Protein AF-0000000076599648 (afdb_homodimer)

pLDDT: mean 90.91, std 7.39, range [44.75, 98.44]

Radius of gyration: 38.15 Å; Cα contacts (8 Å, |Δi|>4): 1556; chains: 2; bounding box: 78×121×89 Å

Sequence (1202 aa):
MRTAFIHGEVDRFEAAREELIDAFARSHPELDAGWLAGCLLDHKFTRDGLLACWTEEDLVRFLVEVVPRKLIVARWSLVPDFLHQWLGFLSEEGLLTSPSPLDELHEAVERAVPDYLAAMAEPTEWGVEKFWGTTMRELGVDAEDPQAVAGFFDAVDAEEIDFDSEVFEEIERRDALESPSQPALWLPPIDLVHVEPHRAIAAGSPIMQRIRTVLEWVGDGRGPSDVDELVAALAEPSGGDAGDADLLLEWAERAGLVRWAGDLLAPTLIAVPLLAEPELLWTRLWQRFVLIEDVFHAELDGLSDDEDALLEIVQAALSVLYSRTEAVPLELIVMMACDLLDADEPDDREAVRGIVRRMLAQWEAMQAVRCHVTTAPEEIEALEEIVPDGVDADHTVAELLPPGLWAARESLRAFGFQVPAVDDLVACPAELLTLVVADAPAEVQQVLIPQWIERRGAAQASAELAALLRRVDDPTIRLAALGLLEHTRDDGVSAVRELTEDAVAGPAARMWLQARPTSTENTARPGDELLFSLDGMAAALDEDVDLFLAEFAQQPEPEQVELVKEIAATAHRSAGEILAVLAEHHAEEVVAAAAQAALSRMRTAFIHGEVDRFEAAREELIDAFARSHPELDAGWLAGCLLDHKFTRDGLLACWTEEDLVRFLVEVVPRKLIVARWSLVPDFLHQWLGFLSEEGLLTSPSPLDELHEAVERAVPDYLAAMAEPTEWGVEKFWGTTMRELGVDAEDPQAVAGFFDAVDAEEIDFDSEVFEEIERRDALESPSQPALWLPPIDLVHVEPHRAIAAGSPIMQRIRTVLEWVGDGRGPSDVDELVAALAEPSGGDAGDADLLLEWAERAGLVRWAGDLLAPTLIAVPLLAEPELLWTRLWQRFVLIEDVFHAELDGLSDDEDALLEIVQAALSVLYSRTEAVPLELIVMMACDLLDADEPDDREAVRGIVRRMLAQWEAMQAVRCHVTTAPEEIEALEEIVPDGVDADHTVAELLPPGLWAARESLRAFGFQVPAVDDLVACPAELLTLVVADAPAEVQQVLIPQWIERRGAAQASAELAALLRRVDDPTIRLAALGLLEHTRDDGVSAVRELTEDAVAGPAARMWLQARPTSTENTARPGDELLFSLDGMAAALDEDVDLFLAEFAQQPEPEQVELVKEIAATAHRSAGEILAVLAEHHAEEVVAAAAQAALSR

Nearest PDB structures (foldseek):
  7pnx-assembly1_4  TM=1.410E-01  e=2.105E-01  Homo sapiens
  7po1-assembly1_4  TM=1.358E-01  e=2.289E-01  Homo sapiens
  2va8-assembly2_B  TM=1.826E-01  e=2.205E+00  Saccharolobus solfataricus
  8xt2-assembly1_So  TM=1.462E-01  e=2.114E+00  Homo sapiens
  5hdt-assembly2_B  TM=1.034E-01  e=9.179E+00  Homo sapiens

Organism: Saccharopolyspora spinosa (NCBI:txid60894)

Solvent-accessible surface area (backbone atoms only — not comparable to full-atom values): 64012 Å² total; per-residue (Å²): 95,70,49,68,41,44,78,51,50,59,70,65,45,54,54,38,48,51,51,51,34,51,56,46,38,67,77,44,61,86,67,73,50,46,68,58,48,49,52,51,44,55,50,31,33,35,68,58,9,38,66,40,55,52,49,58,65,55,52,39,43,43,47,44,47,46,40,31,18,60,56,88,67,76,54,70,69,50,56,63,53,46,51,52,50,49,54,49,50,31,49,75,70,70,54,56,39,52,94,57,57,70,68,56,46,51,48,39,52,59,70,35,42,66,57,20,53,53,31,60,67,34,73,62,52,26,32,68,68,35,49,52,52,50,51,32,51,65,72,69,43,53,80,86,37,66,68,51,42,54,52,48,51,51,36,47,76,69,64,69,56,74,69,65,61,68,49,48,52,52,20,48,55,53,55,68,71,52,76,80,94,48,61,13,37,56,48,45,49,42,59,69,80,64,34,63,74,27,53,66,50,38,47,68,17,58,44,54,54,52,52,50,50,50,50,61,66,30,50,88,50,31,54,70,86,57,47,65,59,50,24,58,70,60,40,46,93,85,63,53,44,71,64,54,47,52,41,50,51,49,44,37,36,68,52,51,34,33,42,66,55,82,79,25,35,22,56,36,83,54,29,63,43,44,64,73,33,40,50,59,43,46,51,40,46,62,69,36,51,62,69,53,49,74,78,43,37,78,53,49,57,82,56,46,96,51,95,53,51,60,46,48,39,52,49,29,39,46,52,55,44,65,60,37,92,55,69,36,48,48,56,57,33,37,52,47,23,27,61,76,55,70,36,82,48,69,69,44,44,50,31,48,42,52,50,50,52,54,50,50,53,52,35,33,34,43,48,20,31,51,72,48,71,64,81,51,64,72,59,52,54,55,44,52,68,73,38,60,89,93,54,84,64,66,55,40,27,37,31,65,30,41,42,24,48,54,51,42,50,54,50,40,40,72,73,56,38,40,70,47,38,45,81,66,52,41,78,49,56,60,70,57,48,26,59,46,53,74,59,29,50,70,73,44,43,69,52,39,53,56,49,32,31,62,75,64,31,42,59,55,45,21,49,49,40,44,52,47,35,66,43,30,89,42,44,54,49,42,53,35,35,57,59,53,29,62,77,32,51,68,43,15,54,57,39,40,62,71,30,45,79,37,91,69,33,6,48,49,31,22,48,52,53,39,68,36,87,86,43,84,57,86,60,62,52,94,64,23,66,58,55,44,49,46,28,55,50,49,36,36,42,73,73,35,53,67,59,35,52,54,59,56,58,68,47,57,65,72,56,44,43,50,47,48,54,52,45,62,72,46,88,52,88,54,36,64,59,52,30,51,49,35,34,72,66,46,88,51,62,68,50,13,50,51,20,45,54,47,66,79,96,96,70,50,69,40,44,77,52,50,59,69,65,45,53,54,39,51,52,51,51,34,50,56,47,39,68,75,43,60,86,67,74,50,46,68,56,48,50,53,51,45,54,51,30,33,37,68,61,10,37,66,40,55,52,49,59,63,54,53,39,44,43,48,45,48,48,38,32,18,61,58,89,66,76,55,68,69,51,55,63,53,47,51,52,50,50,53,48,51,30,48,74,70,68,54,56,38,51,94,57,57,68,69,56,45,52,47,39,50,60,69,34,43,65,57,19,54,53,33,60,68,34,72,64,50,24,33,66,68,38,51,54,53,51,50,32,52,65,71,70,43,52,82,86,37,67,66,53,44,52,52,49,51,51,35,46,76,68,64,71,56,74,70,67,62,68,49,49,52,54,22,49,56,54,54,70,71,51,76,80,92,49,59,12,36,54,49,46,48,42,59,69,78,64,34,63,74,27,52,66,50,37,48,68,17,58,44,53,55,52,53,50,50,51,51,60,66,31,49,89,51,31,53,71,86,57,47,65,59,50,24,59,70,61,39,46,94,86,62,52,44,71,66,54,48,52,42,51,52,48,44,36,36,67,52,51,34,35,41,65,55,81,78,24,35,23,55,35,82,53,29,63,43,42,64,75,34,41,52,59,42,47,50,40,44,61,70,36,51,63,69,52,48,74,79,43,37,78,52,47,58,81,56,47,96,51,95,53,52,60,45,48,38,50,50,27,39,45,53,55,46,66,59,38,94,55,69,36,49,49,56,58,32,39,51,46,22,26,60,77,56,68,36,82,47,70,68,45,43,51,31,47,42,52,51,51,52,55,50,50,54,53,36,32,34,42,47,20,30,51,71,48,70,64,80,51,63,72,59,52,55,55,44,54,67,73,39,61,91,92,56,84,64,67,55,40,27,36,29,65,29,39,41,24,48,54,51,40,49,55,50,40,40,73,73,58,38,42,69,47,37,44,80,66,52,41,78,50,55,59,69,56,46,27,59,45,53,74,56,28,50,69,74,44,42,68,52,38,54,58,49,31,33,62,74,65,30,42,61,55,46,20,50,49,38,43,52,45,35,66,43,32,87,42,45,53,48,43,54,35,36,56,59,54,30,62,77,33,52,68,43,14,53,56,40,39,63,70,29,45,79,37,92,70,33,5,48,49,31,21,47,52,53,39,66,35,86,85,44,83,58,86,60,63,54,93,63,22,66,58,55,42,51,47,29,55,49,48,37,36,40,71,74,35,55,67,59,38,52,53,60,56,59,70,46,55,66,73,55,43,44,51,48,48,53,50,44,61,72,47,88,53,88,55,36,65,58,54,31,49,49,36,34,72,65,46,86,51,62,69,47,13,48,50,21,44,54,46,66,77,96

Foldseek 3Di:
DAQADAAQPPVVLVVVLVVLLVLLCVVPVPLVCSVVSSQLSLVVQLQGRGSQEDELVSLLCCQQAVCLAEHDDPDSVSNLVVVLSSLVSCVVVVNHDYPDDSVVSNVSSVVSVVSSVVSNVDLLSYAPVVQVVVQCVVVPFDPVDPVSVVVVVVCVVVVNRDDDVVSNVSNVVVVVPDDDRGGAHAAFAAALVQLPPQQVLLLPFLLLVLLVLLQVVQDAKDACVVLVVSQVSNPDVVRRDSLNSVLSVLLCVQLQQWDDDDRIIGGDPCNVVVSVRRSNSSLSSLVRSQVSCVSLCVLCPPQAPDPRLSVLLVLLVLRVQLLDQDWAFLLSSLLSSCVSSVPPDPSNSVSSSVVSVVVVVVCVSSVQKDKDFDPDPVQLVVQVVSDDPPDHGGRMIMHGDSNNNVSSLVVNVVVRHHHHYLVRCLSPALQVVLVNLLSYDPVRNVVNLVSNCVVQPLLVLLQRLLVCQLPDQALSSLVSSLVSLVVSPPSSLVSLVVCCPRPRNNLVSQVSLVPDPPRPDNSHDPPSVLLNVVSVLQNVCVVPLVVSLVVLPVDDPVVLLVNLVVLLVDPRPCSLVSLVSQLPPHPDNVNNVSSVVSNVD/DAQADAAQPPVVLVVVLVVLLVLLCVVPVPLVCSVVSSQLSLVVQLQGRGSQEDELVSLLCCQQAVCLAEHDDPDSVSNLVVVLSSLVSCVVVVNHDYPDDSVVSNVSSVVSVVNSVVSNVDLLSYAPVVQVVVQCVVVVQDPVDPVSVVVVVVCVVVVNRDDDVVSNVSNVVVVVPDDDRGGAHAAFAAALVQLPPQQVLLLPFLLLVLLVLLQVVQDAKDACVVLVVSQVSNPDVVRRDSLNSVLSVLLCVQLQQWDDDDRIIGGDPCNVVVSVRRSNSSLSSLVRSQVSCVSLCVLCPPQAPDPRLSVLLVLLVLRQQLLDQDWAFLLSSLLSSCVSSVPPDPSNSVSSSVVSVVVVVVCVSSVQKDKDFDPDPVLLVVQVVSDDPPDHGGRMIMHGHSNNNVSSLVVNVVVRHHHHYLVRCLSPALQVVLVNLLSYDPVRCVVNLVSNCVVQPLLVLLQRLLVVQLPDQALSSLVSSLVSLVVSPPNSLVSLVVCCPRPRNNLVSQVSLVPDPPHPDNSHDPPSVLLNVVSVLRNVCVVPLVVSLVVLPVDDPVVLLVNLVSLLPDPRPCSLVSLVSQLPPHPDNVNNVSSVVSNVD

Secondary structure (DSSP, 8-state):
---B--B--HHHHHHHHHHHHHHHHHH-GGG--HHHHHHHHHHHHHHTSBTTB--HHHHHHIIIIIHHHH---S-TTHHHHHHHHHHHHHHHTT--B-SS-HHHHHHHHHHHHHHHHHHHT-GGG--HHHHHHHHHHHTT--TT-HHHHHHHHHHHHTT-S---HHHHHHHHHHHHHSPP----BBPPPB-GGGG-S-HHHHHTSHHHHHHHHHHHHHTT-B-GGGHHHHHHHH--TTT--HHHHHHHHHHHHHTTSEEEETTEEEE-TTHHHHHT-HHHHHHHHHHHGGG--GGGHHHHTTT-SSTTHHHHHHHHHHHHHHH-SS-EEHHHHHHHHHHHHT--SHHHHHHHHHHHHHHHHHHHHTTSEEEEE---HHHHHHHHHHSPTTPPPP-EEEEE-HHHHHHHHHHHHHTT-B--BHHHHTTS-HHHHHHHHHHS-HHHHHHHHHHHHHHH-HHHHHHHHHHHHHH---HHHHHHHHHHHGGGHHHHHHHHHTTTT-TTTHHHHHHHHHHSTT-------TTHHHHHHHHHHHHHHHH-HHHHHHHHTTS-HHHHHHHHHHHHTS--TTHHHHHHHHHHH-SSHHHHHHHHHHH--/---B--B--HHHHHHHHHHHHHHHHHH-GGG--HHHHHHHHHHHHHHTSBTTB--HHHHHHIIIIIHHHH---S-TTHHHHHHHHHHHHHHHTT--B-SS-HHHHHHHHHHHHHHHHHHHT-GGG--HHHHHHHHHHHTT--TT-HHHHHHHHHHHHTT-S---HHHHHHHHHHHHHSPP----BBPPPB-GGGG-S-HHHHHTSHHHHHHHHHHHHHTT-B-GGGHHHHHHHH--TTT--HHHHHHHHHHHHHTTSEEEETTEEEE-TTHHHHHT-HHHHHHHHHHHGGG--GGGHHHHTTT-SSTTHHHHHHHHHHHHHHH-SS-EEHHHHHHHHHHHHT--SHHHHHHHHHHHHHHHHHHHHTTSEEEEE---HHHHHHHHHHSPTTPPPP-EEEEE-HHHHHHHHHHHHHTT-B--BHHHHTTS-HHHHHHHHHHS-HHHHHHHHHHHHHHH-HHHHHHHHHHHHHH---HHHHHHHHHHHGGGHHHHHHHHHTTTT-TTTHHHHHHHHHHSTT-------TTHHHHHHHHHHHHHHHH-HHHHHHHHTTS-HHHHHHHHHHHHTS--TTHHHHHHHHHHH-SSHHHHHHHHHHH--

Structure (mmCIF, N/CA/C/O backbone):
data_AF-0000000076599648-model_v1
#
loop_
_entity.id
_entity.type
_entity.pdbx_description
1 polymer 'HEAT repeat protein'
#
loop_
_atom_site.group_PDB
_atom_site.id
_atom_site.type_symbol
_atom_site.label_atom_id
_atom_site.label_alt_id
_atom_site.label_comp_id
_atom_site.label_asym_id
_atom_site.label_entity_id
_atom_site.label_seq_id
_atom_site.pdbx_PDB_ins_code
_atom_site.Cartn_x
_atom_site.Cartn_y
_atom_site.Cartn_z
_atom_site.occupancy
_atom_site.B_iso_or_equiv
_atom_site.auth_seq_id
_atom_site.auth_comp_id
_atom_site.auth_asym_id
_atom_site.auth_atom_id
_atom_site.pdbx_PDB_model_num
ATOM 1 N N . MET A 1 1 ? -13.164 -35.125 4.574 1 88.12 1 MET A N 1
ATOM 2 C CA . MET A 1 1 ? -13.328 -34.156 3.496 1 88.12 1 MET A CA 1
ATOM 3 C C . MET A 1 1 ? -12.016 -33.438 3.213 1 88.12 1 MET A C 1
ATOM 5 O O . MET A 1 1 ? -11.336 -33 4.137 1 88.12 1 MET A O 1
ATOM 9 N N . ARG A 1 2 ? -11.672 -33.375 1.942 1 93.69 2 ARG A N 1
ATOM 10 C CA . ARG A 1 2 ? -10.469 -32.688 1.489 1 93.69 2 ARG A CA 1
ATOM 11 C C . ARG A 1 2 ? -10.688 -31.172 1.444 1 93.69 2 ARG A C 1
ATOM 13 O O . ARG A 1 2 ? -11.758 -30.703 1.054 1 93.69 2 ARG A O 1
ATOM 20 N N . THR A 1 3 ? -9.672 -30.375 1.914 1 96.56 3 THR A N 1
ATOM 21 C CA . THR A 1 3 ? -9.836 -28.938 1.968 1 96.56 3 THR A CA 1
ATOM 22 C C . THR A 1 3 ? -8.664 -28.234 1.279 1 96.56 3 THR A C 1
ATOM 24 O O . THR A 1 3 ? -8.578 -27 1.299 1 96.56 3 THR A O 1
ATOM 27 N N . ALA A 1 4 ? -7.723 -28.969 0.727 1 96.69 4 ALA A N 1
ATOM 28 C CA . ALA A 1 4 ? -6.574 -28.375 0.046 1 96.69 4 ALA A CA 1
ATOM 29 C C . ALA A 1 4 ? -6.52 -28.797 -1.417 1 96.69 4 ALA A C 1
ATOM 31 O O . ALA A 1 4 ? -6.559 -30 -1.722 1 96.69 4 ALA A O 1
ATOM 32 N N . PHE A 1 5 ? -6.496 -27.859 -2.314 1 96.56 5 PHE A N 1
ATOM 33 C CA . PHE A 1 5 ? -6.434 -28.062 -3.756 1 96.56 5 PHE A CA 1
ATOM 34 C C . PHE A 1 5 ? -5.344 -27.203 -4.383 1 96.56 5 PHE A C 1
ATOM 36 O O . PHE A 1 5 ? -5.562 -26.016 -4.652 1 96.56 5 PHE A O 1
ATOM 43 N N . ILE A 1 6 ? -4.207 -27.781 -4.648 1 95.38 6 ILE A N 1
ATOM 44 C CA . ILE A 1 6 ? -3.049 -26.953 -4.98 1 95.38 6 ILE A CA 1
ATOM 45 C C . ILE A 1 6 ? -2.635 -27.219 -6.43 1 95.38 6 ILE A C 1
ATOM 47 O O . ILE A 1 6 ? -1.65 -26.656 -6.91 1 95.38 6 ILE A O 1
ATOM 51 N N . HIS A 1 7 ? -3.396 -28.062 -7.277 1 92.25 7 HIS A N 1
ATOM 52 C CA . HIS A 1 7 ? -3.045 -28.406 -8.648 1 92.25 7 HIS A CA 1
ATOM 53 C C . HIS A 1 7 ? -4.117 -27.938 -9.625 1 92.25 7 HIS A C 1
ATOM 55 O O . HIS A 1 7 ? -4.227 -28.453 -10.742 1 92.25 7 HIS A O 1
ATOM 61 N N . GLY A 1 8 ? -4.945 -27.031 -9.141 1 90.38 8 GLY A N 1
ATOM 62 C CA . GLY A 1 8 ? -6 -26.516 -9.992 1 90.38 8 GLY A CA 1
ATOM 63 C C . GLY A 1 8 ? -7.09 -27.516 -10.289 1 90.38 8 GLY A C 1
ATOM 64 O O . GLY A 1 8 ? -7.703 -27.484 -11.352 1 90.38 8 GLY A O 1
ATOM 65 N N . GLU A 1 9 ? -7.367 -28.406 -9.398 1 91.88 9 GLU A N 1
ATOM 66 C CA . GLU A 1 9 ? -8.391 -29.438 -9.539 1 91.88 9 GLU A CA 1
ATOM 67 C C . GLU A 1 9 ? -9.789 -28.844 -9.375 1 91.88 9 GLU A C 1
ATOM 69 O O . GLU A 1 9 ? -10.422 -29 -8.328 1 91.88 9 GLU A O 1
ATOM 74 N N . VAL A 1 10 ? -10.367 -28.391 -10.398 1 93.81 10 VAL A N 1
ATOM 75 C CA . VAL A 1 10 ? -11.609 -27.625 -10.359 1 93.81 10 VAL A CA 1
ATOM 76 C C . VAL A 1 10 ? -12.758 -28.547 -9.938 1 93.81 10 VAL A C 1
ATOM 78 O O . VAL A 1 10 ? -13.547 -28.188 -9.055 1 93.81 10 VAL A O 1
ATOM 81 N N . ASP A 1 11 ? -12.852 -29.734 -10.547 1 91.75 11 ASP A N 1
ATOM 82 C CA . ASP A 1 11 ? -13.961 -30.641 -10.258 1 91.75 11 ASP A CA 1
ATOM 83 C C . ASP A 1 11 ? -13.93 -31.094 -8.797 1 91.75 11 ASP A C 1
ATOM 85 O O . ASP A 1 11 ? -14.969 -31.094 -8.125 1 91.75 11 ASP A O 1
ATOM 89 N N . ARG A 1 12 ? -12.789 -31.516 -8.352 1 91.62 12 ARG A N 1
ATOM 90 C CA . ARG A 1 12 ? -12.656 -31.953 -6.965 1 91.62 12 ARG A CA 1
ATOM 91 C C . ARG A 1 12 ? -12.953 -30.812 -6.004 1 91.62 12 ARG A C 1
ATOM 93 O O . ARG A 1 12 ? -13.562 -31.016 -4.949 1 91.62 12 ARG A O 1
ATOM 100 N N . PHE A 1 13 ? -12.547 -29.625 -6.375 1 95.69 13 PHE A N 1
ATOM 101 C CA . PHE A 1 13 ? -12.844 -28.438 -5.578 1 95.69 13 PHE A CA 1
ATOM 102 C C . PHE A 1 13 ? -14.344 -28.203 -5.492 1 95.69 13 PHE A C 1
ATOM 104 O O . PHE A 1 13 ? -14.883 -27.969 -4.406 1 95.69 13 PHE A O 1
ATOM 111 N N . GLU A 1 14 ? -14.961 -28.203 -6.633 1 96.5 14 GLU A N 1
ATOM 112 C CA . GLU A 1 14 ? -16.391 -27.922 -6.668 1 96.5 14 GLU A CA 1
ATOM 113 C C . GLU A 1 14 ? -17.156 -28.891 -5.777 1 96.5 14 GLU A C 1
ATOM 115 O O . GLU A 1 14 ? -18.094 -28.5 -5.078 1 96.5 14 GLU A O 1
ATOM 120 N N . ALA A 1 15 ? -16.734 -30.172 -5.805 1 94.25 15 ALA A N 1
ATOM 121 C CA . ALA A 1 15 ? -17.391 -31.172 -4.957 1 94.25 15 ALA A CA 1
ATOM 122 C C . ALA A 1 15 ? -17.172 -30.859 -3.48 1 94.25 15 ALA A C 1
ATOM 124 O O . ALA A 1 15 ? -18.109 -30.891 -2.688 1 94.25 15 ALA A O 1
ATOM 125 N N . ALA A 1 16 ? -15.969 -30.562 -3.107 1 95.44 16 ALA A N 1
ATOM 126 C CA . ALA A 1 16 ? -15.648 -30.234 -1.721 1 95.44 16 ALA A CA 1
ATOM 127 C C . ALA A 1 16 ? -16.344 -28.953 -1.283 1 95.44 16 ALA A C 1
ATOM 129 O O . ALA A 1 16 ? -16.812 -28.859 -0.148 1 95.44 16 ALA A O 1
ATOM 130 N N . ARG A 1 17 ? -16.344 -27.969 -2.154 1 96.38 17 ARG A N 1
ATOM 131 C CA . ARG A 1 17 ? -17.016 -26.703 -1.893 1 96.38 17 ARG A CA 1
ATOM 132 C C . ARG A 1 17 ? -18.484 -26.922 -1.55 1 96.38 17 ARG A C 1
ATOM 134 O O . ARG A 1 17 ? -18.984 -26.375 -0.556 1 96.38 17 ARG A O 1
ATOM 141 N N . GLU A 1 18 ? -19.156 -27.688 -2.352 1 96.44 18 GLU A N 1
ATOM 142 C CA . GLU A 1 18 ? -20.578 -27.969 -2.117 1 96.44 18 GLU A CA 1
ATOM 143 C C . GLU A 1 18 ? -20.781 -28.688 -0.794 1 96.44 18 GLU A C 1
ATOM 145 O O . GLU A 1 18 ? -21.734 -28.406 -0.059 1 96.44 18 GLU A O 1
ATOM 150 N N . GLU A 1 19 ? -19.938 -29.625 -0.545 1 95.38 19 GLU A N 1
ATOM 151 C CA . GLU A 1 19 ? -20.047 -30.359 0.712 1 95.38 19 GLU A CA 1
ATOM 152 C C . GLU A 1 19 ? -19.859 -29.438 1.909 1 95.38 19 GLU A C 1
ATOM 154 O O . GLU A 1 19 ? -20.562 -29.547 2.906 1 95.38 19 GLU A O 1
ATOM 159 N N . LEU A 1 20 ? -18.875 -28.547 1.864 1 95.81 20 LEU A N 1
ATOM 160 C CA . LEU A 1 20 ? -18.594 -27.609 2.945 1 95.81 20 LEU A CA 1
ATOM 161 C C . LEU A 1 20 ? -19.75 -26.641 3.145 1 95.81 20 LEU A C 1
ATOM 163 O O . LEU A 1 20 ? -20.125 -26.344 4.277 1 95.81 20 LEU A O 1
ATOM 167 N N . ILE A 1 21 ? -20.297 -26.156 2.035 1 96.62 21 ILE A N 1
ATOM 168 C CA . ILE A 1 21 ? -21.422 -25.234 2.1 1 96.62 21 ILE A CA 1
ATOM 169 C C . ILE A 1 21 ? -22.625 -25.906 2.758 1 96.62 21 ILE A C 1
ATOM 171 O O . ILE A 1 21 ? -23.266 -25.328 3.635 1 96.62 21 ILE A O 1
ATOM 175 N N . ASP A 1 22 ? -22.859 -27.156 2.355 1 95.56 22 ASP A N 1
ATOM 176 C CA . ASP A 1 22 ? -23.984 -27.906 2.918 1 95.56 22 ASP A CA 1
ATOM 177 C C . ASP A 1 22 ? -23.781 -28.141 4.414 1 95.56 22 ASP A C 1
ATOM 179 O O . ASP A 1 22 ? -24.719 -27.984 5.199 1 95.56 22 ASP A O 1
ATOM 183 N N . ALA A 1 23 ? -22.625 -28.609 4.754 1 95 23 ALA A N 1
ATOM 184 C CA . ALA A 1 23 ? -22.328 -28.844 6.16 1 95 23 ALA A CA 1
ATOM 185 C C . ALA A 1 23 ? -22.484 -27.578 6.984 1 95 23 ALA A C 1
ATOM 187 O O . ALA A 1 23 ? -23.047 -27.609 8.086 1 95 23 ALA A O 1
ATOM 188 N N . PHE A 1 24 ? -22.047 -26.484 6.48 1 95.5 24 PHE A N 1
ATOM 189 C CA . PHE A 1 24 ? -22.172 -25.203 7.156 1 95.5 24 PHE A CA 1
ATOM 190 C C . PHE A 1 24 ? -23.625 -24.797 7.297 1 95.5 24 PHE A C 1
ATOM 192 O O . PHE A 1 24 ? -24.062 -24.359 8.367 1 95.5 24 PHE A O 1
ATOM 199 N N . ALA A 1 25 ? -24.344 -24.906 6.215 1 94.12 25 ALA A N 1
ATOM 200 C CA . ALA A 1 25 ? -25.766 -24.547 6.215 1 94.12 25 ALA A CA 1
ATOM 201 C C . ALA A 1 25 ? -26.547 -25.391 7.223 1 94.12 25 ALA A C 1
ATOM 203 O O . ALA A 1 25 ? -27.5 -24.906 7.832 1 94.12 25 ALA A O 1
ATOM 204 N N . ARG A 1 26 ? -26.141 -26.578 7.398 1 92.56 26 ARG A N 1
ATOM 205 C CA . ARG A 1 26 ? -26.797 -27.453 8.367 1 92.56 26 ARG A CA 1
ATOM 206 C C . ARG A 1 26 ? -26.484 -27.031 9.797 1 92.56 26 ARG A C 1
ATOM 208 O O . ARG A 1 26 ? -27.359 -27.094 10.664 1 92.56 26 ARG A O 1
ATOM 215 N N . SER A 1 27 ? -25.328 -26.656 9.992 1 91 27 SER A N 1
ATOM 216 C CA . SER A 1 27 ? -24.891 -26.25 11.32 1 91 27 SER A CA 1
ATOM 217 C C . SER A 1 27 ? -25.453 -24.875 11.695 1 91 27 SER A C 1
ATOM 219 O O . SER A 1 27 ? -25.656 -24.578 12.875 1 91 27 SER A O 1
ATOM 221 N N . HIS A 1 28 ? -25.641 -23.984 10.711 1 88.06 28 HIS A N 1
ATOM 222 C CA . HIS A 1 28 ? -26.125 -22.625 10.945 1 88.06 28 HIS A CA 1
ATOM 223 C C . HIS A 1 28 ? -27.234 -22.266 9.969 1 88.06 28 HIS A C 1
ATOM 225 O O . HIS A 1 28 ? -27.094 -21.328 9.172 1 88.06 28 HIS A O 1
ATOM 231 N N . PRO A 1 29 ? -28.359 -22.859 10.109 1 84.94 29 PRO A N 1
ATOM 232 C CA . PRO A 1 29 ? -29.453 -22.625 9.172 1 84.94 29 PRO A CA 1
ATOM 233 C C . PRO A 1 29 ? -30.047 -21.219 9.281 1 84.94 29 PRO A C 1
ATOM 235 O O . PRO A 1 29 ? -30.578 -20.688 8.305 1 84.94 29 PRO A O 1
ATOM 238 N N . GLU A 1 30 ? -29.844 -20.578 10.32 1 86.38 30 GLU A N 1
ATOM 239 C CA . GLU A 1 30 ? -30.484 -19.281 10.586 1 86.38 30 GLU A CA 1
ATOM 240 C C . GLU A 1 30 ? -29.828 -18.172 9.766 1 86.38 30 GLU A C 1
ATOM 242 O O . GLU A 1 30 ? -30.453 -17.172 9.453 1 86.38 30 GLU A O 1
ATOM 247 N N . LEU A 1 31 ? -28.641 -18.359 9.383 1 83.88 31 LEU A N 1
ATOM 248 C CA . LEU A 1 31 ? -27.891 -17.297 8.711 1 83.88 31 LEU A CA 1
ATOM 249 C C . LEU A 1 31 ? -28.234 -17.25 7.223 1 83.88 31 LEU A C 1
ATOM 251 O O . LEU A 1 31 ? -28.156 -16.188 6.59 1 83.88 31 LEU A O 1
ATOM 255 N N . ASP A 1 32 ? -28.656 -18.344 6.602 1 85.19 32 ASP A N 1
ATOM 256 C CA . ASP A 1 32 ? -28.953 -18.469 5.172 1 85.19 32 ASP A CA 1
ATOM 257 C C . ASP A 1 32 ? -27.828 -17.844 4.336 1 85.19 32 ASP A C 1
ATOM 259 O O . ASP A 1 32 ? -28.094 -17 3.469 1 85.19 32 ASP A O 1
ATOM 263 N N . ALA A 1 33 ? -26.609 -18.141 4.691 1 89.25 33 ALA A N 1
ATOM 264 C CA . ALA A 1 33 ? -25.453 -17.5 4.074 1 89.25 33 ALA A CA 1
ATOM 265 C C . ALA A 1 33 ? -24.641 -18.5 3.258 1 89.25 33 ALA A C 1
ATOM 267 O O . ALA A 1 33 ? -23.406 -18.375 3.166 1 89.25 33 ALA A O 1
ATOM 268 N N . GLY A 1 34 ? -25.281 -19.516 2.703 1 92.19 34 GLY A N 1
ATOM 269 C CA . GLY A 1 34 ? -24.594 -20.484 1.85 1 92.19 34 GLY A CA 1
ATOM 270 C C . GLY A 1 34 ? -23.922 -19.844 0.654 1 92.19 34 GLY A C 1
ATOM 271 O O . GLY A 1 34 ? -22.797 -20.219 0.289 1 92.19 34 GLY A O 1
ATOM 272 N N . TRP A 1 35 ? -24.609 -18.859 0.118 1 92.44 35 TRP A N 1
ATOM 273 C CA . TRP A 1 35 ? -24.062 -18.172 -1.051 1 92.44 35 TRP A CA 1
ATOM 274 C C . TRP A 1 35 ? -22.797 -17.422 -0.696 1 92.44 35 TRP A C 1
ATOM 276 O O . TRP A 1 35 ? -21.859 -17.359 -1.495 1 92.44 35 TRP A O 1
ATOM 286 N N . LEU A 1 36 ? -22.719 -16.844 0.494 1 95 36 LEU A N 1
ATOM 287 C CA . LEU A 1 36 ? -21.531 -16.141 0.966 1 95 36 LEU A CA 1
ATOM 288 C C . LEU A 1 36 ? -20.359 -17.109 1.162 1 95 36 LEU A C 1
ATOM 290 O O . LEU A 1 36 ? -19.219 -16.781 0.839 1 95 36 LEU A O 1
ATOM 294 N N . ALA A 1 37 ? -20.672 -18.266 1.674 1 96.56 37 ALA A N 1
ATOM 295 C CA . ALA A 1 37 ? -19.641 -19.297 1.827 1 96.56 37 ALA A CA 1
ATOM 296 C C . ALA A 1 37 ? -19.078 -19.719 0.473 1 96.56 37 ALA A C 1
ATOM 298 O O . ALA A 1 37 ? -17.875 -19.922 0.335 1 96.56 37 ALA A O 1
ATOM 299 N N . GLY A 1 38 ? -19.984 -19.844 -0.478 1 96.69 38 GLY A N 1
ATOM 300 C CA . GLY A 1 38 ? -19.547 -20.172 -1.825 1 96.69 38 GLY A CA 1
ATOM 301 C C . GLY A 1 38 ? -18.578 -19.156 -2.402 1 96.69 38 GLY A C 1
ATOM 302 O O . GLY A 1 38 ? -17.547 -19.516 -2.957 1 96.69 38 GLY A O 1
ATOM 303 N N . CYS A 1 39 ? -18.875 -17.891 -2.234 1 96.06 39 CYS A N 1
ATOM 304 C CA . CYS A 1 39 ? -18 -16.828 -2.721 1 96.06 39 CYS A CA 1
ATOM 305 C C . CYS A 1 39 ? -16.656 -16.844 -2.014 1 96.06 39 CYS A C 1
ATOM 307 O O . CYS A 1 39 ? -15.617 -16.672 -2.648 1 96.06 39 CYS A O 1
ATOM 309 N N . LEU A 1 40 ? -16.734 -17.016 -0.708 1 97.5 40 LEU A N 1
ATOM 310 C CA . LEU A 1 40 ? -15.516 -17.078 0.095 1 97.5 40 LEU A CA 1
ATOM 311 C C . LEU A 1 40 ? -14.609 -18.219 -0.376 1 97.5 40 LEU A C 1
ATOM 313 O O . LEU A 1 40 ? -13.398 -18.031 -0.531 1 97.5 40 LEU A O 1
ATOM 317 N N . LEU A 1 41 ? -15.18 -19.344 -0.604 1 97.56 41 LEU A N 1
ATOM 318 C CA . LEU A 1 41 ? -14.414 -20.531 -0.99 1 97.56 41 LEU A CA 1
ATOM 319 C C . LEU A 1 41 ? -13.859 -20.375 -2.402 1 97.56 41 LEU A C 1
ATOM 321 O O . LEU A 1 41 ? -12.742 -20.812 -2.686 1 97.56 41 LEU A O 1
ATOM 325 N N . ASP A 1 42 ? -14.648 -19.797 -3.293 1 96.25 42 ASP A N 1
ATOM 326 C CA . ASP A 1 42 ? -14.148 -19.516 -4.637 1 96.25 42 ASP A CA 1
ATOM 327 C C . ASP A 1 42 ? -12.922 -18.609 -4.59 1 96.25 42 ASP A C 1
ATOM 329 O O . ASP A 1 42 ? -11.945 -18.844 -5.305 1 96.25 42 ASP A O 1
ATOM 333 N N . HIS A 1 43 ? -13.039 -17.625 -3.771 1 95.75 43 HIS A N 1
ATOM 334 C CA . HIS A 1 43 ? -11.922 -16.703 -3.621 1 95.75 43 HIS A CA 1
ATOM 335 C C . HIS A 1 43 ? -10.688 -17.422 -3.07 1 95.75 43 HIS A C 1
ATOM 337 O O . HIS A 1 43 ? -9.578 -17.219 -3.564 1 95.75 43 HIS A O 1
ATOM 343 N N . LYS A 1 44 ? -10.852 -18.234 -2.064 1 96.31 44 LYS A N 1
ATOM 344 C CA . LYS A 1 44 ? -9.734 -18.953 -1.456 1 96.31 44 LYS A CA 1
ATOM 345 C C . LYS A 1 44 ? -9.086 -19.906 -2.453 1 96.31 44 LYS A C 1
ATOM 347 O O . LYS A 1 44 ? -7.871 -20.094 -2.439 1 96.31 44 LYS A O 1
ATOM 352 N N . PHE A 1 45 ? -9.945 -20.531 -3.289 1 96.44 45 PHE A N 1
ATOM 353 C CA . PHE A 1 45 ? -9.453 -21.469 -4.301 1 96.44 45 PHE A CA 1
ATOM 354 C C . PHE A 1 45 ? -8.492 -20.766 -5.258 1 96.44 45 PHE A C 1
ATOM 356 O O . PHE A 1 45 ? -7.465 -21.328 -5.633 1 96.44 45 PHE A O 1
ATOM 363 N N . THR A 1 46 ? -8.797 -19.516 -5.586 1 94.12 46 THR A N 1
ATOM 364 C CA . THR A 1 46 ? -7.973 -18.766 -6.52 1 94.12 46 THR A CA 1
ATOM 365 C C . THR A 1 46 ? -6.758 -18.172 -5.812 1 94.12 46 THR A C 1
ATOM 367 O O . THR A 1 46 ? -5.715 -17.953 -6.43 1 94.12 46 THR A O 1
ATOM 370 N N . ARG A 1 47 ? -6.902 -17.969 -4.578 1 93.5 47 ARG A N 1
ATOM 371 C CA . ARG A 1 47 ? -5.828 -17.312 -3.828 1 93.5 47 ARG A CA 1
ATOM 372 C C . ARG A 1 47 ? -4.719 -18.297 -3.496 1 93.5 47 ARG A C 1
ATOM 374 O O . ARG A 1 47 ? -3.543 -18.031 -3.756 1 93.5 47 ARG A O 1
ATOM 381 N N . ASP A 1 48 ? -5.121 -19.453 -2.873 1 95.06 48 ASP A N 1
ATOM 382 C CA . ASP A 1 48 ? -4.07 -20.391 -2.479 1 95.06 48 ASP A CA 1
ATOM 383 C C . ASP A 1 48 ? -4.582 -21.828 -2.488 1 95.06 48 ASP A C 1
ATOM 385 O O . ASP A 1 48 ? -3.816 -22.766 -2.252 1 95.06 48 ASP A O 1
ATOM 389 N N . GLY A 1 49 ? -5.883 -22.031 -2.691 1 96.75 49 GLY A N 1
ATOM 390 C CA . GLY A 1 49 ? -6.461 -23.359 -2.797 1 96.75 49 GLY A CA 1
ATOM 391 C C . GLY A 1 49 ? -6.641 -24.031 -1.454 1 96.75 49 GLY A C 1
ATOM 392 O O . GLY A 1 49 ? -6.965 -25.219 -1.394 1 96.75 49 GLY A O 1
ATOM 393 N N . LEU A 1 50 ? -6.41 -23.359 -0.303 1 97.19 50 LEU A N 1
ATOM 394 C CA . LEU A 1 50 ? -6.531 -23.906 1.043 1 97.19 50 LEU A CA 1
ATOM 395 C C . LEU A 1 50 ? -7.812 -23.422 1.713 1 97.19 50 LEU A C 1
ATOM 397 O O . LEU A 1 50 ? -7.816 -22.391 2.377 1 97.19 50 LEU A O 1
ATOM 401 N N . LEU A 1 51 ? -8.828 -24.188 1.654 1 97.38 51 LEU A N 1
ATOM 402 C CA . LEU A 1 51 ? -10.188 -23.75 1.988 1 97.38 51 LEU A CA 1
ATOM 403 C C . LEU A 1 51 ? -10.352 -23.594 3.496 1 97.38 51 LEU A C 1
ATOM 405 O O . LEU A 1 51 ? -11.211 -22.844 3.957 1 97.38 51 LEU A O 1
ATOM 409 N N . ALA A 1 52 ? -9.5 -24.344 4.281 1 96.81 52 ALA A N 1
ATOM 410 C CA . ALA A 1 52 ? -9.695 -24.344 5.73 1 96.81 52 ALA A CA 1
ATOM 411 C C . ALA A 1 52 ? -8.539 -23.641 6.438 1 96.81 52 ALA A C 1
ATOM 413 O O . ALA A 1 52 ? -8.422 -23.703 7.664 1 96.81 52 ALA A O 1
ATOM 414 N N . CYS A 1 53 ? -7.641 -23.078 5.68 1 96.5 53 CYS A N 1
ATOM 415 C CA . CYS A 1 53 ? -6.52 -22.328 6.246 1 96.5 53 CYS A CA 1
ATOM 416 C C . CYS A 1 53 ? -6.762 -20.828 6.176 1 96.5 53 CYS A C 1
ATOM 418 O O . CYS A 1 53 ? -6.84 -20.266 5.086 1 96.5 53 CYS A O 1
ATOM 420 N N . TRP A 1 54 ? -6.758 -20.219 7.359 1 97.31 54 TRP A N 1
ATOM 421 C CA . TRP A 1 54 ? -7.121 -18.812 7.359 1 97.31 54 TRP A CA 1
ATOM 422 C C . TRP A 1 54 ? -6.121 -18 8.18 1 97.31 54 TRP A C 1
ATOM 424 O O . TRP A 1 54 ? -5.816 -18.344 9.32 1 97.31 54 TRP A O 1
ATOM 434 N N . THR A 1 55 ? -5.605 -16.984 7.609 1 96.94 55 THR A N 1
ATOM 435 C CA . THR A 1 55 ? -4.781 -15.992 8.297 1 96.94 55 THR A CA 1
ATOM 436 C C . THR A 1 55 ? -5.578 -14.711 8.547 1 96.94 55 THR A C 1
ATOM 438 O O . THR A 1 55 ? -6.664 -14.531 7.992 1 96.94 55 THR A O 1
ATOM 441 N N . GLU A 1 56 ? -5.074 -13.898 9.414 1 97.69 56 GLU A N 1
ATOM 442 C CA . GLU A 1 56 ? -5.719 -12.609 9.633 1 97.69 56 GLU A CA 1
ATOM 443 C C . GLU A 1 56 ? -5.805 -11.805 8.336 1 97.69 56 GLU A C 1
ATOM 445 O O . GLU A 1 56 ? -6.816 -11.156 8.062 1 97.69 56 GLU A O 1
ATOM 450 N N . GLU A 1 57 ? -4.781 -11.867 7.543 1 97.06 57 GLU A N 1
ATOM 451 C CA . GLU A 1 57 ? -4.73 -11.148 6.273 1 97.06 57 GLU A CA 1
ATOM 452 C C . GLU A 1 57 ? -5.82 -11.633 5.324 1 97.06 57 GLU A C 1
ATOM 454 O O . GLU A 1 57 ? -6.402 -10.836 4.582 1 97.06 57 GLU A O 1
ATOM 459 N N . ASP A 1 58 ? -6.043 -12.891 5.285 1 97.31 58 ASP A N 1
ATOM 460 C CA . ASP A 1 58 ? -7.09 -13.453 4.441 1 97.31 58 ASP A CA 1
ATOM 461 C C . ASP A 1 58 ? -8.453 -12.852 4.777 1 97.31 58 ASP A C 1
ATOM 463 O O . ASP A 1 58 ? -9.234 -12.531 3.881 1 97.31 58 ASP A O 1
ATOM 467 N N . LEU A 1 59 ? -8.68 -12.812 6.047 1 98.25 59 LEU A N 1
ATOM 468 C CA . LEU A 1 59 ? -9.969 -12.312 6.516 1 98.25 59 LEU A CA 1
ATOM 469 C C . LEU A 1 59 ? -10.141 -10.844 6.156 1 98.25 59 LEU A C 1
ATOM 471 O O . LEU A 1 59 ? -11.203 -10.438 5.668 1 98.25 59 LEU A O 1
ATOM 475 N N . VAL A 1 60 ? -9.117 -10.062 6.391 1 98.06 60 VAL A N 1
ATOM 476 C CA . VAL A 1 60 ? -9.148 -8.641 6.062 1 98.06 60 VAL A CA 1
ATOM 477 C C . VAL A 1 60 ? -9.336 -8.461 4.559 1 98.06 60 VAL A C 1
ATOM 479 O O . VAL A 1 60 ? -10.164 -7.652 4.125 1 98.06 60 VAL A O 1
ATOM 482 N N . ARG A 1 61 ? -8.602 -9.203 3.793 1 97.38 61 ARG A N 1
ATOM 483 C CA . ARG A 1 61 ? -8.703 -9.117 2.34 1 97.38 61 ARG A CA 1
ATOM 484 C C . ARG A 1 61 ? -10.117 -9.438 1.869 1 97.38 61 ARG A C 1
ATOM 486 O O . ARG A 1 61 ? -10.656 -8.75 0.993 1 97.38 61 ARG A O 1
ATOM 493 N N . PHE A 1 62 ? -10.695 -10.445 2.375 1 97.69 62 PHE A N 1
ATOM 494 C CA . PHE A 1 62 ? -12.039 -10.82 1.963 1 97.69 62 PHE A CA 1
ATOM 495 C C . PHE A 1 62 ? -13.039 -9.719 2.295 1 97.69 62 PHE A C 1
ATOM 497 O O . PHE A 1 62 ? -13.883 -9.367 1.466 1 97.69 62 PHE A O 1
ATOM 504 N N . LEU A 1 63 ? -12.891 -9.188 3.475 1 98.31 63 LEU A N 1
ATOM 505 C CA . LEU A 1 63 ? -13.828 -8.172 3.934 1 98.31 63 LEU A CA 1
ATOM 506 C C . LEU A 1 63 ? -13.609 -6.855 3.189 1 98.31 63 LEU A C 1
ATOM 508 O O . LEU A 1 63 ? -14.562 -6.266 2.678 1 98.31 63 LEU A O 1
ATOM 512 N N . VAL A 1 64 ? -12.383 -6.418 3.062 1 98.12 64 VAL A N 1
ATOM 513 C CA . VAL A 1 64 ? -12.094 -5.043 2.67 1 98.12 64 VAL A CA 1
ATOM 514 C C . VAL A 1 64 ? -11.922 -4.965 1.156 1 98.12 64 VAL A C 1
ATOM 516 O O . VAL A 1 64 ? -12.18 -3.922 0.548 1 98.12 64 VAL A O 1
ATOM 519 N N . GLU A 1 65 ? -11.609 -6.023 0.543 1 96.31 65 GLU A N 1
ATOM 520 C CA . GLU A 1 65 ? -11.312 -5.965 -0.885 1 96.31 65 GLU A CA 1
ATOM 521 C C . GLU A 1 65 ? -12.312 -6.793 -1.689 1 96.31 65 GLU A C 1
ATOM 523 O O . GLU A 1 65 ? -12.961 -6.277 -2.604 1 96.31 65 GLU A O 1
ATOM 528 N N . VAL A 1 66 ? -12.547 -7.992 -1.351 1 96.69 66 VAL A N 1
ATOM 529 C CA . VAL A 1 66 ? -13.312 -8.922 -2.174 1 96.69 66 VAL A CA 1
ATOM 530 C C . VAL A 1 66 ? -14.797 -8.562 -2.111 1 96.69 66 VAL A C 1
ATOM 532 O O . VAL A 1 66 ? -15.445 -8.383 -3.146 1 96.69 66 VAL A O 1
ATOM 535 N N . VAL A 1 67 ? -15.336 -8.445 -0.938 1 97.81 67 VAL A N 1
ATOM 536 C CA . VAL A 1 67 ? -16.766 -8.227 -0.765 1 97.81 67 VAL A CA 1
ATOM 537 C C . VAL A 1 67 ? -17.172 -6.895 -1.386 1 97.81 67 VAL A C 1
ATOM 539 O O . VAL A 1 67 ? -18.078 -6.84 -2.219 1 97.81 67 VAL A O 1
ATOM 542 N N . PRO A 1 68 ? -16.484 -5.797 -1.038 1 97.19 68 PRO A N 1
ATOM 543 C CA . PRO A 1 68 ? -16.875 -4.527 -1.657 1 97.19 68 PRO A CA 1
ATOM 544 C C . PRO A 1 68 ? -16.75 -4.551 -3.18 1 97.19 68 PRO A C 1
ATOM 546 O O . PRO A 1 68 ? -17.516 -3.881 -3.875 1 97.19 68 PRO A O 1
ATOM 549 N N . ARG A 1 69 ? -15.906 -5.285 -3.695 1 96 69 ARG A N 1
ATOM 550 C CA . ARG A 1 69 ? -15.641 -5.305 -5.129 1 96 69 ARG A CA 1
ATOM 551 C C . ARG A 1 69 ? -16.672 -6.16 -5.863 1 96 69 ARG A C 1
ATOM 553 O O . ARG A 1 69 ? -17.094 -5.82 -6.969 1 96 69 ARG A O 1
ATOM 560 N N . LYS A 1 70 ? -17.156 -7.266 -5.23 1 94.94 70 LYS A N 1
ATOM 561 C CA . LYS A 1 70 ? -17.859 -8.273 -6.016 1 94.94 70 LYS A CA 1
ATOM 562 C C . LYS A 1 70 ? -19.297 -8.422 -5.555 1 94.94 70 LYS A C 1
ATOM 564 O O . LYS A 1 70 ? -20.172 -8.797 -6.34 1 94.94 70 LYS A O 1
ATOM 569 N N . LEU A 1 71 ? -19.609 -8.141 -4.328 1 95.44 71 LEU A N 1
ATOM 570 C CA . LEU A 1 71 ? -20.891 -8.602 -3.795 1 95.44 71 LEU A CA 1
ATOM 571 C C . LEU A 1 71 ? -21.828 -7.43 -3.535 1 95.44 71 LEU A C 1
ATOM 573 O O . LEU A 1 71 ? -21.391 -6.367 -3.084 1 95.44 71 LEU A O 1
ATOM 577 N N . ILE A 1 72 ? -23.047 -7.656 -3.871 1 94.06 72 ILE A N 1
ATOM 578 C CA . ILE A 1 72 ? -24.141 -6.785 -3.469 1 94.06 72 ILE A CA 1
ATOM 579 C C . ILE A 1 72 ? -24.891 -7.398 -2.281 1 94.06 72 ILE A C 1
ATOM 581 O O . ILE A 1 72 ? -25.516 -8.453 -2.412 1 94.06 72 ILE A O 1
ATOM 585 N N . VAL A 1 73 ? -24.766 -6.824 -1.11 1 92.88 73 VAL A N 1
ATOM 586 C CA . VAL A 1 73 ? -25.312 -7.363 0.126 1 92.88 73 VAL A CA 1
ATOM 587 C C . VAL A 1 73 ? -26.328 -6.379 0.713 1 92.88 73 VAL A C 1
ATOM 589 O O . VAL A 1 73 ? -26.062 -5.176 0.79 1 92.88 73 VAL A O 1
ATOM 592 N N . ALA A 1 74 ? -27.484 -6.879 1.033 1 89.69 74 ALA A N 1
ATOM 593 C CA . ALA A 1 74 ? -28.547 -6.023 1.558 1 89.69 74 ALA A CA 1
ATOM 594 C C . ALA A 1 74 ? -28.219 -5.551 2.973 1 89.69 74 ALA A C 1
ATOM 596 O O . ALA A 1 74 ? -28.516 -4.41 3.334 1 89.69 74 ALA A O 1
ATOM 597 N N . ARG A 1 75 ? -27.672 -6.477 3.748 1 92.94 75 ARG A N 1
ATOM 598 C CA . ARG A 1 75 ? -27.266 -6.184 5.117 1 92.94 75 ARG A CA 1
ATOM 599 C C . ARG A 1 75 ? -25.75 -6.359 5.285 1 92.94 75 ARG A C 1
ATOM 601 O O . ARG A 1 75 ? -25.266 -7.488 5.359 1 92.94 75 ARG A O 1
ATOM 608 N N . TRP A 1 76 ? -25.047 -5.234 5.465 1 95.81 76 TRP A N 1
ATOM 609 C CA . TRP A 1 76 ? -23.594 -5.262 5.426 1 95.81 76 TRP A CA 1
ATOM 610 C C . TRP A 1 76 ? -23.031 -6.016 6.629 1 95.81 76 TRP A C 1
ATOM 612 O O . TRP A 1 76 ? -21.969 -6.625 6.547 1 95.81 76 TRP A O 1
ATOM 622 N N . SER A 1 77 ? -23.766 -6.004 7.785 1 94 77 SER A N 1
ATOM 623 C CA . SER A 1 77 ? -23.297 -6.668 8.992 1 94 77 SER A CA 1
ATOM 624 C C . SER A 1 77 ? -23.328 -8.188 8.844 1 94 77 SER A C 1
ATOM 626 O O . SER A 1 77 ? -22.75 -8.914 9.648 1 94 77 SER A O 1
ATOM 628 N N . LEU A 1 78 ? -24.047 -8.664 7.844 1 95.25 78 LEU A N 1
ATOM 629 C CA . LEU A 1 78 ? -24.188 -10.094 7.605 1 95.25 78 LEU A CA 1
ATOM 630 C C . LEU A 1 78 ? -22.828 -10.742 7.359 1 95.25 78 LEU A C 1
ATOM 632 O O . LEU A 1 78 ? -22.578 -11.859 7.816 1 95.25 78 LE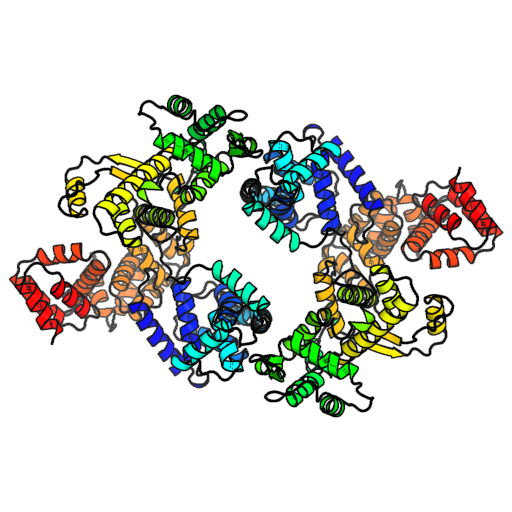U A O 1
ATOM 636 N N . VAL A 1 79 ? -21.938 -10.047 6.668 1 97.38 79 VAL A N 1
ATOM 637 C CA . VAL A 1 79 ? -20.688 -10.648 6.207 1 97.38 79 VAL A CA 1
ATOM 638 C C . VAL A 1 79 ? -19.75 -10.883 7.391 1 97.38 79 VAL A C 1
ATOM 640 O O . VAL A 1 79 ? -19.25 -11.992 7.586 1 97.38 79 VAL A O 1
ATOM 643 N N . PRO A 1 80 ? -19.5 -9.852 8.25 1 97.44 80 PRO A N 1
ATOM 644 C CA . PRO A 1 80 ? -18.688 -10.141 9.438 1 97.44 80 PRO A CA 1
ATOM 645 C C . PRO A 1 80 ? -19.312 -11.211 10.328 1 97.44 80 PRO A C 1
ATOM 647 O O . PRO A 1 80 ? -18.609 -12.062 10.875 1 97.44 80 PRO A O 1
ATOM 650 N N . ASP A 1 81 ? -20.641 -11.172 10.461 1 96.38 81 ASP A N 1
ATOM 651 C CA . ASP A 1 81 ? -21.328 -12.188 11.25 1 96.38 81 ASP A CA 1
ATOM 652 C C . ASP A 1 81 ? -21.094 -13.578 10.672 1 96.38 81 ASP A C 1
ATOM 654 O O . ASP A 1 81 ? -20.828 -14.531 11.422 1 96.38 81 ASP A O 1
ATOM 658 N N . PHE A 1 82 ? -21.266 -13.617 9.414 1 96.56 82 PHE A N 1
ATOM 659 C CA . PHE A 1 82 ? -21.016 -14.875 8.711 1 96.56 82 PHE A CA 1
ATOM 660 C C . PHE A 1 82 ? -19.594 -15.375 8.969 1 96.56 82 PHE A C 1
ATOM 662 O O . PHE A 1 82 ? -19.391 -16.562 9.25 1 96.56 82 PHE A O 1
ATOM 669 N N . LEU A 1 83 ? -18.531 -14.531 8.859 1 98.06 83 LEU A N 1
ATOM 670 C CA . LEU A 1 83 ? -17.141 -14.945 9.023 1 98.06 83 LEU A CA 1
ATOM 671 C C . LEU A 1 83 ? -16.906 -15.508 10.422 1 98.06 83 LEU A C 1
ATOM 673 O O . LEU A 1 83 ? -16.172 -16.484 10.586 1 98.06 83 LEU A O 1
ATOM 677 N N . HIS A 1 84 ? -17.531 -14.867 11.445 1 97.44 84 HIS A N 1
ATOM 678 C CA . HIS A 1 84 ? -17.422 -15.391 12.797 1 97.44 84 HIS A CA 1
ATOM 679 C C . HIS A 1 84 ? -17.969 -16.812 12.883 1 97.44 84 HIS A C 1
ATOM 681 O O . HIS A 1 84 ? -17.344 -17.703 13.469 1 97.44 84 HIS A O 1
ATOM 687 N N . GLN A 1 85 ? -19.109 -17.016 12.25 1 97.06 85 GLN A N 1
ATOM 688 C CA . GLN A 1 85 ? -19.734 -18.328 12.297 1 97.06 85 GLN A CA 1
ATOM 689 C C . GLN A 1 85 ? -18.969 -19.344 11.461 1 97.06 85 GLN A C 1
ATOM 691 O O . GLN A 1 85 ? -18.875 -20.516 11.828 1 97.06 85 GLN A O 1
ATOM 696 N N . TRP A 1 86 ? -18.438 -18.891 10.367 1 97.38 86 TRP A N 1
ATOM 697 C CA . TRP A 1 86 ? -17.641 -19.75 9.508 1 97.38 86 TRP A CA 1
ATOM 698 C C . TRP A 1 86 ? -16.406 -20.266 10.25 1 97.38 86 TRP A C 1
ATOM 700 O O . TRP A 1 86 ? -16.141 -21.469 10.25 1 97.38 86 TRP A O 1
ATOM 710 N N . LEU A 1 87 ? -15.688 -19.344 10.906 1 97.81 87 LEU A N 1
ATOM 711 C CA . LEU A 1 87 ? -14.508 -19.719 11.68 1 97.81 87 LEU A CA 1
ATOM 712 C C . LEU A 1 87 ? -14.875 -20.656 12.82 1 97.81 87 LEU A C 1
ATOM 714 O O . LEU A 1 87 ? -14.164 -21.641 13.078 1 97.81 87 LEU A O 1
ATOM 718 N N . GLY A 1 88 ? -15.977 -20.344 13.477 1 96.75 88 GLY A N 1
ATOM 719 C CA . GLY A 1 88 ? -16.469 -21.219 14.523 1 96.75 88 GLY A CA 1
ATOM 720 C C . GLY A 1 88 ? -16.797 -22.609 14.016 1 96.75 88 GLY A C 1
ATOM 721 O O . GLY A 1 88 ? -16.438 -23.609 14.648 1 96.75 88 GLY A O 1
ATOM 722 N N . PHE A 1 89 ? -17.484 -22.672 12.898 1 96.44 89 PHE A N 1
ATOM 723 C CA . PHE A 1 89 ? -17.859 -23.938 12.273 1 96.44 89 PHE A CA 1
ATOM 724 C C . PHE A 1 89 ? -16.625 -24.766 11.953 1 96.44 89 PHE A C 1
ATOM 726 O O . PHE A 1 89 ? -16.562 -25.953 12.297 1 96.44 89 PHE A O 1
ATOM 733 N N . LEU A 1 90 ? -15.602 -24.156 11.312 1 97.19 90 LEU A N 1
ATOM 734 C CA . LEU A 1 90 ? -14.375 -24.859 10.953 1 97.19 90 LEU A CA 1
ATOM 735 C C . LEU A 1 90 ? -13.664 -25.375 12.195 1 97.19 90 LEU A C 1
ATOM 737 O O . LEU A 1 90 ? -13.125 -26.484 12.203 1 97.19 90 LEU A O 1
ATOM 741 N N . SER A 1 91 ? -13.648 -24.547 13.219 1 96.62 91 SER A N 1
ATOM 742 C CA . SER A 1 91 ? -13.023 -24.953 14.469 1 96.62 91 SER A CA 1
ATOM 743 C C . SER A 1 91 ? -13.742 -26.141 15.102 1 96.62 91 SER A C 1
ATOM 745 O O . SER A 1 91 ? -13.109 -27.094 15.547 1 96.62 91 SER A O 1
ATOM 747 N N . GLU A 1 92 ? -15.031 -26.094 15.133 1 95.44 92 GLU A N 1
ATOM 748 C CA . GLU A 1 92 ? -15.836 -27.156 15.734 1 95.44 92 GLU A CA 1
ATOM 749 C C . GLU A 1 92 ? -15.68 -28.469 14.984 1 95.44 92 GLU A C 1
ATOM 751 O O . GLU A 1 92 ? -15.672 -29.531 15.586 1 95.44 92 GLU A O 1
ATOM 756 N N . GLU A 1 93 ? -15.57 -28.344 13.68 1 94.19 93 GLU A N 1
ATOM 757 C CA . GLU A 1 93 ? -15.414 -29.531 12.844 1 94.19 93 GLU A CA 1
ATOM 758 C C . GLU A 1 93 ? -13.969 -30.016 12.844 1 94.19 93 GLU A C 1
ATOM 760 O O . GLU A 1 93 ? -13.656 -31.047 12.227 1 94.19 93 GLU A O 1
ATOM 765 N N . GLY A 1 94 ? -13.086 -29.297 13.477 1 92.56 94 GLY A N 1
ATOM 766 C CA . GLY A 1 94 ? -11.688 -29.672 13.531 1 92.56 94 GLY A CA 1
ATOM 767 C C . GLY A 1 94 ? -10.961 -29.469 12.211 1 92.56 94 GLY A C 1
ATOM 768 O O . GLY A 1 94 ? -9.984 -30.156 11.922 1 92.56 94 GLY A O 1
ATOM 769 N N . LEU A 1 95 ? -11.453 -28.547 11.383 1 95.38 95 LEU A N 1
ATOM 770 C CA . LEU A 1 95 ? -10.891 -28.328 10.055 1 95.38 95 LEU A CA 1
ATOM 771 C C . LEU A 1 95 ? -10 -27.094 10.023 1 95.38 95 LEU A C 1
ATOM 773 O O . LEU A 1 95 ? -9.141 -26.969 9.156 1 95.38 95 LEU A O 1
ATOM 777 N N . LEU A 1 96 ? -10.156 -26.172 10.977 1 96.12 96 LEU A N 1
ATOM 778 C CA . LEU A 1 96 ? -9.508 -24.859 10.945 1 96.12 96 LEU A CA 1
ATOM 779 C C . LEU A 1 96 ? -8.008 -25 11.164 1 96.12 96 LEU A C 1
ATOM 781 O O . LEU A 1 96 ? -7.566 -25.609 12.141 1 96.12 96 LEU A O 1
ATOM 785 N N . THR A 1 97 ? -7.309 -24.516 10.195 1 93.81 97 THR A N 1
ATOM 786 C CA . THR A 1 97 ? -5.867 -24.359 10.344 1 93.81 97 THR A CA 1
ATOM 787 C C . THR A 1 97 ? -5.469 -22.891 10.211 1 93.81 97 THR A C 1
ATOM 789 O O . THR A 1 97 ? -5.93 -22.203 9.305 1 93.81 97 THR A O 1
ATOM 792 N N . SER A 1 98 ? -4.66 -22.406 11.203 1 93.25 98 SER A N 1
ATOM 793 C CA . SER A 1 98 ? -4.254 -21.016 11.203 1 93.25 98 SER A CA 1
ATOM 794 C C . SER A 1 98 ? -2.98 -20.797 12.016 1 93.25 98 SER A C 1
ATOM 796 O O . SER A 1 98 ? -2.717 -21.547 12.969 1 93.25 98 SER A O 1
ATOM 798 N N . PRO A 1 99 ? -2.162 -19.922 11.594 1 91.44 99 PRO A N 1
ATOM 799 C CA . PRO A 1 99 ? -1.027 -19.547 12.438 1 91.44 99 PRO A CA 1
ATOM 800 C C . PRO A 1 99 ? -1.453 -18.781 13.695 1 91.44 99 PRO A C 1
ATOM 802 O O . PRO A 1 99 ? -0.682 -18.688 14.648 1 91.44 99 PRO A O 1
ATOM 805 N N . SER A 1 100 ? -2.674 -18.203 13.703 1 94.5 100 SER A N 1
ATOM 806 C CA . SER A 1 100 ? -3.203 -17.453 14.836 1 94.5 100 SER A CA 1
ATOM 807 C C . SER A 1 100 ? -4.309 -18.234 15.539 1 94.5 100 SER A C 1
ATOM 809 O O . SER A 1 100 ? -5.039 -19 14.914 1 94.5 100 SER A O 1
ATOM 811 N N . PRO A 1 101 ? -4.383 -18.016 16.875 1 96.31 101 PRO A N 1
ATOM 812 C CA . PRO A 1 101 ? -5.504 -18.625 17.594 1 96.31 101 PRO A CA 1
ATOM 813 C C . PRO A 1 101 ? -6.859 -18.094 17.141 1 96.31 101 PRO A C 1
ATOM 815 O O . PRO A 1 101 ? -6.93 -17.016 16.531 1 96.31 101 PRO A O 1
ATOM 818 N N . LEU A 1 102 ? -7.883 -18.844 17.422 1 97.25 102 LEU A N 1
ATOM 819 C CA . LEU A 1 102 ? -9.234 -18.547 16.969 1 97.25 102 LEU A CA 1
ATOM 820 C C . LEU A 1 102 ? -9.68 -17.172 17.469 1 97.25 102 LEU A C 1
ATOM 822 O O . LEU A 1 102 ? -10.289 -16.406 16.734 1 97.25 102 LEU A O 1
ATOM 826 N N . ASP A 1 103 ? -9.359 -16.859 18.703 1 97.62 103 ASP A N 1
ATOM 827 C CA . ASP A 1 103 ? -9.773 -15.594 19.281 1 97.62 103 ASP A CA 1
ATOM 828 C C . ASP A 1 103 ? -9.164 -14.414 18.531 1 97.62 103 ASP A C 1
ATOM 830 O O . ASP A 1 103 ? -9.82 -13.383 18.344 1 97.62 103 ASP A O 1
ATOM 834 N N . GLU A 1 104 ? -7.965 -14.586 18.125 1 97.75 104 GLU A N 1
ATOM 835 C CA . GLU A 1 104 ? -7.281 -13.539 17.375 1 97.75 104 GLU A CA 1
ATOM 836 C C . GLU A 1 104 ? -7.887 -13.367 15.984 1 97.75 104 GLU A C 1
ATOM 838 O O . GLU A 1 104 ? -7.91 -12.258 15.445 1 97.75 104 GLU A O 1
ATOM 843 N N . LEU A 1 105 ? -8.32 -14.477 15.383 1 98.31 105 LEU A N 1
ATOM 844 C CA . LEU A 1 105 ? -9 -14.398 14.094 1 98.31 105 LEU A CA 1
ATOM 845 C C . LEU A 1 105 ? -10.305 -13.617 14.219 1 98.31 105 LEU A C 1
ATOM 847 O O . LEU A 1 105 ? -10.617 -12.789 13.359 1 98.31 105 LEU A O 1
ATOM 851 N N . HIS A 1 106 ? -11.023 -13.883 15.305 1 98.44 106 HIS A N 1
ATOM 852 C CA . HIS A 1 106 ? -12.25 -13.133 15.547 1 98.44 106 HIS A CA 1
ATOM 853 C C . HIS A 1 106 ? -11.969 -11.648 15.75 1 98.44 106 HIS A C 1
ATOM 855 O O . HIS A 1 106 ? -12.695 -10.797 15.242 1 98.44 106 HIS A O 1
ATOM 861 N N . GLU A 1 107 ? -10.93 -11.422 16.453 1 98 107 GLU A N 1
ATOM 862 C CA . GLU A 1 107 ? -10.539 -10.031 16.688 1 98 107 GLU A CA 1
ATOM 863 C C . GLU A 1 107 ? -10.148 -9.344 15.375 1 98 107 GLU A C 1
ATOM 865 O O . GLU A 1 107 ? -10.422 -8.156 15.188 1 98 107 GLU A O 1
ATOM 870 N N . ALA A 1 108 ? -9.484 -10.047 14.516 1 98.06 108 ALA A N 1
ATOM 871 C CA . ALA A 1 108 ? -9.102 -9.5 13.219 1 98.06 108 ALA A CA 1
ATOM 872 C C . ALA A 1 108 ? -10.328 -9.109 12.406 1 98.06 108 ALA A C 1
ATOM 874 O O . ALA A 1 108 ? -10.328 -8.078 11.727 1 98.06 108 ALA A O 1
ATOM 875 N N . VAL A 1 109 ? -11.32 -9.891 12.469 1 98.44 109 VAL A N 1
ATOM 876 C CA . VAL A 1 109 ? -12.57 -9.578 11.781 1 98.44 109 VAL A CA 1
ATOM 877 C C . VAL A 1 109 ? -13.141 -8.273 12.32 1 98.44 109 VAL A C 1
ATOM 879 O O . VAL A 1 109 ? -13.484 -7.367 11.555 1 98.44 109 VAL A O 1
ATOM 882 N N . GLU A 1 110 ? -13.172 -8.188 13.625 1 97.81 110 GLU A N 1
ATOM 883 C CA . GLU A 1 110 ? -13.719 -6.988 14.25 1 97.81 110 GLU A CA 1
ATOM 884 C C . GLU A 1 110 ? -12.898 -5.754 13.891 1 97.81 110 GLU A C 1
ATOM 886 O O . GLU A 1 110 ? -13.461 -4.691 13.602 1 97.81 110 GLU A O 1
ATOM 891 N N . ARG A 1 111 ? -11.648 -5.918 13.891 1 96.62 111 ARG A N 1
ATOM 892 C CA . ARG A 1 111 ? -10.75 -4.805 13.594 1 96.62 111 ARG A CA 1
ATOM 893 C C . ARG A 1 111 ? -10.922 -4.344 12.148 1 96.62 111 ARG A C 1
ATOM 895 O O . ARG A 1 111 ? -10.703 -3.17 11.836 1 96.62 111 ARG A O 1
ATOM 902 N N . ALA A 1 112 ? -11.367 -5.207 11.25 1 97.88 112 ALA A N 1
ATOM 903 C CA . ALA A 1 112 ? -11.469 -4.91 9.82 1 97.88 112 ALA A CA 1
ATOM 904 C C . ALA A 1 112 ? -12.812 -4.273 9.492 1 97.88 112 ALA A C 1
ATOM 906 O O . ALA A 1 112 ? -13 -3.736 8.398 1 97.88 112 ALA A O 1
ATOM 907 N N . VAL A 1 113 ? -13.734 -4.293 10.391 1 97.06 113 VAL A N 1
ATOM 908 C CA . VAL A 1 113 ? -15.117 -3.932 10.117 1 97.06 113 VAL A CA 1
ATOM 909 C C . VAL A 1 113 ? -15.195 -2.471 9.68 1 97.06 113 VAL A C 1
ATOM 911 O O . VAL A 1 113 ? -15.844 -2.145 8.68 1 97.06 113 VAL A O 1
ATOM 914 N N . PRO A 1 114 ? -14.477 -1.516 10.352 1 93.62 114 PRO A N 1
ATOM 915 C CA . PRO A 1 114 ? -14.586 -0.122 9.914 1 93.62 114 PRO A CA 1
ATOM 916 C C . PRO A 1 114 ? -14.117 0.085 8.477 1 93.62 114 PRO A C 1
ATOM 918 O O . PRO A 1 114 ? -14.789 0.753 7.691 1 93.62 114 PRO A O 1
ATOM 921 N N . ASP A 1 115 ? -13.023 -0.533 8.148 1 96.62 115 ASP A N 1
ATOM 922 C CA . ASP A 1 115 ? -12.516 -0.417 6.781 1 96.62 115 ASP A CA 1
ATOM 923 C C . ASP A 1 115 ? -13.445 -1.109 5.789 1 96.62 115 ASP A C 1
ATOM 925 O O . ASP A 1 115 ? -13.625 -0.636 4.664 1 96.62 115 ASP A O 1
ATOM 929 N N . TYR A 1 116 ? -13.961 -2.15 6.246 1 97.69 116 TYR A N 1
ATOM 930 C CA . TYR A 1 116 ? -14.93 -2.883 5.438 1 97.69 116 TYR A CA 1
ATOM 931 C C . TYR A 1 116 ? -16.141 -2.016 5.117 1 97.69 116 TYR A C 1
ATOM 933 O O . TYR A 1 116 ? -16.531 -1.889 3.953 1 97.69 116 TYR A O 1
ATOM 941 N N . LEU A 1 117 ? -16.688 -1.479 6.09 1 97 117 LEU A N 1
ATOM 942 C CA . LEU A 1 117 ? -17.875 -0.649 5.91 1 97 117 LEU A CA 1
ATOM 943 C C . LEU A 1 117 ? -17.562 0.559 5.031 1 97 117 LEU A C 1
ATOM 945 O O . LEU A 1 117 ? -18.359 0.916 4.156 1 97 117 LEU A O 1
ATOM 949 N N . ALA A 1 118 ? -16.438 1.164 5.258 1 95.56 118 ALA A N 1
ATOM 950 C CA . ALA A 1 118 ? -16.016 2.295 4.434 1 95.56 118 ALA A CA 1
ATOM 951 C C . ALA A 1 118 ? -15.914 1.89 2.967 1 95.56 118 ALA A C 1
ATOM 953 O O . ALA A 1 118 ? -16.344 2.623 2.078 1 95.56 118 ALA A O 1
ATOM 954 N N . ALA A 1 119 ? -15.336 0.733 2.74 1 96.94 119 ALA A N 1
ATOM 955 C CA . ALA A 1 119 ? -15.172 0.235 1.376 1 96.94 119 ALA A CA 1
ATOM 956 C C . ALA A 1 119 ? -16.531 -0.062 0.738 1 96.94 119 ALA A C 1
ATOM 958 O O . ALA A 1 119 ? -16.734 0.196 -0.451 1 96.94 119 ALA A O 1
ATOM 959 N N . MET A 1 120 ? -17.438 -0.614 1.505 1 96.94 120 MET A N 1
ATOM 960 C CA . MET A 1 120 ? -18.781 -0.933 1.009 1 96.94 120 MET A CA 1
ATOM 961 C C . MET A 1 120 ? -19.516 0.329 0.556 1 96.94 120 MET A C 1
ATOM 963 O O . MET A 1 120 ? -20.328 0.283 -0.368 1 96.94 120 MET A O 1
ATOM 967 N N . ALA A 1 121 ? -19.141 1.418 1.196 1 95.81 121 ALA A N 1
ATOM 968 C CA . ALA A 1 121 ? -19.828 2.678 0.926 1 95.81 121 ALA A CA 1
ATOM 969 C C . ALA A 1 121 ? -19.188 3.416 -0.242 1 95.81 121 ALA A C 1
ATOM 971 O O . ALA A 1 121 ? -19.703 4.445 -0.693 1 95.81 121 ALA A O 1
ATOM 972 N N . GLU A 1 122 ? -18.078 2.916 -0.795 1 94.81 122 GLU A N 1
ATOM 973 C CA . GLU A 1 122 ? -17.312 3.615 -1.825 1 94.81 122 GLU A CA 1
ATOM 974 C C . GLU A 1 122 ? -17.469 2.936 -3.184 1 94.81 122 GLU A C 1
ATOM 976 O O . GLU A 1 122 ? -16.812 1.923 -3.453 1 94.81 122 GLU A O 1
ATOM 981 N N . PRO A 1 123 ? -18.188 3.527 -4.035 1 93.69 123 PRO A N 1
ATOM 982 C CA . PRO A 1 123 ? -18.469 2.889 -5.324 1 93.69 123 PRO A CA 1
ATOM 983 C C . PRO A 1 123 ? -17.203 2.654 -6.152 1 93.69 123 PRO A C 1
ATOM 985 O O . PRO A 1 123 ? -17.172 1.745 -6.984 1 93.69 123 PRO A O 1
ATOM 988 N N . THR A 1 124 ? -16.188 3.471 -5.961 1 93.19 124 THR A N 1
ATOM 989 C CA . THR A 1 124 ? -14.969 3.305 -6.738 1 93.19 124 THR A CA 1
ATOM 990 C C . THR A 1 124 ? -14.281 1.985 -6.391 1 93.19 124 THR A C 1
ATOM 992 O O . THR A 1 124 ? -13.398 1.532 -7.117 1 93.19 124 THR A O 1
ATOM 995 N N . GLU A 1 125 ? -14.688 1.36 -5.32 1 94.94 125 GLU A N 1
ATOM 996 C CA . GLU A 1 125 ? -14.109 0.089 -4.887 1 94.94 125 GLU A CA 1
ATOM 997 C C . GLU A 1 125 ? -14.789 -1.087 -5.586 1 94.94 125 GLU A C 1
ATOM 999 O O . GLU A 1 125 ? -14.336 -2.227 -5.477 1 94.94 125 GLU A O 1
ATOM 1004 N N . TRP A 1 126 ? -15.844 -0.81 -6.32 1 95.62 126 TRP A N 1
ATOM 1005 C CA . TRP A 1 126 ? -16.625 -1.871 -6.949 1 95.62 126 TRP A CA 1
ATOM 1006 C C . TRP A 1 126 ? -15.898 -2.43 -8.172 1 95.62 126 TRP A C 1
ATOM 1008 O O . TRP A 1 126 ? -14.969 -1.807 -8.688 1 95.62 126 TRP A O 1
ATOM 1018 N N . GLY A 1 127 ? -16.234 -3.652 -8.531 1 95.38 127 GLY A N 1
ATOM 1019 C CA . GLY A 1 127 ? -15.844 -4.199 -9.82 1 95.38 127 GLY A CA 1
ATOM 1020 C C . GLY A 1 127 ? -16.828 -3.875 -10.93 1 95.38 127 GLY A C 1
ATOM 1021 O O . GLY A 1 127 ? -17.906 -3.336 -10.664 1 95.38 127 GLY A O 1
ATOM 1022 N N . VAL A 1 128 ? -16.516 -4.184 -12.141 1 94.88 128 VAL A N 1
ATOM 1023 C CA . VAL A 1 128 ? -17.328 -3.879 -13.312 1 94.88 128 VAL A CA 1
ATOM 1024 C C . VAL A 1 128 ? -18.688 -4.586 -13.203 1 94.88 128 VAL A C 1
ATOM 1026 O O . VAL A 1 128 ? -19.734 -3.979 -13.43 1 94.88 128 VAL A O 1
ATOM 1029 N N . GLU A 1 129 ? -18.641 -5.828 -12.82 1 92.75 129 GLU A N 1
ATOM 1030 C CA . GLU A 1 129 ? -19.875 -6.605 -12.719 1 92.75 129 GLU A CA 1
ATOM 1031 C C . GLU A 1 129 ? -20.797 -6.027 -11.648 1 92.75 129 GLU A C 1
ATOM 1033 O O . GLU A 1 129 ? -22.016 -5.934 -11.852 1 92.75 129 GLU A O 1
ATOM 1038 N N . LYS A 1 130 ? -20.266 -5.648 -10.531 1 94.94 130 LYS A N 1
ATOM 1039 C CA . LYS A 1 130 ? -21.062 -5.07 -9.453 1 94.94 130 LYS A CA 1
ATOM 1040 C C . LYS A 1 130 ? -21.641 -3.717 -9.867 1 94.94 130 LYS A C 1
ATOM 1042 O O . LYS A 1 130 ? -22.781 -3.391 -9.531 1 94.94 130 LYS A O 1
ATOM 1047 N N . PHE A 1 131 ? -20.828 -2.93 -10.531 1 95.94 131 PHE A N 1
ATOM 1048 C CA . PHE A 1 131 ? -21.281 -1.622 -10.984 1 95.94 131 PHE A CA 1
ATOM 1049 C C . PHE A 1 131 ? -22.516 -1.753 -11.859 1 95.94 131 PHE A C 1
ATOM 1051 O O . PHE A 1 131 ? -23.547 -1.11 -11.602 1 95.94 131 PHE A O 1
ATOM 1058 N N . TRP A 1 132 ? -22.469 -2.598 -12.844 1 94.69 132 TRP A N 1
ATOM 1059 C CA . TRP A 1 132 ? -23.578 -2.756 -13.766 1 94.69 132 TRP A CA 1
ATOM 1060 C C . TRP A 1 132 ? -24.734 -3.492 -13.094 1 94.69 132 TRP A C 1
ATOM 1062 O O . TRP A 1 132 ? -25.906 -3.188 -13.352 1 94.69 132 TRP A O 1
ATOM 1072 N N . GLY A 1 133 ? -24.391 -4.488 -12.258 1 94.31 133 GLY A N 1
ATOM 1073 C CA . GLY A 1 133 ? -25.438 -5.148 -11.492 1 94.31 133 GLY A CA 1
ATOM 1074 C C . GLY A 1 133 ? -26.234 -4.195 -10.625 1 94.31 133 GLY A C 1
ATOM 1075 O O . GLY A 1 133 ? -27.469 -4.281 -10.555 1 94.31 133 GLY A O 1
ATOM 1076 N N . THR A 1 134 ? -25.531 -3.336 -9.977 1 93.44 134 THR A N 1
ATOM 1077 C CA . THR A 1 134 ? -26.156 -2.338 -9.117 1 93.44 134 THR A CA 1
ATOM 1078 C C . THR A 1 134 ? -26.984 -1.36 -9.938 1 93.44 134 THR A C 1
ATOM 1080 O O . THR A 1 134 ? -28.125 -1.04 -9.578 1 93.44 134 THR A O 1
ATOM 1083 N N . THR A 1 135 ? -26.469 -0.89 -11.078 1 92.62 135 THR A N 1
ATOM 1084 C CA . THR A 1 135 ? -27.172 0.04 -11.953 1 92.62 135 THR A CA 1
ATOM 1085 C C . THR A 1 135 ? -28.469 -0.582 -12.477 1 92.62 135 THR A C 1
ATOM 1087 O O . THR A 1 135 ? -29.516 0.065 -12.484 1 92.62 135 THR A O 1
ATOM 1090 N N . MET A 1 136 ? -28.406 -1.812 -12.867 1 93.81 136 MET A N 1
ATOM 1091 C CA . MET A 1 136 ? -29.594 -2.512 -13.352 1 93.81 136 MET A CA 1
ATOM 1092 C C . MET A 1 136 ? -30.656 -2.621 -12.258 1 93.81 136 MET A C 1
ATOM 1094 O O . MET A 1 136 ? -31.828 -2.342 -12.492 1 93.81 136 MET A O 1
ATOM 1098 N N . ARG A 1 137 ? -30.25 -2.92 -11.109 1 91.62 137 ARG A N 1
ATOM 1099 C CA . ARG A 1 137 ? -31.172 -3.068 -10 1 91.62 137 ARG A CA 1
ATOM 1100 C C . ARG A 1 137 ? -31.828 -1.735 -9.648 1 91.62 137 ARG A C 1
ATOM 1102 O O . ARG A 1 137 ? -33.031 -1.683 -9.336 1 91.62 137 ARG A O 1
ATOM 1109 N N . GLU A 1 138 ? -31.047 -0.743 -9.672 1 91.06 138 GLU A N 1
ATOM 1110 C CA . GLU A 1 138 ? -31.562 0.589 -9.367 1 91.06 138 GLU A CA 1
ATOM 1111 C C . GLU A 1 138 ? -32.594 1.038 -10.406 1 91.06 138 GLU A C 1
ATOM 1113 O O . GLU A 1 138 ? -33.5 1.808 -10.094 1 91.06 138 GLU A O 1
ATOM 1118 N N . LEU A 1 139 ? -32.406 0.549 -11.625 1 89.25 139 LEU A N 1
ATOM 1119 C CA . LEU A 1 139 ? -33.312 0.939 -12.703 1 89.25 139 LEU A CA 1
ATOM 1120 C C . LEU A 1 139 ? -34.438 -0.067 -12.859 1 89.25 139 LEU A C 1
ATOM 1122 O O . LEU A 1 139 ? -35.281 0.064 -13.758 1 89.25 139 LEU A O 1
ATOM 1126 N N . GLY A 1 140 ? -34.438 -1.123 -12.055 1 88.44 140 GLY A N 1
ATOM 1127 C CA . GLY A 1 140 ? -35.5 -2.113 -12.055 1 88.44 140 GLY A CA 1
ATOM 1128 C C . GLY A 1 140 ? -35.344 -3.162 -13.141 1 88.44 140 GLY A C 1
ATOM 1129 O O . GLY A 1 140 ? -36.312 -3.791 -13.555 1 88.44 140 GLY A O 1
ATOM 1130 N N . VAL A 1 141 ? -34.156 -3.248 -13.656 1 92.12 141 VAL A N 1
ATOM 1131 C CA . VAL A 1 141 ? -33.875 -4.262 -14.664 1 92.12 141 VAL A CA 1
ATOM 1132 C C . VAL A 1 141 ? -33.5 -5.574 -13.984 1 92.12 141 VAL A C 1
ATOM 1134 O O . VAL A 1 141 ? -32.688 -5.59 -13.047 1 92.12 141 VAL A O 1
ATOM 1137 N N . ASP A 1 142 ? -34.062 -6.633 -14.438 1 91.38 142 ASP A N 1
ATOM 1138 C CA . ASP A 1 142 ? -33.781 -7.953 -13.883 1 91.38 142 ASP A CA 1
ATOM 1139 C C . ASP A 1 142 ? -32.438 -8.492 -14.43 1 91.38 142 ASP A C 1
ATOM 1141 O O . ASP A 1 142 ? -32.375 -8.898 -15.594 1 91.38 142 ASP A O 1
ATOM 1145 N N . ALA A 1 143 ? -31.5 -8.617 -13.617 1 88 143 ALA A N 1
ATOM 1146 C CA . ALA A 1 143 ? -30.156 -9.023 -14.031 1 88 143 ALA A CA 1
ATOM 1147 C C . ALA A 1 143 ? -30.109 -10.516 -14.336 1 88 143 ALA A C 1
ATOM 1149 O O . ALA A 1 143 ? -29.156 -11 -14.969 1 88 143 ALA A O 1
ATOM 1150 N N . GLU A 1 144 ? -31.109 -11.25 -13.961 1 88.75 144 GLU A N 1
ATOM 1151 C CA . GLU A 1 144 ? -31.141 -12.695 -14.203 1 88.75 144 GLU A CA 1
ATOM 1152 C C . GLU A 1 144 ? -31.766 -13.016 -15.555 1 88.75 144 GLU A C 1
ATOM 1154 O O . GLU A 1 144 ? -31.641 -14.141 -16.047 1 88.75 144 GLU A O 1
ATOM 1159 N N . ASP A 1 145 ? -32.375 -12.055 -16.156 1 93.25 145 ASP A N 1
ATOM 1160 C CA . ASP A 1 145 ? -33 -12.219 -17.469 1 93.25 145 ASP A CA 1
ATOM 1161 C C . ASP A 1 145 ? -32.031 -11.766 -18.578 1 93.25 145 ASP A C 1
ATOM 1163 O O . ASP A 1 145 ? -31.797 -10.57 -18.75 1 93.25 145 ASP A O 1
ATOM 1167 N N . PRO A 1 146 ? -31.578 -12.719 -19.328 1 93.62 146 PRO A N 1
ATOM 1168 C CA . PRO A 1 146 ? -30.594 -12.383 -20.359 1 93.62 146 PRO A CA 1
ATOM 1169 C C . PRO A 1 146 ? -31.125 -11.367 -21.359 1 93.62 146 PRO A C 1
ATOM 1171 O O . PRO A 1 146 ? -30.359 -10.523 -21.859 1 93.62 146 PRO A O 1
ATOM 1174 N N . GLN A 1 147 ? -32.375 -11.484 -21.625 1 94.12 147 GLN A N 1
ATOM 1175 C CA . GLN A 1 147 ? -32.969 -10.539 -22.578 1 94.12 147 GLN A CA 1
ATOM 1176 C C . GLN A 1 147 ? -33 -9.125 -22 1 94.12 147 GLN A C 1
ATOM 1178 O O . GLN A 1 147 ? -32.719 -8.156 -22.703 1 94.12 147 GLN A O 1
ATOM 1183 N N . ALA A 1 148 ? -33.375 -9.047 -20.781 1 94.94 148 ALA A N 1
ATOM 1184 C CA . ALA A 1 148 ? -33.406 -7.75 -20.109 1 94.94 148 ALA A CA 1
ATOM 1185 C C . ALA A 1 148 ? -32 -7.156 -20.031 1 94.94 148 ALA A C 1
ATOM 1187 O O . ALA A 1 148 ? -31.812 -5.949 -20.203 1 94.94 148 ALA A O 1
ATOM 1188 N N . VAL A 1 149 ? -31.078 -8 -19.812 1 95.19 149 VAL A N 1
ATOM 1189 C CA . VAL A 1 149 ? -29.688 -7.57 -19.703 1 95.19 149 VAL A CA 1
ATOM 1190 C C . VAL A 1 149 ? -29.188 -7.062 -21.062 1 95.19 149 VAL A C 1
ATOM 1192 O O . VAL A 1 149 ? -28.547 -6.008 -21.141 1 95.19 149 VAL A O 1
ATOM 1195 N N . ALA A 1 150 ? -29.484 -7.773 -22.094 1 95 150 ALA A N 1
ATOM 1196 C CA . ALA A 1 150 ? -29.094 -7.348 -23.438 1 95 150 ALA A CA 1
ATOM 1197 C C . ALA A 1 150 ? -29.703 -6 -23.797 1 95 150 ALA A C 1
ATOM 1199 O O . ALA A 1 150 ? -29.047 -5.137 -24.375 1 95 150 ALA A O 1
ATOM 1200 N N . GLY A 1 151 ? -31 -5.895 -23.484 1 94.44 151 GLY A N 1
ATOM 1201 C CA . GLY A 1 151 ? -31.672 -4.629 -23.719 1 94.44 151 GLY A CA 1
ATOM 1202 C C . GLY A 1 151 ? -31.062 -3.473 -22.953 1 94.44 151 GLY A C 1
ATOM 1203 O O . GLY A 1 151 ? -30.969 -2.357 -23.469 1 94.44 151 GLY A O 1
ATOM 1204 N N . PHE A 1 152 ? -30.672 -3.791 -21.766 1 94.69 152 PHE A N 1
ATOM 1205 C CA . PHE A 1 152 ? -30.031 -2.783 -20.922 1 94.69 152 PHE A CA 1
ATOM 1206 C C . PHE A 1 152 ? -28.75 -2.273 -21.547 1 94.69 152 PHE A C 1
ATOM 1208 O O . PHE A 1 152 ? -28.531 -1.063 -21.641 1 94.69 152 PHE A O 1
ATOM 1215 N N . PHE A 1 153 ? -27.922 -3.064 -22.016 1 94.25 153 PHE A N 1
ATOM 1216 C CA . PHE A 1 153 ? -26.625 -2.65 -22.562 1 94.25 153 PHE A CA 1
ATOM 1217 C C . PHE A 1 153 ? -26.797 -1.993 -23.922 1 94.25 153 PHE A C 1
ATOM 1219 O O . PHE A 1 153 ? -26.016 -1.113 -24.297 1 94.25 153 PHE A O 1
ATOM 1226 N N . ASP A 1 154 ? -27.797 -2.375 -24.641 1 95.19 154 ASP A N 1
ATOM 1227 C CA . ASP A 1 154 ? -28.141 -1.639 -25.844 1 95.19 154 ASP A CA 1
ATOM 1228 C C . ASP A 1 154 ? -28.469 -0.181 -25.531 1 95.19 154 ASP A C 1
ATOM 1230 O O . ASP A 1 154 ? -28.062 0.725 -26.266 1 95.19 154 ASP A O 1
ATOM 1234 N N . ALA A 1 155 ? -29.203 -0.042 -24.5 1 93.44 155 ALA A N 1
ATOM 1235 C CA . ALA A 1 155 ? -29.578 1.3 -24.062 1 93.44 155 ALA A CA 1
ATOM 1236 C C . ALA A 1 155 ? -28.344 2.082 -23.578 1 93.44 155 ALA A C 1
ATOM 1238 O O . ALA A 1 155 ? -28.266 3.299 -23.766 1 93.44 155 ALA A O 1
ATOM 1239 N N . VAL A 1 156 ? -27.438 1.414 -22.922 1 92.12 156 VAL A N 1
ATOM 1240 C CA . VAL A 1 156 ? -26.188 2.043 -22.484 1 92.12 156 VAL A CA 1
ATOM 1241 C C . VAL A 1 156 ? -25.391 2.529 -23.688 1 92.12 156 VAL A C 1
ATOM 1243 O O . VAL A 1 156 ? -24.906 3.664 -23.703 1 92.12 156 VAL A O 1
ATOM 1246 N N . ASP A 1 157 ? -25.328 1.668 -24.703 1 92.69 157 ASP A N 1
ATOM 1247 C CA . ASP A 1 157 ? -24.578 1.999 -25.906 1 92.69 157 ASP A CA 1
ATOM 1248 C C . ASP A 1 157 ? -25.234 3.16 -26.656 1 92.69 157 ASP A C 1
ATOM 1250 O O . ASP A 1 157 ? -24.547 3.957 -27.297 1 92.69 157 ASP A O 1
ATOM 1254 N N . ALA A 1 158 ? -26.516 3.246 -26.516 1 92.81 158 ALA A N 1
ATOM 1255 C CA . ALA A 1 158 ? -27.266 4.32 -27.172 1 92.81 158 ALA A CA 1
ATOM 1256 C C . ALA A 1 158 ? -27.25 5.59 -26.312 1 92.81 158 ALA A C 1
ATOM 1258 O O . ALA A 1 158 ? -27.906 6.578 -26.656 1 92.81 158 ALA A O 1
ATOM 1259 N N . GLU A 1 159 ? -26.625 5.504 -25.094 1 89.38 159 GLU A N 1
ATOM 1260 C CA . GLU A 1 159 ? -26.484 6.637 -24.188 1 89.38 159 GLU A CA 1
ATOM 1261 C C . GLU A 1 159 ? -27.828 7.059 -23.625 1 89.38 159 GLU A C 1
ATOM 1263 O O . GLU A 1 159 ? -28.094 8.25 -23.453 1 89.38 159 GLU A O 1
ATOM 1268 N N . GLU A 1 160 ? -28.594 6.113 -23.406 1 88.31 160 GLU A N 1
ATOM 1269 C CA . GLU A 1 160 ? -29.922 6.395 -22.844 1 88.31 160 GLU A CA 1
ATOM 1270 C C . GLU A 1 160 ? -29.938 6.215 -21.344 1 88.31 160 GLU A C 1
ATOM 1272 O O . GLU A 1 160 ? -30.922 6.562 -20.672 1 88.31 160 GLU A O 1
ATOM 1277 N N . ILE A 1 161 ? -28.953 5.602 -20.875 1 87.56 161 ILE A N 1
ATOM 1278 C CA . ILE A 1 161 ? -28.875 5.332 -19.438 1 87.56 161 ILE A CA 1
ATOM 1279 C C . ILE A 1 161 ? -27.906 6.309 -18.781 1 87.56 161 ILE A C 1
ATOM 1281 O O . ILE A 1 161 ? -26.781 6.484 -19.25 1 87.56 161 ILE A O 1
ATOM 1285 N N . ASP A 1 162 ? -28.438 6.969 -17.734 1 83.75 162 ASP A N 1
ATOM 1286 C CA . ASP A 1 162 ? -27.578 7.875 -16.969 1 83.75 162 ASP A CA 1
ATOM 1287 C C . ASP A 1 162 ? -26.844 7.133 -15.852 1 83.75 162 ASP A C 1
ATOM 1289 O O . ASP A 1 162 ? -27.469 6.438 -15.055 1 83.75 162 ASP A O 1
ATOM 1293 N N . PHE A 1 163 ? -25.578 7.062 -15.93 1 86.56 163 PHE A N 1
ATOM 1294 C CA . PHE A 1 163 ? -24.766 6.5 -14.859 1 86.56 163 PHE A CA 1
ATOM 1295 C C . PHE A 1 163 ? -23.516 7.344 -14.625 1 86.56 163 PHE A C 1
ATOM 1297 O O . PHE A 1 163 ? -23.234 8.266 -15.391 1 86.56 163 PHE A O 1
ATOM 1304 N N . ASP A 1 164 ? -22.938 7.203 -13.539 1 87 164 ASP A N 1
ATOM 1305 C CA . ASP A 1 164 ? -21.75 7.965 -13.195 1 87 164 ASP A CA 1
ATOM 1306 C C . ASP A 1 164 ? -20.531 7.48 -14 1 87 164 ASP A C 1
ATOM 1308 O O . ASP A 1 164 ? -19.859 6.527 -13.602 1 87 164 ASP A O 1
ATOM 1312 N N . SER A 1 165 ? -20.203 8.18 -14.992 1 88.5 165 SER A N 1
ATOM 1313 C CA . SER A 1 165 ? -19.156 7.77 -15.93 1 88.5 165 SER A CA 1
ATOM 1314 C C . SER A 1 165 ? -17.766 7.895 -15.312 1 88.5 165 SER A C 1
ATOM 1316 O O . SER A 1 165 ? -16.859 7.125 -15.633 1 88.5 165 SER A O 1
ATOM 1318 N N . GLU A 1 166 ? -17.609 8.852 -14.445 1 87.75 166 GLU A N 1
ATOM 1319 C CA . GLU A 1 166 ? -16.312 9.039 -13.812 1 87.75 166 GLU A CA 1
ATOM 1320 C C . GLU A 1 166 ? -15.969 7.867 -12.898 1 87.75 166 GLU A C 1
ATOM 1322 O O . GLU A 1 166 ? -14.844 7.355 -12.938 1 87.75 166 GLU A O 1
ATOM 1327 N N . VAL A 1 167 ? -16.922 7.504 -12.172 1 91 167 VAL A N 1
ATOM 1328 C CA . VAL A 1 167 ? -16.719 6.359 -11.289 1 91 167 VAL A CA 1
ATOM 1329 C C . VAL A 1 167 ? -16.453 5.105 -12.109 1 91 167 VAL A C 1
ATOM 1331 O O . VAL A 1 167 ? -15.555 4.32 -11.789 1 91 167 VAL A O 1
ATOM 1334 N N . PHE A 1 168 ? -17.203 4.949 -13.156 1 93.56 168 PHE A N 1
ATOM 1335 C CA . PHE A 1 168 ? -17.031 3.762 -13.984 1 93.56 168 PHE A CA 1
ATOM 1336 C C . PHE A 1 168 ? -15.648 3.73 -14.617 1 93.56 168 PHE A C 1
ATOM 1338 O O . PHE A 1 168 ? -15.023 2.672 -14.711 1 93.56 168 PHE A O 1
ATOM 1345 N N . GLU A 1 169 ? -15.195 4.879 -15.047 1 91.75 169 GLU A N 1
ATOM 1346 C CA . GLU A 1 169 ? -13.859 4.945 -15.633 1 91.75 169 GLU A CA 1
ATOM 1347 C C . GLU A 1 169 ? -12.797 4.516 -14.633 1 91.75 169 GLU A C 1
ATOM 1349 O O . GLU A 1 169 ? -11.844 3.812 -14.992 1 91.75 169 GLU A O 1
ATOM 1354 N N . GLU A 1 170 ? -13 4.926 -13.477 1 90.31 170 GLU A N 1
ATOM 1355 C CA . GLU A 1 170 ? -12.055 4.527 -12.438 1 90.31 170 GLU A CA 1
ATOM 1356 C C . GLU A 1 170 ? -12.109 3.025 -12.188 1 90.31 170 GLU A C 1
ATOM 1358 O O . GLU A 1 170 ? -11.078 2.383 -11.992 1 90.31 170 GLU A O 1
ATOM 1363 N N . ILE A 1 171 ? -13.258 2.504 -12.188 1 93.56 171 ILE A N 1
ATOM 1364 C CA . ILE A 1 171 ? -13.453 1.072 -11.977 1 93.56 171 ILE A CA 1
ATOM 1365 C C . ILE A 1 171 ? -12.805 0.293 -13.125 1 93.56 171 ILE A C 1
ATOM 1367 O O . ILE A 1 171 ? -12.117 -0.702 -12.891 1 93.56 171 ILE A O 1
ATOM 1371 N N . GLU A 1 172 ? -12.953 0.785 -14.289 1 92.19 172 GLU A N 1
ATOM 1372 C CA . GLU A 1 172 ? -12.398 0.125 -15.469 1 92.19 172 GLU A CA 1
ATOM 1373 C C . GLU A 1 172 ? -10.875 0.145 -15.445 1 92.19 172 GLU A C 1
ATOM 1375 O O . GLU A 1 172 ? -10.227 -0.835 -15.82 1 92.19 172 GLU A O 1
ATOM 1380 N N . ARG A 1 173 ? -10.414 1.225 -15.047 1 86.69 173 ARG A N 1
ATOM 1381 C CA . ARG A 1 173 ? -8.961 1.348 -14.953 1 86.69 173 ARG A CA 1
ATOM 1382 C C . ARG A 1 173 ? -8.383 0.341 -13.961 1 86.69 173 ARG A C 1
ATOM 1384 O O . ARG A 1 173 ? -7.387 -0.323 -14.25 1 86.69 173 ARG A O 1
ATOM 1391 N N . ARG A 1 174 ? -8.992 0.146 -12.93 1 87.06 174 ARG A N 1
ATOM 1392 C CA . ARG A 1 174 ? -8.539 -0.804 -11.914 1 87.06 174 ARG A CA 1
ATOM 1393 C C . ARG A 1 174 ? -8.703 -2.24 -12.406 1 87.06 174 ARG A C 1
ATOM 1395 O O . ARG A 1 174 ? -7.832 -3.082 -12.164 1 87.06 174 ARG A O 1
ATOM 1402 N N . ASP A 1 175 ? -9.805 -2.461 -13.031 1 87.75 175 ASP A N 1
ATOM 1403 C CA . ASP A 1 175 ? -10.094 -3.799 -13.539 1 87.75 175 ASP A CA 1
ATOM 1404 C C . ASP A 1 175 ? -9.078 -4.211 -14.602 1 87.75 175 ASP A C 1
ATOM 1406 O O . ASP A 1 175 ? -8.719 -5.387 -14.703 1 87.75 175 ASP A O 1
ATOM 1410 N N . ALA A 1 176 ? -8.664 -3.234 -15.312 1 83.12 176 ALA A N 1
ATOM 1411 C CA . ALA A 1 176 ? -7.707 -3.506 -16.375 1 83.12 176 ALA A CA 1
ATOM 1412 C C . ALA A 1 176 ? -6.363 -3.947 -15.805 1 83.12 176 ALA A C 1
ATOM 1414 O O . ALA A 1 176 ? -5.609 -4.672 -16.469 1 83.12 176 ALA A O 1
ATOM 1415 N N . LEU A 1 177 ? -6.109 -3.6 -14.633 1 78.06 177 LEU A N 1
ATOM 1416 C CA . LEU A 1 177 ? -4.836 -3.918 -14 1 78.06 177 LEU A CA 1
ATOM 1417 C C . LEU A 1 177 ? -4.91 -5.258 -13.281 1 78.06 177 LEU A C 1
ATOM 1419 O O . LEU A 1 177 ? -3.881 -5.805 -12.875 1 78.06 177 LEU A O 1
ATOM 1423 N N . GLU A 1 178 ? -6.027 -5.812 -13.164 1 78.06 178 GLU A N 1
ATOM 1424 C CA . GLU A 1 178 ? -6.195 -7.055 -12.422 1 78.06 178 GLU A CA 1
ATOM 1425 C C . GLU A 1 178 ? -6.066 -8.266 -13.336 1 78.06 178 GLU A C 1
ATOM 1427 O O . GLU A 1 178 ? -6.531 -8.242 -14.477 1 78.06 178 GLU A O 1
ATOM 1432 N N . SER A 1 179 ? -5.336 -9.266 -12.898 1 72.94 179 SER A N 1
ATOM 1433 C CA . SER A 1 179 ? -5.184 -10.508 -13.648 1 72.94 179 SER A CA 1
ATOM 1434 C C . SER A 1 179 ? -6.445 -11.359 -13.555 1 72.94 179 SER A C 1
ATOM 1436 O O . SER A 1 179 ? -7.172 -11.297 -12.562 1 72.94 179 SER A O 1
ATOM 1438 N N . PRO A 1 180 ? -6.711 -12.117 -14.602 1 74.19 180 PRO A N 1
ATOM 1439 C CA . PRO A 1 180 ? -7.863 -13.023 -14.562 1 74.19 180 PRO A CA 1
ATOM 1440 C C . PRO A 1 180 ? -7.797 -14 -13.391 1 74.19 180 PRO A C 1
ATOM 1442 O O . PRO A 1 180 ? -6.703 -14.359 -12.938 1 74.19 180 PRO A O 1
ATOM 1445 N N . SER A 1 181 ? -8.961 -14.328 -13 1 79.44 181 SER A N 1
ATOM 1446 C CA . SER A 1 181 ? -9.062 -15.25 -11.875 1 79.44 181 SER A CA 1
ATOM 1447 C C . SER A 1 181 ? -8.734 -16.672 -12.297 1 79.44 181 SER A C 1
ATOM 1449 O O . SER A 1 181 ? -9.414 -17.25 -13.148 1 79.44 181 SER A O 1
ATOM 1451 N N . GLN A 1 182 ? -7.574 -17.188 -11.906 1 84.31 182 GLN A N 1
ATOM 1452 C CA . GLN A 1 182 ? -7.141 -18.578 -12.117 1 84.31 182 GLN A CA 1
ATOM 1453 C C . GLN A 1 182 ? -6.855 -19.266 -10.797 1 84.31 182 GLN A C 1
ATOM 1455 O O . GLN A 1 182 ? -6.52 -18.609 -9.805 1 84.31 182 GLN A O 1
ATOM 1460 N N . PRO A 1 183 ? -7.164 -20.547 -10.875 1 90.5 183 PRO A N 1
ATOM 1461 C CA . PRO A 1 183 ? -6.844 -21.266 -9.641 1 90.5 183 PRO A CA 1
ATOM 1462 C C . PRO A 1 183 ? -5.371 -21.141 -9.25 1 90.5 183 PRO A C 1
ATOM 1464 O O . PRO A 1 183 ? -4.508 -21 -10.125 1 90.5 183 PRO A O 1
ATOM 1467 N N . ALA A 1 184 ? -5.203 -21.234 -8.062 1 89.75 184 ALA A N 1
ATOM 1468 C CA . ALA A 1 184 ? -3.83 -21.203 -7.566 1 89.75 184 ALA A CA 1
ATOM 1469 C C . ALA A 1 184 ? -3.088 -22.484 -7.934 1 89.75 184 ALA A C 1
ATOM 1471 O O . ALA A 1 184 ? -3.631 -23.578 -7.805 1 89.75 184 ALA A O 1
ATOM 1472 N N . LEU A 1 185 ? -1.943 -22.359 -8.438 1 94.06 185 LEU A N 1
ATOM 1473 C CA . LEU A 1 185 ? -1.099 -23.5 -8.797 1 94.06 185 LEU A CA 1
ATOM 1474 C C . LEU A 1 185 ? 0.195 -23.484 -7.988 1 94.06 185 LEU A C 1
ATOM 1476 O O . LEU A 1 185 ? 0.923 -22.5 -7.988 1 94.06 185 LEU A O 1
ATOM 1480 N N . TRP A 1 186 ? 0.383 -24.578 -7.301 1 95.19 186 TRP A N 1
ATOM 1481 C CA . TRP A 1 186 ? 1.594 -24.703 -6.5 1 95.19 186 TRP A CA 1
ATOM 1482 C C . TRP A 1 186 ? 2.676 -25.453 -7.266 1 95.19 186 TRP A C 1
ATOM 1484 O O . TRP A 1 186 ? 2.4 -26.484 -7.887 1 95.19 186 TRP A O 1
ATOM 1494 N N . LEU A 1 187 ? 3.822 -24.938 -7.215 1 95.38 187 LEU A N 1
ATOM 1495 C CA . LEU A 1 187 ? 4.984 -25.609 -7.777 1 95.38 187 LEU A CA 1
ATOM 1496 C C . LEU A 1 187 ? 5.812 -26.281 -6.684 1 95.38 187 LEU A C 1
ATOM 1498 O O . LEU A 1 187 ? 5.625 -25.984 -5.5 1 95.38 187 LEU A O 1
ATOM 1502 N N . PRO A 1 188 ? 6.613 -27.234 -7.059 1 93.19 188 PRO A N 1
ATOM 1503 C CA . PRO A 1 188 ? 7.395 -27.953 -6.047 1 93.19 188 PRO A CA 1
ATOM 1504 C C . PRO A 1 188 ? 8.242 -27.016 -5.188 1 93.19 188 PRO A C 1
ATOM 1506 O O . PRO A 1 188 ? 8.766 -26.016 -5.691 1 93.19 188 PRO A O 1
ATOM 1509 N N . PRO A 1 189 ? 8.359 -27.375 -3.939 1 93.38 189 PRO A N 1
ATOM 1510 C CA . PRO A 1 189 ? 9.148 -26.531 -3.045 1 93.38 189 PRO A CA 1
ATOM 1511 C C . PRO A 1 189 ? 10.656 -26.656 -3.287 1 93.38 189 PRO A C 1
ATOM 1513 O O . PRO A 1 189 ? 11.109 -27.656 -3.84 1 93.38 189 PRO A O 1
ATOM 1516 N N . ILE A 1 190 ? 11.336 -25.625 -2.887 1 89.56 190 ILE A N 1
ATOM 1517 C CA . ILE A 1 190 ? 12.789 -25.641 -3.02 1 89.56 190 ILE A CA 1
ATOM 1518 C C . ILE A 1 190 ? 13.438 -25.281 -1.681 1 89.56 190 ILE A C 1
ATOM 1520 O O . ILE A 1 190 ? 12.797 -24.672 -0.816 1 89.56 190 ILE A O 1
ATOM 1524 N N . ASP A 1 191 ? 14.641 -25.75 -1.58 1 88.25 191 ASP A N 1
ATOM 1525 C CA . ASP A 1 191 ? 15.469 -25.328 -0.459 1 88.25 191 ASP A CA 1
ATOM 1526 C C . ASP A 1 191 ? 16.328 -24.109 -0.84 1 88.25 191 ASP A C 1
ATOM 1528 O O . ASP A 1 191 ? 17.203 -24.219 -1.692 1 88.25 191 ASP A O 1
ATOM 1532 N N . LEU A 1 192 ? 16.156 -22.938 -0.28 1 80.88 192 LEU A N 1
ATOM 1533 C CA . LEU A 1 192 ? 16.781 -21.672 -0.671 1 80.88 192 LEU A CA 1
ATOM 1534 C C . LEU A 1 192 ? 18.266 -21.672 -0.358 1 80.88 192 LEU A C 1
ATOM 1536 O O . LEU A 1 192 ? 19.031 -20.875 -0.906 1 80.88 192 LEU A O 1
ATOM 1540 N N . VAL A 1 193 ? 18.75 -22.422 0.541 1 70.19 193 VAL A N 1
ATOM 1541 C CA . VAL A 1 193 ? 20.172 -22.5 0.862 1 70.19 193 VAL A CA 1
ATOM 1542 C C . VAL A 1 193 ? 20.969 -22.828 -0.395 1 70.19 193 VAL A C 1
ATOM 1544 O O . VAL A 1 193 ? 22.078 -22.344 -0.585 1 70.19 193 VAL A O 1
ATOM 1547 N N . HIS A 1 194 ? 20.359 -23.469 -1.271 1 66.88 194 HIS A N 1
ATOM 1548 C CA . HIS A 1 194 ? 21.016 -23.938 -2.488 1 66.88 194 HIS A CA 1
ATOM 1549 C C . HIS A 1 194 ? 21.047 -22.844 -3.551 1 66.88 194 HIS A C 1
ATOM 1551 O O . HIS A 1 194 ? 21.75 -22.969 -4.555 1 66.88 194 HIS A O 1
ATOM 1557 N N . VAL A 1 195 ? 20.453 -21.781 -3.271 1 67.88 195 VAL A N 1
ATOM 1558 C CA . VAL A 1 195 ? 20.312 -20.75 -4.289 1 67.88 195 VAL A CA 1
ATOM 1559 C C . VAL A 1 195 ? 21.469 -19.75 -4.168 1 67.88 195 VAL A C 1
ATOM 1561 O O . VAL A 1 195 ? 21.719 -18.969 -5.094 1 67.88 195 VAL A O 1
ATOM 1564 N N . GLU A 1 196 ? 22.453 -19.922 -3.26 1 68.75 196 GLU A N 1
ATOM 1565 C CA . GLU A 1 196 ? 23.594 -19.031 -3.1 1 68.75 196 GLU A CA 1
ATOM 1566 C C . GLU A 1 196 ? 24.891 -19.688 -3.557 1 68.75 196 GLU A C 1
ATOM 1568 O O . GLU A 1 196 ? 25.016 -20.922 -3.492 1 68.75 196 GLU A O 1
ATOM 1573 N N . PRO A 1 197 ? 25.844 -18.859 -4.25 1 72.19 197 PRO A N 1
ATOM 1574 C CA . PRO A 1 197 ? 25.719 -17.406 -4.434 1 72.19 197 PRO A CA 1
ATOM 1575 C C . PRO A 1 197 ? 25.109 -17.031 -5.781 1 72.19 197 PRO A C 1
ATOM 1577 O O . PRO A 1 197 ? 25.578 -17.5 -6.828 1 72.19 197 PRO A O 1
ATOM 1580 N N . HIS A 1 198 ? 24.078 -16.359 -5.898 1 77.88 198 HIS A N 1
ATOM 1581 C CA . HIS A 1 198 ? 23.531 -16.047 -7.207 1 77.88 198 HIS A CA 1
ATOM 1582 C C . HIS A 1 198 ? 23.984 -14.68 -7.695 1 77.88 198 HIS A C 1
ATOM 1584 O O . HIS A 1 198 ? 24.172 -14.477 -8.898 1 77.88 198 HIS A O 1
ATOM 1590 N N . ARG A 1 199 ? 24.453 -13.891 -6.891 1 76.88 199 ARG A N 1
ATOM 1591 C CA . ARG A 1 199 ? 24.797 -12.523 -7.266 1 76.88 199 ARG A CA 1
ATOM 1592 C C . ARG A 1 199 ? 26.156 -12.469 -7.957 1 76.88 199 ARG A C 1
ATOM 1594 O O . ARG A 1 199 ? 26.312 -11.82 -9 1 76.88 199 ARG A O 1
ATOM 1601 N N . ALA A 1 200 ? 27.078 -13.188 -7.344 1 82.38 200 ALA A N 1
ATOM 1602 C CA . ALA A 1 200 ? 28.422 -13.188 -7.918 1 82.38 200 ALA A CA 1
ATOM 1603 C C . ALA A 1 200 ? 28.438 -13.852 -9.297 1 82.38 200 ALA A C 1
ATOM 1605 O O . ALA A 1 200 ? 29.094 -13.375 -10.219 1 82.38 200 ALA A O 1
ATOM 1606 N N . ILE A 1 201 ? 27.625 -14.789 -9.43 1 84.5 201 ILE A N 1
ATOM 1607 C CA . ILE A 1 201 ? 27.547 -15.5 -10.695 1 84.5 201 ILE A CA 1
ATOM 1608 C C . ILE A 1 201 ? 26.875 -14.609 -11.75 1 84.5 201 ILE A C 1
ATOM 1610 O O . ILE A 1 201 ? 27.375 -14.484 -12.867 1 84.5 201 ILE A O 1
ATOM 1614 N N . ALA A 1 202 ? 25.922 -13.969 -11.266 1 83.38 202 ALA A N 1
ATOM 1615 C CA . ALA A 1 202 ? 25.188 -13.086 -12.164 1 83.38 202 ALA A CA 1
ATOM 1616 C C . ALA A 1 202 ? 26.078 -11.953 -12.672 1 83.38 202 ALA A C 1
ATOM 1618 O O . ALA A 1 202 ? 26.078 -11.641 -13.867 1 83.38 202 ALA A O 1
ATOM 1619 N N . ALA A 1 203 ? 26.922 -11.469 -11.812 1 86.12 203 ALA A N 1
ATOM 1620 C CA . ALA A 1 203 ? 27.797 -10.344 -12.148 1 86.12 203 ALA A CA 1
ATOM 1621 C C . ALA A 1 203 ? 28.891 -10.773 -13.125 1 86.12 203 ALA A C 1
ATOM 1623 O O . ALA A 1 203 ? 29.359 -9.969 -13.922 1 86.12 203 ALA A O 1
ATOM 1624 N N . GLY A 1 204 ? 29.234 -12.016 -13.062 1 88.5 204 GLY A N 1
ATOM 1625 C CA . GLY A 1 204 ? 30.312 -12.516 -13.898 1 88.5 204 GLY A CA 1
ATOM 1626 C C . GLY A 1 204 ? 29.828 -13.258 -15.133 1 88.5 204 GLY A C 1
ATOM 1627 O O . GLY A 1 204 ? 30.609 -13.875 -15.844 1 88.5 204 GLY A O 1
ATOM 1628 N N . SER A 1 205 ? 28.531 -13.172 -15.43 1 93.44 205 SER A N 1
ATOM 1629 C CA . SER A 1 205 ? 27.953 -13.898 -16.547 1 93.44 205 SER A CA 1
ATOM 1630 C C . SER A 1 205 ? 28.359 -13.273 -17.891 1 93.44 205 SER A C 1
ATOM 1632 O O . SER A 1 205 ? 28.656 -12.078 -17.953 1 93.44 205 SER A O 1
ATOM 1634 N N . PRO A 1 206 ? 28.422 -14.055 -18.953 1 93.88 206 PRO A N 1
ATOM 1635 C CA . PRO A 1 206 ? 28.812 -13.562 -20.281 1 93.88 206 PRO A CA 1
ATOM 1636 C C . PRO A 1 206 ? 27.906 -12.461 -20.797 1 93.88 206 PRO A C 1
ATOM 1638 O O . PRO A 1 206 ? 28.344 -11.602 -21.562 1 93.88 206 PRO A O 1
ATOM 1641 N N . ILE A 1 207 ? 26.641 -12.477 -20.359 1 94.69 207 ILE A N 1
ATOM 1642 C CA . ILE A 1 207 ? 25.703 -11.484 -20.859 1 94.69 207 ILE A CA 1
ATOM 1643 C C . ILE A 1 207 ? 26.141 -10.086 -20.438 1 94.69 207 ILE A C 1
ATOM 1645 O O . ILE A 1 207 ? 25.906 -9.117 -21.156 1 94.69 207 ILE A O 1
ATOM 1649 N N . MET A 1 208 ? 26.781 -9.969 -19.312 1 94.25 208 MET A N 1
ATOM 1650 C CA . MET A 1 208 ? 27.281 -8.672 -18.828 1 94.25 208 MET A CA 1
ATOM 1651 C C . MET A 1 208 ? 28.328 -8.102 -19.781 1 94.25 208 MET A C 1
ATOM 1653 O O . MET A 1 208 ? 28.297 -6.91 -20.094 1 94.25 208 MET A O 1
ATOM 1657 N N . GLN A 1 209 ? 29.141 -8.961 -20.25 1 92.56 209 GLN A N 1
ATOM 1658 C CA . GLN A 1 209 ? 30.172 -8.539 -21.203 1 92.56 209 GLN A CA 1
ATOM 1659 C C . GLN A 1 209 ? 29.547 -8.172 -22.547 1 92.56 209 GLN A C 1
ATOM 1661 O O . GLN A 1 209 ? 29.984 -7.223 -23.203 1 92.56 209 GLN A O 1
ATOM 1666 N N . ARG A 1 210 ? 28.609 -8.93 -22.969 1 93.69 210 ARG A N 1
ATOM 1667 C CA . ARG A 1 210 ? 27.938 -8.648 -24.234 1 93.69 210 ARG A CA 1
ATOM 1668 C C . ARG A 1 210 ? 27.25 -7.289 -24.203 1 93.69 210 ARG A C 1
ATOM 1670 O O . ARG A 1 210 ? 27.328 -6.527 -25.172 1 93.69 210 ARG A O 1
ATOM 1677 N N . ILE A 1 211 ? 26.609 -7.008 -23.078 1 94.75 211 ILE A N 1
ATOM 1678 C CA . ILE A 1 211 ? 25.906 -5.73 -22.953 1 94.75 211 ILE A CA 1
ATOM 1679 C C . ILE A 1 211 ? 26.922 -4.586 -22.938 1 94.75 211 ILE A C 1
ATOM 1681 O O . ILE A 1 211 ? 26.688 -3.541 -23.547 1 94.75 211 ILE A O 1
ATOM 1685 N N . ARG A 1 212 ? 28.078 -4.77 -22.281 1 94.06 212 ARG A N 1
ATOM 1686 C CA . ARG A 1 212 ? 29.125 -3.764 -22.297 1 94.06 212 ARG A CA 1
ATOM 1687 C C . ARG A 1 212 ? 29.625 -3.516 -23.719 1 94.06 212 ARG A C 1
ATOM 1689 O O . ARG A 1 212 ? 29.844 -2.369 -24.109 1 94.06 212 ARG A O 1
ATOM 1696 N N . THR A 1 213 ? 29.766 -4.598 -24.453 1 93 213 THR A N 1
ATOM 1697 C CA . THR A 1 213 ? 30.203 -4.5 -25.844 1 93 213 THR A CA 1
ATOM 1698 C C . THR A 1 213 ? 29.188 -3.713 -26.672 1 93 213 THR A C 1
ATOM 1700 O O . THR A 1 213 ? 29.578 -2.895 -27.516 1 93 213 THR A O 1
ATOM 1703 N N . VAL A 1 214 ? 27.938 -3.963 -26.453 1 93.12 214 VAL A N 1
ATOM 1704 C CA . VAL A 1 214 ? 26.875 -3.24 -27.141 1 93.12 214 VAL A CA 1
ATOM 1705 C C . VAL A 1 214 ? 26.969 -1.748 -26.844 1 93.12 214 VAL A C 1
ATOM 1707 O O . VAL A 1 214 ? 26.906 -0.916 -27.75 1 93.12 214 VAL A O 1
ATOM 1710 N N . LEU A 1 215 ? 27.156 -1.384 -25.594 1 94.38 215 LEU A N 1
ATOM 1711 C CA . LEU A 1 215 ? 27.219 0.016 -25.188 1 94.38 215 LEU A CA 1
ATOM 1712 C C . LEU A 1 215 ? 28.469 0.688 -25.75 1 94.38 215 LEU A C 1
ATOM 1714 O O . LEU A 1 215 ? 28.422 1.854 -26.141 1 94.38 215 LEU A O 1
ATOM 1718 N N . GLU A 1 216 ? 29.562 -0.065 -25.734 1 93.56 216 GLU A N 1
ATOM 1719 C CA . GLU A 1 216 ? 30.781 0.455 -26.328 1 93.56 216 GLU A CA 1
ATOM 1720 C C . GLU A 1 216 ? 30.594 0.709 -27.828 1 93.56 216 GLU A C 1
ATOM 1722 O O . GLU A 1 216 ? 31.094 1.706 -28.359 1 93.56 216 GLU A O 1
ATOM 1727 N N . TRP A 1 217 ? 29.922 -0.173 -28.453 1 92.81 217 TRP A N 1
ATOM 1728 C CA . TRP A 1 217 ? 29.641 -0.033 -29.875 1 92.81 217 TRP A CA 1
ATOM 1729 C C . TRP A 1 217 ? 28.75 1.182 -30.125 1 92.81 217 TRP A C 1
ATOM 1731 O O . TRP A 1 217 ? 28.969 1.927 -31.094 1 92.81 217 TRP A O 1
ATOM 1741 N N . VAL A 1 218 ? 27.781 1.376 -29.344 1 92.5 218 VAL A N 1
ATOM 1742 C CA . VAL A 1 218 ? 26.875 2.512 -29.484 1 92.5 218 VAL A CA 1
ATOM 1743 C C . VAL A 1 218 ? 27.641 3.814 -29.281 1 92.5 218 VAL A C 1
ATOM 1745 O O . VAL A 1 218 ? 27.422 4.797 -29.984 1 92.5 218 VAL A O 1
ATOM 1748 N N . GLY A 1 219 ? 28.625 3.836 -28.234 1 90.5 219 GLY A N 1
ATOM 1749 C CA . GLY A 1 219 ? 29.391 5.035 -27.938 1 90.5 219 GLY A CA 1
ATOM 1750 C C . GLY A 1 219 ? 28.516 6.219 -27.562 1 90.5 219 GLY A C 1
ATOM 1751 O O . GLY A 1 219 ? 27.656 6.109 -26.688 1 90.5 219 GLY A O 1
ATOM 1752 N N . ASP A 1 220 ? 28.734 7.363 -28.328 1 88.12 220 ASP A N 1
ATOM 1753 C CA . ASP A 1 220 ? 27.953 8.562 -28.047 1 88.12 220 ASP A CA 1
ATOM 1754 C C . ASP A 1 220 ? 26.688 8.602 -28.906 1 88.12 220 ASP A C 1
ATOM 1756 O O . ASP A 1 220 ? 25.797 9.422 -28.688 1 88.12 220 ASP A O 1
ATOM 1760 N N . GLY A 1 221 ? 26.609 7.684 -29.828 1 88.56 221 GLY A N 1
ATOM 1761 C CA . GLY A 1 221 ? 25.484 7.59 -30.75 1 88.56 221 GLY A CA 1
ATOM 1762 C C . GLY A 1 221 ? 25.844 6.938 -32.062 1 88.56 221 GLY A C 1
ATOM 1763 O O . GLY A 1 221 ? 26.891 7.23 -32.656 1 88.56 221 GLY A O 1
ATOM 1764 N N . ARG A 1 222 ? 25.062 5.93 -32.469 1 87.81 222 ARG A N 1
ATOM 1765 C CA . ARG A 1 222 ? 25.359 5.207 -33.688 1 87.81 222 ARG A CA 1
ATOM 1766 C C . ARG A 1 222 ? 24.094 4.746 -34.406 1 87.81 222 ARG A C 1
ATOM 1768 O O . ARG A 1 222 ? 23.094 4.434 -33.719 1 87.81 222 ARG A O 1
ATOM 1775 N N . GLY A 1 223 ? 24.094 4.805 -35.719 1 82.25 223 GLY A N 1
ATOM 1776 C CA . GLY A 1 223 ? 22.969 4.293 -36.469 1 82.25 223 GLY A CA 1
ATOM 1777 C C . GLY A 1 223 ? 22.859 2.781 -36.438 1 82.25 223 GLY A C 1
ATOM 1778 O O . GLY A 1 223 ? 23.875 2.078 -36.438 1 82.25 223 GLY A O 1
ATOM 1779 N N . PRO A 1 224 ? 21.688 2.287 -36.312 1 73.88 224 PRO A N 1
ATOM 1780 C CA . PRO A 1 224 ? 21.484 0.841 -36.188 1 73.88 224 PRO A CA 1
ATOM 1781 C C . PRO A 1 224 ? 21.906 0.091 -37.469 1 73.88 224 PRO A C 1
ATOM 1783 O O . PRO A 1 224 ? 22.078 -1.129 -37.438 1 73.88 224 PRO A O 1
ATOM 1786 N N . SER A 1 225 ? 22.047 0.799 -38.594 1 71.75 225 SER A N 1
ATOM 1787 C CA . SER A 1 225 ? 22.391 0.167 -39.875 1 71.75 225 SER A CA 1
ATOM 1788 C C . SER A 1 225 ? 23.797 -0.432 -39.812 1 71.75 225 SER A C 1
ATOM 1790 O O . SER A 1 225 ? 24.141 -1.286 -40.656 1 71.75 225 SER A O 1
ATOM 1792 N N . ASP A 1 226 ? 24.516 -0.09 -38.906 1 73.62 226 ASP A N 1
ATOM 1793 C CA . ASP A 1 226 ? 25.891 -0.542 -38.812 1 73.62 226 ASP A CA 1
ATOM 1794 C C . ASP A 1 226 ? 26.016 -1.784 -37.938 1 73.62 226 ASP A C 1
ATOM 1796 O O . ASP A 1 226 ? 26.969 -1.915 -37.156 1 73.62 226 ASP A O 1
ATOM 1800 N N . VAL A 1 227 ? 25.047 -2.684 -38 1 80.19 227 VAL A N 1
ATOM 1801 C CA . VAL A 1 227 ? 24.938 -3.822 -37.094 1 80.19 227 VAL A CA 1
ATOM 1802 C C . VAL A 1 227 ? 26.047 -4.824 -37.406 1 80.19 227 VAL A C 1
ATOM 1804 O O . VAL A 1 227 ? 26.438 -5.598 -36.531 1 80.19 227 VAL A O 1
ATOM 1807 N N . ASP A 1 228 ? 26.688 -4.758 -38.562 1 82.31 228 ASP A N 1
ATOM 1808 C CA . ASP A 1 228 ? 27.75 -5.676 -38.938 1 82.31 228 ASP A CA 1
ATOM 1809 C C . ASP A 1 228 ? 28.953 -5.516 -38.031 1 82.31 228 ASP A C 1
ATOM 1811 O O . ASP A 1 228 ? 29.594 -6.5 -37.656 1 82.31 228 ASP A O 1
ATOM 1815 N N . GLU A 1 229 ? 29.188 -4.367 -37.688 1 84.75 229 GLU A N 1
ATOM 1816 C CA . GLU A 1 229 ? 30.312 -4.105 -36.781 1 84.75 229 GLU A CA 1
ATOM 1817 C C . GLU A 1 229 ? 30.031 -4.676 -35.406 1 84.75 229 GLU A C 1
ATOM 1819 O O . GLU A 1 229 ? 30.953 -5.16 -34.719 1 84.75 229 GLU A O 1
ATOM 1824 N N . LEU A 1 230 ? 28.797 -4.57 -35 1 87.81 230 LEU A N 1
ATOM 1825 C CA . LEU A 1 230 ? 28.438 -5.117 -33.688 1 87.81 230 LEU A CA 1
ATOM 1826 C C . LEU A 1 230 ? 28.547 -6.637 -33.688 1 87.81 230 LEU A C 1
ATOM 1828 O O . LEU A 1 230 ? 29.031 -7.227 -32.719 1 87.81 230 LEU A O 1
ATOM 1832 N N . VAL A 1 231 ? 28.141 -7.242 -34.812 1 86.88 231 VAL A N 1
ATOM 1833 C CA . VAL A 1 231 ? 28.234 -8.688 -34.938 1 86.88 231 VAL A CA 1
ATOM 1834 C C . VAL A 1 231 ? 29.703 -9.125 -34.812 1 86.88 231 VAL A C 1
ATOM 1836 O O . VAL A 1 231 ? 30 -10.102 -34.156 1 86.88 231 VAL A O 1
ATOM 1839 N N . ALA A 1 232 ? 30.5 -8.352 -35.406 1 85.56 232 ALA A N 1
ATOM 1840 C CA . ALA A 1 232 ? 31.922 -8.656 -35.375 1 85.56 232 ALA A CA 1
ATOM 1841 C C . ALA A 1 232 ? 32.469 -8.508 -33.969 1 85.56 232 ALA A C 1
ATOM 1843 O O . ALA A 1 232 ? 33.312 -9.305 -33.531 1 85.56 232 ALA A O 1
ATOM 1844 N N . ALA A 1 233 ? 32 -7.547 -33.281 1 85.12 233 ALA A N 1
ATOM 1845 C CA . ALA A 1 233 ? 32.5 -7.277 -31.938 1 85.12 233 ALA A CA 1
ATOM 1846 C C . ALA A 1 233 ? 32.031 -8.352 -30.969 1 85.12 233 ALA A C 1
ATOM 1848 O O . ALA A 1 233 ? 32.719 -8.672 -30 1 85.12 233 ALA A O 1
ATOM 1849 N N . LEU A 1 234 ? 30.812 -8.789 -31.188 1 83.81 234 LEU A N 1
ATOM 1850 C CA . LEU A 1 234 ? 30.234 -9.789 -30.312 1 83.81 234 LEU A CA 1
ATOM 1851 C C . LEU A 1 234 ? 30.781 -11.18 -30.609 1 83.81 234 LEU A C 1
ATOM 1853 O O . LEU A 1 234 ? 30.656 -12.094 -29.797 1 83.81 234 LEU A O 1
ATOM 1857 N N . ALA A 1 235 ? 31.047 -11.398 -32 1 67.56 235 ALA A N 1
ATOM 1858 C CA . ALA A 1 235 ? 31.406 -12.703 -32.562 1 67.56 235 ALA A CA 1
ATOM 1859 C C . ALA A 1 235 ? 32.469 -13.391 -31.688 1 67.56 235 ALA A C 1
ATOM 1861 O O . ALA A 1 235 ? 33.562 -12.844 -31.469 1 67.56 235 ALA A O 1
ATOM 1862 N N . GLU A 1 236 ? 31.875 -13.789 -30.562 1 57 236 GLU A N 1
ATOM 1863 C CA . GLU A 1 236 ? 32.688 -14.844 -29.969 1 57 236 GLU A CA 1
ATOM 1864 C C . GLU A 1 236 ? 32.938 -15.969 -30.969 1 57 236 GLU A C 1
ATOM 1866 O O . GLU A 1 236 ? 32.281 -16.047 -32 1 57 236 GLU A O 1
ATOM 1871 N N . PRO A 1 237 ? 33.875 -16.969 -30.688 1 44.94 237 PRO A N 1
ATOM 1872 C CA . PRO A 1 237 ? 34.156 -18.078 -31.609 1 44.94 237 PRO A CA 1
ATOM 1873 C C . PRO A 1 237 ? 32.875 -18.719 -32.156 1 44.94 237 PRO A C 1
ATOM 1875 O O . PRO A 1 237 ? 32.875 -19.375 -33.188 1 44.94 237 PRO A O 1
ATOM 1878 N N . SER A 1 238 ? 31.828 -18.812 -31.406 1 44.97 238 SER A N 1
ATOM 1879 C CA . SER A 1 238 ? 30.781 -19.719 -31.844 1 44.97 238 SER A CA 1
ATOM 1880 C C . SER A 1 238 ? 29.797 -19.016 -32.781 1 44.97 238 SER A C 1
ATOM 1882 O O . SER A 1 238 ? 28.703 -19.547 -33.062 1 44.97 238 SER A O 1
ATOM 1884 N N . GLY A 1 239 ? 30.172 -18.016 -33.562 1 47.69 239 GLY A N 1
ATOM 1885 C CA . GLY A 1 239 ? 29.438 -17.5 -34.688 1 47.69 239 GLY A CA 1
ATOM 1886 C C . GLY A 1 239 ? 28.312 -16.578 -34.312 1 47.69 239 GLY A C 1
ATOM 1887 O O . GLY A 1 239 ? 27.172 -17 -34.125 1 47.69 239 GLY A O 1
ATOM 1888 N N . GLY A 1 240 ? 28.5 -15.43 -33.75 1 57.75 240 GLY A N 1
ATOM 1889 C CA . GLY A 1 240 ? 27.469 -14.453 -33.438 1 57.75 240 GLY A CA 1
ATOM 1890 C C . GLY A 1 240 ? 26.656 -14.047 -34.656 1 57.75 240 GLY A C 1
ATOM 1891 O O . GLY A 1 240 ? 27.203 -13.875 -35.719 1 57.75 240 GLY A O 1
ATOM 1892 N N . ASP A 1 241 ? 25.297 -14.367 -34.781 1 75.38 241 ASP A N 1
ATOM 1893 C CA . ASP A 1 241 ? 24.438 -14.078 -35.906 1 75.38 241 ASP A CA 1
ATOM 1894 C C . ASP A 1 241 ? 23.719 -12.75 -35.719 1 75.38 241 ASP A C 1
ATOM 1896 O O . ASP A 1 241 ? 23.688 -12.188 -34.625 1 75.38 241 ASP A O 1
ATOM 1900 N N . ALA A 1 242 ? 23.5 -12.086 -36.844 1 78.94 242 ALA A N 1
ATOM 1901 C CA . ALA A 1 242 ? 22.781 -10.82 -36.938 1 78.94 242 ALA A CA 1
ATOM 1902 C C . ALA A 1 242 ? 21.547 -10.844 -36.031 1 78.94 242 ALA A C 1
ATOM 1904 O O . ALA A 1 242 ? 21.203 -9.828 -35.406 1 78.94 242 ALA A O 1
ATOM 1905 N N . GLY A 1 243 ? 21.047 -12.008 -35.812 1 82.62 243 GLY A N 1
ATOM 1906 C CA . GLY A 1 243 ? 19.859 -12.156 -34.969 1 82.62 243 GLY A CA 1
ATOM 1907 C C . GLY A 1 243 ? 20.156 -11.922 -33.5 1 82.62 243 GLY A C 1
ATOM 1908 O O . GLY A 1 243 ? 19.375 -11.281 -32.812 1 82.62 243 GLY A O 1
ATOM 1909 N N . ASP A 1 244 ? 21.297 -12.336 -33.156 1 85.69 244 ASP A N 1
ATOM 1910 C CA . ASP A 1 244 ? 21.703 -12.148 -31.75 1 85.69 244 ASP A CA 1
ATOM 1911 C C . ASP A 1 244 ? 22 -10.68 -31.453 1 85.69 244 ASP A C 1
ATOM 1913 O O . ASP A 1 244 ? 21.688 -10.188 -30.375 1 85.69 244 ASP A O 1
ATOM 1917 N N . ALA A 1 245 ? 22.656 -10.109 -32.406 1 88.81 245 ALA A N 1
ATOM 1918 C CA . ALA A 1 245 ? 22.969 -8.688 -32.219 1 88.81 245 ALA A CA 1
ATOM 1919 C C . ALA A 1 245 ? 21.688 -7.859 -32.094 1 88.81 245 ALA A C 1
ATOM 1921 O O . ALA A 1 245 ? 21.594 -6.984 -31.234 1 88.81 245 ALA A O 1
ATOM 1922 N N . ASP A 1 246 ? 20.703 -8.18 -32.969 1 89.19 246 ASP A N 1
ATOM 1923 C CA . ASP A 1 246 ? 19.438 -7.469 -32.906 1 89.19 246 ASP A CA 1
ATOM 1924 C C . ASP A 1 246 ? 18.734 -7.684 -31.562 1 89.19 246 ASP A C 1
ATOM 1926 O O . ASP A 1 246 ? 18.125 -6.758 -31.016 1 89.19 246 ASP A O 1
ATOM 1930 N N . LEU A 1 247 ? 18.812 -8.828 -31.094 1 92.12 247 LEU A N 1
ATOM 1931 C CA . LEU A 1 247 ? 18.203 -9.164 -29.812 1 92.12 247 LEU A CA 1
ATOM 1932 C C . LEU A 1 247 ? 18.844 -8.383 -28.672 1 92.12 247 LEU A C 1
ATOM 1934 O O . LEU A 1 247 ? 18.156 -7.816 -27.828 1 92.12 247 LEU A O 1
ATOM 1938 N N . LEU A 1 248 ? 20.156 -8.328 -28.688 1 92.81 248 LEU A N 1
ATOM 1939 C CA . LEU A 1 248 ? 20.859 -7.625 -27.641 1 92.81 248 LEU A CA 1
ATOM 1940 C C . LEU A 1 248 ? 20.562 -6.129 -27.672 1 92.81 248 LEU A C 1
ATOM 1942 O O . LEU A 1 248 ? 20.453 -5.488 -26.625 1 92.81 248 LEU A O 1
ATOM 1946 N N . LEU A 1 249 ? 20.422 -5.617 -28.875 1 92.31 249 LEU A N 1
ATOM 1947 C CA . LEU A 1 249 ? 20.109 -4.199 -29 1 92.31 249 LEU A CA 1
ATOM 1948 C C . LEU A 1 249 ? 18.734 -3.891 -28.438 1 92.31 249 LEU A C 1
ATOM 1950 O O . LEU A 1 249 ? 18.562 -2.938 -27.672 1 92.31 249 LEU A O 1
ATOM 1954 N N . GLU A 1 250 ? 17.734 -4.676 -28.797 1 92.88 250 GLU A N 1
ATOM 1955 C CA . GLU A 1 250 ? 16.391 -4.48 -28.266 1 92.88 250 GLU A CA 1
ATOM 1956 C C . GLU A 1 250 ? 16.359 -4.691 -26.75 1 92.88 250 GLU A C 1
ATOM 1958 O O . GLU A 1 250 ? 15.664 -3.973 -26.047 1 92.88 250 GLU A O 1
ATOM 1963 N N . TRP A 1 251 ? 17.078 -5.73 -26.359 1 94.94 251 TRP A N 1
ATOM 1964 C CA . TRP A 1 251 ? 17.141 -6.023 -24.938 1 94.94 251 TRP A CA 1
ATOM 1965 C C . TRP A 1 251 ? 17.734 -4.848 -24.172 1 94.94 251 TRP A C 1
ATOM 1967 O O . TRP A 1 251 ? 17.219 -4.461 -23.125 1 94.94 251 TRP A O 1
ATOM 1977 N N . ALA A 1 252 ? 18.828 -4.262 -24.656 1 95.19 252 ALA A N 1
ATOM 1978 C CA . ALA A 1 252 ? 19.453 -3.092 -24.047 1 95.19 252 ALA A CA 1
ATOM 1979 C C . ALA A 1 252 ? 18.484 -1.912 -24 1 95.19 252 ALA A C 1
ATOM 1981 O O . ALA A 1 252 ? 18.438 -1.164 -23.031 1 95.19 252 ALA A O 1
ATOM 1982 N N . GLU A 1 253 ? 17.734 -1.778 -25.047 1 93.5 253 GLU A N 1
ATOM 1983 C CA . GLU A 1 253 ? 16.75 -0.708 -25.109 1 93.5 253 GLU A CA 1
ATOM 1984 C C . GLU A 1 253 ? 15.672 -0.897 -24.047 1 93.5 253 GLU A C 1
ATOM 1986 O O . GLU A 1 253 ? 15.344 0.039 -23.312 1 93.5 253 GLU A O 1
ATOM 1991 N N . ARG A 1 254 ? 15.156 -2.135 -23.922 1 93.94 254 ARG A N 1
ATOM 1992 C CA . ARG A 1 254 ? 14.086 -2.416 -22.969 1 93.94 254 ARG A CA 1
ATOM 1993 C C . ARG A 1 254 ? 14.594 -2.33 -21.531 1 93.94 254 ARG A C 1
ATOM 1995 O O . ARG A 1 254 ? 13.828 -2.018 -20.625 1 93.94 254 ARG A O 1
ATOM 2002 N N . ALA A 1 255 ? 15.859 -2.584 -21.328 1 95.25 255 ALA A N 1
ATOM 2003 C CA . ALA A 1 255 ? 16.469 -2.488 -20 1 95.25 255 ALA A CA 1
ATOM 2004 C C . ALA A 1 255 ? 16.766 -1.036 -19.641 1 95.25 255 ALA A C 1
ATOM 2006 O O . ALA A 1 255 ? 17.141 -0.74 -18.5 1 95.25 255 ALA A O 1
ATOM 2007 N N . GLY A 1 256 ? 16.625 -0.135 -20.609 1 92.75 256 GLY A N 1
ATOM 2008 C CA . GLY A 1 256 ? 16.797 1.286 -20.344 1 92.75 256 GLY A CA 1
ATOM 2009 C C . GLY A 1 256 ? 18.234 1.758 -20.531 1 92.75 256 GLY A C 1
ATOM 2010 O O . GLY A 1 256 ? 18.594 2.826 -20.031 1 92.75 256 GLY A O 1
ATOM 2011 N N . LEU A 1 257 ? 19.062 1.033 -21.266 1 96.19 257 LEU A N 1
ATOM 2012 C CA . LEU A 1 257 ? 20.469 1.362 -21.422 1 96.19 257 LEU A CA 1
ATOM 2013 C C . LEU A 1 257 ? 20.688 2.256 -22.641 1 96.19 257 LEU A C 1
ATOM 2015 O O . LEU A 1 257 ? 21.656 3.023 -22.688 1 96.19 257 LEU A O 1
ATOM 2019 N N . VAL A 1 258 ? 19.859 2.084 -23.656 1 94.06 258 VAL A N 1
ATOM 2020 C CA . VAL A 1 258 ? 19.969 2.873 -24.875 1 94.06 258 VAL A CA 1
ATOM 2021 C C . VAL A 1 258 ? 18.594 3.422 -25.266 1 94.06 258 VAL A C 1
ATOM 2023 O O . VAL A 1 258 ? 17.562 2.895 -24.844 1 94.06 258 VAL A O 1
ATOM 2026 N N . ARG A 1 259 ? 18.562 4.453 -26 1 90.81 259 ARG A N 1
ATOM 2027 C CA . ARG A 1 259 ? 17.344 5.078 -26.5 1 90.81 259 ARG A CA 1
ATOM 2028 C C . ARG A 1 259 ? 17.531 5.566 -27.922 1 90.81 259 ARG A C 1
ATOM 2030 O O . ARG A 1 259 ? 18.656 5.785 -28.375 1 90.81 259 ARG A O 1
ATOM 2037 N N . TRP A 1 260 ? 16.453 5.691 -28.531 1 87 260 TRP A N 1
ATOM 2038 C CA . TRP A 1 260 ? 16.5 6.266 -29.875 1 87 260 TRP A CA 1
ATOM 2039 C C . TRP A 1 260 ? 16.516 7.789 -29.812 1 87 260 TRP A C 1
ATOM 2041 O O . TRP A 1 260 ? 15.75 8.398 -29.078 1 87 260 TRP A O 1
ATOM 2051 N N . ALA A 1 261 ? 17.453 8.359 -30.375 1 84.06 261 ALA A N 1
ATOM 2052 C CA . ALA A 1 261 ? 17.531 9.797 -30.625 1 84.06 261 ALA A CA 1
ATOM 2053 C C . ALA A 1 261 ? 17.5 10.094 -32.125 1 84.06 261 ALA A C 1
ATOM 2055 O O . ALA A 1 261 ? 18.531 10.125 -32.781 1 84.06 261 ALA A O 1
ATOM 2056 N N . GLY A 1 262 ? 16.266 10.367 -32.562 1 80.69 262 GLY A N 1
ATOM 2057 C CA . GLY A 1 262 ? 16.109 10.43 -34 1 80.69 262 GLY A CA 1
ATOM 2058 C C . GLY A 1 262 ? 16.375 9.094 -34.688 1 80.69 262 GLY A C 1
ATOM 2059 O O . GLY A 1 262 ? 15.719 8.102 -34.375 1 80.69 262 GLY A O 1
ATOM 2060 N N . ASP A 1 263 ? 17.469 9.055 -35.531 1 83.31 263 ASP A N 1
ATOM 2061 C CA . ASP A 1 263 ? 17.781 7.836 -36.25 1 83.31 263 ASP A CA 1
ATOM 2062 C C . ASP A 1 263 ? 18.984 7.129 -35.656 1 83.31 263 ASP A C 1
ATOM 2064 O O . ASP A 1 263 ? 19.438 6.094 -36.156 1 83.31 263 ASP A O 1
ATOM 2068 N N . LEU A 1 264 ? 19.359 7.711 -34.531 1 88 264 LEU A N 1
ATOM 2069 C CA . LEU A 1 264 ? 20.547 7.137 -33.875 1 88 264 LEU A CA 1
ATOM 2070 C C . LEU A 1 264 ? 20.188 6.492 -32.562 1 88 264 LEU A C 1
ATOM 2072 O O . LEU A 1 264 ? 19.172 6.844 -31.938 1 88 264 LEU A O 1
ATOM 2076 N N . LEU A 1 265 ? 20.938 5.496 -32.25 1 90.81 265 LEU A N 1
ATOM 2077 C CA . LEU A 1 265 ? 20.875 4.922 -30.906 1 90.81 265 LEU A CA 1
ATOM 2078 C C . LEU A 1 265 ? 21.922 5.551 -30 1 90.81 265 LEU A C 1
ATOM 2080 O O . LEU A 1 265 ? 23.094 5.676 -30.391 1 90.81 265 LEU A O 1
ATOM 2084 N N . ALA A 1 266 ? 21.516 6.062 -28.891 1 92.81 266 ALA A N 1
ATOM 2085 C CA . ALA A 1 266 ? 22.406 6.695 -27.922 1 92.81 266 ALA A CA 1
ATOM 2086 C C . ALA A 1 266 ? 22.203 6.125 -26.531 1 92.81 266 ALA A C 1
ATOM 2088 O O . ALA A 1 266 ? 21.109 5.652 -26.203 1 92.81 266 ALA A O 1
ATOM 2089 N N . PRO A 1 267 ? 23.266 6.133 -25.75 1 93.38 267 PRO A N 1
ATOM 2090 C CA . PRO A 1 267 ? 23.109 5.668 -24.375 1 93.38 267 PRO A CA 1
ATOM 2091 C C . PRO A 1 267 ? 22.219 6.598 -23.531 1 93.38 267 PRO A C 1
ATOM 2093 O O . PRO A 1 267 ? 22.172 7.801 -23.797 1 93.38 267 PRO A O 1
ATOM 2096 N N . THR A 1 268 ? 21.5 6.012 -22.625 1 93.62 268 THR A N 1
ATOM 2097 C CA . THR A 1 268 ? 20.734 6.801 -21.688 1 93.62 268 THR A CA 1
ATOM 2098 C C . THR A 1 268 ? 21.625 7.34 -20.562 1 93.62 268 THR A C 1
ATOM 2100 O O . THR A 1 268 ? 22.781 6.93 -20.438 1 93.62 268 THR A O 1
ATOM 2103 N N . LEU A 1 269 ? 21.094 8.242 -19.797 1 91.62 269 LEU A N 1
ATOM 2104 C CA . LEU A 1 269 ? 21.875 8.844 -18.719 1 91.62 269 LEU A CA 1
ATOM 2105 C C . LEU A 1 269 ? 22.141 7.824 -17.609 1 91.62 269 LEU A C 1
ATOM 2107 O O . LEU A 1 269 ? 23.141 7.926 -16.906 1 91.62 269 LEU A O 1
ATOM 2111 N N . ILE A 1 270 ? 21.281 6.777 -17.5 1 92.75 270 ILE A N 1
ATOM 2112 C CA . ILE A 1 270 ? 21.438 5.863 -16.375 1 92.75 270 ILE A CA 1
ATOM 2113 C C . ILE A 1 270 ? 22.297 4.664 -16.797 1 92.75 270 ILE A C 1
ATOM 2115 O O . ILE A 1 270 ? 22.594 3.789 -15.977 1 92.75 270 ILE A O 1
ATOM 2119 N N . ALA A 1 271 ? 22.688 4.59 -18.016 1 94.31 271 ALA A N 1
ATOM 2120 C CA . ALA A 1 271 ? 23.438 3.441 -18.516 1 94.31 271 ALA A CA 1
ATOM 2121 C C . ALA A 1 271 ? 24.703 3.197 -17.703 1 94.31 271 ALA A C 1
ATOM 2123 O O . ALA A 1 271 ? 24.953 2.074 -17.25 1 94.31 271 ALA A O 1
ATOM 2124 N N . VAL A 1 272 ? 25.422 4.254 -17.422 1 92.5 272 VAL A N 1
ATOM 2125 C CA . VAL A 1 272 ? 26.719 4.133 -16.734 1 92.5 272 VAL A CA 1
ATOM 2126 C C . VAL A 1 272 ? 26.484 3.705 -15.289 1 92.5 272 VAL A C 1
ATOM 2128 O O . VAL A 1 272 ? 27.047 2.705 -14.836 1 92.5 272 VAL A O 1
ATOM 2131 N N . PRO A 1 273 ? 25.625 4.418 -14.57 1 94 273 PRO A N 1
ATOM 2132 C CA . PRO A 1 273 ? 25.406 3.967 -13.195 1 94 273 PRO A CA 1
ATOM 2133 C C . PRO A 1 273 ? 24.797 2.574 -13.117 1 94 273 PRO A C 1
ATOM 2135 O O . PRO A 1 273 ? 25.062 1.823 -12.18 1 94 273 PRO A O 1
ATOM 2138 N N . LEU A 1 274 ? 23.938 2.234 -14.023 1 93.69 274 LEU A N 1
ATOM 2139 C CA . LEU A 1 274 ? 23.312 0.914 -14.039 1 93.69 274 LEU A CA 1
ATOM 2140 C C . LEU A 1 274 ? 24.359 -0.169 -14.312 1 93.69 274 LEU A C 1
ATOM 2142 O O . LEU A 1 274 ? 24.312 -1.244 -13.711 1 93.69 274 LEU A O 1
ATOM 2146 N N . LEU A 1 275 ? 25.328 0.114 -15.172 1 92.31 275 LEU A N 1
ATOM 2147 C CA . LEU A 1 275 ? 26.406 -0.819 -15.484 1 92.31 275 LEU A CA 1
ATOM 2148 C C . LEU A 1 275 ? 27.281 -1.071 -14.266 1 92.31 275 LEU A C 1
ATOM 2150 O O . LEU A 1 275 ? 27.875 -2.143 -14.133 1 92.31 275 LEU A O 1
ATOM 2154 N N . ALA A 1 276 ? 27.312 -0.103 -13.383 1 91.94 276 ALA A N 1
ATOM 2155 C CA . ALA A 1 276 ? 28.125 -0.217 -12.172 1 91.94 276 ALA A CA 1
ATOM 2156 C C . ALA A 1 276 ? 27.438 -1.106 -11.141 1 91.94 276 ALA A C 1
ATOM 2158 O O . ALA A 1 276 ? 28.031 -1.438 -10.109 1 91.94 276 ALA A O 1
ATOM 2159 N N . GLU A 1 277 ? 26.219 -1.519 -11.406 1 92.94 277 GLU A N 1
ATOM 2160 C CA . GLU A 1 277 ? 25.453 -2.414 -10.547 1 92.94 277 GLU A CA 1
ATOM 2161 C C . GLU A 1 277 ? 25.078 -3.703 -11.281 1 92.94 277 GLU A C 1
ATOM 2163 O O . GLU A 1 277 ? 23.922 -3.9 -11.664 1 92.94 277 GLU A O 1
ATOM 2168 N N . PRO A 1 278 ? 26.031 -4.566 -11.336 1 92.44 278 PRO A N 1
ATOM 2169 C CA . PRO A 1 278 ? 25.844 -5.738 -12.195 1 92.44 278 PRO A CA 1
ATOM 2170 C C . PRO A 1 278 ? 24.672 -6.613 -11.758 1 92.44 278 PRO A C 1
ATOM 2172 O O . PRO A 1 278 ? 23.953 -7.152 -12.594 1 92.44 278 PRO A O 1
ATOM 2175 N N . GLU A 1 279 ? 24.484 -6.824 -10.453 1 90.94 279 GLU A N 1
ATOM 2176 C CA . GLU A 1 279 ? 23.375 -7.652 -9.977 1 90.94 279 GLU A CA 1
ATOM 2177 C C . GLU A 1 279 ? 22.031 -7.055 -10.375 1 90.94 279 GLU A C 1
ATOM 2179 O O . GLU A 1 279 ? 21.125 -7.781 -10.797 1 90.94 279 GLU A O 1
ATOM 2184 N N . LEU A 1 280 ? 21.922 -5.754 -10.25 1 93.5 280 LEU A N 1
ATOM 2185 C CA . LEU A 1 280 ? 20.703 -5.059 -10.633 1 93.5 280 LEU A CA 1
ATOM 2186 C C . LEU A 1 280 ? 20.469 -5.172 -12.141 1 93.5 280 LEU A C 1
ATOM 2188 O O . LEU A 1 280 ? 19.344 -5.426 -12.578 1 93.5 280 LEU A O 1
ATOM 2192 N N . LEU A 1 281 ? 21.516 -4.938 -12.875 1 95.62 281 LEU A N 1
ATOM 2193 C CA . LEU A 1 281 ? 21.391 -5 -14.328 1 95.62 281 LEU A CA 1
ATOM 2194 C C . LEU A 1 281 ? 20.953 -6.395 -14.773 1 95.62 281 LEU A C 1
ATOM 2196 O O . LEU A 1 281 ? 20.078 -6.539 -15.633 1 95.62 281 LEU A O 1
ATOM 2200 N N . TRP A 1 282 ? 21.641 -7.43 -14.211 1 95.81 282 TRP A N 1
ATOM 2201 C CA . TRP A 1 282 ? 21.281 -8.805 -14.516 1 95.81 282 TRP A CA 1
ATOM 2202 C C . TRP A 1 282 ? 19.781 -9.047 -14.273 1 95.81 282 TRP A C 1
ATOM 2204 O O . TRP A 1 282 ? 19.094 -9.586 -15.133 1 95.81 282 TRP A O 1
ATOM 2214 N N . THR A 1 283 ? 19.297 -8.648 -13.133 1 94.5 283 THR A N 1
ATOM 2215 C CA . THR A 1 283 ? 17.906 -8.82 -12.758 1 94.5 283 THR A CA 1
ATOM 2216 C C . THR A 1 283 ? 16.984 -8.047 -13.703 1 94.5 283 THR A C 1
ATOM 2218 O O . THR A 1 283 ? 15.945 -8.555 -14.109 1 94.5 283 THR A O 1
ATOM 2221 N N . ARG A 1 284 ? 17.375 -6.914 -14.055 1 95 284 ARG A N 1
ATOM 2222 C CA . ARG A 1 284 ? 16.578 -6.078 -14.961 1 95 284 ARG A CA 1
ATOM 2223 C C . ARG A 1 284 ? 16.484 -6.715 -16.344 1 95 284 ARG A C 1
ATOM 2225 O O . ARG A 1 284 ? 15.406 -6.734 -16.938 1 95 284 ARG A O 1
ATOM 2232 N N . LEU A 1 285 ? 17.625 -7.168 -16.828 1 96.38 285 LEU A N 1
ATOM 2233 C CA . LEU A 1 285 ? 17.609 -7.867 -18.109 1 96.38 285 LEU A CA 1
ATOM 2234 C C . LEU A 1 285 ? 16.656 -9.062 -18.062 1 96.38 285 LEU A C 1
ATOM 2236 O O . LEU A 1 285 ? 15.844 -9.242 -18.969 1 96.38 285 LEU A O 1
ATOM 2240 N N . TRP A 1 286 ? 16.734 -9.828 -17 1 96.31 286 TRP A N 1
ATOM 2241 C CA . TRP A 1 286 ? 15.852 -10.977 -16.812 1 96.31 286 TRP A CA 1
ATOM 2242 C C . TRP A 1 286 ? 14.391 -10.555 -16.844 1 96.31 286 TRP A C 1
ATOM 2244 O O . TRP A 1 286 ? 13.586 -11.109 -17.609 1 96.31 286 TRP A O 1
ATOM 2254 N N . GLN A 1 287 ? 14.078 -9.57 -16.125 1 94.81 287 GLN A N 1
ATOM 2255 C CA . GLN A 1 287 ? 12.695 -9.125 -15.969 1 94.81 287 GLN A CA 1
ATOM 2256 C C . GLN A 1 287 ? 12.156 -8.539 -17.266 1 94.81 287 GLN A C 1
ATOM 2258 O O . GLN A 1 287 ? 10.961 -8.641 -17.547 1 94.81 287 GLN A O 1
ATOM 2263 N N . ARG A 1 288 ? 13.023 -7.953 -18.047 1 95.12 288 ARG A N 1
ATOM 2264 C CA . ARG A 1 288 ? 12.578 -7.242 -19.25 1 95.12 288 ARG A CA 1
ATOM 2265 C C . ARG A 1 288 ? 12.625 -8.141 -20.469 1 95.12 288 ARG A C 1
ATOM 2267 O O . ARG A 1 288 ? 12.234 -7.734 -21.562 1 95.12 288 ARG A O 1
ATOM 2274 N N . PHE A 1 289 ? 13.047 -9.297 -20.312 1 94.75 289 PHE A N 1
ATOM 2275 C CA . PHE A 1 289 ? 13.164 -10.211 -21.438 1 94.75 289 PHE A CA 1
ATOM 2276 C C . PHE A 1 289 ? 11.82 -10.422 -22.125 1 94.75 289 PHE A C 1
ATOM 2278 O O . PHE A 1 289 ? 11.742 -10.547 -23.344 1 94.75 289 PHE A O 1
ATOM 2285 N N . VAL A 1 290 ? 10.742 -10.422 -21.359 1 91.06 290 VAL A N 1
ATOM 2286 C CA . VAL A 1 290 ? 9.406 -10.695 -21.875 1 91.06 290 VAL A CA 1
ATOM 2287 C C . VAL A 1 290 ? 8.945 -9.539 -22.766 1 91.06 290 VAL A C 1
ATOM 2289 O O . VAL A 1 290 ? 7.973 -9.664 -23.5 1 91.06 290 VAL A O 1
ATOM 2292 N N . LEU A 1 291 ? 9.656 -8.453 -22.766 1 88.81 291 LEU A N 1
ATOM 2293 C CA . LEU A 1 291 ? 9.258 -7.281 -23.531 1 88.81 291 LEU A CA 1
ATOM 2294 C C . LEU A 1 291 ? 9.922 -7.266 -24.891 1 88.81 291 LEU A C 1
ATOM 2296 O O . LEU A 1 291 ? 9.586 -6.438 -25.75 1 88.81 291 LEU A O 1
ATOM 2300 N N . ILE A 1 292 ? 10.883 -8.156 -25.109 1 91.06 292 ILE A N 1
ATOM 2301 C CA . ILE A 1 292 ? 11.617 -8.188 -26.375 1 91.06 292 ILE A CA 1
ATOM 2302 C C . ILE A 1 292 ? 10.812 -8.945 -27.422 1 91.06 292 ILE A C 1
ATOM 2304 O O . ILE A 1 292 ? 11.266 -9.977 -27.938 1 91.06 292 ILE A O 1
ATOM 2308 N N . GLU A 1 293 ? 9.758 -8.461 -27.844 1 86.56 293 GLU A N 1
ATOM 2309 C CA . GLU A 1 293 ? 8.859 -9.18 -28.734 1 86.56 293 GLU A CA 1
ATOM 2310 C C . GLU A 1 293 ? 9.172 -8.852 -30.203 1 86.56 293 GLU A C 1
ATOM 2312 O O . GLU A 1 293 ? 8.93 -9.68 -31.078 1 86.56 293 GLU A O 1
ATOM 2317 N N . ASP A 1 294 ? 9.773 -7.738 -30.469 1 86 294 ASP A N 1
ATOM 2318 C CA . ASP A 1 294 ? 9.961 -7.27 -31.828 1 86 294 ASP A CA 1
ATOM 2319 C C . ASP A 1 294 ? 10.938 -8.172 -32.594 1 86 294 ASP A C 1
ATOM 2321 O O . ASP A 1 294 ? 10.75 -8.43 -33.781 1 86 294 ASP A O 1
ATOM 2325 N N . VAL A 1 295 ? 11.898 -8.617 -31.875 1 86.5 295 VAL A N 1
ATOM 2326 C CA . VAL A 1 295 ? 12.922 -9.43 -32.531 1 86.5 295 VAL A CA 1
ATOM 2327 C C . VAL A 1 295 ? 12.352 -10.805 -32.875 1 86.5 295 VAL A C 1
ATOM 2329 O O . VAL A 1 295 ? 12.844 -11.477 -33.781 1 86.5 295 VAL A O 1
ATOM 2332 N N . PHE A 1 296 ? 11.328 -11.219 -32.188 1 87.31 296 PHE A N 1
ATOM 2333 C CA . PHE A 1 296 ? 10.688 -12.5 -32.438 1 87.31 296 PHE A CA 1
ATOM 2334 C C . PHE A 1 296 ? 9.445 -12.32 -33.312 1 87.31 296 PHE A C 1
ATOM 2336 O O . PHE A 1 296 ? 8.633 -13.234 -33.438 1 87.31 296 PHE A O 1
ATOM 2343 N N . HIS A 1 297 ? 9.273 -11.164 -33.875 1 83.81 297 HIS A N 1
ATOM 2344 C CA . HIS A 1 297 ? 8.039 -10.805 -34.562 1 83.81 297 HIS A CA 1
ATOM 2345 C C . HIS A 1 297 ? 7.727 -11.797 -35.688 1 83.81 297 HIS A C 1
ATOM 2347 O O . HIS A 1 297 ? 6.566 -12.164 -35.875 1 83.81 297 HIS A O 1
ATOM 2353 N N . ALA A 1 298 ? 8.734 -12.227 -36.375 1 82.19 298 ALA A N 1
ATOM 2354 C CA . ALA A 1 298 ? 8.516 -13.141 -37.5 1 82.19 298 ALA A CA 1
ATOM 2355 C C . ALA A 1 298 ? 7.934 -14.469 -37 1 82.19 298 ALA A C 1
ATOM 2357 O O . ALA A 1 298 ? 7.027 -15.023 -37.625 1 82.19 298 ALA A O 1
ATOM 2358 N N . GLU A 1 299 ? 8.453 -14.922 -35.938 1 85.5 299 GLU A N 1
ATOM 2359 C CA . GLU A 1 299 ? 7.992 -16.188 -35.375 1 85.5 299 GLU A CA 1
ATOM 2360 C C . GLU A 1 299 ? 6.672 -16.016 -34.625 1 85.5 299 GLU A C 1
ATOM 2362 O O . GLU A 1 299 ? 5.836 -16.938 -34.625 1 85.5 299 GLU A O 1
ATOM 2367 N N . LEU A 1 300 ? 6.504 -14.922 -34.031 1 85.56 300 LEU A N 1
ATOM 2368 C CA . LEU A 1 300 ? 5.332 -14.695 -33.188 1 85.56 300 LEU A CA 1
ATOM 2369 C C . LEU A 1 300 ? 4.109 -14.367 -34.062 1 85.56 300 LEU A C 1
ATOM 2371 O O . LEU A 1 300 ? 2.975 -14.609 -33.625 1 85.56 300 LEU A O 1
ATOM 2375 N N . ASP A 1 301 ? 4.523 -13.805 -35.188 1 80.19 301 ASP A N 1
ATOM 2376 C CA . ASP A 1 301 ? 3.428 -13.43 -36.094 1 80.19 301 ASP A CA 1
ATOM 2377 C C . ASP A 1 301 ? 2.584 -14.641 -36.469 1 80.19 301 ASP A C 1
ATOM 2379 O O . ASP A 1 301 ? 3.109 -15.633 -36.969 1 80.19 301 ASP A O 1
ATOM 2383 N N . GLY A 1 302 ? 1.431 -14.789 -36.125 1 76.31 302 GLY A N 1
ATOM 2384 C CA . GLY A 1 302 ? 0.528 -15.867 -36.469 1 76.31 302 GLY A CA 1
ATOM 2385 C C . GLY A 1 302 ? 0.171 -16.766 -35.312 1 76.31 302 GLY A C 1
ATOM 2386 O O . GLY A 1 302 ? -0.759 -17.562 -35.406 1 76.31 302 GLY A O 1
ATOM 2387 N N . LEU A 1 303 ? 1.113 -16.953 -34.469 1 79.38 303 LEU A N 1
ATOM 2388 C CA . LEU A 1 303 ? 0.827 -17.859 -33.344 1 79.38 303 LEU A CA 1
ATOM 2389 C C . LEU A 1 303 ? -0.431 -17.422 -32.594 1 79.38 303 LEU A C 1
ATOM 2391 O O . LEU A 1 303 ? -1.354 -18.219 -32.406 1 79.38 303 LEU A O 1
ATOM 2395 N N . SER A 1 304 ? -0.458 -16.484 -31.719 1 64.25 304 SER A N 1
ATOM 2396 C CA . SER A 1 304 ? -1.628 -16.109 -30.938 1 64.25 304 SER A CA 1
ATOM 2397 C C . SER A 1 304 ? -2.037 -14.664 -31.188 1 64.25 304 SER A C 1
ATOM 2399 O O . SER A 1 304 ? -1.206 -13.836 -31.562 1 64.25 304 SER A O 1
ATOM 2401 N N . ASP A 1 305 ? -3.316 -14.633 -31.516 1 60.28 305 ASP A N 1
ATOM 2402 C CA . ASP A 1 305 ? -3.922 -13.305 -31.609 1 60.28 305 ASP A CA 1
ATOM 2403 C C . ASP A 1 305 ? -3.592 -12.469 -30.375 1 60.28 305 ASP A C 1
ATOM 2405 O O . ASP A 1 305 ? -3.854 -11.266 -30.344 1 60.28 305 ASP A O 1
ATOM 2409 N N . ASP A 1 306 ? -3.119 -13.312 -29.406 1 58.97 306 ASP A N 1
ATOM 2410 C CA . ASP A 1 306 ? -2.994 -12.617 -28.125 1 58.97 306 ASP A CA 1
ATOM 2411 C C . ASP A 1 306 ? -1.663 -11.875 -28.031 1 58.97 306 ASP A C 1
ATOM 2413 O O . ASP A 1 306 ? -0.625 -12.398 -28.453 1 58.97 306 ASP A O 1
ATOM 2417 N N . GLU A 1 307 ? -1.666 -10.688 -27.781 1 65.12 307 GLU A N 1
ATOM 2418 C CA . GLU A 1 307 ? -0.573 -9.734 -27.609 1 65.12 307 GLU A CA 1
ATOM 2419 C C . GLU A 1 307 ? 0.454 -10.242 -26.609 1 65.12 307 GLU A C 1
ATOM 2421 O O . GLU A 1 307 ? 1.579 -9.742 -26.547 1 65.12 307 GLU A O 1
ATOM 2426 N N . ASP A 1 308 ? 0.259 -11.547 -25.984 1 81.88 308 ASP A N 1
ATOM 2427 C CA . ASP A 1 308 ? 1.195 -11.883 -24.922 1 81.88 308 ASP A CA 1
ATOM 2428 C C . ASP A 1 308 ? 1.815 -13.258 -25.156 1 81.88 308 ASP A C 1
ATOM 2430 O O . ASP A 1 308 ? 2.072 -14 -24.203 1 81.88 308 ASP A O 1
ATOM 2434 N N . ALA A 1 309 ? 2.158 -13.617 -26.391 1 88.56 309 ALA A N 1
ATOM 2435 C CA . ALA A 1 309 ? 2.645 -14.953 -26.719 1 88.56 309 ALA A CA 1
ATOM 2436 C C . ALA A 1 309 ? 4.008 -15.219 -26.094 1 88.56 309 ALA A C 1
ATOM 2438 O O . ALA A 1 309 ? 4.254 -16.297 -25.562 1 88.56 309 ALA A O 1
ATOM 2439 N N . LEU A 1 310 ? 4.875 -14.266 -26.188 1 92.19 310 LEU A N 1
ATOM 2440 C CA . LEU A 1 310 ? 6.203 -14.453 -25.609 1 92.19 310 LEU A CA 1
ATOM 2441 C C . LEU A 1 310 ? 6.121 -14.688 -24.109 1 92.19 310 LEU A C 1
ATOM 2443 O O . LEU A 1 310 ? 6.832 -15.539 -23.562 1 92.19 310 LEU A O 1
ATOM 2447 N N . LEU A 1 311 ? 5.316 -13.945 -23.516 1 91.69 311 LEU A N 1
ATOM 2448 C CA . LEU A 1 311 ? 5.117 -14.109 -22.078 1 91.69 311 LEU A CA 1
ATOM 2449 C C . LEU A 1 311 ? 4.672 -15.523 -21.75 1 91.69 311 LEU A C 1
ATOM 2451 O O . LEU A 1 311 ? 5.152 -16.125 -20.781 1 91.69 311 LEU A O 1
ATOM 2455 N N . GLU A 1 312 ? 3.787 -16.078 -22.5 1 91.94 312 GLU A N 1
ATOM 2456 C CA . GLU A 1 312 ? 3.297 -17.438 -22.281 1 91.94 312 GLU A CA 1
ATOM 2457 C C . GLU A 1 312 ? 4.406 -18.469 -22.484 1 91.94 312 GLU A C 1
ATOM 2459 O O . GLU A 1 312 ? 4.477 -19.469 -21.766 1 91.94 312 GLU A O 1
ATOM 2464 N N . ILE A 1 313 ? 5.152 -18.203 -23.469 1 94.81 313 ILE A N 1
ATOM 2465 C CA . ILE A 1 313 ? 6.258 -19.109 -23.75 1 94.81 313 ILE A CA 1
ATOM 2466 C C . ILE A 1 313 ? 7.25 -19.094 -22.578 1 94.81 313 ILE A C 1
ATOM 2468 O O . ILE A 1 313 ? 7.715 -20.141 -22.141 1 94.81 313 ILE A O 1
ATOM 2472 N N . VAL A 1 314 ? 7.562 -17.875 -22.141 1 96.38 314 VAL A N 1
ATOM 2473 C CA . VAL A 1 314 ? 8.469 -17.734 -21 1 96.38 314 VAL A CA 1
ATOM 2474 C C . VAL A 1 314 ? 7.879 -18.438 -19.781 1 96.38 314 VAL A C 1
ATOM 2476 O O . VAL A 1 314 ? 8.586 -19.156 -19.062 1 96.38 314 VAL A O 1
ATOM 2479 N N . GLN A 1 315 ? 6.664 -18.266 -19.516 1 94.88 315 GLN A N 1
ATOM 2480 C CA . GLN A 1 315 ? 5.992 -18.906 -18.391 1 94.88 315 GLN A CA 1
ATOM 2481 C C . GLN A 1 315 ? 6.074 -20.422 -18.5 1 94.88 315 GLN A C 1
ATOM 2483 O O . GLN A 1 315 ? 6.352 -21.109 -17.5 1 94.88 315 GLN A O 1
ATOM 2488 N N . ALA A 1 316 ? 5.785 -20.938 -19.656 1 95.38 316 ALA A N 1
ATOM 2489 C CA . ALA A 1 316 ? 5.871 -22.375 -19.891 1 95.38 316 ALA A CA 1
ATOM 2490 C C . ALA A 1 316 ? 7.277 -22.891 -19.594 1 95.38 316 ALA A C 1
ATOM 2492 O O . ALA A 1 316 ? 7.445 -23.891 -18.891 1 95.38 316 ALA A O 1
ATOM 2493 N N . ALA A 1 317 ? 8.203 -22.203 -20.125 1 97.31 317 ALA A N 1
ATOM 2494 C CA . ALA A 1 317 ? 9.586 -22.625 -19.938 1 97.31 317 ALA A CA 1
ATOM 2495 C C . ALA A 1 317 ? 9.969 -22.641 -18.453 1 97.31 317 ALA A C 1
ATOM 2497 O O . ALA A 1 317 ? 10.5 -23.641 -17.969 1 97.31 317 ALA A O 1
ATOM 2498 N N . LEU A 1 318 ? 9.664 -21.562 -17.781 1 97.19 318 LEU A N 1
ATOM 2499 C CA . LEU A 1 318 ? 10.047 -21.438 -16.375 1 97.19 318 LEU A CA 1
ATOM 2500 C C . LEU A 1 318 ? 9.297 -22.453 -15.523 1 97.19 318 LEU A C 1
ATOM 2502 O O . LEU A 1 318 ? 9.859 -23.016 -14.586 1 97.19 318 LEU A O 1
ATOM 2506 N N . SER A 1 319 ? 8.07 -22.688 -15.812 1 95.31 319 SER A N 1
ATOM 2507 C CA . SER A 1 319 ? 7.273 -23.625 -15.039 1 95.31 319 SER A CA 1
ATOM 2508 C C . SER A 1 319 ? 7.836 -25.047 -15.156 1 95.31 319 SER A C 1
ATOM 2510 O O . SER A 1 319 ? 7.953 -25.766 -14.164 1 95.31 319 SER A O 1
ATOM 2512 N N . VAL A 1 320 ? 8.203 -25.438 -16.391 1 94.69 320 VAL A N 1
ATOM 2513 C CA . VAL A 1 320 ? 8.734 -26.766 -16.641 1 94.69 320 VAL A CA 1
ATOM 2514 C C . VAL A 1 320 ? 10.109 -26.906 -16 1 94.69 320 VAL A C 1
ATOM 2516 O O . VAL A 1 320 ? 10.383 -27.906 -15.312 1 94.69 320 VAL A O 1
ATOM 2519 N N . LEU A 1 321 ? 10.922 -25.938 -16.156 1 95.69 321 LEU A N 1
ATOM 2520 C CA . LEU A 1 321 ? 12.289 -25.984 -15.633 1 95.69 321 LEU A CA 1
ATOM 2521 C C . LEU A 1 321 ? 12.289 -25.984 -14.109 1 95.69 321 LEU A C 1
ATOM 2523 O O . LEU A 1 321 ? 13.062 -26.719 -13.484 1 95.69 321 LEU A O 1
ATOM 2527 N N . TYR A 1 322 ? 11.461 -25.172 -13.539 1 93.94 322 TYR A N 1
ATOM 2528 C CA . TYR A 1 322 ? 11.406 -25.031 -12.086 1 93.94 322 TYR A CA 1
ATOM 2529 C C . TYR A 1 322 ? 10.867 -26.297 -11.43 1 93.94 322 TYR A C 1
ATOM 2531 O O . TYR A 1 322 ? 11.266 -26.641 -10.32 1 93.94 322 TYR A O 1
ATOM 2539 N N . SER A 1 323 ? 9.984 -27.016 -12.109 1 90.19 323 SER A N 1
ATOM 2540 C CA . SER A 1 323 ? 9.289 -28.172 -11.539 1 90.19 323 SER A CA 1
ATOM 2541 C C . SER A 1 323 ? 10.18 -29.406 -11.523 1 90.19 323 SER A C 1
ATOM 2543 O O . SER A 1 323 ? 9.891 -30.391 -10.828 1 90.19 323 SER A O 1
ATOM 2545 N N . ARG A 1 324 ? 11.227 -29.297 -12.25 1 84.62 324 ARG A N 1
ATOM 2546 C CA . ARG A 1 324 ? 12.086 -30.469 -12.344 1 84.62 324 ARG A CA 1
ATOM 2547 C C . ARG A 1 324 ? 13.492 -30.172 -11.844 1 84.62 324 ARG A C 1
ATOM 2549 O O . ARG A 1 324 ? 13.992 -29.062 -12.031 1 84.62 324 ARG A O 1
ATOM 2556 N N . THR A 1 325 ? 14.117 -31.078 -11.156 1 77.5 325 THR A N 1
ATOM 2557 C CA . THR A 1 325 ? 15.461 -30.875 -10.641 1 77.5 325 THR A CA 1
ATOM 2558 C C . THR A 1 325 ? 16.5 -31.297 -11.68 1 77.5 325 THR A C 1
ATOM 2560 O O . THR A 1 325 ? 17.641 -30.797 -11.664 1 77.5 325 THR A O 1
ATOM 2563 N N . GLU A 1 326 ? 16.031 -32.125 -12.539 1 82.56 326 GLU A N 1
ATOM 2564 C CA . GLU A 1 326 ? 16.969 -32.594 -13.555 1 82.56 326 GLU A CA 1
ATOM 2565 C C . GLU A 1 326 ? 16.797 -31.844 -14.867 1 82.56 326 GLU A C 1
ATOM 2567 O O . GLU A 1 326 ? 15.906 -31 -14.984 1 82.56 326 GLU A O 1
ATOM 2572 N N . ALA A 1 327 ? 17.719 -32.156 -15.75 1 90.62 327 ALA A N 1
ATOM 2573 C CA . ALA A 1 327 ? 17.688 -31.5 -17.047 1 90.62 327 ALA A CA 1
ATOM 2574 C C . ALA A 1 327 ? 16.391 -31.828 -17.781 1 90.62 327 ALA A C 1
ATOM 2576 O O . ALA A 1 327 ? 15.891 -32.938 -17.719 1 90.62 327 ALA A O 1
ATOM 2577 N N . VAL A 1 328 ? 15.867 -30.891 -18.391 1 92.25 328 VAL A N 1
ATOM 2578 C CA . VAL A 1 328 ? 14.586 -30.984 -19.094 1 92.25 328 VAL A CA 1
ATOM 2579 C C . VAL A 1 328 ? 14.805 -30.875 -20.594 1 92.25 328 VAL A C 1
ATOM 2581 O O . VAL A 1 328 ? 15.531 -30 -21.062 1 92.25 328 VAL A O 1
ATOM 2584 N N . PRO A 1 329 ? 14.242 -31.797 -21.25 1 93.38 329 PRO A N 1
ATOM 2585 C CA . PRO A 1 329 ? 14.344 -31.672 -22.703 1 93.38 329 PRO A CA 1
ATOM 2586 C C . PRO A 1 329 ? 13.664 -30.422 -23.25 1 93.38 329 PRO A C 1
ATOM 2588 O O . PRO A 1 329 ? 12.562 -30.062 -22.812 1 93.38 329 PRO A O 1
ATOM 2591 N N . LEU A 1 330 ? 14.273 -29.797 -24.141 1 95.69 330 LEU A N 1
ATOM 2592 C CA . LEU A 1 330 ? 13.719 -28.609 -24.797 1 95.69 330 LEU A CA 1
ATOM 2593 C C . LEU A 1 330 ? 12.336 -28.906 -25.391 1 95.69 330 LEU A C 1
ATOM 2595 O O . LEU A 1 330 ? 11.445 -28.062 -25.328 1 95.69 330 LEU A O 1
ATOM 2599 N N . GLU A 1 331 ? 12.133 -30.125 -25.859 1 93.31 331 GLU A N 1
ATOM 2600 C CA . GLU A 1 331 ? 10.891 -30.516 -26.5 1 93.31 331 GLU A CA 1
ATOM 2601 C C . GLU A 1 331 ? 9.719 -30.484 -25.531 1 93.31 331 GLU A C 1
ATOM 2603 O O . GLU A 1 331 ? 8.586 -30.203 -25.906 1 93.31 331 GLU A O 1
ATOM 2608 N N . LEU A 1 332 ? 10.047 -30.766 -24.297 1 92.56 332 LEU A N 1
ATOM 2609 C CA . LEU A 1 332 ? 9 -30.688 -23.281 1 92.56 332 LEU A CA 1
ATOM 2610 C C . LEU A 1 332 ? 8.547 -29.25 -23.078 1 92.56 332 LEU A C 1
ATOM 2612 O O . LEU A 1 332 ? 7.355 -29 -22.875 1 92.56 332 LEU A O 1
ATOM 2616 N N . ILE A 1 333 ? 9.445 -28.281 -23.094 1 95.38 333 ILE A N 1
ATOM 2617 C CA . ILE A 1 333 ? 9.125 -26.859 -22.984 1 95.38 333 ILE A CA 1
ATOM 2618 C C . ILE A 1 333 ? 8.266 -26.422 -24.172 1 95.38 333 ILE A C 1
ATOM 2620 O O . ILE A 1 333 ? 7.258 -25.734 -24 1 95.38 333 ILE A O 1
ATOM 2624 N N . VAL A 1 334 ? 8.68 -26.891 -25.312 1 94.62 334 VAL A N 1
ATOM 2625 C CA . VAL A 1 334 ? 7.949 -26.562 -26.531 1 94.62 334 VAL A CA 1
ATOM 2626 C C . VAL A 1 334 ? 6.523 -27.109 -26.438 1 94.62 334 VAL A C 1
ATOM 2628 O O . VAL A 1 334 ? 5.562 -26.406 -26.766 1 94.62 334 VAL A O 1
ATOM 2631 N N . MET A 1 335 ? 6.449 -28.344 -26.031 1 91.81 335 MET A N 1
ATOM 2632 C CA . MET A 1 335 ? 5.133 -28.969 -25.891 1 91.81 335 MET A CA 1
ATOM 2633 C C . MET A 1 335 ? 4.25 -28.156 -24.938 1 91.81 335 MET A C 1
ATOM 2635 O O . MET A 1 335 ? 3.094 -27.859 -25.266 1 91.81 335 MET A O 1
ATOM 2639 N N . MET A 1 336 ? 4.801 -27.766 -23.812 1 92.06 336 MET A N 1
ATOM 2640 C CA . MET A 1 336 ? 4.059 -26.984 -22.828 1 92.06 336 MET A CA 1
ATOM 2641 C C . MET A 1 336 ? 3.643 -25.641 -23.391 1 92.06 336 MET A C 1
ATOM 2643 O O . MET A 1 336 ? 2.502 -25.203 -23.203 1 92.06 336 MET A O 1
ATOM 2647 N N . ALA A 1 337 ? 4.523 -24.953 -24.031 1 94.06 337 ALA A N 1
ATOM 2648 C CA . ALA A 1 337 ? 4.234 -23.641 -24.625 1 94.06 337 ALA A CA 1
ATOM 2649 C C . ALA A 1 337 ? 3.141 -23.75 -25.688 1 94.06 337 ALA A C 1
ATOM 2651 O O . ALA A 1 337 ? 2.238 -22.922 -25.734 1 94.06 337 ALA A O 1
ATOM 2652 N N . CYS A 1 338 ? 3.262 -24.75 -26.5 1 91.38 338 CYS A N 1
ATOM 2653 C CA . CYS A 1 338 ? 2.262 -24.953 -27.547 1 91.38 338 CYS A CA 1
ATOM 2654 C C . CYS A 1 338 ? 0.886 -25.203 -26.938 1 91.38 338 CYS A C 1
ATOM 2656 O O . CYS A 1 338 ? -0.121 -24.719 -27.453 1 91.38 338 CYS A O 1
ATOM 2658 N N . ASP A 1 339 ? 0.84 -25.969 -25.938 1 88.56 339 ASP A N 1
ATOM 2659 C CA . ASP A 1 339 ? -0.422 -26.219 -25.25 1 88.56 339 ASP A CA 1
ATOM 2660 C C . ASP A 1 339 ? -1.034 -24.922 -24.719 1 88.56 339 ASP A C 1
ATOM 2662 O O . ASP A 1 339 ? -2.234 -24.688 -24.875 1 88.56 339 ASP A O 1
ATOM 2666 N N . LEU A 1 340 ? -0.213 -24.125 -24.094 1 87.19 340 LEU A N 1
ATOM 2667 C CA . LEU A 1 340 ? -0.685 -22.875 -23.516 1 87.19 340 LEU A CA 1
ATOM 2668 C C . LEU A 1 340 ? -1.191 -21.938 -24.609 1 87.19 340 LEU A C 1
ATOM 2670 O O . LEU A 1 340 ? -2.158 -21.188 -24.406 1 87.19 340 LEU A O 1
ATOM 2674 N N . LEU A 1 341 ? -0.562 -22 -25.75 1 89.88 341 LEU A N 1
ATOM 2675 C CA . LEU A 1 341 ? -0.892 -21.094 -26.844 1 89.88 341 LEU A CA 1
ATOM 2676 C C . LEU A 1 341 ? -1.956 -21.703 -27.75 1 89.88 341 LEU A C 1
ATOM 2678 O O . LEU A 1 341 ? -2.422 -21.047 -28.688 1 89.88 341 LEU A O 1
ATOM 2682 N N . ASP A 1 342 ? -2.311 -22.938 -27.516 1 87.69 342 ASP A N 1
ATOM 2683 C CA . ASP A 1 342 ? -3.207 -23.672 -28.406 1 87.69 342 ASP A CA 1
ATOM 2684 C C . ASP A 1 342 ? -2.664 -23.703 -29.828 1 87.69 342 ASP A C 1
ATOM 2686 O O . ASP A 1 342 ? -3.396 -23.422 -30.781 1 87.69 342 ASP A O 1
ATOM 2690 N N . ALA A 1 343 ? -1.386 -23.812 -29.891 1 87 343 ALA A N 1
ATOM 2691 C CA . ALA A 1 343 ? -0.693 -23.875 -31.172 1 87 343 ALA A CA 1
ATOM 2692 C C . ALA A 1 343 ? -0.402 -25.312 -31.578 1 87 343 ALA A C 1
ATOM 2694 O O . ALA A 1 343 ? 0.685 -25.828 -31.312 1 87 343 ALA A O 1
ATOM 2695 N N . ASP A 1 344 ? -1.201 -25.953 -32.312 1 79.62 344 ASP A N 1
ATOM 2696 C CA . ASP A 1 344 ? -1.109 -27.391 -32.625 1 79.62 344 ASP A CA 1
ATOM 2697 C C . ASP A 1 344 ? -0.544 -27.625 -34 1 79.62 344 ASP A C 1
ATOM 2699 O O . ASP A 1 344 ? -0.12 -28.75 -34.344 1 79.62 344 ASP A O 1
ATOM 2703 N N . GLU A 1 345 ? -0.424 -26.594 -34.781 1 85.44 345 GLU A N 1
ATOM 2704 C CA . GLU A 1 345 ? 0.075 -26.781 -36.125 1 85.44 345 GLU A CA 1
ATOM 2705 C C . GLU A 1 345 ? 1.591 -26.953 -36.156 1 85.44 345 GLU A C 1
ATOM 2707 O O . GLU A 1 345 ? 2.299 -26.328 -35.344 1 85.44 345 GLU A O 1
ATOM 2712 N N . PRO A 1 346 ? 2.053 -27.781 -37 1 86.94 346 PRO A N 1
ATOM 2713 C CA . PRO A 1 346 ? 3.492 -28.047 -37.062 1 86.94 346 PRO A CA 1
ATOM 2714 C C . PRO A 1 346 ? 4.316 -26.781 -37.281 1 86.94 346 PRO A C 1
ATOM 2716 O O . PRO A 1 346 ? 5.387 -26.641 -36.688 1 86.94 346 PRO A O 1
ATOM 2719 N N . ASP A 1 347 ? 3.838 -25.906 -38.094 1 87.56 347 ASP A N 1
ATOM 2720 C CA . ASP A 1 347 ? 4.562 -24.672 -38.312 1 87.56 347 ASP A CA 1
ATOM 2721 C C . ASP A 1 347 ? 4.648 -23.828 -37.062 1 87.56 347 ASP A C 1
ATOM 2723 O O . ASP A 1 347 ? 5.656 -23.156 -36.812 1 87.56 347 ASP A O 1
ATOM 2727 N N . ASP A 1 348 ? 3.541 -23.875 -36.344 1 90.06 348 ASP A N 1
ATOM 2728 C CA . ASP A 1 348 ? 3.525 -23.141 -35.094 1 90.06 348 ASP A CA 1
ATOM 2729 C C . ASP A 1 348 ? 4.527 -23.734 -34.094 1 90.06 348 ASP A C 1
ATOM 2731 O O . ASP A 1 348 ? 5.223 -23.016 -33.406 1 90.06 348 ASP A O 1
ATOM 2735 N N . ARG A 1 349 ? 4.582 -25 -34.094 1 90.88 349 ARG A N 1
ATOM 2736 C CA . ARG A 1 349 ? 5.508 -25.672 -33.188 1 90.88 349 ARG A CA 1
ATOM 2737 C C . ARG A 1 349 ? 6.957 -25.328 -33.531 1 90.88 349 ARG A C 1
ATOM 2739 O O . ARG A 1 349 ? 7.777 -25.125 -32.625 1 90.88 349 ARG A O 1
ATOM 2746 N N . GLU A 1 350 ? 7.238 -25.312 -34.781 1 91.75 350 GLU A N 1
ATOM 2747 C CA . GLU A 1 350 ? 8.594 -24.953 -35.219 1 91.75 350 GLU A CA 1
ATOM 2748 C C . GLU A 1 350 ? 8.938 -23.531 -34.812 1 91.75 350 GLU A C 1
ATOM 2750 O O . GLU A 1 350 ? 10.07 -23.234 -34.438 1 91.75 350 GLU A O 1
ATOM 2755 N N . ALA A 1 351 ? 7.973 -22.688 -34.969 1 92.31 351 ALA A N 1
ATOM 2756 C CA . ALA A 1 351 ? 8.18 -21.297 -34.594 1 92.31 351 ALA A CA 1
ATOM 2757 C C . ALA A 1 351 ? 8.469 -21.188 -33.094 1 92.31 351 ALA A C 1
ATOM 2759 O O . ALA A 1 351 ? 9.398 -20.5 -32.656 1 92.31 351 ALA A O 1
ATOM 2760 N N . VAL A 1 352 ? 7.645 -21.906 -32.281 1 94.19 352 VAL A N 1
ATOM 2761 C CA . VAL A 1 352 ? 7.832 -21.906 -30.844 1 94.19 352 VAL A CA 1
ATOM 2762 C C . VAL A 1 352 ? 9.195 -22.5 -30.5 1 94.19 352 VAL A C 1
ATOM 2764 O O . VAL A 1 352 ? 9.914 -21.969 -29.656 1 94.19 352 VAL A O 1
ATOM 2767 N N . ARG A 1 353 ? 9.555 -23.578 -31.172 1 94 353 ARG A N 1
ATOM 2768 C CA . ARG A 1 353 ? 10.852 -24.203 -30.953 1 94 353 ARG A CA 1
ATOM 2769 C C . ARG A 1 353 ? 11.984 -23.219 -31.219 1 94 353 ARG A C 1
ATOM 2771 O O . ARG A 1 353 ? 12.945 -23.156 -30.453 1 94 353 ARG A O 1
ATOM 2778 N N . GLY A 1 354 ? 11.859 -22.547 -32.312 1 92.81 354 GLY A N 1
ATOM 2779 C CA . GLY A 1 354 ? 12.852 -21.547 -32.656 1 92.81 354 GLY A CA 1
ATOM 2780 C C . GLY A 1 354 ? 13.008 -20.484 -31.594 1 92.81 354 GLY A C 1
ATOM 2781 O O . GLY A 1 354 ? 14.133 -20.109 -31.234 1 92.81 354 GLY A O 1
ATOM 2782 N N . ILE A 1 355 ? 11.898 -19.984 -31.078 1 94 355 ILE A N 1
ATOM 2783 C CA . ILE A 1 355 ? 11.914 -18.953 -30.031 1 94 355 ILE A CA 1
ATOM 2784 C C . ILE A 1 355 ? 12.539 -19.516 -28.766 1 94 355 ILE A C 1
ATOM 2786 O O . ILE A 1 355 ? 13.398 -18.875 -28.156 1 94 355 ILE A O 1
ATOM 2790 N N . VAL A 1 356 ? 12.156 -20.703 -28.375 1 96.56 356 VAL A N 1
ATOM 2791 C CA . VAL A 1 356 ? 12.641 -21.328 -27.141 1 96.56 356 VAL A CA 1
ATOM 2792 C C . VAL A 1 356 ? 14.148 -21.547 -27.234 1 96.56 356 VAL A C 1
ATOM 2794 O O . VAL A 1 356 ? 14.883 -21.312 -26.281 1 96.56 356 VAL A O 1
ATOM 2797 N N . ARG A 1 357 ? 14.594 -21.984 -28.406 1 95.06 357 ARG A N 1
ATOM 2798 C CA . ARG A 1 357 ? 16.031 -22.188 -28.609 1 95.06 357 ARG A CA 1
ATOM 2799 C C . ARG A 1 357 ? 16.797 -20.891 -28.406 1 95.06 357 ARG A C 1
ATOM 2801 O O . ARG A 1 357 ? 17.812 -20.875 -27.703 1 95.06 357 ARG A O 1
ATOM 2808 N N . ARG A 1 358 ? 16.312 -19.906 -28.984 1 93.06 358 ARG A N 1
ATOM 2809 C CA . ARG A 1 358 ? 16.984 -18.609 -28.891 1 93.06 358 ARG A CA 1
ATOM 2810 C C . ARG A 1 358 ? 16.922 -18.062 -27.469 1 93.06 358 ARG A C 1
ATOM 2812 O O . ARG A 1 358 ? 17.875 -17.469 -26.969 1 93.06 358 ARG A O 1
ATOM 2819 N N . MET A 1 359 ? 15.805 -18.25 -26.859 1 95.44 359 MET A N 1
ATOM 2820 C CA . MET A 1 359 ? 15.609 -17.812 -25.469 1 95.44 359 MET A CA 1
ATOM 2821 C C . MET A 1 359 ? 16.578 -18.531 -24.531 1 95.44 359 MET A C 1
ATOM 2823 O O . MET A 1 359 ? 17.266 -17.891 -23.734 1 95.44 359 MET A O 1
ATOM 2827 N N . LEU A 1 360 ? 16.688 -19.828 -24.672 1 96.75 360 LEU A N 1
ATOM 2828 C CA . LEU A 1 360 ? 17.578 -20.609 -23.828 1 96.75 360 LEU A CA 1
ATOM 2829 C C . LEU A 1 360 ? 19.031 -20.234 -24.047 1 96.75 360 LEU A C 1
ATOM 2831 O O . LEU A 1 360 ? 19.844 -20.25 -23.109 1 96.75 360 LEU A O 1
ATOM 2835 N N . ALA A 1 361 ? 19.312 -19.938 -25.266 1 94 361 ALA A N 1
ATOM 2836 C CA . ALA A 1 361 ? 20.672 -19.5 -25.547 1 94 361 ALA A CA 1
ATOM 2837 C C . ALA A 1 361 ? 21.016 -18.234 -24.766 1 94 361 ALA A C 1
ATOM 2839 O O . ALA A 1 361 ? 22.125 -18.109 -24.234 1 94 361 ALA A O 1
ATOM 2840 N N . GLN A 1 362 ? 20.094 -17.297 -24.719 1 94.56 362 GLN A N 1
ATOM 2841 C CA . GLN A 1 362 ? 20.312 -16.078 -23.953 1 94.56 362 GLN A CA 1
ATOM 2842 C C . GLN A 1 362 ? 20.391 -16.375 -22.469 1 94.56 362 GLN A C 1
ATOM 2844 O O . GLN A 1 362 ? 21.203 -15.781 -21.75 1 94.56 362 GLN A O 1
ATOM 2849 N N . TRP A 1 363 ? 19.516 -17.25 -22 1 96.75 363 TRP A N 1
ATOM 2850 C CA . TRP A 1 363 ? 19.5 -17.594 -20.594 1 96.75 363 TRP A CA 1
ATOM 2851 C C . TRP A 1 363 ? 20.797 -18.312 -20.188 1 96.75 363 TRP A C 1
ATOM 2853 O O . TRP A 1 363 ? 21.25 -18.188 -19.047 1 96.75 363 TRP A O 1
ATOM 2863 N N . GLU A 1 364 ? 21.297 -19.047 -21.109 1 96.19 364 GLU A N 1
ATOM 2864 C CA . GLU A 1 364 ? 22.609 -19.656 -20.859 1 96.19 364 GLU A CA 1
ATOM 2865 C C . GLU A 1 364 ? 23.703 -18.609 -20.734 1 96.19 364 GLU A C 1
ATOM 2867 O O . GLU A 1 364 ? 24.562 -18.703 -19.875 1 96.19 364 GLU A O 1
ATOM 2872 N N . ALA A 1 365 ? 23.641 -17.641 -21.594 1 94.44 365 ALA A N 1
ATOM 2873 C CA . ALA A 1 365 ? 24.594 -16.547 -21.531 1 94.44 365 ALA A CA 1
ATOM 2874 C C . ALA A 1 365 ? 24.469 -15.789 -20.203 1 94.44 365 ALA A C 1
ATOM 2876 O O . ALA A 1 365 ? 25.438 -15.188 -19.734 1 94.44 365 ALA A O 1
ATOM 2877 N N . MET A 1 366 ? 23.328 -15.852 -19.609 1 96.19 366 MET A N 1
ATOM 2878 C CA . MET A 1 366 ? 23.078 -15.234 -18.312 1 96.19 366 MET A CA 1
ATOM 2879 C C . MET A 1 366 ? 23.516 -16.156 -17.172 1 96.19 366 MET A C 1
ATOM 2881 O O . MET A 1 366 ? 23.438 -15.789 -16 1 96.19 366 MET A O 1
ATOM 2885 N N . GLN A 1 367 ? 23.906 -17.375 -17.562 1 95.31 367 GLN A N 1
ATOM 2886 C CA . GLN A 1 367 ? 24.25 -18.422 -16.609 1 95.31 367 GLN A CA 1
ATOM 2887 C C . GLN A 1 367 ? 23.062 -18.734 -15.703 1 95.31 367 GLN A C 1
ATOM 2889 O O . GLN A 1 367 ? 23.234 -19.031 -14.516 1 95.31 367 GLN A O 1
ATOM 2894 N N . ALA A 1 368 ? 21.891 -18.547 -16.25 1 95.38 368 ALA A N 1
ATOM 2895 C CA . ALA A 1 368 ? 20.672 -18.938 -15.562 1 95.38 368 ALA A CA 1
ATOM 2896 C C . ALA A 1 368 ? 20.359 -20.406 -15.82 1 95.38 368 ALA A C 1
ATOM 2898 O O . ALA A 1 368 ? 19.766 -21.078 -14.969 1 95.38 368 ALA A O 1
ATOM 2899 N N . VAL A 1 369 ? 20.75 -20.859 -17.016 1 95.94 369 VAL A N 1
ATOM 2900 C CA . VAL A 1 369 ? 20.531 -22.25 -17.391 1 95.94 369 VAL A CA 1
ATOM 2901 C C . VAL A 1 369 ? 21.797 -22.844 -17.984 1 95.94 369 VAL A C 1
ATOM 2903 O O . VAL A 1 369 ? 22.688 -22.109 -18.406 1 95.94 369 VAL A O 1
ATOM 2906 N N . ARG A 1 370 ? 21.922 -24.094 -17.891 1 96.19 370 ARG A N 1
ATOM 2907 C CA . ARG A 1 370 ? 22.938 -24.875 -18.594 1 96.19 370 ARG A CA 1
ATOM 2908 C C . ARG A 1 370 ? 22.297 -25.797 -19.625 1 96.19 370 ARG A C 1
ATOM 2910 O O . ARG A 1 370 ? 21.375 -26.547 -19.297 1 96.19 370 ARG A O 1
ATOM 2917 N N . CYS A 1 371 ? 22.719 -25.641 -20.844 1 96.44 371 CYS A N 1
ATOM 2918 C CA . CYS A 1 371 ? 22.172 -26.453 -21.922 1 96.44 371 CYS A CA 1
ATOM 2919 C C . CYS A 1 371 ? 23.234 -27.438 -22.438 1 96.44 371 CYS A C 1
ATOM 2921 O O . CYS A 1 371 ? 24.422 -27.125 -22.438 1 96.44 371 CYS A O 1
ATOM 2923 N N . HIS A 1 372 ? 22.828 -28.562 -22.766 1 95 372 HIS A N 1
ATOM 2924 C CA . HIS A 1 372 ? 23.688 -29.516 -23.453 1 95 372 HIS A CA 1
ATOM 2925 C C . HIS A 1 372 ? 22.891 -30.453 -24.328 1 95 372 HIS A C 1
ATOM 2927 O O . HIS A 1 372 ? 21.672 -30.562 -24.188 1 95 372 HIS A O 1
ATOM 2933 N N . VAL A 1 373 ? 23.484 -31.047 -25.281 1 94.5 373 VAL A N 1
ATOM 2934 C CA . VAL A 1 373 ? 22.844 -31.984 -26.203 1 94.5 373 VAL A CA 1
ATOM 2935 C C . VAL A 1 373 ? 23.031 -33.406 -25.703 1 94.5 373 VAL A C 1
ATOM 2937 O O . VAL A 1 373 ? 24.172 -33.875 -25.5 1 94.5 373 VAL A O 1
ATOM 2940 N N . THR A 1 374 ? 21.906 -33.969 -25.422 1 92.94 374 THR A N 1
ATOM 2941 C CA . THR A 1 374 ? 21.984 -35.344 -24.906 1 92.94 374 THR A CA 1
ATOM 2942 C C . THR A 1 374 ? 22.312 -36.312 -26.047 1 92.94 374 THR A C 1
ATOM 2944 O O . THR A 1 374 ? 21.844 -36.156 -27.172 1 92.94 374 THR A O 1
ATOM 2947 N N . THR A 1 375 ? 23.188 -37.25 -25.797 1 90.31 375 THR A N 1
ATOM 2948 C CA . THR A 1 375 ? 23.547 -38.312 -26.75 1 90.31 375 THR A CA 1
ATOM 2949 C C . THR A 1 375 ? 23.156 -39.688 -26.234 1 90.31 375 THR A C 1
ATOM 2951 O O . THR A 1 375 ? 23.422 -40.688 -26.875 1 90.31 375 THR A O 1
ATOM 2954 N N . ALA A 1 376 ? 22.531 -39.688 -25.109 1 90.06 376 ALA A N 1
ATOM 2955 C CA . ALA A 1 376 ? 22.109 -40.938 -24.516 1 90.06 376 ALA A CA 1
ATOM 2956 C C . ALA A 1 376 ? 20.922 -41.531 -25.266 1 90.06 376 ALA A C 1
ATOM 2958 O O . ALA A 1 376 ? 19.891 -40.875 -25.422 1 90.06 376 ALA A O 1
ATOM 2959 N N . PRO A 1 377 ? 21.016 -42.719 -25.688 1 88.19 377 PRO A N 1
ATOM 2960 C CA . PRO A 1 377 ? 19.969 -43.344 -26.5 1 88.19 377 PRO A CA 1
ATOM 2961 C C . PRO A 1 377 ? 18.625 -43.406 -25.797 1 88.19 377 PRO A C 1
ATOM 2963 O O . PRO A 1 377 ? 17.578 -43.156 -26.422 1 88.19 377 PRO A O 1
ATOM 2966 N N . GLU A 1 378 ? 18.688 -43.719 -24.5 1 84.12 378 GLU A N 1
ATOM 2967 C CA . GLU A 1 378 ? 17.438 -43.812 -23.766 1 84.12 378 GLU A CA 1
ATOM 2968 C C . GLU A 1 378 ? 16.719 -42.469 -23.734 1 84.12 378 GLU A C 1
ATOM 2970 O O . GLU A 1 378 ? 15.492 -42.406 -23.859 1 84.12 378 GLU A O 1
ATOM 2975 N N . GLU A 1 379 ? 17.469 -41.438 -23.609 1 83.38 379 GLU A N 1
ATOM 2976 C CA . GLU A 1 379 ? 16.891 -40.094 -23.578 1 83.38 379 GLU A CA 1
ATOM 2977 C C . GLU A 1 379 ? 16.359 -39.688 -24.938 1 83.38 379 GLU A C 1
ATOM 2979 O O . GLU A 1 379 ? 15.32 -39.031 -25.047 1 83.38 379 GLU A O 1
ATOM 2984 N N . ILE A 1 380 ? 17.047 -40.031 -25.953 1 86.38 380 ILE A N 1
ATOM 2985 C CA . ILE A 1 380 ? 16.672 -39.688 -27.312 1 86.38 380 ILE A CA 1
ATOM 2986 C C . ILE A 1 380 ? 15.359 -40.406 -27.672 1 86.38 380 ILE A C 1
ATOM 2988 O O . ILE A 1 380 ? 14.477 -39.812 -28.297 1 86.38 380 ILE A O 1
ATOM 2992 N N . GLU A 1 381 ? 15.266 -41.625 -27.297 1 82.69 381 GLU A N 1
ATOM 2993 C CA . GLU A 1 381 ? 14.031 -42.375 -27.547 1 82.69 381 GLU A CA 1
ATOM 2994 C C . GLU A 1 381 ? 12.844 -41.719 -26.844 1 82.69 381 GLU A C 1
ATOM 2996 O O . GLU A 1 381 ? 11.758 -41.625 -27.422 1 82.69 381 GLU A O 1
ATOM 3001 N N . ALA A 1 382 ? 13.094 -41.375 -25.609 1 80.81 382 ALA A N 1
ATOM 3002 C CA . ALA A 1 382 ? 12.039 -40.719 -24.844 1 80.81 382 ALA A CA 1
ATOM 3003 C C . ALA A 1 382 ? 11.609 -39.406 -25.5 1 80.81 382 ALA A C 1
ATOM 3005 O O . ALA A 1 382 ? 10.43 -39.062 -25.484 1 80.81 382 ALA A O 1
ATOM 3006 N N . LEU A 1 383 ? 12.523 -38.688 -26.062 1 83 383 LEU A N 1
ATOM 3007 C CA . LEU A 1 383 ? 12.266 -37.438 -26.75 1 83 383 LEU A CA 1
ATOM 3008 C C . LEU A 1 383 ? 11.438 -37.656 -28.016 1 83 383 LEU A C 1
ATOM 3010 O O . LEU A 1 383 ? 10.547 -36.844 -28.312 1 83 383 LEU A O 1
ATOM 3014 N N . GLU A 1 384 ? 11.719 -38.688 -28.688 1 81.62 384 GLU A N 1
ATOM 3015 C CA . GLU A 1 384 ? 11.016 -38.969 -29.938 1 81.62 384 GLU A CA 1
ATOM 3016 C C . GLU A 1 384 ? 9.555 -39.312 -29.672 1 81.62 384 GLU A C 1
ATOM 3018 O O . GLU A 1 384 ? 8.695 -39.156 -30.531 1 81.62 384 GLU A O 1
ATOM 3023 N N . GLU A 1 385 ? 9.328 -39.75 -28.469 1 76.69 385 GLU A N 1
ATOM 3024 C CA . GLU A 1 385 ? 7.961 -40.094 -28.094 1 76.69 385 GLU A CA 1
ATOM 3025 C C . GLU A 1 385 ? 7.133 -38.844 -27.797 1 76.69 385 GLU A C 1
ATOM 3027 O O . GLU A 1 385 ? 5.91 -38.875 -27.938 1 76.69 385 GLU A O 1
ATOM 3032 N N . ILE A 1 386 ? 7.805 -37.812 -27.391 1 75 386 ILE A N 1
ATOM 3033 C CA . ILE A 1 386 ? 7.133 -36.562 -27.016 1 75 386 ILE A CA 1
ATOM 3034 C C . ILE A 1 386 ? 6.766 -35.781 -28.266 1 75 386 ILE A C 1
ATOM 3036 O O . ILE A 1 386 ? 5.742 -35.094 -28.297 1 75 386 ILE A O 1
ATOM 3040 N N . VAL A 1 387 ? 7.531 -35.875 -29.297 1 81.56 387 VAL A N 1
ATOM 3041 C CA . VAL A 1 387 ? 7.352 -35.094 -30.516 1 81.56 387 VAL A CA 1
ATOM 3042 C C . VAL A 1 387 ? 6.391 -35.781 -31.469 1 81.56 387 VAL A C 1
ATOM 3044 O O . VAL A 1 387 ? 6.344 -37.031 -31.5 1 81.56 387 VAL A O 1
ATOM 3047 N N . PRO A 1 388 ? 5.527 -35.094 -32.125 1 79.31 388 PRO A N 1
ATOM 3048 C CA . PRO A 1 388 ? 4.633 -35.719 -33.094 1 79.31 388 PRO A CA 1
ATOM 3049 C C . PRO A 1 388 ? 5.383 -36.469 -34.188 1 79.31 388 PRO A C 1
ATOM 3051 O O . PRO A 1 388 ? 6.562 -36.219 -34.438 1 79.31 388 PRO A O 1
ATOM 3054 N N . ASP A 1 389 ? 4.641 -37.312 -34.812 1 78.38 389 ASP A N 1
ATOM 3055 C CA . ASP A 1 389 ? 5.207 -38.125 -35.875 1 78.38 389 ASP A CA 1
ATOM 3056 C C . ASP A 1 389 ? 5.715 -37.281 -37.031 1 78.38 389 ASP A C 1
ATOM 3058 O O . ASP A 1 389 ? 5.051 -36.312 -37.438 1 78.38 389 ASP A O 1
ATOM 3062 N N . GLY A 1 390 ? 6.883 -37.562 -37.5 1 76.25 390 GLY A N 1
ATOM 3063 C CA . GLY A 1 390 ? 7.43 -36.875 -38.656 1 76.25 390 GLY A CA 1
ATOM 3064 C C . GLY A 1 390 ? 8.273 -35.656 -38.312 1 76.25 390 GLY A C 1
ATOM 3065 O O . GLY A 1 390 ? 8.875 -35.031 -39.188 1 76.25 390 GLY A O 1
ATOM 3066 N N . VAL A 1 391 ? 8.25 -35.312 -37.094 1 81.31 391 VAL A N 1
ATOM 3067 C CA . VAL A 1 391 ? 9.023 -34.125 -36.656 1 81.31 391 VAL A CA 1
ATOM 3068 C C . VAL A 1 391 ? 10.305 -34.594 -35.969 1 81.31 391 VAL A C 1
ATOM 3070 O O . VAL A 1 391 ? 10.273 -35.469 -35.125 1 81.31 391 VAL A O 1
ATOM 3073 N N . ASP A 1 392 ? 11.414 -34 -36.406 1 85 392 ASP A N 1
ATOM 3074 C CA . ASP A 1 392 ? 12.688 -34.312 -35.781 1 85 392 ASP A CA 1
ATOM 3075 C C . ASP A 1 392 ? 12.805 -33.625 -34.406 1 85 392 ASP A C 1
ATOM 3077 O O . ASP A 1 392 ? 12.648 -32.406 -34.312 1 85 392 ASP A O 1
ATOM 3081 N N . ALA A 1 393 ? 13.125 -34.469 -33.5 1 88.31 393 ALA A N 1
ATOM 3082 C CA . ALA A 1 393 ? 13.203 -33.938 -32.125 1 88.31 393 ALA A CA 1
ATOM 3083 C C . ALA A 1 393 ? 14.508 -33.188 -31.922 1 88.31 393 ALA A C 1
ATOM 3085 O O . ALA A 1 393 ? 15.555 -33.562 -32.438 1 88.31 393 ALA A O 1
ATOM 3086 N N . ASP A 1 394 ? 14.453 -32.062 -31.297 1 91.56 394 ASP A N 1
ATOM 3087 C CA . ASP A 1 394 ? 15.648 -31.359 -30.8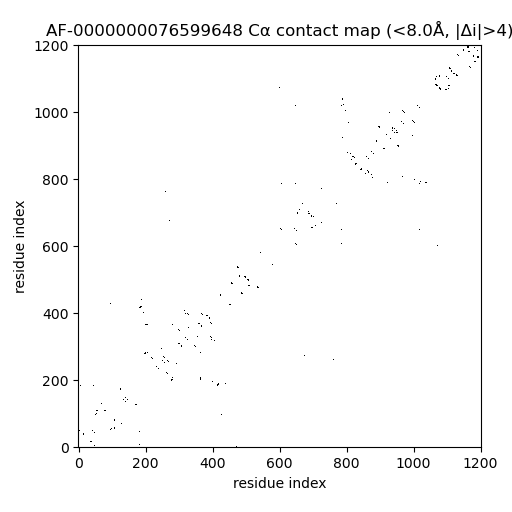28 1 91.56 394 ASP A CA 1
ATOM 3088 C C . ASP A 1 394 ? 16.234 -32.031 -29.594 1 91.56 394 ASP A C 1
ATOM 3090 O O . ASP A 1 394 ? 15.516 -32.281 -28.609 1 91.56 394 ASP A O 1
ATOM 3094 N N . HIS A 1 395 ? 17.484 -32.375 -29.547 1 93.62 395 HIS A N 1
ATOM 3095 C CA . HIS A 1 395 ? 18.078 -33.219 -28.484 1 93.62 395 HIS A CA 1
ATOM 3096 C C . HIS A 1 395 ? 18.672 -32.344 -27.391 1 93.62 395 HIS A C 1
ATOM 3098 O O . HIS A 1 395 ? 19.375 -32.844 -26.5 1 93.62 395 HIS A O 1
ATOM 3104 N N . THR A 1 396 ? 18.391 -31.125 -27.391 1 94.88 396 THR A N 1
ATOM 3105 C CA . THR A 1 396 ? 18.906 -30.203 -26.375 1 94.88 396 THR A CA 1
ATOM 3106 C C . THR A 1 396 ? 18.172 -30.391 -25.047 1 94.88 396 THR A C 1
ATOM 3108 O O . THR A 1 396 ? 16.938 -30.547 -25.031 1 94.88 396 THR A O 1
ATOM 3111 N N . VAL A 1 397 ? 18.891 -30.469 -23.969 1 95.31 397 VAL A N 1
ATOM 3112 C CA . VAL A 1 397 ? 18.328 -30.484 -22.625 1 95.31 397 VAL A CA 1
ATOM 3113 C C . VAL A 1 397 ? 18.844 -29.281 -21.844 1 95.31 397 VAL A C 1
ATOM 3115 O O . VAL A 1 397 ? 19.922 -28.766 -22.109 1 95.31 397 VAL A O 1
ATOM 3118 N N . ALA A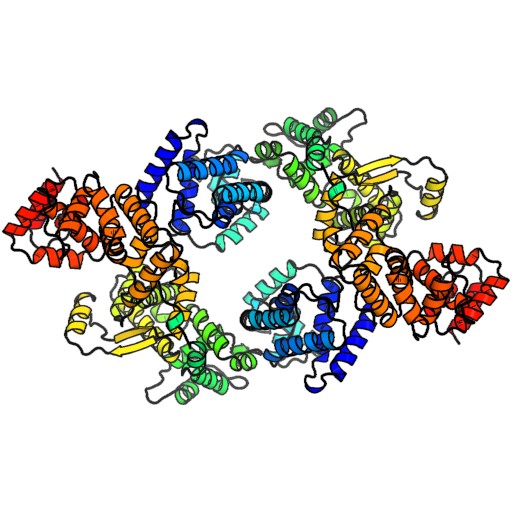 1 398 ? 18.016 -28.781 -20.953 1 96.31 398 ALA A N 1
ATOM 3119 C CA . ALA A 1 398 ? 18.359 -27.594 -20.172 1 96.31 398 ALA A CA 1
ATOM 3120 C C . ALA A 1 398 ? 18.047 -27.781 -18.703 1 96.31 398 ALA A C 1
ATOM 3122 O O . ALA A 1 398 ? 17.094 -28.484 -18.344 1 96.31 398 ALA A O 1
ATOM 3123 N N . GLU A 1 399 ? 18.797 -27.25 -17.844 1 94.94 399 GLU A N 1
ATOM 3124 C CA . GLU A 1 399 ? 18.578 -27.25 -16.406 1 94.94 399 GLU A CA 1
ATOM 3125 C C . GLU A 1 399 ? 18.828 -25.875 -15.805 1 94.94 399 GLU A C 1
ATOM 3127 O O . GLU A 1 399 ? 19.641 -25.109 -16.328 1 94.94 399 GLU A O 1
ATOM 3132 N N . LEU A 1 400 ? 18.188 -25.562 -14.719 1 92.81 400 LEU A N 1
ATOM 3133 C CA . LEU A 1 400 ? 18.359 -24.266 -14.07 1 92.81 400 LEU A CA 1
ATOM 3134 C C . LEU A 1 400 ? 19.609 -24.25 -13.195 1 92.81 400 LEU A C 1
ATOM 3136 O O . LEU A 1 400 ? 19.891 -25.234 -12.5 1 92.81 400 LEU A O 1
ATOM 3140 N N . LEU A 1 401 ? 20.328 -23.219 -13.281 1 91.44 401 LEU A N 1
ATOM 3141 C CA . LEU A 1 401 ? 21.438 -22.938 -12.375 1 91.44 401 LEU A CA 1
ATOM 3142 C C . LEU A 1 401 ? 20.969 -22.062 -11.219 1 91.44 401 LEU A C 1
ATOM 3144 O O . LEU A 1 401 ? 19.844 -21.562 -11.227 1 91.44 401 LEU A O 1
ATOM 3148 N N . PRO A 1 402 ? 21.812 -21.875 -10.234 1 88.75 402 PRO A N 1
ATOM 3149 C CA . PRO A 1 402 ? 21.359 -21.156 -9.031 1 88.75 402 PRO A CA 1
ATOM 3150 C C . PRO A 1 402 ? 20.812 -19.766 -9.344 1 88.75 402 PRO A C 1
ATOM 3152 O O . PRO A 1 402 ? 19.734 -19.406 -8.867 1 88.75 402 PRO A O 1
ATOM 3155 N N . PRO A 1 403 ? 21.406 -18.875 -10.164 1 91.94 403 PRO A N 1
ATOM 3156 C CA . PRO A 1 403 ? 20.797 -17.594 -10.484 1 91.94 403 PRO A CA 1
ATOM 3157 C C . PRO A 1 403 ? 19.453 -17.734 -11.195 1 91.94 403 PRO A C 1
ATOM 3159 O O . PRO A 1 403 ? 18.531 -16.938 -10.969 1 91.94 403 PRO A O 1
ATOM 3162 N N . GLY A 1 404 ? 19.438 -18.766 -12.039 1 93 404 GLY A N 1
ATOM 3163 C CA . GLY A 1 404 ? 18.203 -19.016 -12.758 1 93 404 GLY A CA 1
ATOM 3164 C C . GLY A 1 404 ? 17.062 -19.469 -11.852 1 93 404 GLY A C 1
ATOM 3165 O O . GLY A 1 404 ? 15.914 -19.078 -12.055 1 93 404 GLY A O 1
ATOM 3166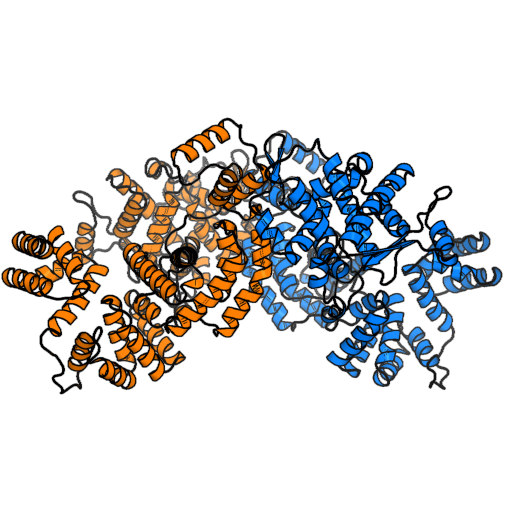 N N . LEU A 1 405 ? 17.422 -20.281 -10.938 1 92.12 405 LEU A N 1
ATOM 3167 C CA . LEU A 1 405 ? 16.422 -20.75 -9.992 1 92.12 405 LEU A CA 1
ATOM 3168 C C . LEU A 1 405 ? 15.859 -19.594 -9.18 1 92.12 405 LEU A C 1
ATOM 3170 O O . LEU A 1 405 ? 14.641 -19.5 -8.992 1 92.12 405 LEU A O 1
ATOM 3174 N N . TRP A 1 406 ? 16.719 -18.781 -8.734 1 90.94 406 TRP A N 1
ATOM 3175 C CA . TRP A 1 406 ? 16.297 -17.594 -7.984 1 90.94 406 TRP A CA 1
ATOM 3176 C C . TRP A 1 406 ? 15.398 -16.703 -8.828 1 90.94 406 TRP A C 1
ATOM 3178 O O . TRP A 1 406 ? 14.32 -16.297 -8.383 1 90.94 406 TRP A O 1
ATOM 3188 N N . ALA A 1 407 ? 15.781 -16.375 -9.992 1 94 407 ALA A N 1
ATOM 3189 C CA . ALA A 1 407 ? 15.039 -15.484 -10.875 1 94 407 ALA A CA 1
ATOM 3190 C C . ALA A 1 407 ? 13.719 -16.109 -11.312 1 94 407 ALA A C 1
ATOM 3192 O O . ALA A 1 407 ? 12.703 -15.422 -11.406 1 94 407 ALA A O 1
ATOM 3193 N N . ALA A 1 408 ? 13.797 -17.391 -11.617 1 95.19 408 ALA A N 1
ATOM 3194 C CA . ALA A 1 408 ? 12.586 -18.109 -12.023 1 95.19 408 ALA A CA 1
ATOM 3195 C C . ALA A 1 408 ? 11.531 -18.062 -10.922 1 95.19 408 ALA A C 1
ATOM 3197 O O . ALA A 1 408 ? 10.344 -17.875 -11.203 1 95.19 408 ALA A O 1
ATOM 3198 N N . ARG A 1 409 ? 11.969 -18.312 -9.742 1 93.69 409 ARG A N 1
ATOM 3199 C CA . ARG A 1 409 ? 11.047 -18.281 -8.617 1 93.69 409 ARG A CA 1
ATOM 3200 C C . ARG A 1 409 ? 10.336 -16.922 -8.539 1 93.69 409 ARG A C 1
ATOM 3202 O O . ARG A 1 409 ? 9.117 -16.875 -8.375 1 93.69 409 ARG A O 1
ATOM 3209 N N . GLU A 1 410 ? 11.07 -15.875 -8.672 1 92.88 410 GLU A N 1
ATOM 3210 C CA . GLU A 1 410 ? 10.492 -14.539 -8.617 1 92.88 410 GLU A CA 1
ATOM 3211 C C . GLU A 1 410 ? 9.508 -14.312 -9.766 1 92.88 410 GLU A C 1
ATOM 3213 O O . GLU A 1 410 ? 8.438 -13.742 -9.562 1 92.88 410 GLU A O 1
ATOM 3218 N N . SER A 1 411 ? 9.898 -14.719 -10.906 1 96.19 411 SER A N 1
ATOM 3219 C CA . SER A 1 411 ? 9.031 -14.57 -12.07 1 96.19 411 SER A CA 1
ATOM 3220 C C . SER A 1 411 ? 7.742 -15.359 -11.906 1 96.19 411 SER A C 1
ATOM 3222 O O . SER A 1 411 ? 6.656 -14.852 -12.18 1 96.19 411 SER A O 1
ATOM 3224 N N . LEU A 1 412 ? 7.906 -16.578 -11.492 1 96.25 412 LEU A N 1
ATOM 3225 C CA . LEU A 1 412 ? 6.742 -17.438 -11.344 1 96.25 412 LEU A CA 1
ATOM 3226 C C . LEU A 1 412 ? 5.797 -16.906 -10.273 1 96.25 412 LEU A C 1
ATOM 3228 O O . LEU A 1 412 ? 4.578 -16.984 -10.422 1 96.25 412 LEU A O 1
ATOM 3232 N N . ARG A 1 413 ? 6.379 -16.406 -9.25 1 94.12 413 ARG A N 1
ATOM 3233 C CA . ARG A 1 413 ? 5.551 -15.742 -8.25 1 94.12 413 ARG A CA 1
ATOM 3234 C C . ARG A 1 413 ? 4.785 -14.578 -8.859 1 94.12 413 ARG A C 1
ATOM 3236 O O . ARG A 1 413 ? 3.596 -14.398 -8.594 1 94.12 413 ARG A O 1
ATOM 3243 N N . ALA A 1 414 ? 5.461 -13.852 -9.617 1 91.19 414 ALA A N 1
ATOM 3244 C CA . ALA A 1 414 ? 4.84 -12.703 -10.273 1 91.19 414 ALA A CA 1
ATOM 3245 C C . ALA A 1 414 ? 3.734 -13.156 -11.227 1 91.19 414 ALA A C 1
ATOM 3247 O O . ALA A 1 414 ? 2.746 -12.445 -11.422 1 91.19 414 ALA A O 1
ATOM 3248 N N . PHE A 1 415 ? 3.908 -14.32 -11.82 1 90.94 415 PHE A N 1
ATOM 3249 C CA . PHE A 1 415 ? 2.912 -14.875 -12.734 1 90.94 415 PHE A CA 1
ATOM 3250 C C . PHE A 1 415 ? 1.715 -15.422 -11.961 1 90.94 415 PHE A C 1
ATOM 3252 O O . PHE A 1 415 ? 0.706 -15.797 -12.562 1 90.94 415 PHE A O 1
ATOM 3259 N N . GLY A 1 416 ? 1.842 -15.469 -10.625 1 90.25 416 GLY A N 1
ATOM 3260 C CA . GLY A 1 416 ? 0.708 -15.875 -9.812 1 90.25 416 GLY A CA 1
ATOM 3261 C C . GLY A 1 416 ? 0.852 -17.281 -9.25 1 90.25 416 GLY A C 1
ATOM 3262 O O . GLY A 1 416 ? -0.046 -17.766 -8.562 1 90.25 416 GLY A O 1
ATOM 3263 N N . PHE A 1 417 ? 1.939 -17.922 -9.516 1 94.81 417 PHE A N 1
ATOM 3264 C CA . PHE A 1 417 ? 2.166 -19.266 -8.984 1 94.81 417 PHE A CA 1
ATOM 3265 C C . PHE A 1 417 ? 2.549 -19.203 -7.512 1 94.81 417 PHE A C 1
ATOM 3267 O O . PHE A 1 417 ? 3.092 -18.203 -7.047 1 94.81 417 PHE A O 1
ATOM 3274 N N . GLN A 1 418 ? 2.205 -20.297 -6.84 1 95.5 418 GLN A N 1
ATOM 3275 C CA . GLN A 1 418 ? 2.73 -20.484 -5.492 1 95.5 418 GLN A CA 1
ATOM 3276 C C . GLN A 1 418 ? 4.059 -21.234 -5.52 1 95.5 418 GLN A C 1
ATOM 3278 O O . GLN A 1 418 ? 4.117 -22.375 -5.965 1 95.5 418 GLN A O 1
ATOM 3283 N N . VAL A 1 419 ? 5.082 -20.562 -5.078 1 95.38 419 VAL A N 1
ATOM 3284 C CA . VAL A 1 419 ? 6.414 -21.156 -5.105 1 95.38 419 VAL A CA 1
ATOM 3285 C C . VAL A 1 419 ? 6.98 -21.219 -3.688 1 95.38 419 VAL A C 1
ATOM 3287 O O . VAL A 1 419 ? 7.898 -20.469 -3.344 1 95.38 419 VAL A O 1
ATOM 3290 N N . PRO A 1 420 ? 6.602 -22.25 -2.949 1 95.12 420 PRO A N 1
ATOM 3291 C CA . PRO A 1 420 ? 7 -22.297 -1.541 1 95.12 420 PRO A CA 1
ATOM 3292 C C . PRO A 1 420 ? 8.445 -22.75 -1.354 1 95.12 420 PRO A C 1
ATOM 3294 O O . PRO A 1 420 ? 8.969 -23.5 -2.174 1 95.12 420 PRO A O 1
ATOM 3297 N N . ALA A 1 421 ? 9.031 -22.281 -0.317 1 93.94 421 ALA A N 1
ATOM 3298 C CA . ALA A 1 421 ? 10.312 -22.766 0.182 1 93.94 421 ALA A CA 1
ATOM 3299 C C . ALA A 1 421 ? 10.117 -23.672 1.395 1 93.94 421 ALA A C 1
ATOM 3301 O O . ALA A 1 421 ? 9.031 -23.703 1.99 1 93.94 421 ALA A O 1
ATOM 3302 N N . VAL A 1 422 ? 11.094 -24.422 1.745 1 94.19 422 VAL A N 1
ATOM 3303 C CA . VAL A 1 422 ? 11.039 -25.344 2.875 1 94.19 422 VAL A CA 1
ATOM 3304 C C . VAL A 1 422 ? 10.594 -24.594 4.129 1 94.19 422 VAL A C 1
ATOM 3306 O O . VAL A 1 422 ? 9.703 -25.062 4.852 1 94.19 422 VAL A O 1
ATOM 3309 N N . ASP A 1 423 ? 11.062 -23.469 4.375 1 93 423 ASP A N 1
ATOM 3310 C CA . ASP A 1 423 ? 10.75 -22.688 5.57 1 93 423 ASP A CA 1
ATOM 3311 C C . ASP A 1 423 ? 9.273 -22.297 5.609 1 93 423 ASP A C 1
ATOM 3313 O O . ASP A 1 423 ? 8.688 -22.188 6.688 1 93 423 ASP A O 1
ATOM 3317 N N . ASP A 1 424 ? 8.742 -22.125 4.48 1 92.88 424 ASP A N 1
ATOM 3318 C CA . ASP A 1 424 ? 7.328 -21.766 4.387 1 92.88 424 ASP A CA 1
ATOM 3319 C C . ASP A 1 424 ? 6.434 -22.938 4.777 1 92.88 424 ASP A C 1
ATOM 3321 O O . ASP A 1 424 ? 5.309 -22.734 5.238 1 92.88 424 ASP A O 1
ATOM 3325 N N . LEU A 1 425 ? 6.953 -24.156 4.543 1 95.62 425 LEU A N 1
ATOM 3326 C CA . LEU A 1 425 ? 6.113 -25.344 4.617 1 95.62 425 LEU A CA 1
ATOM 3327 C C . LEU A 1 425 ? 6.285 -26.047 5.957 1 95.62 425 LEU A C 1
ATOM 3329 O O . LEU A 1 425 ? 5.527 -26.969 6.281 1 95.62 425 LEU A O 1
ATOM 3333 N N . VAL A 1 426 ? 7.164 -25.578 6.766 1 93.56 426 VAL A N 1
ATOM 3334 C CA . VAL A 1 426 ? 7.43 -26.234 8.039 1 93.56 426 VAL A CA 1
ATOM 3335 C C . VAL A 1 426 ? 6.23 -26.078 8.969 1 93.56 426 VAL A C 1
ATOM 3337 O O . VAL A 1 426 ? 5.941 -26.953 9.781 1 93.56 426 VAL A O 1
ATOM 3340 N N . ALA A 1 427 ? 5.523 -25 8.812 1 92.5 427 ALA A N 1
ATOM 3341 C CA . ALA A 1 427 ? 4.398 -24.719 9.695 1 92.5 427 ALA A CA 1
ATOM 3342 C C . ALA A 1 427 ? 3.074 -25.109 9.039 1 92.5 427 ALA A C 1
ATOM 3344 O O . ALA A 1 427 ? 2.008 -24.953 9.633 1 92.5 427 ALA A O 1
ATOM 3345 N N . CYS A 1 428 ? 3.123 -25.672 7.867 1 94.38 428 CYS A N 1
ATOM 3346 C CA . CYS A 1 428 ? 1.89 -25.922 7.133 1 94.38 428 CYS A CA 1
ATOM 3347 C C . CYS A 1 428 ? 1.146 -27.125 7.711 1 94.38 428 CYS A C 1
ATOM 3349 O O . CYS A 1 428 ? 1.741 -27.953 8.406 1 94.38 428 CYS A O 1
ATOM 3351 N N . PRO A 1 429 ? -0.144 -27.219 7.516 1 94.94 429 PRO A N 1
ATOM 3352 C CA . PRO A 1 429 ? -0.913 -28.359 8.016 1 94.94 429 PRO A CA 1
ATOM 3353 C C . PRO A 1 429 ? -0.55 -29.672 7.309 1 94.94 429 PRO A C 1
ATOM 3355 O O . PRO A 1 429 ? 0.058 -29.641 6.238 1 94.94 429 PRO A O 1
ATOM 3358 N N . ALA A 1 430 ? -0.904 -30.781 7.91 1 96.5 430 ALA A N 1
ATOM 3359 C CA . ALA A 1 430 ? -0.559 -32.094 7.418 1 96.5 430 ALA A CA 1
ATOM 3360 C C . ALA A 1 430 ? -1.097 -32.312 6.004 1 96.5 430 ALA A C 1
ATOM 3362 O O . ALA A 1 430 ? -0.419 -32.906 5.16 1 96.5 430 ALA A O 1
ATOM 3363 N N . GLU A 1 431 ? -2.268 -31.844 5.777 1 96.75 431 GLU A N 1
ATOM 3364 C CA . GLU A 1 431 ? -2.887 -32.062 4.473 1 96.75 431 GLU A CA 1
ATOM 3365 C C . GLU A 1 431 ? -2.068 -31.422 3.357 1 96.75 431 GLU A C 1
ATOM 3367 O O . GLU A 1 431 ? -1.798 -32.062 2.334 1 96.75 431 GLU A O 1
ATOM 3372 N N . LEU A 1 432 ? -1.679 -30.188 3.553 1 96.56 432 LEU A N 1
ATOM 3373 C CA . LEU A 1 432 ? -0.857 -29.5 2.555 1 96.56 432 LEU A CA 1
ATOM 3374 C C . LEU A 1 432 ? 0.498 -30.188 2.41 1 96.56 432 LEU A C 1
ATOM 3376 O O . LEU A 1 432 ? 0.995 -30.359 1.296 1 96.56 432 LEU A O 1
ATOM 3380 N N . LEU A 1 433 ? 1.092 -30.594 3.533 1 97.06 433 LEU A N 1
ATOM 3381 C CA . LEU A 1 433 ? 2.383 -31.266 3.49 1 97.06 433 LEU A CA 1
ATOM 3382 C C . LEU A 1 433 ? 2.309 -32.531 2.625 1 97.06 433 LEU A C 1
ATOM 3384 O O . LEU A 1 433 ? 3.193 -32.781 1.8 1 97.06 433 LEU A O 1
ATOM 3388 N N . THR A 1 434 ? 1.253 -33.312 2.771 1 96.38 434 THR A N 1
ATOM 3389 C CA . THR A 1 434 ? 1.105 -34.562 2.029 1 96.38 434 THR A CA 1
ATOM 3390 C C . THR A 1 434 ? 1.046 -34.312 0.528 1 96.38 434 THR A C 1
ATOM 3392 O O . THR A 1 434 ? 1.626 -35.062 -0.264 1 96.38 434 THR A O 1
ATOM 3395 N N . LEU A 1 435 ? 0.41 -33.219 0.158 1 94.62 435 LEU A N 1
ATOM 3396 C CA . LEU A 1 435 ? 0.263 -32.906 -1.255 1 94.62 435 LEU A CA 1
ATOM 3397 C C . LEU A 1 435 ? 1.569 -32.344 -1.824 1 94.62 435 LEU A C 1
ATOM 3399 O O . LEU A 1 435 ? 1.971 -32.719 -2.93 1 94.62 435 LEU A O 1
ATOM 3403 N N . VAL A 1 436 ? 2.246 -31.594 -1.068 1 94.81 436 VAL A N 1
ATOM 3404 C CA . VAL A 1 436 ? 3.459 -30.938 -1.535 1 94.81 436 VAL A CA 1
ATOM 3405 C C . VAL A 1 436 ? 4.609 -31.938 -1.596 1 94.81 436 VAL A C 1
ATOM 3407 O O . VAL A 1 436 ? 5.43 -31.891 -2.516 1 94.81 436 VAL A O 1
ATOM 3410 N N . VAL A 1 437 ? 4.707 -32.844 -0.671 1 93.06 437 VAL A N 1
ATOM 3411 C CA . VAL A 1 437 ? 5.797 -33.781 -0.591 1 93.06 437 VAL A CA 1
ATOM 3412 C C . VAL A 1 437 ? 5.727 -34.75 -1.775 1 93.06 437 VAL A C 1
ATOM 3414 O O . VAL A 1 437 ? 6.758 -35.188 -2.295 1 93.06 437 VAL A O 1
ATOM 3417 N N . ALA A 1 438 ? 4.508 -35 -2.207 1 86.38 438 ALA A N 1
ATOM 3418 C CA . ALA A 1 438 ? 4.324 -35.875 -3.348 1 86.38 438 ALA A CA 1
ATOM 3419 C C . ALA A 1 438 ? 4.98 -35.312 -4.602 1 86.38 438 ALA A C 1
ATOM 3421 O O . ALA A 1 438 ? 5.441 -36.062 -5.465 1 86.38 438 ALA A O 1
ATOM 3422 N N . ASP A 1 439 ? 5.102 -34.031 -4.66 1 85.19 439 ASP A N 1
ATOM 3423 C CA . ASP A 1 439 ? 5.656 -33.344 -5.828 1 85.19 439 ASP A CA 1
ATOM 3424 C C . ASP A 1 439 ? 7.113 -32.938 -5.594 1 85.19 439 ASP A C 1
ATOM 3426 O O . ASP A 1 439 ? 7.832 -32.625 -6.539 1 85.19 439 ASP A O 1
ATOM 3430 N N . ALA A 1 440 ? 7.551 -33.031 -4.363 1 90.81 440 ALA A N 1
ATOM 3431 C CA . ALA A 1 440 ? 8.852 -32.469 -3.994 1 90.81 440 ALA A CA 1
ATOM 3432 C C . ALA A 1 440 ? 9.984 -33.438 -4.391 1 90.81 440 ALA A C 1
ATOM 3434 O O . ALA A 1 440 ? 9.859 -34.656 -4.258 1 90.81 440 ALA A O 1
ATOM 3435 N N . PRO A 1 441 ? 11.062 -32.875 -4.848 1 88.62 441 PRO A N 1
ATOM 3436 C CA . PRO A 1 441 ? 12.242 -33.688 -5.082 1 88.62 441 PRO A CA 1
ATOM 3437 C C . PRO A 1 441 ? 12.75 -34.375 -3.809 1 88.62 441 PRO A C 1
ATOM 3439 O O . PRO A 1 441 ? 12.508 -33.875 -2.703 1 88.62 441 PRO A O 1
ATOM 3442 N N . ALA A 1 442 ? 13.461 -35.469 -4.031 1 89.88 442 ALA A N 1
ATOM 3443 C CA . ALA A 1 442 ? 13.922 -36.312 -2.918 1 89.88 442 ALA A CA 1
ATOM 3444 C C . ALA A 1 442 ? 14.797 -35.5 -1.962 1 89.88 442 ALA A C 1
ATOM 3446 O O . ALA A 1 442 ? 14.68 -35.625 -0.741 1 89.88 442 ALA A O 1
ATOM 3447 N N . GLU A 1 443 ? 15.617 -34.719 -2.535 1 88.19 443 GLU A N 1
ATOM 3448 C CA . GLU A 1 443 ? 16.531 -33.938 -1.713 1 88.19 443 GLU A CA 1
ATOM 3449 C C . GLU A 1 443 ? 15.781 -32.969 -0.82 1 88.19 443 GLU A C 1
ATOM 3451 O O . GLU A 1 443 ? 16.188 -32.719 0.316 1 88.19 443 GLU A O 1
ATOM 3456 N N . VAL A 1 444 ? 14.773 -32.438 -1.337 1 91.81 444 VAL A N 1
ATOM 3457 C CA . VAL A 1 444 ? 13.969 -31.469 -0.582 1 91.81 444 VAL A CA 1
ATOM 3458 C C . VAL A 1 444 ? 13.148 -32.188 0.478 1 91.81 444 VAL A C 1
ATOM 3460 O O . VAL A 1 444 ? 12.992 -31.703 1.598 1 91.81 444 VAL A O 1
ATOM 3463 N N . GLN A 1 445 ? 12.664 -33.375 0.153 1 94.94 445 GLN A N 1
ATOM 3464 C CA . GLN A 1 445 ? 11.914 -34.188 1.106 1 94.94 445 GLN A CA 1
ATOM 3465 C C . GLN A 1 445 ? 12.75 -34.5 2.344 1 94.94 445 GLN A C 1
ATOM 3467 O O . GLN A 1 445 ? 12.25 -34.438 3.469 1 94.94 445 GLN A O 1
ATOM 3472 N N . GLN A 1 446 ? 14 -34.719 2.096 1 94.44 446 GLN A N 1
ATOM 3473 C CA . GLN A 1 446 ? 14.906 -35.125 3.168 1 94.44 446 GLN A CA 1
ATOM 3474 C C . GLN A 1 446 ? 15.102 -33.969 4.168 1 94.44 446 GLN A C 1
ATOM 3476 O O . GLN A 1 446 ? 15.453 -34.219 5.324 1 94.44 446 GLN A O 1
ATOM 3481 N N . VAL A 1 447 ? 14.875 -32.844 3.715 1 93.88 447 VAL A N 1
ATOM 3482 C CA . VAL A 1 447 ? 15.039 -31.688 4.59 1 93.88 447 VAL A CA 1
ATOM 3483 C C . VAL A 1 447 ? 13.688 -31.266 5.164 1 93.88 447 VAL A C 1
ATOM 3485 O O . VAL A 1 447 ? 13.57 -31 6.363 1 93.88 447 VAL A O 1
ATOM 3488 N N . LEU A 1 448 ? 12.68 -31.219 4.383 1 96.31 448 LEU A N 1
ATOM 3489 C CA . LEU A 1 448 ? 11.352 -30.719 4.715 1 96.31 448 LEU A CA 1
ATOM 3490 C C . LEU A 1 448 ? 10.672 -31.609 5.746 1 96.31 448 LEU A C 1
ATOM 3492 O O . LEU A 1 448 ? 10.148 -31.125 6.754 1 96.31 448 LEU A O 1
ATOM 3496 N N . ILE A 1 449 ? 10.703 -32.938 5.586 1 97.5 449 ILE A N 1
ATOM 3497 C CA . ILE A 1 449 ? 9.945 -33.875 6.402 1 97.5 449 ILE A CA 1
ATOM 3498 C C . ILE A 1 449 ? 10.461 -33.844 7.836 1 97.5 449 ILE A C 1
ATOM 3500 O O . ILE A 1 449 ? 9.695 -33.625 8.773 1 97.5 449 ILE A O 1
ATOM 3504 N N . PRO A 1 450 ? 11.789 -34 8.031 1 96.88 450 PRO A N 1
ATOM 3505 C CA . PRO A 1 450 ? 12.273 -33.938 9.414 1 96.88 450 PRO A CA 1
ATOM 3506 C C . PRO A 1 450 ? 12.008 -32.594 10.086 1 96.88 450 PRO A C 1
ATOM 3508 O O . PRO A 1 450 ? 11.68 -32.562 11.273 1 96.88 450 PRO A O 1
ATOM 3511 N N . GLN A 1 451 ? 12.148 -31.562 9.367 1 96.38 451 GLN A N 1
ATOM 3512 C CA . GLN A 1 451 ? 11.93 -30.234 9.945 1 96.38 451 GLN A CA 1
ATOM 3513 C C . GLN A 1 451 ? 10.469 -30.047 10.352 1 96.38 451 GLN A C 1
ATOM 3515 O O . GLN A 1 451 ? 10.18 -29.453 11.391 1 96.38 451 GLN A O 1
ATOM 3520 N N . TRP A 1 452 ? 9.602 -30.531 9.539 1 97.19 452 TRP A N 1
ATOM 3521 C CA . TRP A 1 452 ? 8.172 -30.453 9.836 1 97.19 452 TRP A CA 1
ATOM 3522 C C . TRP A 1 452 ? 7.84 -31.234 11.102 1 97.19 452 TRP A C 1
ATOM 3524 O O . TRP A 1 452 ? 7.09 -30.766 11.961 1 97.19 452 TRP A O 1
ATOM 3534 N N . ILE A 1 453 ? 8.398 -32.406 11.305 1 97.81 453 ILE A N 1
ATOM 3535 C CA . ILE A 1 453 ? 8.156 -33.281 12.453 1 97.81 453 ILE A CA 1
ATOM 3536 C C . ILE A 1 453 ? 8.805 -32.688 13.703 1 97.81 453 ILE A C 1
ATOM 3538 O O . ILE A 1 453 ? 8.203 -32.688 14.773 1 97.81 453 ILE A O 1
ATOM 3542 N N . GLU A 1 454 ? 9.969 -32.156 13.531 1 96.38 454 GLU A N 1
ATOM 3543 C CA . GLU A 1 454 ? 10.703 -31.594 14.664 1 96.38 454 GLU A CA 1
ATOM 3544 C C . GLU A 1 454 ? 9.969 -30.391 15.25 1 96.38 454 GLU A C 1
ATOM 3546 O O . GLU A 1 454 ? 9.938 -30.203 16.469 1 96.38 454 GLU A O 1
ATOM 3551 N N . ARG A 1 455 ? 9.461 -29.578 14.453 1 95.06 455 ARG A N 1
ATOM 3552 C CA . ARG A 1 455 ? 8.773 -28.359 14.898 1 95.06 455 ARG A CA 1
ATOM 3553 C C . ARG A 1 455 ? 7.578 -28.703 15.781 1 95.06 455 ARG A C 1
ATOM 3555 O O . ARG A 1 455 ? 7.316 -28.031 16.781 1 95.06 455 ARG A O 1
ATOM 3562 N N . ARG A 1 456 ? 6.875 -29.766 15.539 1 93.44 456 ARG A N 1
ATOM 3563 C CA . ARG A 1 456 ? 5.645 -30.141 16.234 1 93.44 456 ARG A CA 1
ATOM 3564 C C . ARG A 1 456 ? 5.914 -31.219 17.281 1 93.44 456 ARG A C 1
ATOM 3566 O O . ARG A 1 456 ? 5.242 -31.266 18.312 1 93.44 456 ARG A O 1
ATOM 3573 N N . GLY A 1 457 ? 6.898 -32.062 17.062 1 96.12 457 GLY A N 1
ATOM 3574 C CA . GLY A 1 457 ? 7.094 -33.281 17.812 1 96.12 457 GLY A CA 1
ATOM 3575 C C . GLY A 1 457 ? 6.473 -34.5 17.125 1 96.12 457 GLY A C 1
ATOM 3576 O O . GLY A 1 457 ? 5.426 -34.375 16.484 1 96.12 457 GLY A O 1
ATOM 3577 N N . ALA A 1 458 ? 7.023 -35.688 17.266 1 96.81 458 ALA A N 1
ATOM 3578 C CA . ALA A 1 458 ? 6.609 -36.906 16.578 1 96.81 458 ALA A CA 1
ATOM 3579 C C . ALA A 1 458 ? 5.195 -37.312 16.984 1 96.81 458 ALA A C 1
ATOM 3581 O O . ALA A 1 458 ? 4.41 -37.75 16.156 1 96.81 458 ALA A O 1
ATOM 3582 N N . ALA A 1 459 ? 4.852 -37.094 18.188 1 97.19 459 ALA A N 1
ATOM 3583 C CA . ALA A 1 459 ? 3.537 -37.5 18.688 1 97.19 459 ALA A CA 1
ATOM 3584 C C . ALA A 1 459 ? 2.436 -36.656 18.031 1 97.19 459 ALA A C 1
ATOM 3586 O O . ALA A 1 459 ? 1.458 -37.219 17.516 1 97.19 459 ALA A O 1
ATOM 3587 N N . GLN A 1 460 ? 2.643 -35.375 18.047 1 96.56 460 GLN A N 1
ATOM 3588 C CA . GLN A 1 460 ? 1.646 -34.5 17.453 1 96.56 460 GLN A CA 1
ATOM 3589 C C . GLN A 1 460 ? 1.571 -34.688 15.938 1 96.56 460 GLN A C 1
ATOM 3591 O O . GLN A 1 460 ? 0.484 -34.656 15.359 1 96.56 460 GLN A O 1
ATOM 3596 N N . ALA A 1 461 ? 2.729 -34.844 15.312 1 97.62 461 ALA A N 1
ATOM 3597 C CA . ALA A 1 461 ? 2.771 -35.062 13.867 1 97.62 461 ALA A CA 1
ATOM 3598 C C . ALA A 1 461 ? 1.985 -36.312 13.492 1 97.62 461 ALA A C 1
ATOM 3600 O O . ALA A 1 461 ? 1.183 -36.312 12.555 1 97.62 461 ALA A O 1
ATOM 3601 N N . SER A 1 462 ? 2.156 -37.406 14.281 1 98.06 462 SER A N 1
ATOM 3602 C CA . SER A 1 462 ? 1.467 -38.656 14.008 1 98.06 462 SER A CA 1
ATOM 3603 C C . SER A 1 462 ? -0.038 -38.5 14.219 1 98.06 462 SER A C 1
ATOM 3605 O O . SER A 1 462 ? -0.83 -39.062 13.445 1 98.06 462 SER A O 1
ATOM 3607 N N . ALA A 1 463 ? -0.372 -37.781 15.188 1 96.94 463 ALA A N 1
ATOM 3608 C CA . ALA A 1 463 ? -1.788 -37.562 15.477 1 96.94 463 ALA A CA 1
ATOM 3609 C C . ALA A 1 463 ? -2.469 -36.781 14.352 1 96.94 463 ALA A C 1
ATOM 3611 O O . ALA A 1 463 ? -3.59 -37.125 13.953 1 96.94 463 ALA A O 1
ATOM 3612 N N . GLU A 1 464 ? -1.783 -35.781 13.883 1 96.44 464 GLU A N 1
ATOM 3613 C CA . GLU A 1 464 ? -2.334 -34.969 12.805 1 96.44 464 GLU A CA 1
ATOM 3614 C C . GLU A 1 464 ? -2.48 -35.75 11.523 1 96.44 464 GLU A C 1
ATOM 3616 O O . GLU A 1 464 ? -3.484 -35.656 10.812 1 96.44 464 GLU A O 1
ATOM 3621 N N . LEU A 1 465 ? -1.545 -36.562 11.219 1 97.94 465 LEU A N 1
ATOM 3622 C CA . LEU A 1 465 ? -1.583 -37.406 10.023 1 97.94 465 LEU A CA 1
ATOM 3623 C C . LEU A 1 465 ? -2.668 -38.469 10.141 1 97.94 465 LEU A C 1
ATOM 3625 O O . LEU A 1 465 ? -3.359 -38.781 9.156 1 97.94 465 LEU A O 1
ATOM 3629 N N . ALA A 1 466 ? -2.811 -39.031 11.32 1 97.62 466 ALA A N 1
ATOM 3630 C CA . ALA A 1 466 ? -3.867 -40 11.547 1 97.62 466 ALA A CA 1
ATOM 3631 C C . ALA A 1 466 ? -5.246 -39.375 11.391 1 97.62 466 ALA A C 1
ATOM 3633 O O . ALA A 1 466 ? -6.148 -39.969 10.805 1 97.62 466 ALA A O 1
ATOM 3634 N N . ALA A 1 467 ? -5.383 -38.219 11.938 1 95.75 467 ALA A N 1
ATOM 3635 C CA . ALA A 1 467 ? -6.648 -37.5 11.797 1 95.75 467 ALA A CA 1
ATOM 3636 C C . ALA A 1 467 ? -6.969 -37.219 10.336 1 95.75 467 ALA A C 1
ATOM 3638 O O . ALA A 1 467 ? -8.133 -37.312 9.922 1 95.75 467 ALA A O 1
ATOM 3639 N N . LEU A 1 468 ? -5.945 -36.906 9.562 1 96.88 468 LEU A N 1
ATOM 3640 C CA . LEU A 1 468 ? -6.105 -36.656 8.125 1 96.88 468 LEU A CA 1
ATOM 3641 C C . LEU A 1 468 ? -6.582 -37.938 7.418 1 96.88 468 LEU A C 1
ATOM 3643 O O . LEU A 1 468 ? -7.48 -37.875 6.578 1 96.88 468 LEU A O 1
ATOM 3647 N N . LEU A 1 469 ? -6.055 -39.062 7.789 1 97.19 469 LEU A N 1
ATOM 3648 C CA . LEU A 1 469 ? -6.406 -40.344 7.18 1 97.19 469 LEU A CA 1
ATOM 3649 C C . LEU A 1 469 ? -7.855 -40.688 7.48 1 97.19 469 LEU A C 1
ATOM 3651 O O . LEU A 1 469 ? -8.531 -41.312 6.66 1 97.19 469 LEU A O 1
ATOM 3655 N N . ARG A 1 470 ? -8.352 -40.281 8.578 1 95.56 470 ARG A N 1
ATOM 3656 C CA . ARG A 1 470 ? -9.742 -40.531 8.953 1 95.56 470 ARG A CA 1
ATOM 3657 C C . ARG A 1 470 ? -10.695 -39.625 8.164 1 95.56 470 ARG A C 1
ATOM 3659 O O . ARG A 1 470 ? -11.773 -40.062 7.766 1 95.56 470 ARG A O 1
ATOM 3666 N N . ARG A 1 471 ? -10.258 -38.469 7.871 1 93.19 471 ARG A N 1
ATOM 3667 C CA . ARG A 1 471 ? -11.148 -37.438 7.359 1 93.19 471 ARG A CA 1
ATOM 3668 C C . ARG A 1 471 ? -11.195 -37.469 5.832 1 93.19 471 ARG A C 1
ATOM 3670 O O . ARG A 1 471 ? -12.234 -37.188 5.234 1 93.19 471 ARG A O 1
ATOM 3677 N N . VAL A 1 472 ? -10.062 -37.781 5.219 1 94.31 472 VAL A N 1
ATOM 3678 C CA . VAL A 1 472 ? -9.953 -37.594 3.777 1 94.31 472 VAL A CA 1
ATOM 3679 C C . VAL A 1 472 ? -9.891 -38.938 3.074 1 94.31 472 VAL A C 1
ATOM 3681 O O . VAL A 1 472 ? -8.992 -39.75 3.348 1 94.31 472 VAL A O 1
ATOM 3684 N N . ASP A 1 473 ? -10.82 -39.125 2.221 1 93.38 473 ASP A N 1
ATOM 3685 C CA . ASP A 1 473 ? -10.805 -40.312 1.385 1 93.38 473 ASP A CA 1
ATOM 3686 C C . ASP A 1 473 ? -10.203 -40.031 0.013 1 93.38 473 ASP A C 1
ATOM 3688 O O . ASP A 1 473 ? -10.922 -39.938 -0.98 1 93.38 473 ASP A O 1
ATOM 3692 N N . ASP A 1 474 ? -8.984 -39.844 -0.083 1 92.81 474 ASP A N 1
ATOM 3693 C CA . ASP A 1 474 ? -8.219 -39.562 -1.293 1 92.81 474 ASP A CA 1
ATOM 3694 C C . ASP A 1 474 ? -6.953 -40.438 -1.346 1 92.81 474 ASP A C 1
ATOM 3696 O O . ASP A 1 474 ? -6.094 -40.344 -0.466 1 92.81 474 ASP A O 1
ATOM 3700 N N . PRO A 1 475 ? -6.867 -41.219 -2.346 1 92.94 475 PRO A N 1
ATOM 3701 C CA . PRO A 1 475 ? -5.766 -42.156 -2.414 1 92.94 475 PRO A CA 1
ATOM 3702 C C . PRO A 1 475 ? -4.395 -41.5 -2.365 1 92.94 475 PRO A C 1
ATOM 3704 O O . PRO A 1 475 ? -3.484 -42 -1.694 1 92.94 475 PRO A O 1
ATOM 3707 N N . THR A 1 476 ? -4.199 -40.406 -3.098 1 91.19 476 THR A N 1
ATOM 3708 C CA . THR A 1 476 ? -2.914 -39.719 -3.127 1 91.19 476 THR A CA 1
ATOM 3709 C C . THR A 1 476 ? -2.537 -39.219 -1.734 1 91.19 476 THR A C 1
ATOM 3711 O O . THR A 1 476 ? -1.4 -39.406 -1.292 1 91.19 476 THR A O 1
ATOM 3714 N N . ILE A 1 477 ? -3.385 -38.688 -1.03 1 94.38 477 ILE A N 1
ATOM 3715 C CA . ILE A 1 477 ? -3.154 -38.188 0.316 1 94.38 477 ILE A CA 1
ATOM 3716 C C . ILE A 1 477 ? -2.914 -39.344 1.275 1 94.38 477 ILE A C 1
ATOM 3718 O O . ILE A 1 477 ? -2.035 -39.281 2.139 1 94.38 477 ILE A O 1
ATOM 3722 N N . ARG A 1 478 ? -3.748 -40.375 1.099 1 95.75 478 ARG A N 1
ATOM 3723 C CA . ARG A 1 478 ? -3.633 -41.562 1.955 1 95.75 478 ARG A CA 1
ATOM 3724 C C . ARG A 1 478 ? -2.234 -42.156 1.872 1 95.75 478 ARG A C 1
ATOM 3726 O O . ARG A 1 478 ? -1.584 -42.375 2.896 1 95.75 478 ARG A O 1
ATOM 3733 N N . LEU A 1 479 ? -1.757 -42.344 0.644 1 94.62 479 LEU A N 1
ATOM 3734 C CA . LEU A 1 479 ? -0.435 -42.938 0.45 1 94.62 479 LEU A CA 1
ATOM 3735 C C . LEU A 1 479 ? 0.653 -42 0.995 1 94.62 479 LEU A C 1
ATOM 3737 O O . LEU A 1 479 ? 1.585 -42.469 1.66 1 94.62 479 LEU A O 1
ATOM 3741 N N . ALA A 1 480 ? 0.53 -40.781 0.744 1 94.94 480 ALA A N 1
ATOM 3742 C CA . ALA A 1 480 ? 1.518 -39.812 1.21 1 94.94 480 ALA A CA 1
ATOM 3743 C C . ALA A 1 480 ? 1.538 -39.75 2.734 1 94.94 480 ALA A C 1
ATOM 3745 O O . ALA A 1 480 ? 2.607 -39.688 3.346 1 94.94 480 ALA A O 1
ATOM 3746 N N . ALA A 1 481 ? 0.384 -39.719 3.346 1 97.19 481 ALA A N 1
ATOM 3747 C CA . ALA A 1 481 ? 0.287 -39.625 4.801 1 97.19 481 ALA A CA 1
ATOM 3748 C C . ALA A 1 481 ? 0.924 -40.844 5.461 1 97.19 481 ALA A C 1
ATOM 3750 O O . ALA A 1 481 ? 1.655 -40.719 6.445 1 97.19 481 ALA A O 1
ATOM 3751 N N . LEU A 1 482 ? 0.617 -42.031 4.914 1 96.38 482 LEU A N 1
ATOM 3752 C CA . LEU A 1 482 ? 1.212 -43.25 5.449 1 96.38 482 LEU A CA 1
ATOM 3753 C C . LEU A 1 482 ? 2.729 -43.25 5.293 1 96.38 482 LEU A C 1
ATOM 3755 O O . LEU A 1 482 ? 3.455 -43.688 6.188 1 96.38 482 LEU A O 1
ATOM 3759 N N . GLY A 1 483 ? 3.193 -42.75 4.117 1 95.12 483 GLY A N 1
ATOM 3760 C CA . GLY A 1 483 ? 4.625 -42.594 3.922 1 95.12 483 GLY A CA 1
ATOM 3761 C C . GLY A 1 483 ? 5.262 -41.656 4.945 1 95.12 483 GLY A C 1
ATOM 3762 O O . GLY A 1 483 ? 6.371 -41.906 5.414 1 95.12 483 GLY A O 1
ATOM 3763 N N . LEU A 1 484 ? 4.594 -40.594 5.312 1 97 484 LEU A N 1
ATOM 3764 C CA . LEU A 1 484 ? 5.098 -39.656 6.293 1 97 484 LEU A CA 1
ATOM 3765 C C . LEU A 1 484 ? 5.121 -40.25 7.688 1 97 484 LEU A C 1
ATOM 3767 O O . LEU A 1 484 ? 6.027 -39.969 8.477 1 97 484 LEU A O 1
ATOM 3771 N N . LEU A 1 485 ? 4.086 -41.062 7.98 1 97.12 485 LEU A N 1
ATOM 3772 C CA . LEU A 1 485 ? 4 -41.688 9.297 1 97.12 485 LEU A CA 1
ATOM 3773 C C . LEU A 1 485 ? 5.184 -42.625 9.523 1 97.12 485 LEU A C 1
ATOM 3775 O O . LEU A 1 485 ? 5.566 -42.875 10.672 1 97.12 485 LEU A O 1
ATOM 3779 N N . GLU A 1 486 ? 5.781 -43.125 8.477 1 94.62 486 GLU A N 1
ATOM 3780 C CA . GLU A 1 486 ? 6.973 -43.938 8.594 1 94.62 486 GLU A CA 1
ATOM 3781 C C . GLU A 1 486 ? 8.125 -43.188 9.242 1 94.62 486 GLU A C 1
ATOM 3783 O O . GLU A 1 486 ? 8.961 -43.75 9.93 1 94.62 486 GLU A O 1
ATOM 3788 N N . HIS A 1 487 ? 8.156 -41.906 9.109 1 95.81 487 HIS A N 1
ATOM 3789 C CA . HIS A 1 487 ? 9.242 -41.062 9.602 1 95.81 487 HIS A CA 1
ATOM 3790 C C . HIS A 1 487 ? 9.039 -40.719 11.07 1 95.81 487 HIS A C 1
ATOM 3792 O O . HIS A 1 487 ? 9.898 -40.062 11.68 1 95.81 487 HIS A O 1
ATOM 3798 N N . THR A 1 488 ? 7.934 -41.094 11.648 1 95.88 488 THR A N 1
ATOM 3799 C CA . THR A 1 488 ? 7.648 -40.75 13.031 1 95.88 488 THR A CA 1
ATOM 3800 C C . THR A 1 488 ? 7.926 -41.938 13.953 1 95.88 488 THR A C 1
ATOM 3802 O O . THR A 1 488 ? 7.613 -41.906 15.141 1 95.88 488 THR A O 1
ATOM 3805 N N . ARG A 1 489 ? 8.422 -43.031 13.523 1 91.06 489 ARG A N 1
ATOM 3806 C CA . ARG A 1 489 ? 8.906 -44.188 14.273 1 91.06 489 ARG A CA 1
ATOM 3807 C C . ARG A 1 489 ? 7.789 -44.781 15.117 1 91.06 489 ARG A C 1
ATOM 3809 O O . ARG A 1 489 ? 6.703 -45.062 14.602 1 91.06 489 ARG A O 1
ATOM 3816 N N . ASP A 1 490 ? 7.922 -44.875 16.359 1 93.25 490 ASP A N 1
ATOM 3817 C CA . ASP A 1 490 ? 6.996 -45.594 17.219 1 93.25 490 ASP A CA 1
ATOM 3818 C C . ASP A 1 490 ? 5.668 -44.875 17.344 1 93.25 490 ASP A C 1
ATOM 3820 O O . ASP A 1 490 ? 4.605 -45.5 17.422 1 93.25 490 ASP A O 1
ATOM 3824 N N . ASP A 1 491 ? 5.762 -43.625 17.359 1 96.5 491 ASP A N 1
ATOM 3825 C CA . ASP A 1 491 ? 4.539 -42.844 17.453 1 96.5 491 ASP A CA 1
ATOM 3826 C C . ASP A 1 491 ? 3.648 -43.062 16.219 1 96.5 491 ASP A C 1
ATOM 3828 O O . ASP A 1 491 ? 2.424 -43.125 16.344 1 96.5 491 ASP A O 1
ATOM 3832 N N . GLY A 1 492 ? 4.281 -43.188 15.055 1 96.31 492 GLY A N 1
ATOM 3833 C CA . GLY A 1 492 ? 3.543 -43.469 13.828 1 96.31 492 GLY A CA 1
ATOM 3834 C C . GLY A 1 492 ? 2.881 -44.812 13.805 1 96.31 492 GLY A C 1
ATOM 3835 O O . GLY A 1 492 ? 1.728 -44.938 13.383 1 96.31 492 GLY A O 1
ATOM 3836 N N . VAL A 1 493 ? 3.555 -45.75 14.258 1 94.5 493 VAL A N 1
ATOM 3837 C CA . VAL A 1 493 ? 3.029 -47.094 14.305 1 94.5 493 VAL A CA 1
ATOM 3838 C C . VAL A 1 493 ? 1.811 -47.156 15.219 1 94.5 493 VAL A C 1
ATOM 3840 O O . VAL A 1 493 ? 0.79 -47.75 14.875 1 94.5 493 VAL A O 1
ATOM 3843 N N . SER A 1 494 ? 1.965 -46.562 16.359 1 95.62 494 SER A N 1
ATOM 3844 C CA . SER A 1 494 ? 0.859 -46.5 17.312 1 95.62 494 SER A CA 1
ATOM 3845 C C . SER A 1 494 ? -0.36 -45.812 16.703 1 95.62 494 SER A C 1
ATOM 3847 O O . SER A 1 494 ? -1.488 -46.281 16.875 1 95.62 494 SER A O 1
ATOM 3849 N N . ALA A 1 495 ? -0.141 -44.75 16 1 97.06 495 ALA A N 1
ATOM 3850 C CA . ALA A 1 495 ? -1.224 -44 15.383 1 97.06 495 ALA A CA 1
ATOM 3851 C C . ALA A 1 495 ? -1.921 -44.844 14.305 1 97.06 495 ALA A C 1
ATOM 3853 O O . ALA A 1 495 ? -3.15 -44.844 14.211 1 97.06 495 ALA A O 1
ATOM 3854 N N . VAL A 1 496 ? -1.161 -45.562 13.516 1 96.25 496 VAL A N 1
ATOM 3855 C CA . VAL A 1 496 ? -1.719 -46.375 12.43 1 96.25 496 VAL A CA 1
ATOM 3856 C C . VAL A 1 496 ? -2.494 -47.562 13.008 1 96.25 496 VAL A C 1
ATOM 3858 O O . VAL A 1 496 ? -3.516 -47.969 12.453 1 96.25 496 VAL A O 1
ATOM 3861 N N . ARG A 1 497 ? -2.102 -48.062 14.055 1 94.5 497 ARG A N 1
ATOM 3862 C CA . ARG A 1 497 ? -2.793 -49.188 14.703 1 94.5 497 ARG A CA 1
ATOM 3863 C C . ARG A 1 497 ? -4.203 -48.781 15.125 1 94.5 497 ARG A C 1
ATOM 3865 O O . ARG A 1 497 ? -5.129 -49.594 15.07 1 94.5 497 ARG A O 1
ATOM 3872 N N . GLU A 1 498 ? -4.32 -47.594 15.484 1 95.44 498 GLU A N 1
ATOM 3873 C CA . GLU A 1 498 ? -5.625 -47.094 15.906 1 95.44 498 GLU A CA 1
ATOM 3874 C C . GLU A 1 498 ? -6.57 -46.938 14.711 1 95.44 498 GLU A C 1
ATOM 3876 O O . GLU A 1 498 ? -7.785 -46.812 14.891 1 95.44 498 GLU A O 1
ATOM 3881 N N . LEU A 1 499 ? -6.039 -47 13.508 1 97 499 LEU A N 1
ATOM 3882 C CA . LEU A 1 499 ? -6.84 -46.75 12.312 1 97 499 LEU A CA 1
ATOM 3883 C C . LEU A 1 499 ? -7.289 -48.062 11.688 1 97 499 LEU A C 1
ATOM 3885 O O . LEU A 1 499 ? -8.039 -48.062 10.703 1 97 499 LEU A O 1
ATOM 3889 N N . THR A 1 500 ? -6.965 -49.156 12.211 1 94.94 500 THR A N 1
ATOM 3890 C CA . THR A 1 500 ? -7.168 -50.438 11.578 1 94.94 500 THR A CA 1
ATOM 3891 C C . THR A 1 500 ? -8.656 -50.75 11.398 1 94.94 500 THR A C 1
ATOM 3893 O O . THR A 1 500 ? -9.047 -51.469 10.484 1 94.94 500 THR A O 1
ATOM 3896 N N . GLU A 1 501 ? -9.484 -50.094 12.227 1 94.5 501 GLU A N 1
ATOM 3897 C CA . GLU A 1 501 ? -10.914 -50.344 12.148 1 94.5 501 GLU A CA 1
ATOM 3898 C C . GLU A 1 501 ? -11.656 -49.188 11.5 1 94.5 501 GLU A C 1
ATOM 3900 O O . GLU A 1 501 ? -12.891 -49.188 11.43 1 94.5 501 GLU A O 1
ATOM 3905 N N . ASP A 1 502 ? -10.898 -48.281 11.086 1 95.31 502 ASP A N 1
ATOM 3906 C CA . ASP A 1 502 ? -11.516 -47.125 10.469 1 95.31 502 ASP A CA 1
ATOM 3907 C C . ASP A 1 502 ? -12.141 -47.469 9.125 1 95.31 502 ASP A C 1
ATOM 3909 O O . ASP A 1 502 ? -11.586 -48.25 8.359 1 95.31 502 ASP A O 1
ATOM 3913 N N . ALA A 1 503 ? -13.211 -46.844 8.797 1 91.19 503 ALA A N 1
ATOM 3914 C CA . ALA A 1 503 ? -13.969 -47.188 7.594 1 91.19 503 ALA A CA 1
ATOM 3915 C C . ALA A 1 503 ? -13.242 -46.688 6.344 1 91.19 503 ALA A C 1
ATOM 3917 O O . ALA A 1 503 ? -13.352 -47.312 5.277 1 91.19 503 ALA A O 1
ATOM 3918 N N . VAL A 1 504 ? -12.492 -45.688 6.457 1 91.69 504 VAL A N 1
ATOM 3919 C CA . VAL A 1 504 ? -11.859 -45.094 5.289 1 91.69 504 VAL A CA 1
ATOM 3920 C C . VAL A 1 504 ? -10.406 -45.562 5.188 1 91.69 504 VAL A C 1
ATOM 3922 O O . VAL A 1 504 ? -10 -46.125 4.168 1 91.69 504 VAL A O 1
ATOM 3925 N N . ALA A 1 505 ? -9.648 -45.5 6.305 1 94.75 505 ALA A N 1
ATOM 3926 C CA . ALA A 1 505 ? -8.203 -45.75 6.277 1 94.75 505 ALA A CA 1
ATOM 3927 C C . ALA A 1 505 ? -7.867 -47.188 6.672 1 94.75 505 ALA A C 1
ATOM 3929 O O . ALA A 1 505 ? -6.723 -47.594 6.547 1 94.75 505 ALA A O 1
ATOM 3930 N N . GLY A 1 506 ? -8.859 -47.906 7.129 1 95.12 506 GLY A N 1
ATOM 3931 C CA . GLY A 1 506 ? -8.633 -49.219 7.707 1 95.12 506 GLY A CA 1
ATOM 3932 C C . GLY A 1 506 ? -7.852 -50.156 6.797 1 95.12 506 GLY A C 1
ATOM 3933 O O . GLY A 1 506 ? -6.793 -50.656 7.176 1 95.12 506 GLY A O 1
ATOM 3934 N N . PRO A 1 507 ? -8.375 -50.375 5.629 1 94.56 507 PRO A N 1
ATOM 3935 C CA . PRO A 1 507 ? -7.676 -51.281 4.719 1 94.56 507 PRO A CA 1
ATOM 3936 C C . PRO A 1 507 ? -6.223 -50.875 4.473 1 94.56 507 PRO A C 1
ATOM 3938 O O . PRO A 1 507 ? -5.324 -51.719 4.516 1 94.56 507 PRO A O 1
ATOM 3941 N N . ALA A 1 508 ? -5.957 -49.656 4.238 1 95.69 508 ALA A N 1
ATOM 3942 C CA . ALA A 1 508 ? -4.602 -49.188 3.98 1 95.69 508 ALA A CA 1
ATOM 3943 C C . ALA A 1 508 ? -3.732 -49.312 5.227 1 95.69 508 ALA A C 1
ATOM 3945 O O . ALA A 1 508 ? -2.543 -49.625 5.137 1 95.69 508 ALA A O 1
ATOM 3946 N N . ALA A 1 509 ? -4.348 -49 6.371 1 95.88 509 ALA A N 1
ATOM 3947 C CA . ALA A 1 509 ? -3.619 -49.094 7.633 1 95.88 509 ALA A CA 1
ATOM 3948 C C . ALA A 1 509 ? -3.15 -50.531 7.883 1 95.88 509 ALA A C 1
ATOM 3950 O O . ALA A 1 509 ? -1.995 -50.75 8.242 1 95.88 509 ALA A O 1
ATOM 3951 N N . ARG A 1 510 ? -4.051 -51.438 7.66 1 96.12 510 ARG A N 1
ATOM 3952 C CA . ARG A 1 510 ? -3.727 -52.844 7.863 1 96.12 510 ARG A CA 1
ATOM 3953 C C . ARG A 1 510 ? -2.633 -53.312 6.902 1 96.12 510 ARG A C 1
ATOM 3955 O O . ARG A 1 510 ? -1.698 -54 7.301 1 96.12 510 ARG A O 1
ATOM 3962 N N . MET A 1 511 ? -2.729 -52.906 5.695 1 94.5 511 MET A N 1
ATOM 3963 C CA . MET A 1 511 ? -1.707 -53.25 4.711 1 94.5 511 MET A CA 1
ATOM 3964 C C . MET A 1 511 ? -0.361 -52.625 5.082 1 94.5 511 MET A C 1
ATOM 3966 O O . MET A 1 511 ? 0.682 -53.25 4.918 1 94.5 511 MET A O 1
ATOM 3970 N N . TRP A 1 512 ? -0.368 -51.406 5.539 1 94.44 512 TRP A N 1
ATOM 3971 C CA . TRP A 1 512 ? 0.841 -50.719 5.949 1 94.44 512 TRP A CA 1
ATOM 3972 C C . TRP A 1 512 ? 1.523 -51.406 7.109 1 94.44 512 TRP A C 1
ATOM 3974 O O . TRP A 1 512 ? 2.744 -51.594 7.105 1 94.44 512 TRP A O 1
ATOM 3984 N N . LEU A 1 513 ? 0.74 -51.812 8.117 1 93.38 513 LEU A N 1
ATOM 3985 C CA . LEU A 1 513 ? 1.27 -52.5 9.289 1 93.38 513 LEU A CA 1
ATOM 3986 C C . LEU A 1 513 ? 1.862 -53.844 8.898 1 93.38 513 LEU A C 1
ATOM 3988 O O . LEU A 1 513 ? 2.895 -54.25 9.438 1 93.38 513 LEU A O 1
ATOM 3992 N N . GLN A 1 514 ? 1.248 -54.438 7.934 1 91.44 514 GLN A N 1
ATOM 3993 C CA . GLN A 1 514 ? 1.702 -55.75 7.488 1 91.44 514 GLN A CA 1
ATOM 3994 C C . GLN A 1 514 ? 3.018 -55.656 6.723 1 91.44 514 GLN A C 1
ATOM 3996 O O . GLN A 1 514 ? 3.854 -56.562 6.789 1 91.44 514 GLN A O 1
ATOM 4001 N N . ALA A 1 515 ? 3.162 -54.656 5.98 1 88.75 515 ALA A N 1
ATOM 4002 C CA . ALA A 1 515 ? 4.332 -54.469 5.121 1 88.75 515 ALA A CA 1
ATOM 4003 C C . ALA A 1 515 ? 5.551 -54.062 5.938 1 88.75 515 ALA A C 1
ATOM 4005 O O . ALA A 1 515 ? 6.672 -54.031 5.422 1 88.75 515 ALA A O 1
ATOM 4006 N N . ARG A 1 516 ? 5.324 -53.781 7.133 1 87.44 516 ARG A N 1
ATOM 4007 C CA . ARG A 1 516 ? 6.457 -53.344 7.949 1 87.44 516 ARG A CA 1
ATOM 4008 C C . ARG A 1 516 ? 7.406 -54.5 8.219 1 87.44 516 ARG A C 1
ATOM 4010 O O . ARG A 1 516 ? 6.961 -55.656 8.414 1 87.44 516 ARG A O 1
ATOM 4017 N N . PRO A 1 517 ? 8.641 -54.375 8.164 1 80.5 517 PRO A N 1
ATOM 4018 C CA . PRO A 1 517 ? 9.609 -55.438 8.336 1 80.5 517 PRO A CA 1
ATOM 4019 C C . PRO A 1 517 ? 9.484 -56.125 9.695 1 80.5 517 PRO A C 1
ATOM 4021 O O . PRO A 1 517 ? 9.719 -57.344 9.805 1 80.5 517 PRO A O 1
ATOM 4024 N N . THR A 1 518 ? 9.164 -55.406 10.727 1 76.5 518 THR A N 1
ATOM 4025 C CA . THR A 1 518 ? 9.164 -55.938 12.078 1 76.5 518 THR A CA 1
ATOM 4026 C C . THR A 1 518 ? 7.824 -56.594 12.391 1 76.5 518 THR A C 1
ATOM 4028 O O . THR A 1 518 ? 7.648 -57.188 13.469 1 76.5 518 THR A O 1
ATOM 4031 N N . SER A 1 519 ? 7.004 -56.469 11.383 1 75.19 519 SER A N 1
ATOM 4032 C CA . SER A 1 519 ? 5.668 -56.938 11.719 1 75.19 519 SER A CA 1
ATOM 4033 C C . SER A 1 519 ? 5.566 -58.438 11.57 1 75.19 519 SER A C 1
ATOM 4035 O O . SER A 1 519 ? 6.066 -59.031 10.602 1 75.19 519 SER A O 1
ATOM 4037 N N . THR A 1 520 ? 5.094 -59.125 12.57 1 72.25 520 THR A N 1
ATOM 4038 C CA . THR A 1 520 ? 4.859 -60.562 12.547 1 72.25 520 THR A CA 1
ATOM 4039 C C . THR A 1 520 ? 3.363 -60.875 12.5 1 72.25 520 THR A C 1
ATOM 4041 O O . THR A 1 520 ? 2.963 -62.031 12.414 1 72.25 520 THR A O 1
ATOM 4044 N N . GLU A 1 521 ? 2.66 -59.875 12.477 1 71.44 521 GLU A N 1
ATOM 4045 C CA . GLU A 1 521 ? 1.216 -60.062 12.562 1 71.44 521 GLU A CA 1
ATOM 4046 C C . GLU A 1 521 ? 0.569 -60 11.18 1 71.44 521 GLU A C 1
ATOM 4048 O O . GLU A 1 521 ? 0.98 -59.219 10.328 1 71.44 521 GLU A O 1
ATOM 4053 N N . ASN A 1 522 ? -0.26 -60.969 10.844 1 78.56 522 ASN A N 1
ATOM 4054 C CA . ASN A 1 522 ? -1.107 -60.969 9.656 1 78.56 522 ASN A CA 1
ATOM 4055 C C . ASN A 1 522 ? -2.363 -60.125 9.875 1 78.56 522 ASN A C 1
ATOM 4057 O O . ASN A 1 522 ? -3.379 -60.625 10.352 1 78.56 522 ASN A O 1
ATOM 4061 N N . THR A 1 523 ? -2.307 -58.875 9.602 1 83.62 523 THR A N 1
ATOM 4062 C CA . THR A 1 523 ? -3.375 -57.938 9.914 1 83.62 523 THR A CA 1
ATOM 4063 C C . THR A 1 523 ? -4.289 -57.75 8.711 1 83.62 523 THR A C 1
ATOM 4065 O O . THR A 1 523 ? -5.414 -57.25 8.859 1 83.62 523 THR A O 1
ATOM 4068 N N . ALA A 1 524 ? -3.92 -58.156 7.512 1 90.06 524 ALA A N 1
ATOM 4069 C CA . ALA A 1 524 ? -4.656 -57.875 6.281 1 90.06 524 ALA A CA 1
ATOM 4070 C C . ALA A 1 524 ? -5.965 -58.656 6.234 1 90.06 524 ALA A C 1
ATOM 4072 O O . ALA A 1 524 ? -6.016 -59.812 6.672 1 90.06 524 ALA A O 1
ATOM 4073 N N . ARG A 1 525 ? -7.008 -58.125 5.824 1 93.19 525 ARG A N 1
ATOM 4074 C CA . ARG A 1 525 ? -8.312 -58.719 5.594 1 93.19 525 ARG A CA 1
ATOM 4075 C C . ARG A 1 525 ? -8.57 -58.906 4.102 1 93.19 525 ARG A C 1
ATOM 4077 O O . ARG A 1 525 ? -7.895 -58.312 3.268 1 93.19 525 ARG A O 1
ATOM 4084 N N . PRO A 1 526 ? -9.5 -59.781 3.801 1 89.81 526 PRO A N 1
ATOM 4085 C CA . PRO A 1 526 ? -9.82 -59.969 2.383 1 89.81 526 PRO A CA 1
ATOM 4086 C C . PRO A 1 526 ? -10.234 -58.688 1.694 1 89.81 526 PRO A C 1
ATOM 4088 O O . PRO A 1 526 ? -11.055 -57.938 2.23 1 89.81 526 PRO A O 1
ATOM 4091 N N . GLY A 1 527 ? -9.578 -58.406 0.58 1 91.62 527 GLY A N 1
ATOM 4092 C CA . GLY A 1 527 ? -9.922 -57.219 -0.187 1 91.62 527 GLY A CA 1
ATOM 4093 C C . GLY A 1 527 ? -8.977 -56.062 0.062 1 91.62 527 GLY A C 1
ATOM 4094 O O . GLY A 1 527 ? -8.898 -55.125 -0.743 1 91.62 527 GLY A O 1
ATOM 4095 N N . ASP A 1 528 ? -8.234 -56.125 1.178 1 94.31 528 ASP A N 1
ATOM 4096 C CA . ASP A 1 528 ? -7.352 -55.031 1.563 1 94.31 528 ASP A CA 1
ATOM 4097 C C . ASP A 1 528 ? -6.262 -54.812 0.519 1 94.31 528 ASP A C 1
ATOM 4099 O O . ASP A 1 528 ? -5.945 -53.688 0.172 1 94.31 528 ASP A O 1
ATOM 4103 N N . GLU A 1 529 ? -5.711 -55.844 0.039 1 92.5 529 GLU A N 1
ATOM 4104 C CA . GLU A 1 529 ? -4.621 -55.75 -0.929 1 92.5 529 GLU A CA 1
ATOM 4105 C C . GLU A 1 529 ? -5.078 -55.062 -2.211 1 92.5 529 GLU A C 1
ATOM 4107 O O . GLU A 1 529 ? -4.359 -54.219 -2.762 1 92.5 529 GLU A O 1
ATOM 4112 N N . LEU A 1 530 ? -6.223 -55.438 -2.637 1 93.31 530 LEU A N 1
ATOM 4113 C CA . LEU A 1 530 ? -6.758 -54.812 -3.842 1 93.31 530 LEU A CA 1
ATOM 4114 C C . LEU A 1 530 ? -7.008 -53.312 -3.621 1 93.31 530 LEU A C 1
ATOM 4116 O O . LEU A 1 530 ? -6.637 -52.5 -4.457 1 93.31 530 LEU A O 1
ATOM 4120 N N . LEU A 1 531 ? -7.629 -53.031 -2.533 1 94.38 531 LEU A N 1
ATOM 4121 C CA . LEU A 1 531 ? -7.938 -51.656 -2.23 1 94.38 531 LEU A CA 1
ATOM 4122 C C . LEU A 1 531 ? -6.664 -50.812 -2.141 1 94.38 531 LEU A C 1
ATOM 4124 O O . LEU A 1 531 ? -6.617 -49.688 -2.635 1 94.38 531 LEU A O 1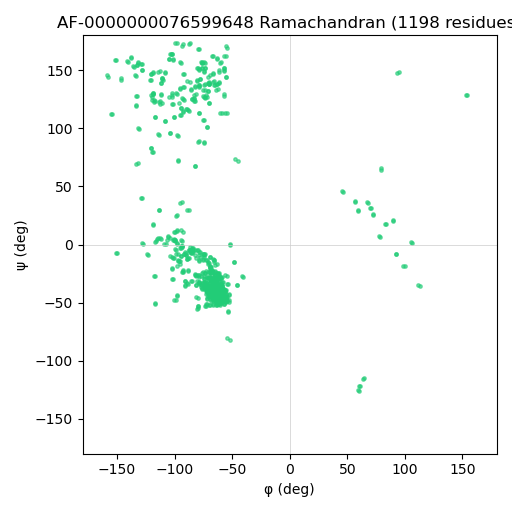
ATOM 4128 N N . PHE A 1 532 ? -5.66 -51.344 -1.545 1 93.44 532 PHE A N 1
ATOM 4129 C CA . PHE A 1 532 ? -4.379 -50.656 -1.41 1 93.44 532 PHE A CA 1
ATOM 4130 C C . PHE A 1 532 ? -3.711 -50.5 -2.77 1 93.44 532 PHE A C 1
ATOM 4132 O O . PHE A 1 532 ? -3.117 -49.438 -3.049 1 93.44 532 PHE A O 1
ATOM 4139 N N . SER A 1 533 ? -3.787 -51.5 -3.566 1 91.94 533 SER A N 1
ATOM 4140 C CA . SER A 1 533 ? -3.24 -51.438 -4.918 1 91.94 533 SER A CA 1
ATOM 4141 C C . SER A 1 533 ? -3.949 -50.375 -5.746 1 91.94 533 SER A C 1
ATOM 4143 O O . SER A 1 533 ? -3.318 -49.688 -6.551 1 91.94 533 SER A O 1
ATOM 4145 N N . LEU A 1 534 ? -5.199 -50.281 -5.523 1 93.25 534 LEU A N 1
ATOM 4146 C CA . LEU A 1 534 ? -5.98 -49.281 -6.234 1 93.25 534 LEU A CA 1
ATOM 4147 C C . LEU A 1 534 ? -5.539 -47.875 -5.836 1 93.25 534 LEU A C 1
ATOM 4149 O O . LEU A 1 534 ? -5.559 -46.938 -6.656 1 93.25 534 LEU A O 1
ATOM 4153 N N . ASP A 1 535 ? -5.203 -47.656 -4.574 1 93.94 535 ASP A N 1
ATOM 4154 C CA . ASP A 1 535 ? -4.637 -46.375 -4.16 1 93.94 535 ASP A CA 1
ATOM 4155 C C . ASP A 1 535 ? -3.396 -46.031 -4.984 1 93.94 535 ASP A C 1
ATOM 4157 O O . ASP A 1 535 ? -3.242 -44.906 -5.434 1 93.94 535 ASP A O 1
ATOM 4161 N N . GLY A 1 536 ? -2.514 -46.969 -5.141 1 91.5 536 GLY A N 1
ATOM 4162 C CA . GLY A 1 536 ? -1.32 -46.781 -5.949 1 91.5 536 GLY A CA 1
ATOM 4163 C C . GLY A 1 536 ? -1.627 -46.438 -7.398 1 91.5 536 GLY A C 1
ATOM 4164 O O . GLY A 1 536 ? -1.004 -45.562 -7.984 1 91.5 536 GLY A O 1
ATOM 4165 N N . MET A 1 537 ? -2.605 -47.188 -7.926 1 91.06 537 MET A N 1
ATOM 4166 C CA . MET A 1 537 ? -3 -46.938 -9.312 1 91.06 537 MET A CA 1
ATOM 4167 C C . MET A 1 537 ? -3.574 -45.562 -9.5 1 91.06 537 MET A C 1
ATOM 4169 O O . MET A 1 537 ? -3.262 -44.875 -10.477 1 91.06 537 MET A O 1
ATOM 4173 N N . ALA A 1 538 ? -4.406 -45.219 -8.586 1 91.44 538 ALA A N 1
ATOM 4174 C CA . ALA A 1 538 ? -5.016 -43.906 -8.641 1 91.44 538 ALA A CA 1
ATOM 4175 C C . ALA A 1 538 ? -3.951 -42.812 -8.578 1 91.44 538 ALA A C 1
ATOM 4177 O O . ALA A 1 538 ? -4.02 -41.812 -9.312 1 91.44 538 ALA A O 1
ATOM 4178 N N . ALA A 1 539 ? -3.02 -42.938 -7.707 1 87.81 539 ALA A N 1
ATOM 4179 C CA . ALA A 1 539 ? -1.929 -41.969 -7.582 1 87.81 539 ALA A CA 1
ATOM 4180 C C . ALA A 1 539 ? -1.112 -41.906 -8.867 1 87.81 539 ALA A C 1
ATOM 4182 O O . ALA A 1 539 ? -0.716 -40.812 -9.305 1 87.81 539 ALA A O 1
ATOM 4183 N N . ALA A 1 540 ? -0.875 -43.031 -9.422 1 86.44 540 ALA A N 1
ATOM 4184 C CA . ALA A 1 540 ? -0.129 -43.094 -10.672 1 86.44 540 ALA A CA 1
ATOM 4185 C C . ALA A 1 540 ? -0.891 -42.406 -11.797 1 86.44 540 ALA A C 1
ATOM 4187 O O . ALA A 1 540 ? -0.292 -41.719 -12.633 1 86.44 540 ALA A O 1
ATOM 4188 N N . LEU A 1 541 ? -2.15 -42.656 -11.82 1 86.25 541 LEU A N 1
ATOM 4189 C CA . LEU A 1 541 ? -3.018 -42.031 -12.812 1 86.25 541 LEU A CA 1
ATOM 4190 C C . LEU A 1 541 ? -2.957 -40.5 -12.703 1 86.25 541 LEU A C 1
ATOM 4192 O O . LEU A 1 541 ? -2.928 -39.812 -13.719 1 86.25 541 LEU A O 1
ATOM 4196 N N . ASP A 1 542 ? -2.957 -40.031 -11.5 1 80.31 542 ASP A N 1
ATOM 4197 C CA . ASP A 1 542 ? -2.902 -38.594 -11.242 1 80.31 542 ASP A CA 1
ATOM 4198 C C . ASP A 1 542 ? -1.573 -38 -11.711 1 80.31 542 ASP A C 1
ATOM 4200 O O . ASP A 1 542 ? -1.51 -36.844 -12.102 1 80.31 542 ASP A O 1
ATOM 4204 N N . GLU A 1 543 ? -0.586 -38.781 -11.648 1 75.19 543 GLU A N 1
ATOM 4205 C CA . GLU A 1 543 ? 0.754 -38.344 -11.992 1 75.19 543 GLU A CA 1
ATOM 4206 C C . GLU A 1 543 ? 0.964 -38.344 -13.508 1 75.19 543 GLU A C 1
ATOM 4208 O O . GLU A 1 543 ? 1.418 -37.344 -14.086 1 75.19 543 GLU A O 1
ATOM 4213 N N . ASP A 1 544 ? 0.676 -39.625 -14.086 1 76.69 544 ASP A N 1
ATOM 4214 C CA . ASP A 1 544 ? 0.919 -39.812 -15.508 1 76.69 544 ASP A CA 1
ATOM 4215 C C . ASP A 1 544 ? 0.032 -40.938 -16.062 1 76.69 544 ASP A C 1
ATOM 4217 O O . ASP A 1 544 ? 0.311 -42.125 -15.852 1 76.69 544 ASP A O 1
ATOM 4221 N N . VAL A 1 545 ? -0.84 -40.562 -16.859 1 79.38 545 VAL A N 1
ATOM 4222 C CA . VAL A 1 545 ? -1.81 -41.5 -17.391 1 79.38 545 VAL A CA 1
ATOM 4223 C C . VAL A 1 545 ? -1.099 -42.531 -18.281 1 79.38 545 VAL A C 1
ATOM 4225 O O . VAL A 1 545 ? -1.357 -43.719 -18.188 1 79.38 545 VAL A O 1
ATOM 4228 N N . ASP A 1 546 ? -0.199 -42.094 -19.047 1 75.06 546 ASP A N 1
ATOM 4229 C CA . ASP A 1 546 ? 0.493 -43 -19.969 1 75.06 546 ASP A CA 1
ATOM 4230 C C . ASP A 1 546 ? 1.341 -44 -19.219 1 75.06 546 ASP A C 1
ATOM 4232 O O . ASP A 1 546 ? 1.372 -45.188 -19.578 1 75.06 546 ASP A O 1
ATOM 4236 N N . LEU A 1 547 ? 1.927 -43.438 -18.203 1 73.75 547 LEU A N 1
ATOM 4237 C CA . LEU A 1 547 ? 2.752 -44.344 -17.406 1 73.75 547 LEU A CA 1
ATOM 4238 C C . LEU A 1 547 ? 1.893 -45.375 -16.688 1 73.75 547 LEU A C 1
ATOM 4240 O O . LEU A 1 547 ? 2.271 -46.562 -16.578 1 73.75 547 LEU A O 1
ATOM 4244 N N . PHE A 1 548 ? 0.796 -45 -16.25 1 83.44 548 PHE A N 1
ATOM 4245 C CA . PHE A 1 548 ? -0.146 -45.906 -15.602 1 83.44 548 PHE A CA 1
ATOM 4246 C C . PHE A 1 548 ? -0.595 -47 -16.562 1 83.44 548 PHE A C 1
ATOM 4248 O O . PHE A 1 548 ? -0.585 -48.188 -16.203 1 83.44 548 PHE A O 1
ATOM 4255 N N . LEU A 1 549 ? -0.901 -46.625 -17.75 1 85.69 549 LEU A N 1
ATOM 4256 C CA . LEU A 1 549 ? -1.396 -47.594 -18.734 1 85.69 549 LEU A CA 1
ATOM 4257 C C . LEU A 1 549 ? -0.308 -48.594 -19.109 1 85.69 549 LEU A C 1
ATOM 4259 O O . LEU A 1 549 ? -0.583 -49.781 -19.281 1 85.69 549 LEU A O 1
ATOM 4263 N N . ALA A 1 550 ? 0.853 -48.062 -19.141 1 79.44 550 ALA A N 1
ATOM 4264 C CA . ALA A 1 550 ? 1.983 -48.906 -19.469 1 79.44 550 ALA A CA 1
ATOM 4265 C C . ALA A 1 550 ? 2.211 -49.969 -18.375 1 79.44 550 ALA A C 1
ATOM 4267 O O . ALA A 1 550 ? 2.473 -51.125 -18.672 1 79.44 550 ALA A O 1
ATOM 4268 N N . GLU A 1 551 ? 2.082 -49.5 -17.172 1 82 551 GLU A N 1
ATOM 4269 C CA . GLU A 1 551 ? 2.271 -50.375 -16.031 1 82 551 GLU A CA 1
ATOM 4270 C C . GLU A 1 551 ? 1.144 -51.406 -15.953 1 82 551 GLU A C 1
ATOM 4272 O O . GLU A 1 551 ? 1.385 -52.594 -15.664 1 82 551 GLU A O 1
ATOM 4277 N N . PHE A 1 552 ? 0.005 -51 -16.25 1 86.25 552 PHE A N 1
ATOM 4278 C CA . PHE A 1 552 ? -1.164 -51.875 -16.219 1 86.25 552 PHE A CA 1
ATOM 4279 C C . PHE A 1 552 ? -1.069 -52.938 -17.312 1 86.25 552 PHE A C 1
ATOM 4281 O O . PHE A 1 552 ? -1.461 -54.094 -17.078 1 86.25 552 PHE A O 1
ATOM 4288 N N . ALA A 1 553 ? -0.46 -52.594 -18.359 1 86 553 ALA A N 1
ATOM 4289 C CA . ALA A 1 553 ? -0.395 -53.438 -19.531 1 86 553 ALA A CA 1
ATOM 4290 C C . ALA A 1 553 ? 0.708 -54.5 -19.375 1 86 553 ALA A C 1
ATOM 4292 O O . ALA A 1 553 ? 0.819 -55.406 -20.203 1 86 553 ALA A O 1
ATOM 4293 N N . GLN A 1 554 ? 1.504 -54.312 -18.375 1 83.44 554 GLN A N 1
ATOM 4294 C CA . GLN A 1 554 ? 2.588 -55.281 -18.172 1 83.44 554 GLN A CA 1
ATOM 4295 C C . GLN A 1 554 ? 2.047 -56.656 -17.781 1 83.44 554 GLN A C 1
ATOM 4297 O O . GLN A 1 554 ? 2.709 -57.656 -17.984 1 83.44 554 GLN A O 1
ATOM 4302 N N . GLN A 1 555 ? 0.9 -56.656 -17.25 1 84.19 555 GLN A N 1
ATOM 4303 C CA . GLN A 1 555 ? 0.273 -57.938 -16.875 1 84.19 555 GLN A CA 1
ATOM 4304 C C . GLN A 1 555 ? -0.346 -58.625 -18.094 1 84.19 555 GLN A C 1
ATOM 4306 O O . GLN A 1 555 ? -0.726 -57.969 -19.062 1 84.19 555 GLN A O 1
ATOM 4311 N N . PRO A 1 556 ? -0.386 -59.938 -18 1 88.56 556 PRO A N 1
ATOM 4312 C CA . PRO A 1 556 ? -1.031 -60.656 -19.109 1 88.56 556 PRO A CA 1
ATOM 4313 C C . PRO A 1 556 ? -2.498 -60.281 -19.281 1 88.56 556 PRO A C 1
ATOM 4315 O O . PRO A 1 556 ? -3.166 -59.906 -18.312 1 88.56 556 PRO A O 1
ATOM 4318 N N . GLU A 1 557 ? -2.984 -60.312 -20.453 1 89.5 557 GLU A N 1
ATOM 4319 C CA . GLU A 1 557 ? -4.309 -59.844 -20.844 1 89.5 557 GLU A CA 1
ATOM 4320 C C . GLU A 1 557 ? -5.398 -60.469 -19.984 1 89.5 557 GLU A C 1
ATOM 4322 O O . GLU A 1 557 ? -6.277 -59.781 -19.469 1 89.5 557 GLU A O 1
ATOM 4327 N N . PRO A 1 558 ? -5.359 -61.812 -19.797 1 90.38 558 PRO A N 1
ATOM 4328 C CA . PRO A 1 558 ? -6.422 -62.406 -18.969 1 90.38 558 PRO A CA 1
ATOM 4329 C C . PRO A 1 558 ? -6.434 -61.875 -17.547 1 90.38 558 PRO A C 1
ATOM 4331 O O . PRO A 1 558 ? -7.504 -61.688 -16.953 1 90.38 558 PRO A O 1
ATOM 4334 N N . GLU A 1 559 ? -5.254 -61.562 -17.109 1 91.56 559 GLU A N 1
ATOM 4335 C CA . GLU A 1 559 ? -5.145 -61 -15.766 1 91.56 559 GLU A CA 1
ATOM 4336 C C . GLU A 1 559 ? -5.648 -59.562 -15.711 1 91.56 559 GLU A C 1
ATOM 4338 O O . GLU A 1 559 ? -6.215 -59.156 -14.695 1 91.56 559 GLU A O 1
ATOM 4343 N N . GLN A 1 560 ? -5.418 -58.875 -16.75 1 92.88 560 GLN A N 1
ATOM 4344 C CA . GLN A 1 560 ? -5.91 -57.5 -16.844 1 92.88 560 GLN A CA 1
ATOM 4345 C C . GLN A 1 560 ? -7.438 -57.469 -16.797 1 92.88 560 GLN A C 1
ATOM 4347 O O . GLN A 1 560 ? -8.031 -56.656 -16.094 1 92.88 560 GLN A O 1
ATOM 4352 N N . VAL A 1 561 ? -8.008 -58.344 -17.516 1 92.38 561 VAL A N 1
ATOM 4353 C CA . VAL A 1 561 ? -9.461 -58.406 -17.578 1 92.38 561 VAL A CA 1
ATOM 4354 C C . VAL A 1 561 ? -10.023 -58.812 -16.219 1 92.38 561 VAL A C 1
ATOM 4356 O O . VAL A 1 561 ? -11.039 -58.25 -15.773 1 92.38 561 VAL A O 1
ATOM 4359 N N . GLU A 1 562 ? -9.414 -59.719 -15.625 1 92.81 562 GLU A N 1
ATOM 4360 C CA . GLU A 1 562 ? -9.836 -60.125 -14.289 1 92.81 562 GLU A CA 1
ATOM 4361 C C . GLU A 1 562 ? -9.734 -58.969 -13.305 1 92.81 562 GLU A C 1
ATOM 4363 O O . GLU A 1 562 ? -10.602 -58.812 -12.445 1 92.81 562 GLU A O 1
ATOM 4368 N N . LEU A 1 563 ? -8.648 -58.281 -13.422 1 93.06 563 LEU A N 1
ATOM 4369 C CA . LEU A 1 563 ? -8.445 -57.125 -12.547 1 93.06 563 LEU A CA 1
ATOM 4370 C C . LEU A 1 563 ? -9.516 -56.094 -12.773 1 93.06 563 LEU A C 1
ATOM 4372 O O . LEU A 1 563 ? -9.984 -55.438 -11.82 1 93.06 563 LEU A O 1
ATOM 4376 N N . VAL A 1 564 ? -9.875 -55.812 -13.984 1 94.44 564 VAL A N 1
ATOM 4377 C CA . VAL A 1 564 ? -10.938 -54.875 -14.32 1 94.44 564 VAL A CA 1
ATOM 4378 C C . VAL A 1 564 ? -12.234 -55.281 -13.617 1 94.44 564 VAL A C 1
ATOM 4380 O O . VAL A 1 564 ? -12.938 -54.438 -13.062 1 94.44 564 VAL A O 1
ATOM 4383 N N . LYS A 1 565 ? -12.523 -56.562 -13.609 1 93.12 565 LYS A N 1
ATOM 4384 C CA . LYS A 1 565 ? -13.719 -57.094 -12.945 1 93.12 565 LYS A CA 1
ATOM 4385 C C . LYS A 1 565 ? -13.641 -56.875 -11.438 1 93.12 565 LYS A C 1
ATOM 4387 O O . LYS A 1 565 ? -14.633 -56.531 -10.805 1 93.12 565 LYS A O 1
ATOM 4392 N N . GLU A 1 566 ? -12.555 -57.125 -10.969 1 93.44 566 GLU A N 1
ATOM 4393 C CA . GLU A 1 566 ? -12.352 -56.938 -9.531 1 93.44 566 GLU A CA 1
ATOM 4394 C C . GLU A 1 566 ? -12.516 -55.469 -9.133 1 93.44 566 GLU A C 1
ATOM 4396 O O . GLU A 1 566 ? -13.109 -55.156 -8.102 1 93.44 566 GLU A O 1
ATOM 4401 N N . ILE A 1 567 ? -11.914 -54.594 -9.922 1 94.19 567 ILE A N 1
ATOM 4402 C CA . ILE A 1 567 ? -12 -53.156 -9.648 1 94.19 567 ILE A CA 1
ATOM 4403 C C . ILE A 1 567 ? -13.461 -52.719 -9.664 1 94.19 567 ILE A C 1
ATOM 4405 O O . ILE A 1 567 ? -13.898 -51.969 -8.797 1 94.19 567 ILE A O 1
ATOM 4409 N N . ALA A 1 568 ? -14.203 -53.156 -10.594 1 92.88 568 ALA A N 1
ATOM 4410 C CA . ALA A 1 568 ? -15.609 -52.812 -10.742 1 92.88 568 ALA A CA 1
ATOM 4411 C C . ALA A 1 568 ? -16.422 -53.25 -9.523 1 92.88 568 ALA A C 1
ATOM 4413 O O . ALA A 1 568 ? -17.438 -52.656 -9.195 1 92.88 568 ALA A O 1
ATOM 4414 N N . ALA A 1 569 ? -15.984 -54.281 -8.875 1 91.5 569 ALA A N 1
ATOM 4415 C CA . ALA A 1 569 ? -16.703 -54.875 -7.75 1 91.5 569 ALA A CA 1
ATOM 4416 C C . ALA A 1 569 ? -16.359 -54.156 -6.449 1 91.5 569 ALA A C 1
ATOM 4418 O O . ALA A 1 569 ? -17 -54.375 -5.418 1 91.5 569 ALA A O 1
ATOM 4419 N N . THR A 1 570 ? -15.406 -53.25 -6.484 1 90.25 570 THR A N 1
ATOM 4420 C CA . THR A 1 570 ? -14.984 -52.562 -5.281 1 90.25 570 THR A CA 1
ATOM 4421 C C . THR A 1 570 ? -15.719 -51.219 -5.148 1 90.25 570 THR A C 1
ATOM 4423 O O . THR A 1 570 ? -16.266 -50.719 -6.125 1 90.25 570 THR A O 1
ATOM 4426 N N . ALA A 1 571 ? -15.773 -50.781 -3.912 1 85.81 571 ALA A N 1
ATOM 4427 C CA . ALA A 1 571 ? -16.375 -49.469 -3.637 1 85.81 571 ALA A CA 1
ATOM 4428 C C . ALA A 1 571 ? -15.305 -48.406 -3.494 1 85.81 571 ALA A C 1
ATOM 4430 O O . ALA A 1 571 ? -15.523 -47.375 -2.844 1 85.81 571 ALA A O 1
ATOM 4431 N N . HIS A 1 572 ? -14.18 -48.656 -4.098 1 91.06 572 HIS A N 1
ATOM 4432 C CA . HIS A 1 572 ? -13.078 -47.719 -4.016 1 91.06 572 HIS A CA 1
ATOM 4433 C C . HIS A 1 572 ? -13.422 -46.406 -4.719 1 91.06 572 HIS A C 1
ATOM 4435 O O . HIS A 1 572 ? -14.016 -46.406 -5.797 1 91.06 572 HIS A O 1
ATOM 4441 N N . ARG A 1 573 ? -13.109 -45.312 -4.16 1 87.88 573 ARG A N 1
ATOM 4442 C CA . ARG A 1 573 ? -13.492 -43.969 -4.621 1 87.88 573 ARG A CA 1
ATOM 4443 C C . ARG A 1 573 ? -12.992 -43.719 -6.043 1 87.88 573 ARG A C 1
ATOM 4445 O O . ARG A 1 573 ? -13.633 -43 -6.812 1 87.88 573 ARG A O 1
ATOM 4452 N N . SER A 1 574 ? -11.844 -44.281 -6.441 1 91.94 574 SER A N 1
ATOM 4453 C CA . SER A 1 574 ? -11.219 -44 -7.73 1 91.94 574 SER A CA 1
ATOM 4454 C C . SER A 1 574 ? -11.508 -45.094 -8.742 1 91.94 574 SER A C 1
ATOM 4456 O O . SER A 1 574 ? -10.945 -45.125 -9.836 1 91.94 574 SER A O 1
ATOM 4458 N N . ALA A 1 575 ? -12.289 -46.031 -8.359 1 92.19 575 ALA A N 1
ATOM 4459 C CA . ALA A 1 575 ? -12.578 -47.156 -9.25 1 92.19 575 ALA A CA 1
ATOM 4460 C C . ALA A 1 575 ? -13.172 -46.688 -10.562 1 92.19 575 ALA A C 1
ATOM 4462 O O . ALA A 1 575 ? -12.734 -47.094 -11.641 1 92.19 575 ALA A O 1
ATOM 4463 N N . GLY A 1 576 ? -14.125 -45.812 -10.469 1 91.06 576 GLY A N 1
ATOM 4464 C CA . GLY A 1 576 ? -14.758 -45.281 -11.664 1 91.06 576 GLY A CA 1
ATOM 4465 C C . GLY A 1 576 ? -13.781 -44.562 -12.586 1 91.06 576 GLY A C 1
ATOM 4466 O O . GLY A 1 576 ? -13.836 -44.75 -13.805 1 91.06 576 GLY A O 1
ATOM 4467 N N . GLU A 1 577 ? -12.977 -43.781 -11.992 1 90.69 577 GLU A N 1
ATOM 4468 C CA . GLU A 1 577 ? -12 -43.031 -12.781 1 90.69 577 GLU A CA 1
ATOM 4469 C C . GLU A 1 577 ? -11.008 -43.938 -13.461 1 90.69 577 GLU A C 1
ATOM 4471 O O . GLU A 1 577 ? -10.633 -43.719 -14.617 1 90.69 577 GLU A O 1
ATOM 4476 N N . ILE A 1 578 ? -10.508 -44.938 -12.742 1 92.88 578 ILE A N 1
ATOM 4477 C CA . ILE A 1 578 ? -9.555 -45.906 -13.273 1 92.88 578 ILE A CA 1
ATOM 4478 C C . ILE A 1 578 ? -10.188 -46.656 -14.445 1 92.88 578 ILE A C 1
ATOM 4480 O O . ILE A 1 578 ? -9.586 -46.781 -15.508 1 92.88 578 ILE A O 1
ATOM 4484 N N . LEU A 1 579 ? -11.375 -47.062 -14.281 1 93.56 579 LEU A N 1
ATOM 4485 C CA . LEU A 1 579 ? -12.086 -47.781 -15.328 1 93.56 579 LEU A CA 1
ATOM 4486 C C . LEU A 1 579 ? -12.336 -46.906 -16.547 1 93.56 579 LEU A C 1
ATOM 4488 O O . LEU A 1 579 ? -12.234 -47.375 -17.688 1 93.56 579 LEU A O 1
ATOM 4492 N N . ALA A 1 580 ? -12.633 -45.719 -16.297 1 93.38 580 ALA A N 1
ATOM 4493 C CA . ALA A 1 580 ? -12.883 -44.781 -17.391 1 93.38 580 ALA A CA 1
ATOM 4494 C C . ALA A 1 580 ? -11.633 -44.562 -18.234 1 93.38 580 ALA A C 1
ATOM 4496 O O . ALA A 1 580 ? -11.711 -44.531 -19.469 1 93.38 580 ALA A O 1
ATOM 4497 N N . VAL A 1 581 ? -10.523 -44.469 -17.562 1 92.56 581 VAL A N 1
ATOM 4498 C CA . VAL A 1 581 ? -9.266 -44.25 -18.266 1 92.56 581 VAL A CA 1
ATOM 4499 C C . VAL A 1 581 ? -8.898 -45.5 -19.062 1 92.56 581 VAL A C 1
ATOM 4501 O O . VAL A 1 581 ? -8.438 -45.406 -20.203 1 92.56 581 VAL A O 1
ATOM 4504 N N . LEU A 1 582 ? -9.156 -46.656 -18.484 1 92.75 582 LEU A N 1
ATOM 4505 C CA . LEU A 1 582 ? -8.883 -47.906 -19.172 1 92.75 582 LEU A CA 1
ATOM 4506 C C . LEU A 1 582 ? -9.805 -48.094 -20.375 1 92.75 582 LEU A C 1
ATOM 4508 O O . LEU A 1 582 ? -9.367 -48.531 -21.438 1 92.75 582 LEU A O 1
ATOM 4512 N N . ALA A 1 583 ? -10.961 -47.656 -20.25 1 93.19 583 ALA A N 1
ATOM 4513 C CA . ALA A 1 583 ? -11.945 -47.781 -21.328 1 93.19 583 ALA A CA 1
ATOM 4514 C C . ALA A 1 583 ? -11.594 -46.844 -22.484 1 93.19 583 ALA A C 1
ATOM 4516 O O . ALA A 1 583 ? -11.758 -47.219 -23.656 1 93.19 583 ALA A O 1
ATOM 4517 N N . GLU A 1 584 ? -11.133 -45.812 -22.172 1 92.12 584 GLU A N 1
ATOM 4518 C CA . GLU A 1 584 ? -10.906 -44.781 -23.188 1 92.12 584 GLU A CA 1
ATOM 4519 C C . GLU A 1 584 ? -9.523 -44.906 -23.812 1 92.12 584 GLU A C 1
ATOM 4521 O O . GLU A 1 584 ? -9.352 -44.625 -25.016 1 92.12 584 GLU A O 1
ATOM 4526 N N . HIS A 1 585 ? -8.477 -45.344 -23.047 1 89.25 585 HIS A N 1
ATOM 4527 C CA . HIS A 1 585 ? -7.121 -45.125 -23.547 1 89.25 585 HIS A CA 1
ATOM 4528 C C . HIS A 1 585 ? -6.352 -46.438 -23.641 1 89.25 585 HIS A C 1
ATOM 4530 O O . HIS A 1 585 ? -5.238 -46.469 -24.156 1 89.25 585 HIS A O 1
ATOM 4536 N N . HIS A 1 586 ? -6.922 -47.531 -23.125 1 90.5 586 HIS A N 1
ATOM 4537 C CA . HIS A 1 586 ? -6.148 -48.781 -23.141 1 90.5 586 HIS A CA 1
ATOM 4538 C C . HIS A 1 586 ? -5.91 -49.25 -24.578 1 90.5 586 HIS A C 1
ATOM 4540 O O . HIS A 1 586 ? -6.805 -49.188 -25.406 1 90.5 586 HIS A O 1
ATOM 4546 N N . ALA A 1 587 ? -4.801 -49.75 -24.906 1 85.81 587 ALA A N 1
ATOM 4547 C CA . ALA A 1 587 ? -4.398 -50.156 -26.25 1 85.81 587 ALA A CA 1
ATOM 4548 C C . ALA A 1 587 ? -5.117 -51.438 -26.672 1 85.81 587 ALA A C 1
ATOM 4550 O O . ALA A 1 587 ? -5.484 -51.594 -27.844 1 85.81 587 ALA A O 1
ATOM 4551 N N . GLU A 1 588 ? -5.34 -52.406 -25.75 1 90.69 588 GLU A N 1
ATOM 4552 C CA . GLU A 1 588 ? -5.992 -53.688 -26.047 1 90.69 588 GLU A CA 1
ATOM 4553 C C . GLU A 1 588 ? -7.508 -53.531 -26.016 1 90.69 588 GLU A C 1
ATOM 4555 O O . GLU A 1 588 ? -8.078 -53.219 -24.969 1 90.69 588 GLU A O 1
ATOM 4560 N N . GLU A 1 589 ? -8.062 -53.906 -27.031 1 90.44 589 GLU A N 1
ATOM 4561 C CA . GLU A 1 589 ? -9.5 -53.719 -27.188 1 90.44 589 GLU A CA 1
ATOM 4562 C C . GLU A 1 589 ? -10.281 -54.562 -26.188 1 90.44 589 GLU A C 1
ATOM 4564 O O . GLU A 1 589 ? -11.328 -54.156 -25.688 1 90.44 589 GLU A O 1
ATOM 4569 N N . VAL A 1 590 ? -9.773 -55.688 -25.906 1 92.31 590 VAL A N 1
ATOM 4570 C CA . VAL A 1 590 ? -10.477 -56.594 -25.016 1 92.31 590 VAL A CA 1
ATOM 4571 C C . VAL A 1 590 ? -10.555 -55.969 -23.609 1 92.31 590 VAL A C 1
ATOM 4573 O O . VAL A 1 590 ? -11.594 -56.062 -22.953 1 92.31 590 VAL A O 1
ATOM 4576 N N . VAL A 1 591 ? -9.477 -55.406 -23.219 1 93.19 591 VAL A N 1
ATOM 4577 C CA . VAL A 1 591 ? -9.406 -54.781 -21.891 1 93.19 591 VAL A CA 1
ATOM 4578 C C . VAL A 1 591 ? -10.258 -53.531 -21.859 1 93.19 591 VAL A C 1
ATOM 4580 O O . VAL A 1 591 ? -11 -53.281 -20.906 1 93.19 591 VAL A O 1
ATOM 4583 N N . ALA A 1 592 ? -10.18 -52.688 -22.859 1 93.75 592 ALA A N 1
ATOM 4584 C CA . ALA A 1 592 ? -10.961 -51.438 -22.969 1 93.75 592 ALA A CA 1
ATOM 4585 C C . ALA A 1 592 ? -12.461 -51.75 -22.953 1 93.75 592 ALA A C 1
ATOM 4587 O O . ALA A 1 592 ? -13.234 -51.062 -22.297 1 93.75 592 ALA A O 1
ATOM 4588 N N . ALA A 1 593 ? -12.797 -52.781 -23.641 1 93.5 593 ALA A N 1
ATOM 4589 C CA . ALA A 1 593 ? -14.203 -53.188 -23.703 1 93.5 593 ALA A CA 1
ATOM 4590 C C . ALA A 1 593 ? -14.688 -53.688 -22.359 1 93.5 593 ALA A C 1
ATOM 4592 O O . ALA A 1 593 ? -15.828 -53.438 -21.953 1 93.5 593 ALA A O 1
ATOM 4593 N N . ALA A 1 594 ? -13.852 -54.406 -21.75 1 92.75 594 ALA A N 1
ATOM 4594 C CA . ALA A 1 594 ? -14.203 -54.906 -20.422 1 92.75 594 ALA A CA 1
ATOM 4595 C C . ALA A 1 594 ? -14.406 -53.75 -19.453 1 92.75 594 ALA A C 1
ATOM 4597 O O . ALA A 1 594 ? -15.336 -53.781 -18.641 1 92.75 594 ALA A O 1
ATOM 4598 N N . ALA A 1 595 ? -13.555 -52.812 -19.5 1 94.44 595 ALA A N 1
ATOM 4599 C CA . ALA A 1 595 ? -13.641 -51.625 -18.641 1 94.44 595 ALA A CA 1
ATOM 4600 C C . ALA A 1 595 ? -14.906 -50.812 -18.953 1 94.44 595 ALA A C 1
ATOM 4602 O O . ALA A 1 595 ? -15.578 -50.344 -18.031 1 94.44 595 ALA A O 1
ATOM 4603 N N . GLN A 1 596 ? -15.234 -50.688 -20.203 1 93.38 596 GLN A N 1
ATOM 4604 C CA . GLN A 1 596 ? -16.438 -49.969 -20.609 1 93.38 596 GLN A CA 1
ATOM 4605 C C . GLN A 1 596 ? -17.688 -50.688 -20.109 1 93.38 596 GLN A C 1
ATOM 4607 O O . GLN A 1 596 ? -18.641 -50.031 -19.672 1 93.38 596 GLN A O 1
ATOM 4612 N N . ALA A 1 597 ? -17.656 -51.938 -20.219 1 92.25 597 ALA A N 1
ATOM 4613 C CA . ALA A 1 597 ? -18.781 -52.75 -19.75 1 92.25 597 ALA A CA 1
ATOM 4614 C C . ALA A 1 597 ? -18.969 -52.594 -18.234 1 92.25 597 ALA A C 1
ATOM 4616 O O . ALA A 1 597 ? -20.094 -52.594 -17.75 1 92.25 597 ALA A O 1
ATOM 4617 N N . ALA A 1 598 ? -17.922 -52.5 -17.609 1 91 598 ALA A N 1
ATOM 4618 C CA . ALA A 1 598 ? -17.953 -52.375 -16.156 1 91 598 ALA A CA 1
ATOM 4619 C C . ALA A 1 598 ? -18.484 -51 -15.734 1 91 598 ALA A C 1
ATOM 4621 O O . ALA A 1 598 ? -19.109 -50.875 -14.688 1 91 598 ALA A O 1
ATOM 4622 N N . LEU A 1 599 ? -18.188 -49.969 -16.453 1 88.88 599 LEU A N 1
ATOM 4623 C CA . LEU A 1 599 ? -18.625 -48.625 -16.156 1 88.88 599 LEU A CA 1
ATOM 4624 C C . LEU A 1 599 ? -20.141 -48.5 -16.375 1 88.88 599 LEU A C 1
ATOM 4626 O O . LEU A 1 599 ? -20.797 -47.719 -15.672 1 88.88 599 LEU A O 1
ATOM 4630 N N . SER A 1 600 ? -20.703 -49.188 -17.438 1 80.88 600 SER A N 1
ATOM 4631 C CA . SER A 1 600 ? -22.125 -49.125 -17.797 1 80.88 600 SER A CA 1
ATOM 4632 C C . SER A 1 600 ? -22.984 -49.906 -16.812 1 80.88 600 SER A C 1
ATOM 4634 O O . SER A 1 600 ? -24.203 -49.812 -16.844 1 80.88 600 SER A O 1
ATOM 4636 N N . ARG A 1 601 ? -22.281 -50.625 -15.922 1 68.25 601 ARG A N 1
ATOM 4637 C CA . ARG A 1 601 ? -23.062 -51.344 -14.922 1 68.25 601 ARG A CA 1
ATOM 4638 C C . ARG A 1 601 ? -23.234 -50.5 -13.656 1 68.25 601 ARG A C 1
ATOM 4640 O O . ARG A 1 601 ? -22.344 -49.719 -13.289 1 68.25 601 ARG A O 1
ATOM 4647 N N . MET B 1 1 ? 22.5 24.5 18.266 1 88.25 1 MET B N 1
ATOM 4648 C CA . MET B 1 1 ? 21.812 24.594 16.984 1 88.25 1 MET B CA 1
ATOM 4649 C C . MET B 1 1 ? 20.422 23.969 17.062 1 88.25 1 MET B C 1
ATOM 4651 O O . MET B 1 1 ? 20.281 22.859 17.594 1 88.25 1 MET B O 1
ATOM 4655 N N . ARG B 1 2 ? 19.422 24.688 16.562 1 93.75 2 ARG B N 1
ATOM 4656 C CA . ARG B 1 2 ? 18.047 24.219 16.531 1 93.75 2 ARG B CA 1
ATOM 4657 C C . ARG B 1 2 ? 17.828 23.234 15.375 1 93.75 2 ARG B C 1
ATOM 4659 O O . ARG B 1 2 ? 18.375 23.422 14.281 1 93.75 2 ARG B O 1
ATOM 4666 N N . THR B 1 3 ? 17.078 22.109 15.633 1 96.69 3 THR B N 1
ATOM 4667 C CA . THR B 1 3 ? 16.891 21.109 14.602 1 96.69 3 THR B CA 1
ATOM 4668 C C . THR B 1 3 ? 15.406 20.797 14.414 1 96.69 3 THR B C 1
ATOM 4670 O O . THR B 1 3 ? 15.047 19.906 13.641 1 96.69 3 THR B O 1
ATOM 4673 N N . ALA B 1 4 ? 14.523 21.438 15.156 1 96.69 4 ALA B N 1
ATOM 4674 C CA . ALA B 1 4 ? 13.086 21.203 15.039 1 96.69 4 ALA B CA 1
ATOM 4675 C C . ALA B 1 4 ? 12.359 22.469 14.609 1 96.69 4 ALA B C 1
ATOM 4677 O O . ALA B 1 4 ? 12.516 23.531 15.234 1 96.69 4 ALA B O 1
ATOM 4678 N N . PHE B 1 5 ? 11.617 22.406 13.539 1 96.62 5 PHE B N 1
ATOM 4679 C CA . PHE B 1 5 ? 10.836 23.516 12.984 1 96.62 5 PHE B CA 1
ATOM 4680 C C . PHE B 1 5 ? 9.406 23.062 12.68 1 96.62 5 PHE B C 1
ATOM 4682 O O . PHE B 1 5 ? 9.148 22.469 11.633 1 96.62 5 PHE B O 1
ATOM 4689 N N . ILE B 1 6 ? 8.492 23.375 13.555 1 95.38 6 ILE B N 1
ATOM 4690 C CA . ILE B 1 6 ? 7.184 22.734 13.461 1 95.38 6 ILE B CA 1
ATOM 4691 C C . ILE B 1 6 ? 6.125 23.797 13.133 1 95.38 6 ILE B C 1
ATOM 4693 O O . ILE B 1 6 ? 4.934 23.484 13.047 1 95.38 6 ILE B O 1
ATOM 4697 N N . HIS B 1 7 ? 6.484 25.141 12.867 1 92.25 7 HIS B N 1
ATOM 4698 C CA . HIS B 1 7 ? 5.539 26.219 12.594 1 92.25 7 HIS B CA 1
ATOM 4699 C C . HIS B 1 7 ? 5.758 26.812 11.203 1 92.25 7 HIS B C 1
ATOM 4701 O O . HIS B 1 7 ? 5.371 27.953 10.938 1 92.25 7 HIS B O 1
ATOM 4707 N N . GLY B 1 8 ? 6.465 26.047 10.391 1 90.38 8 GLY B N 1
ATOM 4708 C CA . GLY B 1 8 ? 6.719 26.5 9.039 1 90.38 8 GLY B CA 1
ATOM 4709 C C . GLY B 1 8 ? 7.68 27.672 8.977 1 90.38 8 GLY B C 1
ATOM 4710 O O . GLY B 1 8 ? 7.582 28.516 8.078 1 90.38 8 GLY B O 1
ATOM 4711 N N . GLU B 1 9 ? 8.609 27.766 9.875 1 91.81 9 GLU B N 1
ATOM 4712 C CA . GLU B 1 9 ? 9.609 28.828 9.938 1 91.81 9 GLU B CA 1
ATOM 4713 C C . GLU B 1 9 ? 10.672 28.656 8.859 1 91.81 9 GLU B C 1
ATOM 4715 O O . GLU B 1 9 ? 11.797 28.219 9.156 1 91.81 9 GLU B O 1
ATOM 4720 N N . VAL B 1 10 ? 10.469 29.156 7.719 1 93.88 10 VAL B N 1
ATOM 4721 C CA . VAL B 1 10 ? 11.305 28.906 6.547 1 93.88 10 VAL B CA 1
ATOM 4722 C C . VAL B 1 10 ? 12.68 29.531 6.746 1 93.88 10 VAL B C 1
ATOM 4724 O O . VAL B 1 10 ? 13.703 28.891 6.535 1 93.88 10 VAL B O 1
ATOM 4727 N N . ASP B 1 11 ? 12.711 30.797 7.199 1 91.75 11 ASP B N 1
ATOM 4728 C CA . ASP B 1 11 ? 13.977 31.516 7.352 1 91.75 11 ASP B CA 1
ATOM 4729 C C . ASP B 1 11 ? 14.859 30.844 8.406 1 91.75 11 ASP B C 1
ATOM 4731 O O . ASP B 1 11 ? 16.062 30.656 8.188 1 91.75 11 ASP B O 1
ATOM 4735 N N . ARG B 1 12 ? 14.281 30.562 9.531 1 91.62 12 ARG B N 1
ATOM 4736 C CA . ARG B 1 12 ? 15.031 29.906 10.594 1 91.62 12 ARG B CA 1
ATOM 4737 C C . ARG B 1 12 ? 15.516 28.531 10.148 1 91.62 12 ARG B C 1
ATOM 4739 O O . ARG B 1 12 ? 16.625 28.109 10.5 1 91.62 12 ARG B O 1
ATOM 4746 N N . PHE B 1 13 ? 14.703 27.859 9.391 1 95.69 13 PHE B N 1
ATOM 4747 C CA . PHE B 1 13 ? 15.078 26.562 8.836 1 95.69 13 PHE B CA 1
ATOM 4748 C C . PHE B 1 13 ? 16.266 26.703 7.898 1 95.69 13 PHE B C 1
ATOM 4750 O O . PHE B 1 13 ? 17.234 25.938 7.992 1 95.69 13 PHE B O 1
ATOM 4757 N N . GLU B 1 14 ? 16.156 27.609 6.992 1 96.5 14 GLU B N 1
ATOM 4758 C CA . GLU B 1 14 ? 17.219 27.781 6.008 1 96.5 14 GLU B CA 1
ATOM 4759 C C . GLU B 1 14 ? 18.562 28.062 6.688 1 96.5 14 GLU B C 1
ATOM 4761 O O . GLU B 1 14 ? 19.594 27.531 6.266 1 96.5 14 GLU B O 1
ATOM 4766 N N . ALA B 1 15 ? 18.516 28.859 7.762 1 94.25 15 ALA B N 1
ATOM 4767 C CA . ALA B 1 15 ? 19.734 29.156 8.508 1 94.25 15 ALA B CA 1
ATOM 4768 C C . ALA B 1 15 ? 20.297 27.891 9.156 1 94.25 15 ALA B C 1
ATOM 4770 O O . ALA B 1 15 ? 21.5 27.625 9.086 1 94.25 15 ALA B O 1
ATOM 4771 N N . ALA B 1 16 ? 19.453 27.141 9.797 1 95.44 16 ALA B N 1
ATOM 4772 C CA . ALA B 1 16 ? 19.875 25.906 10.453 1 95.44 16 ALA B CA 1
ATOM 4773 C C . ALA B 1 16 ? 20.359 24.875 9.438 1 95.44 16 ALA B C 1
ATOM 4775 O O . ALA B 1 16 ? 21.312 24.156 9.688 1 95.44 16 ALA B O 1
ATOM 4776 N N . ARG B 1 17 ? 19.641 24.766 8.336 1 96.38 17 ARG B N 1
ATOM 4777 C CA . ARG B 1 17 ? 20.016 23.859 7.25 1 96.38 17 ARG B CA 1
ATOM 4778 C C . ARG B 1 17 ? 21.438 24.141 6.766 1 96.38 17 ARG B C 1
ATOM 4780 O O . ARG B 1 17 ? 22.234 23.219 6.633 1 96.38 17 ARG B O 1
ATOM 4787 N N . GLU B 1 18 ? 21.719 25.391 6.516 1 96.44 18 GLU B N 1
ATOM 4788 C CA . GLU B 1 18 ? 23.047 25.781 6.043 1 96.44 18 GLU B CA 1
ATOM 4789 C C . GLU B 1 18 ? 24.125 25.453 7.082 1 96.44 18 GLU B C 1
ATOM 4791 O O . GLU B 1 18 ? 25.203 24.984 6.738 1 96.44 18 GLU B O 1
ATOM 4796 N N . GLU B 1 19 ? 23.812 25.734 8.297 1 95.38 19 GLU B N 1
ATOM 4797 C CA . GLU B 1 19 ? 24.75 25.422 9.375 1 95.38 19 GLU B CA 1
ATOM 4798 C C . GLU B 1 19 ? 25.031 23.922 9.453 1 95.38 19 GLU B C 1
ATOM 4800 O O . GLU B 1 19 ? 26.172 23.516 9.648 1 95.38 19 GLU B O 1
ATOM 4805 N N . LEU B 1 20 ? 24 23.109 9.367 1 95.81 20 LEU B N 1
ATOM 4806 C CA . LEU B 1 20 ? 24.125 21.656 9.438 1 95.81 20 LEU B CA 1
ATOM 4807 C C . LEU B 1 20 ? 24.938 21.125 8.25 1 95.81 20 LEU B C 1
ATOM 4809 O O . LEU B 1 20 ? 25.781 20.234 8.414 1 95.81 20 LEU B O 1
ATOM 4813 N N . ILE B 1 21 ? 24.656 21.672 7.066 1 96.62 21 ILE B N 1
ATOM 4814 C CA . ILE B 1 21 ? 25.359 21.25 5.859 1 96.62 21 ILE B CA 1
ATOM 4815 C C . ILE B 1 21 ? 26.844 21.578 6 1 96.62 21 ILE B C 1
ATOM 4817 O O . ILE B 1 21 ? 27.703 20.734 5.695 1 96.62 21 ILE B O 1
ATOM 4821 N N . ASP B 1 22 ? 27.125 22.766 6.5 1 95.56 22 ASP B N 1
ATOM 4822 C CA . ASP B 1 22 ? 28.516 23.188 6.68 1 95.56 22 ASP B CA 1
ATOM 4823 C C . ASP B 1 22 ? 29.234 22.312 7.699 1 95.56 22 ASP B C 1
ATOM 4825 O O . ASP B 1 22 ? 30.375 21.906 7.484 1 95.56 22 ASP B O 1
ATOM 4829 N N . ALA B 1 23 ? 28.594 22.109 8.812 1 95.06 23 ALA B N 1
ATOM 4830 C CA . ALA B 1 23 ? 29.188 21.266 9.844 1 95.06 23 ALA B CA 1
ATOM 4831 C C . ALA B 1 23 ? 29.453 19.859 9.312 1 95.06 23 ALA B C 1
ATOM 4833 O O . ALA B 1 23 ? 30.5 19.266 9.594 1 95.06 23 ALA B O 1
ATOM 4834 N N . PHE B 1 24 ? 28.547 19.328 8.57 1 95.5 24 PHE B N 1
ATOM 4835 C CA . PHE B 1 24 ? 28.703 18 7.984 1 95.5 24 PHE B CA 1
ATOM 4836 C C . PHE B 1 24 ? 29.859 17.984 6.992 1 95.5 24 PHE B C 1
ATOM 4838 O O . PHE B 1 24 ? 30.688 17.078 7 1 95.5 24 PHE B O 1
ATOM 4845 N N . ALA B 1 25 ? 29.875 18.969 6.129 1 94.12 25 ALA B N 1
ATOM 4846 C CA . ALA B 1 25 ? 30.922 19.062 5.117 1 94.12 25 ALA B CA 1
ATOM 4847 C C . ALA B 1 25 ? 32.312 19.156 5.762 1 94.12 25 ALA B C 1
ATOM 4849 O O . ALA B 1 25 ? 33.281 18.641 5.227 1 94.12 25 ALA B O 1
ATOM 4850 N N . ARG B 1 26 ? 32.375 19.781 6.875 1 92.56 26 ARG B N 1
ATOM 4851 C CA . ARG B 1 26 ? 33.625 19.906 7.594 1 92.56 26 ARG B CA 1
ATOM 4852 C C . ARG B 1 26 ? 34.062 18.562 8.188 1 92.56 26 ARG B C 1
ATOM 4854 O O . ARG B 1 26 ? 35.25 18.234 8.195 1 92.56 26 ARG B O 1
ATOM 4861 N N . SER B 1 27 ? 33.156 17.891 8.664 1 91 27 SER B N 1
ATOM 4862 C CA . SER B 1 27 ? 33.438 16.609 9.297 1 91 27 SER B CA 1
ATOM 4863 C C . SER B 1 27 ? 33.75 15.531 8.258 1 91 27 SER B C 1
ATOM 4865 O O . SER B 1 27 ? 34.438 14.555 8.562 1 91 27 SER B O 1
ATOM 4867 N N . HIS B 1 28 ? 33.125 15.625 7.07 1 88 28 HIS B N 1
ATOM 4868 C CA . HIS B 1 28 ? 33.312 14.633 6.012 1 88 28 HIS B CA 1
ATOM 4869 C C . HIS B 1 28 ? 33.594 15.312 4.672 1 88 28 HIS B C 1
ATOM 4871 O O . HIS B 1 28 ? 32.812 15.148 3.723 1 88 28 HIS B O 1
ATOM 4877 N N . PRO B 1 29 ? 34.719 15.898 4.539 1 84.88 29 PRO B N 1
ATOM 4878 C CA . PRO B 1 29 ? 35.031 16.641 3.312 1 84.88 29 PRO B CA 1
ATOM 4879 C C . PRO B 1 29 ? 35.219 15.727 2.104 1 84.88 29 PRO B C 1
ATOM 4881 O O . PRO B 1 29 ? 35 16.141 0.966 1 84.88 29 PRO B O 1
ATOM 4884 N N . GLU B 1 30 ? 35.469 14.531 2.299 1 86.31 30 GLU B N 1
ATOM 4885 C CA . GLU B 1 30 ? 35.812 13.609 1.217 1 86.31 30 GLU B CA 1
ATOM 4886 C C . GLU B 1 30 ? 34.562 13.219 0.424 1 86.31 30 GLU B C 1
ATOM 4888 O O . GLU B 1 30 ? 34.656 12.883 -0.758 1 86.31 30 GLU B O 1
ATOM 4893 N N . LEU B 1 31 ? 33.469 13.297 0.997 1 83.88 31 LEU B N 1
ATOM 4894 C CA . LEU B 1 31 ? 32.219 12.82 0.349 1 83.88 31 LEU B CA 1
ATOM 4895 C C . LEU B 1 31 ? 31.688 13.875 -0.61 1 83.88 31 LEU B C 1
ATOM 4897 O O . LEU B 1 31 ? 31.016 13.539 -1.593 1 83.88 31 LEU B O 1
ATOM 4901 N N . ASP B 1 32 ? 31.953 15.172 -0.422 1 85.25 32 ASP B N 1
ATOM 4902 C CA . ASP B 1 32 ? 31.422 16.281 -1.217 1 85.25 32 ASP B CA 1
ATOM 4903 C C . ASP B 1 32 ? 29.922 16.125 -1.448 1 85.25 32 ASP B C 1
ATOM 4905 O O . ASP B 1 32 ? 29.453 16.188 -2.588 1 85.25 32 ASP B O 1
ATOM 4909 N N . ALA B 1 33 ? 29.203 15.805 -0.4 1 89.25 33 ALA B N 1
ATOM 4910 C CA . ALA B 1 33 ? 27.781 15.484 -0.514 1 89.25 33 ALA B CA 1
ATOM 4911 C C . ALA B 1 33 ? 26.922 16.531 0.185 1 89.25 33 ALA B C 1
ATOM 4913 O O . ALA B 1 33 ? 25.875 16.219 0.729 1 89.25 33 ALA B O 1
ATOM 4914 N N . GLY B 1 34 ? 27.391 17.781 0.238 1 92.19 34 GLY B N 1
ATOM 4915 C CA . GLY B 1 34 ? 26.609 18.859 0.82 1 92.19 34 GLY B CA 1
ATOM 4916 C C . GLY B 1 34 ? 25.266 19.047 0.158 1 92.19 34 GLY B C 1
ATOM 4917 O O . GLY B 1 34 ? 24.25 19.281 0.835 1 92.19 34 GLY B O 1
ATOM 4918 N N . TRP B 1 35 ? 25.281 18.875 -1.145 1 92.38 35 TRP B N 1
ATOM 4919 C CA . TRP B 1 35 ? 24.047 19.047 -1.902 1 92.38 35 TRP B CA 1
ATOM 4920 C C . TRP B 1 35 ? 23.031 17.969 -1.537 1 92.38 35 TRP B C 1
ATOM 4922 O O . TRP B 1 35 ? 21.828 18.234 -1.473 1 92.38 35 TRP B O 1
ATOM 4932 N N . LEU B 1 36 ? 23.484 16.75 -1.271 1 95 36 LEU B N 1
ATOM 4933 C CA . LEU B 1 36 ? 22.625 15.648 -0.858 1 95 36 LEU B CA 1
ATOM 4934 C C . LEU B 1 36 ? 22.031 15.914 0.521 1 95 36 LEU B C 1
ATOM 4936 O O . LEU B 1 36 ? 20.859 15.617 0.763 1 95 36 LEU B O 1
ATOM 4940 N N . ALA B 1 37 ? 22.844 16.469 1.383 1 96.56 37 ALA B N 1
ATOM 4941 C CA . ALA B 1 37 ? 22.359 16.844 2.709 1 96.56 37 ALA B CA 1
ATOM 4942 C C . ALA B 1 37 ? 21.266 17.891 2.613 1 96.56 37 ALA B C 1
ATOM 4944 O O . ALA B 1 37 ? 20.266 17.844 3.34 1 96.56 37 ALA B O 1
ATOM 4945 N N . GLY B 1 38 ? 21.5 18.844 1.728 1 96.62 38 GLY B N 1
ATOM 4946 C CA . GLY B 1 38 ? 20.484 19.859 1.507 1 96.62 38 GLY B CA 1
ATOM 4947 C C . GLY B 1 38 ? 19.156 19.297 1.058 1 96.62 38 GLY B C 1
ATOM 4948 O O . GLY B 1 38 ? 18.109 19.672 1.588 1 96.62 38 GLY B O 1
ATOM 4949 N N . CYS B 1 39 ? 19.172 18.375 0.152 1 96.06 39 CYS B N 1
ATOM 4950 C CA . CYS B 1 39 ? 17.953 17.75 -0.342 1 96.06 39 CYS B CA 1
ATOM 4951 C C . CYS B 1 39 ? 17.25 16.953 0.764 1 96.06 39 CYS B C 1
ATOM 4953 O O . CYS B 1 39 ? 16.031 17 0.89 1 96.06 39 CYS B O 1
ATOM 4955 N N . LEU B 1 40 ? 18.078 16.219 1.494 1 97.5 40 LEU B N 1
ATOM 4956 C CA . LEU B 1 40 ? 17.547 15.438 2.602 1 97.5 40 LEU B CA 1
ATOM 4957 C C . LEU B 1 40 ? 16.844 16.328 3.617 1 97.5 40 LEU B C 1
ATOM 4959 O O . LEU B 1 40 ? 15.742 16 4.074 1 97.5 40 LEU B O 1
ATOM 4963 N N . LEU B 1 41 ? 17.453 17.406 3.953 1 97.62 41 LEU B N 1
ATOM 4964 C CA . LEU B 1 41 ? 16.922 18.312 4.969 1 97.62 41 LEU B CA 1
ATOM 4965 C C . LEU B 1 41 ? 15.664 19.016 4.457 1 97.62 41 LEU B C 1
ATOM 4967 O O . LEU B 1 41 ? 14.719 19.234 5.215 1 97.62 41 LEU B O 1
ATOM 4971 N N . ASP B 1 42 ? 15.664 19.406 3.191 1 96.31 42 ASP B N 1
ATOM 4972 C CA . ASP B 1 42 ? 14.469 19.984 2.598 1 96.31 42 ASP B CA 1
ATOM 4973 C C . ASP B 1 42 ? 13.289 19.016 2.684 1 96.31 42 ASP B C 1
ATOM 4975 O O . ASP B 1 42 ? 12.172 19.422 3.008 1 96.31 42 ASP B O 1
ATOM 4979 N N . HIS B 1 43 ? 13.594 17.812 2.365 1 95.75 43 HIS B N 1
ATOM 4980 C CA . HIS B 1 43 ? 12.547 16.797 2.434 1 95.75 43 HIS B CA 1
ATOM 4981 C C . HIS B 1 43 ? 12.031 16.641 3.857 1 95.75 43 HIS B C 1
ATOM 4983 O O . HIS B 1 43 ? 10.82 16.547 4.078 1 95.75 43 HIS B O 1
ATOM 4989 N N . LYS B 1 44 ? 12.906 16.562 4.832 1 96.31 44 LYS B N 1
ATOM 4990 C CA . LYS B 1 44 ? 12.516 16.375 6.227 1 96.31 44 LYS B CA 1
ATOM 4991 C C . LYS B 1 44 ? 11.68 17.562 6.715 1 96.31 44 LYS B C 1
ATOM 4993 O O . LYS B 1 44 ? 10.758 17.391 7.508 1 96.31 44 LYS B O 1
ATOM 4998 N N . PHE B 1 45 ? 12.07 18.766 6.25 1 96.56 45 PHE B N 1
ATOM 4999 C CA . PHE B 1 45 ? 11.352 19.984 6.621 1 9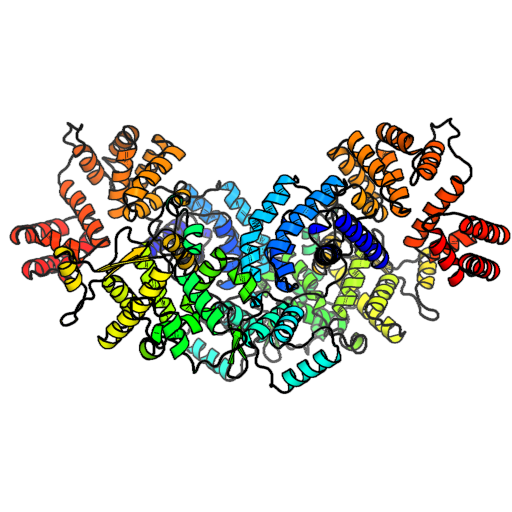6.56 45 PHE B CA 1
ATOM 5000 C C . PHE B 1 45 ? 9.891 19.906 6.199 1 96.56 45 PHE B C 1
ATOM 5002 O O . PHE B 1 45 ? 9 20.312 6.945 1 96.56 45 PHE B O 1
ATOM 5009 N N . THR B 1 46 ? 9.664 19.328 5.0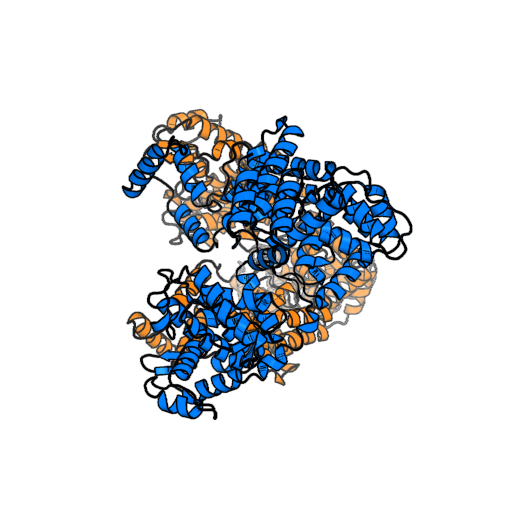31 1 94.19 46 THR B N 1
ATOM 5010 C CA . THR B 1 46 ? 8.305 19.219 4.5 1 94.19 46 THR B CA 1
ATOM 5011 C C . THR B 1 46 ? 7.57 18.047 5.117 1 94.19 46 THR B C 1
ATOM 5013 O O . THR B 1 46 ? 6.34 18.047 5.223 1 94.19 46 THR B O 1
ATOM 5016 N N . ARG B 1 47 ? 8.312 17.109 5.531 1 93.5 47 ARG B N 1
ATOM 5017 C CA . ARG B 1 47 ? 7.695 15.891 6.055 1 93.5 47 ARG B CA 1
ATOM 5018 C C . ARG B 1 47 ? 7.227 16.094 7.492 1 93.5 47 ARG B C 1
ATOM 5020 O O . ARG B 1 47 ? 6.074 15.797 7.82 1 93.5 47 ARG B O 1
ATOM 5027 N N . ASP B 1 48 ? 8.172 16.562 8.359 1 95.06 48 ASP B N 1
ATOM 5028 C CA . ASP B 1 48 ? 7.773 16.703 9.758 1 95.06 48 ASP B CA 1
ATOM 5029 C C . ASP B 1 48 ? 8.531 17.844 10.438 1 95.06 48 ASP B C 1
ATOM 5031 O O . ASP B 1 48 ? 8.273 18.156 11.602 1 95.06 48 ASP B O 1
ATOM 5035 N N . GLY B 1 49 ? 9.508 18.438 9.773 1 96.75 49 GLY B N 1
ATOM 5036 C CA . GLY B 1 49 ? 10.242 19.578 10.289 1 96.75 49 GLY B CA 1
ATOM 5037 C C . GLY B 1 49 ? 11.281 19.203 11.328 1 96.75 49 GLY B C 1
ATOM 5038 O O . GLY B 1 49 ? 11.859 20.062 11.984 1 96.75 49 GLY B O 1
ATOM 5039 N N . LEU B 1 50 ? 11.562 17.891 11.578 1 97.25 50 LEU B N 1
ATOM 5040 C CA . LEU B 1 50 ? 12.523 17.406 12.555 1 97.25 50 LEU B CA 1
ATOM 5041 C C . LEU B 1 50 ? 13.797 16.922 11.875 1 97.25 50 LEU B C 1
ATOM 5043 O O . LEU B 1 50 ? 13.914 15.75 11.516 1 97.25 50 LEU B O 1
ATOM 5047 N N . LEU B 1 51 ? 14.766 17.75 11.805 1 97.44 51 LEU B N 1
ATOM 5048 C CA . LEU B 1 51 ? 15.93 17.547 10.953 1 97.44 51 LEU B CA 1
ATOM 5049 C C . LEU B 1 51 ? 16.844 16.469 11.516 1 97.44 51 LEU B C 1
ATOM 5051 O O . LEU B 1 51 ? 17.609 15.844 10.773 1 97.44 51 LEU B O 1
ATOM 5055 N N . ALA B 1 52 ? 16.766 16.25 12.867 1 96.88 52 ALA B N 1
ATOM 5056 C CA . ALA B 1 52 ? 17.719 15.328 13.492 1 96.88 52 ALA B CA 1
ATOM 5057 C C . ALA B 1 52 ? 17 14.086 14.008 1 96.88 52 ALA B C 1
ATOM 5059 O O . ALA B 1 52 ? 17.594 13.266 14.719 1 96.88 52 ALA B O 1
ATOM 5060 N N . CYS B 1 53 ? 15.727 13.977 13.719 1 96.56 53 CYS B N 1
ATOM 5061 C CA . CYS B 1 53 ? 14.961 12.805 14.117 1 96.56 53 CYS B CA 1
ATOM 5062 C C . CYS B 1 53 ? 14.75 11.859 12.938 1 96.56 53 CYS B C 1
ATOM 5064 O O . CYS B 1 53 ? 14.078 12.219 11.969 1 96.56 53 CYS B O 1
ATOM 5066 N N . TRP B 1 54 ? 15.234 10.633 13.133 1 97.31 54 TRP B N 1
ATOM 5067 C CA . TRP B 1 54 ? 15.18 9.734 11.984 1 97.31 54 TRP B CA 1
ATOM 5068 C C . TRP B 1 54 ? 14.633 8.367 12.391 1 97.31 54 TRP B C 1
ATOM 5070 O O . TRP B 1 54 ? 15.094 7.77 13.359 1 97.31 54 TRP B O 1
ATOM 5080 N N . THR B 1 55 ? 13.664 7.918 11.711 1 96.94 55 THR B N 1
ATOM 5081 C CA . THR B 1 55 ? 13.133 6.566 11.836 1 96.94 55 THR B CA 1
ATOM 5082 C C . THR B 1 55 ? 13.602 5.695 10.672 1 96.94 55 THR B C 1
ATOM 5084 O O . THR B 1 55 ? 14.133 6.207 9.68 1 96.94 55 THR B O 1
ATOM 5087 N N . GLU B 1 56 ? 13.469 4.418 10.836 1 97.75 56 GLU B N 1
ATOM 5088 C CA . GLU B 1 56 ? 13.789 3.523 9.727 1 97.75 56 GLU B CA 1
ATOM 5089 C C . GLU B 1 56 ? 12.961 3.855 8.484 1 97.75 56 GLU B C 1
ATOM 5091 O O . GLU B 1 56 ? 13.469 3.82 7.367 1 97.75 56 GLU B O 1
ATOM 5096 N N . GLU B 1 57 ? 11.727 4.176 8.68 1 97.12 57 GLU B N 1
ATOM 5097 C CA . GLU B 1 57 ? 10.828 4.512 7.586 1 97.12 57 GLU B CA 1
ATOM 5098 C C . GLU B 1 57 ? 11.297 5.754 6.84 1 97.12 57 GLU B C 1
ATOM 5100 O O . GLU B 1 57 ? 11.172 5.84 5.617 1 97.12 57 GLU B O 1
ATOM 5105 N N . ASP B 1 58 ? 11.758 6.715 7.555 1 97.38 58 ASP B N 1
ATOM 5106 C CA . ASP B 1 58 ? 12.273 7.934 6.941 1 97.38 58 ASP B CA 1
ATOM 5107 C C . ASP B 1 58 ? 13.406 7.617 5.965 1 97.38 58 ASP B C 1
ATOM 5109 O O . ASP B 1 58 ? 13.469 8.188 4.871 1 97.38 58 ASP B O 1
ATOM 5113 N N . LEU B 1 59 ? 14.273 6.797 6.457 1 98.25 59 LEU B N 1
ATOM 5114 C CA . LEU B 1 59 ? 15.438 6.445 5.656 1 98.25 59 LEU B CA 1
ATOM 5115 C C . LEU B 1 59 ? 15.023 5.695 4.391 1 98.25 59 LEU B C 1
ATOM 5117 O O . LEU B 1 59 ? 15.508 5.996 3.299 1 98.25 59 LEU B O 1
ATOM 5121 N N . VAL B 1 60 ? 14.141 4.742 4.543 1 98.12 60 VAL B N 1
ATOM 5122 C CA . VAL B 1 60 ? 13.641 3.975 3.406 1 98.12 60 VAL B CA 1
ATOM 5123 C C . VAL B 1 60 ? 12.93 4.902 2.424 1 98.12 60 VAL B C 1
ATOM 5125 O O . VAL B 1 60 ? 13.156 4.824 1.214 1 98.12 60 VAL B O 1
ATOM 5128 N N . ARG B 1 61 ? 12.102 5.758 2.939 1 97.44 61 ARG B N 1
ATOM 5129 C CA . ARG B 1 61 ? 11.375 6.695 2.094 1 97.44 61 ARG B CA 1
ATOM 5130 C C . ARG B 1 61 ? 12.328 7.578 1.301 1 97.44 61 ARG B C 1
ATOM 5132 O O . ARG B 1 61 ? 12.117 7.82 0.111 1 97.44 61 ARG B O 1
ATOM 5139 N N . PHE B 1 62 ? 13.312 8.086 1.923 1 97.69 62 PHE B N 1
ATOM 5140 C CA . PHE B 1 62 ? 14.266 8.953 1.237 1 97.69 62 PHE B CA 1
ATOM 5141 C C . PHE B 1 62 ? 14.977 8.203 0.12 1 97.69 62 PHE B C 1
ATOM 5143 O O . PHE B 1 62 ? 15.117 8.719 -0.99 1 97.69 62 PHE B O 1
ATOM 5150 N N . LEU B 1 63 ? 15.367 7 0.436 1 98.31 63 LEU B N 1
ATOM 5151 C CA . LEU B 1 63 ? 16.125 6.211 -0.53 1 98.31 63 LEU B CA 1
ATOM 5152 C C . LEU B 1 63 ? 15.227 5.738 -1.669 1 98.31 63 LEU B C 1
ATOM 5154 O O . LEU B 1 63 ? 15.578 5.898 -2.842 1 98.31 63 LEU B O 1
ATOM 5158 N N . VAL B 1 64 ? 14.07 5.223 -1.361 1 98.12 64 VAL B N 1
ATOM 5159 C CA . VAL B 1 64 ? 13.289 4.453 -2.328 1 98.12 64 VAL B CA 1
ATOM 5160 C C . VAL B 1 64 ? 12.305 5.371 -3.049 1 98.12 64 VAL B C 1
ATOM 5162 O O . VAL B 1 64 ? 11.93 5.117 -4.195 1 98.12 64 VAL B O 1
ATOM 5165 N N . GLU B 1 65 ? 11.984 6.445 -2.479 1 96.31 65 GLU B N 1
ATOM 5166 C CA . GLU B 1 65 ? 10.953 7.293 -3.074 1 96.31 65 GLU B CA 1
ATOM 5167 C C . GLU B 1 65 ? 11.516 8.656 -3.465 1 96.31 65 GLU B C 1
ATOM 5169 O O . GLU B 1 65 ? 11.406 9.07 -4.621 1 96.31 65 GLU B O 1
ATOM 5174 N N . VAL B 1 66 ? 12.172 9.328 -2.605 1 96.69 66 VAL B N 1
ATOM 5175 C CA . VAL B 1 66 ? 12.57 10.719 -2.814 1 96.69 66 VAL B CA 1
ATOM 5176 C C . VAL B 1 66 ? 13.703 10.789 -3.832 1 96.69 66 VAL B C 1
ATOM 5178 O O . VAL B 1 66 ? 13.617 11.516 -4.82 1 96.69 66 VAL B O 1
ATOM 5181 N N . VAL B 1 67 ? 14.75 10.047 -3.627 1 97.88 67 VAL B N 1
ATOM 5182 C CA . VAL B 1 67 ? 15.945 10.133 -4.461 1 97.88 67 VAL B CA 1
ATOM 5183 C C . VAL B 1 67 ? 15.602 9.711 -5.891 1 97.88 67 VAL B C 1
ATOM 5185 O O . VAL B 1 67 ? 15.867 10.445 -6.84 1 97.88 67 VAL B O 1
ATOM 5188 N N . PRO B 1 68 ? 14.977 8.539 -6.078 1 97.25 68 PRO B N 1
ATOM 5189 C CA . PRO B 1 68 ? 14.648 8.156 -7.453 1 97.25 68 PRO B CA 1
ATOM 5190 C C . PRO B 1 68 ? 13.719 9.164 -8.133 1 97.25 68 PRO B C 1
ATOM 5192 O O . PRO B 1 68 ? 13.789 9.344 -9.352 1 97.25 68 PRO B O 1
ATOM 5195 N N . ARG B 1 69 ? 12.945 9.82 -7.441 1 96 69 ARG B N 1
ATOM 5196 C CA . ARG B 1 69 ? 11.953 10.734 -8.008 1 96 69 ARG B CA 1
ATOM 5197 C C . ARG B 1 69 ? 12.594 12.078 -8.359 1 96 69 ARG B C 1
ATOM 5199 O O . ARG B 1 69 ? 12.258 12.68 -9.383 1 96 69 ARG B O 1
ATOM 5206 N N . LYS B 1 70 ? 13.586 12.539 -7.559 1 94.94 70 LYS B N 1
ATOM 5207 C CA . LYS B 1 70 ? 13.969 13.945 -7.656 1 94.94 70 LYS B CA 1
ATOM 5208 C C . LYS B 1 70 ? 15.422 14.086 -8.117 1 94.94 70 LYS B C 1
ATOM 5210 O O . LYS B 1 70 ? 15.781 15.094 -8.734 1 94.94 70 LYS B O 1
ATOM 5215 N N . LEU B 1 71 ? 16.266 13.148 -7.863 1 95.44 71 LEU B N 1
ATOM 5216 C CA . LEU B 1 71 ? 17.688 13.422 -7.98 1 95.44 71 LEU B CA 1
ATOM 5217 C C . LEU B 1 71 ? 18.297 12.648 -9.148 1 95.44 71 LEU B C 1
ATOM 5219 O O . LEU B 1 71 ? 17.938 11.5 -9.398 1 95.44 71 LEU B O 1
ATOM 5223 N N . ILE B 1 72 ? 19.156 13.328 -9.836 1 94.12 72 ILE B N 1
ATOM 5224 C CA . ILE B 1 72 ? 20.047 12.711 -10.812 1 94.12 72 ILE B CA 1
ATOM 5225 C C . ILE B 1 72 ? 21.438 12.523 -10.203 1 94.12 72 ILE B C 1
ATOM 5227 O O . ILE B 1 72 ? 22.125 13.5 -9.914 1 94.12 72 ILE B O 1
ATOM 5231 N N . VAL B 1 73 ? 21.828 11.305 -9.938 1 92.94 73 VAL B N 1
ATOM 5232 C CA . VAL B 1 73 ? 23.078 10.984 -9.258 1 92.94 73 VAL B CA 1
ATOM 5233 C C . VAL B 1 73 ? 23.969 10.148 -10.172 1 92.94 73 VAL B C 1
ATOM 5235 O O . VAL B 1 73 ? 23.5 9.188 -10.789 1 92.94 73 VAL B O 1
ATOM 5238 N N . ALA B 1 74 ? 25.203 10.57 -10.297 1 89.75 74 ALA B N 1
ATOM 5239 C CA . ALA B 1 74 ? 26.125 9.883 -11.188 1 89.75 74 ALA B CA 1
ATOM 5240 C C . ALA B 1 74 ? 26.531 8.523 -10.617 1 89.75 74 ALA B C 1
ATOM 5242 O O . ALA B 1 74 ? 26.688 7.547 -11.359 1 89.75 74 ALA B O 1
ATOM 5243 N N . ARG B 1 75 ? 26.734 8.523 -9.305 1 92.94 75 ARG B N 1
ATOM 5244 C CA . ARG B 1 75 ? 27.078 7.297 -8.586 1 92.94 75 ARG B CA 1
ATOM 5245 C C . ARG B 1 75 ? 26 6.941 -7.562 1 92.94 75 ARG B C 1
ATOM 5247 O O . ARG B 1 75 ? 25.938 7.551 -6.496 1 92.94 75 ARG B O 1
ATOM 5254 N N . TRP B 1 76 ? 25.266 5.859 -7.852 1 95.88 76 TRP B N 1
ATOM 5255 C CA . TRP B 1 76 ? 24.078 5.551 -7.059 1 95.88 76 TRP B CA 1
ATOM 5256 C C . TRP B 1 76 ? 24.469 5.129 -5.645 1 95.88 76 TRP B C 1
ATOM 5258 O O . TRP B 1 76 ? 23.703 5.348 -4.695 1 95.88 76 TRP B O 1
ATOM 5268 N N . SER B 1 77 ? 25.672 4.531 -5.465 1 94.06 77 SER B N 1
ATOM 5269 C CA . SER B 1 77 ? 26.109 4.07 -4.152 1 94.06 77 SER B CA 1
ATOM 5270 C C . SER B 1 77 ? 26.438 5.242 -3.23 1 94.06 77 SER B C 1
ATOM 5272 O O . SER B 1 77 ? 26.578 5.062 -2.02 1 94.06 77 SER B O 1
ATOM 5274 N N . LEU B 1 78 ? 26.578 6.426 -3.797 1 95.31 78 LEU B N 1
ATOM 5275 C CA . LEU B 1 78 ? 26.906 7.621 -3.029 1 95.31 78 LEU B CA 1
ATOM 5276 C C . LEU B 1 78 ? 25.844 7.91 -1.979 1 95.31 78 LEU B C 1
ATOM 5278 O O . LEU B 1 78 ? 26.156 8.32 -0.863 1 95.31 78 LEU B O 1
ATOM 5282 N N . VAL B 1 79 ? 24.578 7.656 -2.307 1 97.44 79 VAL B N 1
ATOM 5283 C CA . VAL B 1 79 ? 23.469 8.086 -1.458 1 97.44 79 VAL B CA 1
ATOM 5284 C C . VAL B 1 79 ? 23.422 7.227 -0.197 1 97.44 79 VAL B C 1
ATOM 5286 O O . VAL B 1 79 ? 23.391 7.75 0.919 1 97.44 79 VAL B O 1
ATOM 5289 N N . PRO B 1 80 ? 23.438 5.871 -0.313 1 97.44 80 PRO B N 1
ATOM 5290 C CA . PRO B 1 80 ? 23.5 5.086 0.921 1 97.44 80 PRO B CA 1
ATOM 5291 C C . PRO B 1 80 ? 24.75 5.391 1.745 1 97.44 80 PRO B C 1
ATOM 5293 O O . PRO B 1 80 ? 24.688 5.445 2.977 1 97.44 80 PRO B O 1
ATOM 5296 N N . ASP B 1 81 ? 25.875 5.594 1.062 1 96.38 81 ASP B N 1
ATOM 5297 C CA . ASP B 1 81 ? 27.109 5.945 1.763 1 96.38 81 ASP B CA 1
ATOM 5298 C C . ASP B 1 81 ? 26.938 7.25 2.541 1 96.38 81 ASP B C 1
ATOM 5300 O O . ASP B 1 81 ? 27.375 7.348 3.695 1 96.38 81 ASP B O 1
ATOM 5304 N N . PHE B 1 82 ? 26.406 8.156 1.837 1 96.56 82 PHE B N 1
ATOM 5305 C CA . PHE B 1 82 ? 26.125 9.453 2.457 1 96.56 82 PHE B CA 1
ATOM 5306 C C . PHE B 1 82 ? 25.25 9.289 3.689 1 96.56 82 PHE B C 1
ATOM 5308 O O . PHE B 1 82 ? 25.531 9.875 4.738 1 96.56 82 PHE B O 1
ATOM 5315 N N . LEU B 1 83 ? 24.125 8.508 3.654 1 98.06 83 LEU B N 1
ATOM 5316 C CA . LEU B 1 83 ? 23.203 8.344 4.77 1 98.06 83 LEU B CA 1
ATOM 5317 C C . LEU B 1 83 ? 23.906 7.746 5.98 1 98.06 83 LEU B C 1
ATOM 5319 O O . LEU B 1 83 ? 23.656 8.148 7.117 1 98.06 83 LEU B O 1
ATOM 5323 N N . HIS B 1 84 ? 24.812 6.766 5.727 1 97.44 84 HIS B N 1
ATOM 5324 C CA . HIS B 1 84 ? 25.594 6.199 6.824 1 97.44 84 HIS B CA 1
ATOM 5325 C C . HIS B 1 84 ? 26.422 7.266 7.516 1 97.44 84 HIS B C 1
ATOM 5327 O O . HIS B 1 84 ? 26.453 7.34 8.75 1 97.44 84 HIS B O 1
ATOM 5333 N N . GLN B 1 85 ? 27.031 8.109 6.727 1 97.06 85 GLN B N 1
ATOM 5334 C CA . GLN B 1 85 ? 27.891 9.148 7.285 1 97.06 85 GLN B CA 1
ATOM 5335 C C . GLN B 1 85 ? 27.062 10.234 7.973 1 97.06 85 GLN B C 1
ATOM 5337 O O . GLN B 1 85 ? 27.484 10.789 8.992 1 97.06 85 GLN B O 1
ATOM 5342 N N . TRP B 1 86 ? 25.922 10.508 7.387 1 97.31 86 TRP B N 1
ATOM 5343 C CA . TRP B 1 86 ? 25.031 11.5 7.969 1 97.31 86 TRP B CA 1
ATOM 5344 C C . TRP B 1 86 ? 24.562 11.062 9.359 1 97.31 86 TRP B C 1
ATOM 5346 O O . TRP B 1 86 ? 24.641 11.844 10.312 1 97.31 86 TRP B O 1
ATOM 5356 N N . LEU B 1 87 ? 24.141 9.812 9.469 1 97.81 87 LEU B N 1
ATOM 5357 C CA . LEU B 1 87 ? 23.703 9.266 10.75 1 97.81 87 LEU B CA 1
ATOM 5358 C C . LEU B 1 87 ? 24.844 9.258 11.758 1 97.81 87 LEU B C 1
ATOM 5360 O O . LEU B 1 87 ? 24.641 9.586 12.93 1 97.81 87 LEU B O 1
ATOM 5364 N N . GLY B 1 88 ? 26 8.852 11.273 1 96.75 88 GLY B N 1
ATOM 5365 C CA . GLY B 1 88 ? 27.172 8.883 12.133 1 96.75 88 GLY B CA 1
ATOM 5366 C C . GLY B 1 88 ? 27.516 10.281 12.625 1 96.75 88 GLY B C 1
ATOM 5367 O O . GLY B 1 88 ? 27.812 10.469 13.805 1 96.75 88 GLY B O 1
ATOM 5368 N N . PHE B 1 89 ? 27.469 11.242 11.719 1 96.44 89 PHE B N 1
ATOM 5369 C CA . PHE B 1 89 ? 27.734 12.633 12.047 1 96.44 89 PHE B CA 1
ATOM 5370 C C . PHE B 1 89 ? 26.766 13.133 13.117 1 96.44 89 PHE B C 1
ATOM 5372 O O . PHE B 1 89 ? 27.203 13.711 14.117 1 96.44 89 PHE B O 1
ATOM 5379 N N . LEU B 1 90 ? 25.453 12.883 12.953 1 97.19 90 LEU B N 1
ATOM 5380 C CA . LEU B 1 90 ? 24.438 13.328 13.914 1 97.19 90 LEU B CA 1
ATOM 5381 C C . LEU B 1 90 ? 24.672 12.672 15.273 1 97.19 90 LEU B C 1
ATOM 5383 O O . LEU B 1 90 ? 24.516 13.32 16.312 1 97.19 90 LEU B O 1
ATOM 5387 N N . SER B 1 91 ? 25.016 11.414 15.234 1 96.62 91 SER B N 1
ATOM 5388 C CA . SER B 1 91 ? 25.297 10.695 16.469 1 96.62 91 SER B CA 1
ATOM 5389 C C . SER B 1 91 ? 26.5 11.273 17.188 1 96.62 91 SER B C 1
ATOM 5391 O O . SER B 1 91 ? 26.469 11.484 18.406 1 96.62 91 SER B O 1
ATOM 5393 N N . GLU B 1 92 ? 27.531 11.531 16.484 1 95.5 92 GLU B N 1
ATOM 5394 C CA . GLU B 1 92 ? 28.766 12.062 17.047 1 95.5 92 GLU B CA 1
ATOM 5395 C C . GLU B 1 92 ? 28.547 13.453 17.656 1 95.5 92 GLU B C 1
ATOM 5397 O O . GLU B 1 92 ? 29.141 13.797 18.672 1 95.5 92 GLU B O 1
ATOM 5402 N N . GLU B 1 93 ? 27.734 14.203 16.969 1 94.19 93 GLU B N 1
ATOM 5403 C CA . GLU B 1 93 ? 27.438 15.562 17.438 1 94.19 93 GLU B CA 1
ATOM 5404 C C . GLU B 1 93 ? 26.406 15.555 18.547 1 94.19 93 GLU B C 1
ATOM 5406 O O . GLU B 1 93 ? 26.062 16.609 19.094 1 94.19 93 GLU B O 1
ATOM 5411 N N . GLY B 1 94 ? 25.859 14.398 18.859 1 92.62 94 GLY B N 1
ATOM 5412 C CA . GLY B 1 94 ? 24.844 14.281 19.891 1 92.62 94 GLY B CA 1
ATOM 5413 C C . GLY B 1 94 ? 23.5 14.852 19.484 1 92.62 94 GLY B C 1
ATOM 5414 O O . GLY B 1 94 ? 22.719 15.289 20.344 1 92.62 94 GLY B O 1
ATOM 5415 N N . LEU B 1 95 ? 23.219 14.891 18.203 1 95.44 95 LEU B N 1
ATOM 5416 C CA . LEU B 1 95 ? 22 15.5 17.688 1 95.44 95 LEU B CA 1
ATOM 5417 C C . LEU B 1 95 ? 20.969 14.438 17.328 1 95.44 95 LEU B C 1
ATOM 5419 O O . LEU B 1 95 ? 19.766 14.719 17.281 1 95.44 95 LEU B O 1
ATOM 5423 N N . LEU B 1 96 ? 21.391 13.195 17.109 1 96.12 96 LEU B N 1
ATOM 5424 C CA . LEU B 1 96 ? 20.531 12.148 16.562 1 96.12 96 LEU B CA 1
ATOM 5425 C C . LEU B 1 96 ? 19.469 11.727 17.578 1 96.12 96 LEU B C 1
ATOM 5427 O O . LEU B 1 96 ? 19.797 11.391 18.719 1 96.12 96 LEU B O 1
ATOM 5431 N N . THR B 1 97 ? 18.266 11.875 17.141 1 93.81 97 THR B N 1
ATOM 5432 C CA . THR B 1 97 ? 17.156 11.305 17.891 1 93.81 97 THR B CA 1
ATOM 5433 C C . THR B 1 97 ? 16.406 10.273 17.062 1 93.81 97 THR B C 1
ATOM 5435 O O . THR B 1 97 ? 16.109 10.523 15.891 1 93.81 97 THR B O 1
ATOM 5438 N N . SER B 1 98 ? 16.172 9.078 17.672 1 93.44 98 SER B N 1
ATOM 5439 C CA . SER B 1 98 ? 15.5 8 16.953 1 93.44 98 SER B CA 1
ATOM 5440 C C . SER B 1 98 ? 14.875 6.996 17.922 1 93.44 98 SER B C 1
ATOM 5442 O O . SER B 1 98 ? 15.359 6.812 19.031 1 93.44 98 SER B O 1
ATOM 5444 N N . PRO B 1 99 ? 13.773 6.457 17.547 1 91.44 99 PRO B N 1
ATOM 5445 C CA . PRO B 1 99 ? 13.234 5.352 18.344 1 91.44 99 PRO B CA 1
ATOM 5446 C C . PRO B 1 99 ? 14.078 4.082 18.234 1 91.44 99 PRO B C 1
ATOM 5448 O O . PRO B 1 99 ? 13.945 3.176 19.062 1 91.44 99 PRO B O 1
ATOM 5451 N N . SER B 1 100 ? 14.93 3.979 17.188 1 94.5 100 SER B N 1
ATOM 5452 C CA . SER B 1 100 ? 15.789 2.82 16.969 1 94.5 100 SER B CA 1
ATOM 5453 C C . SER B 1 100 ? 17.25 3.154 17.25 1 94.5 100 SER B C 1
ATOM 5455 O O . SER B 1 100 ? 17.688 4.293 17.047 1 94.5 100 SER B O 1
ATOM 5457 N N . PRO B 1 101 ? 17.984 2.121 17.734 1 96.38 101 PRO B N 1
ATOM 5458 C CA . PRO B 1 101 ? 19.422 2.338 17.891 1 96.38 101 PRO B CA 1
ATOM 5459 C C . PRO B 1 101 ? 20.125 2.602 16.562 1 96.38 101 PRO B C 1
ATOM 5461 O O . PRO B 1 101 ? 19.594 2.275 15.5 1 96.38 101 PRO B O 1
ATOM 5464 N N . LEU B 1 102 ? 21.297 3.188 16.672 1 97.25 102 LEU B N 1
ATOM 5465 C CA . LEU B 1 102 ? 22.047 3.605 15.5 1 97.25 102 LEU B CA 1
ATOM 5466 C C . LEU B 1 102 ? 22.344 2.418 14.586 1 97.25 102 LEU B C 1
ATOM 5468 O O . LEU B 1 102 ? 22.25 2.525 13.367 1 97.25 102 LEU B O 1
ATOM 5472 N N . ASP B 1 103 ? 22.672 1.304 15.172 1 97.62 103 ASP B N 1
ATOM 5473 C CA . ASP B 1 103 ? 23.016 0.122 14.383 1 97.62 103 ASP B CA 1
ATOM 5474 C C . ASP B 1 103 ? 21.828 -0.347 13.547 1 97.62 103 ASP B C 1
ATOM 5476 O O . ASP B 1 103 ? 22.016 -0.789 12.406 1 97.62 103 ASP B O 1
ATOM 5480 N N . GLU B 1 104 ? 20.688 -0.246 14.109 1 97.75 104 GLU B N 1
ATOM 5481 C CA . GLU B 1 104 ? 19.484 -0.646 13.398 1 97.75 104 GLU B CA 1
ATOM 5482 C C . GLU B 1 104 ? 19.172 0.315 12.258 1 97.75 104 GLU B C 1
ATOM 5484 O O . GLU B 1 104 ? 18.625 -0.09 11.227 1 97.75 104 GLU B O 1
ATOM 5489 N N . LEU B 1 105 ? 19.469 1.599 12.469 1 98.31 105 LEU B N 1
ATOM 5490 C CA . LEU B 1 105 ? 19.297 2.574 11.398 1 98.31 105 LEU B CA 1
ATOM 5491 C C . LEU B 1 105 ? 20.219 2.268 10.227 1 98.31 105 LEU B C 1
ATOM 5493 O O . LEU B 1 105 ? 19.797 2.338 9.062 1 98.31 105 LEU B O 1
ATOM 5497 N N . HIS B 1 106 ? 21.438 1.896 10.547 1 98.44 106 HIS B N 1
ATOM 5498 C CA . HIS B 1 106 ? 22.375 1.51 9.5 1 98.44 106 HIS B CA 1
ATOM 5499 C C . HIS B 1 106 ? 21.906 0.263 8.766 1 98.44 106 HIS B C 1
ATOM 5501 O O . HIS B 1 106 ? 22.016 0.179 7.539 1 98.44 106 HIS B O 1
ATOM 5507 N N . GLU B 1 107 ? 21.391 -0.617 9.531 1 98.06 107 GLU B N 1
ATOM 5508 C CA . GLU B 1 107 ? 20.859 -1.837 8.93 1 98.06 107 GLU B CA 1
ATOM 5509 C C . GLU B 1 107 ? 19.672 -1.534 8.023 1 98.06 107 GLU B C 1
ATOM 5511 O O . GLU B 1 107 ? 19.5 -2.172 6.984 1 98.06 107 GLU B O 1
ATOM 5516 N N . ALA B 1 108 ? 18.859 -0.636 8.422 1 98.06 108 ALA B N 1
ATOM 5517 C CA . ALA B 1 108 ? 17.703 -0.237 7.605 1 98.06 108 ALA B CA 1
ATOM 5518 C C . ALA B 1 108 ? 18.156 0.331 6.266 1 98.06 108 ALA B C 1
ATOM 5520 O O . ALA B 1 108 ? 17.531 0.067 5.23 1 98.06 108 ALA B O 1
ATOM 5521 N N . VAL B 1 109 ? 19.172 1.078 6.285 1 98.44 109 VAL B N 1
ATOM 5522 C CA . VAL B 1 109 ? 19.719 1.624 5.047 1 98.44 109 VAL B CA 1
ATOM 5523 C C . VAL B 1 109 ? 20.172 0.486 4.133 1 98.44 109 VAL B C 1
ATOM 5525 O O . VAL B 1 109 ? 19.812 0.451 2.953 1 98.44 109 VAL B O 1
ATOM 5528 N N . GLU B 1 110 ? 20.875 -0.439 4.715 1 97.81 110 GLU B N 1
ATOM 5529 C CA . GLU B 1 110 ? 21.359 -1.569 3.93 1 97.81 110 GLU B CA 1
ATOM 5530 C C . GLU B 1 110 ? 20.203 -2.387 3.361 1 97.81 110 GLU B C 1
ATOM 5532 O O . GLU B 1 110 ? 20.25 -2.807 2.203 1 97.81 110 GLU B O 1
ATOM 5537 N N . ARG B 1 111 ? 19.25 -2.58 4.152 1 96.62 111 ARG B N 1
ATOM 5538 C CA . ARG B 1 111 ? 18.094 -3.373 3.742 1 96.62 111 ARG B CA 1
ATOM 5539 C C . ARG B 1 111 ? 17.328 -2.688 2.613 1 96.62 111 ARG B C 1
ATOM 5541 O O . ARG B 1 111 ? 16.703 -3.352 1.792 1 96.62 111 ARG B O 1
ATOM 5548 N N . ALA B 1 112 ? 17.406 -1.377 2.504 1 97.88 112 ALA B N 1
ATOM 5549 C CA . ALA B 1 112 ? 16.641 -0.603 1.531 1 97.88 112 ALA B CA 1
ATOM 5550 C C . ALA B 1 112 ? 17.391 -0.498 0.204 1 97.88 112 ALA B C 1
ATOM 5552 O O . ALA B 1 112 ? 16.812 -0.092 -0.809 1 97.88 112 ALA B O 1
ATOM 5553 N N . VAL B 1 113 ? 18.625 -0.865 0.169 1 97.06 113 VAL B N 1
ATOM 5554 C CA . VAL B 1 113 ? 19.5 -0.595 -0.967 1 97.06 113 VAL B CA 1
ATOM 5555 C C . VAL B 1 113 ? 18.969 -1.31 -2.209 1 97.06 113 VAL B C 1
ATOM 5557 O O . VAL B 1 113 ? 18.859 -0.709 -3.281 1 97.06 113 VAL B O 1
ATOM 5560 N N . PRO B 1 114 ? 18.516 -2.6 -2.127 1 93.56 114 PRO B N 1
ATOM 5561 C CA . PRO B 1 114 ? 18.031 -3.258 -3.342 1 93.56 114 PRO B CA 1
ATOM 5562 C C . PRO B 1 114 ? 16.828 -2.549 -3.947 1 93.56 114 PRO B C 1
ATOM 5564 O O . PRO B 1 114 ? 16.781 -2.328 -5.16 1 93.56 114 PRO B O 1
ATOM 5567 N N . ASP B 1 115 ? 15.922 -2.156 -3.104 1 96.62 115 ASP B N 1
ATOM 5568 C CA . ASP B 1 115 ? 14.75 -1.444 -3.59 1 96.62 115 ASP B CA 1
ATOM 5569 C C . ASP B 1 115 ? 15.117 -0.066 -4.129 1 96.62 115 ASP B C 1
ATOM 5571 O O . ASP B 1 115 ? 14.539 0.402 -5.109 1 96.62 115 ASP B O 1
ATOM 5575 N N . TYR B 1 116 ? 16.047 0.48 -3.475 1 97.75 116 TYR B N 1
ATOM 5576 C CA . TYR B 1 116 ? 16.547 1.771 -3.918 1 97.75 116 TYR B CA 1
ATOM 5577 C C . TYR B 1 116 ? 17.141 1.673 -5.32 1 97.75 116 TYR B C 1
ATOM 5579 O O . TYR B 1 116 ? 16.797 2.461 -6.203 1 97.75 116 TYR B O 1
ATOM 5587 N N . LEU B 1 117 ? 17.969 0.773 -5.492 1 97 117 LEU B N 1
ATOM 5588 C CA . LEU B 1 117 ? 18.625 0.601 -6.789 1 97 117 LEU B CA 1
ATOM 5589 C C . LEU B 1 117 ? 17.609 0.27 -7.871 1 97 117 LEU B C 1
ATOM 5591 O O . LEU B 1 117 ? 17.672 0.801 -8.984 1 97 117 LEU B O 1
ATOM 5595 N N . ALA B 1 118 ? 16.672 -0.577 -7.547 1 95.62 118 ALA B N 1
ATOM 5596 C CA . ALA B 1 118 ? 15.617 -0.915 -8.492 1 95.62 118 ALA B CA 1
ATOM 5597 C C . ALA B 1 118 ? 14.828 0.326 -8.898 1 95.62 118 ALA B C 1
ATOM 5599 O O . ALA B 1 118 ? 14.516 0.516 -10.078 1 95.62 118 ALA B O 1
ATOM 5600 N N . ALA B 1 119 ? 14.523 1.144 -7.926 1 97.06 119 ALA B N 1
ATOM 5601 C CA . ALA B 1 119 ? 13.773 2.369 -8.188 1 97.06 119 ALA B CA 1
ATOM 5602 C C . ALA B 1 119 ? 14.586 3.334 -9.047 1 97.06 119 ALA B C 1
ATOM 5604 O O . ALA B 1 119 ? 14.039 4 -9.93 1 97.06 119 ALA B O 1
ATOM 5605 N N . MET B 1 120 ? 15.875 3.428 -8.789 1 96.94 120 MET B N 1
ATOM 5606 C CA . MET B 1 120 ? 16.75 4.309 -9.555 1 96.94 120 MET B CA 1
ATOM 5607 C C . MET B 1 120 ? 16.781 3.906 -11.023 1 96.94 120 MET B C 1
ATOM 5609 O O . MET B 1 120 ? 16.953 4.758 -11.898 1 96.94 120 MET B O 1
ATOM 5613 N N . ALA B 1 121 ? 16.578 2.637 -11.242 1 95.88 121 ALA B N 1
ATOM 5614 C CA . ALA B 1 121 ? 16.672 2.104 -12.602 1 95.88 121 ALA B CA 1
ATOM 5615 C C . ALA B 1 121 ? 15.344 2.213 -13.328 1 95.88 121 ALA B C 1
ATOM 5617 O O . ALA B 1 121 ? 15.258 1.921 -14.523 1 95.88 121 ALA B O 1
ATOM 5618 N N . GLU B 1 122 ? 14.273 2.66 -12.672 1 94.94 122 GLU B N 1
ATOM 5619 C CA . GLU B 1 122 ? 12.93 2.676 -13.242 1 94.94 122 GLU B CA 1
ATOM 5620 C C . GLU B 1 122 ? 12.477 4.098 -13.555 1 94.94 122 GLU B C 1
ATOM 5622 O O . GLU B 1 122 ? 12.055 4.832 -12.656 1 94.94 122 GLU B O 1
ATOM 5627 N N . PRO B 1 123 ? 12.453 4.43 -14.773 1 93.81 123 PRO B N 1
ATOM 5628 C CA . PRO B 1 123 ? 12.125 5.809 -15.148 1 93.81 123 PRO B CA 1
ATOM 5629 C C . PRO B 1 123 ? 10.711 6.219 -14.719 1 93.81 123 PRO B C 1
ATOM 5631 O O . PRO B 1 123 ? 10.453 7.402 -14.508 1 93.81 123 PRO B O 1
ATOM 5634 N N . THR B 1 124 ? 9.812 5.273 -14.617 1 93.38 124 THR B N 1
ATOM 5635 C CA . THR B 1 124 ? 8.445 5.609 -14.234 1 93.38 124 THR B CA 1
ATOM 5636 C C . THR B 1 124 ? 8.398 6.133 -12.797 1 93.38 124 THR B C 1
ATOM 5638 O O . THR B 1 124 ? 7.398 6.719 -12.375 1 93.38 124 THR B O 1
ATOM 5641 N N . GLU B 1 125 ? 9.477 5.949 -12.07 1 95.06 125 GLU B N 1
ATOM 5642 C CA . GLU B 1 125 ? 9.555 6.414 -10.688 1 95.06 125 GLU B CA 1
ATOM 5643 C C . GLU B 1 125 ? 10 7.867 -10.617 1 95.06 125 GLU B C 1
ATOM 5645 O O . GLU B 1 125 ? 9.969 8.484 -9.547 1 95.06 125 GLU B O 1
ATOM 5650 N N . TRP B 1 126 ? 10.367 8.43 -11.742 1 95.69 126 TRP B N 1
ATOM 5651 C CA . TRP B 1 126 ? 10.914 9.789 -11.766 1 95.69 126 TRP B CA 1
ATOM 5652 C C . TRP B 1 126 ? 9.805 10.82 -11.617 1 95.69 126 TRP B C 1
ATOM 5654 O O . TRP B 1 126 ? 8.625 10.508 -11.789 1 95.69 126 TRP B O 1
ATOM 5664 N N . GLY B 1 127 ? 10.172 12 -11.156 1 95.44 127 GLY B N 1
ATOM 5665 C CA . GLY B 1 127 ? 9.289 13.148 -11.227 1 95.44 127 GLY B CA 1
ATOM 5666 C C . GLY B 1 127 ? 9.398 13.898 -12.539 1 95.44 127 GLY B C 1
ATOM 5667 O O . GLY B 1 127 ? 10.266 13.602 -13.367 1 95.44 127 GLY B O 1
ATOM 5668 N N . VAL B 1 128 ? 8.578 14.867 -12.781 1 94.94 128 VAL B N 1
ATOM 5669 C CA . VAL B 1 128 ? 8.516 15.633 -14.016 1 94.94 128 VAL B CA 1
ATOM 5670 C C . VAL B 1 128 ? 9.828 16.391 -14.227 1 94.94 128 VAL B C 1
ATOM 5672 O O . VAL B 1 128 ? 10.398 16.359 -15.32 1 94.94 128 VAL B O 1
ATOM 5675 N N . GLU B 1 129 ? 10.312 16.984 -13.172 1 92.81 129 GLU B N 1
ATOM 5676 C CA . GLU B 1 129 ? 11.547 17.766 -13.273 1 92.81 129 GLU B CA 1
ATOM 5677 C C . GLU B 1 129 ? 12.727 16.859 -13.625 1 92.81 129 GLU B C 1
ATOM 5679 O O . GLU B 1 129 ? 13.57 17.219 -14.453 1 92.81 129 GLU B O 1
ATOM 5684 N N . LYS B 1 130 ? 12.805 15.719 -13.031 1 94.94 130 LYS B N 1
ATOM 5685 C CA . LYS B 1 130 ? 13.891 14.781 -13.312 1 94.94 130 LYS B CA 1
ATOM 5686 C C . LYS B 1 130 ? 13.797 14.242 -14.734 1 94.94 130 LYS B C 1
ATOM 5688 O O . LYS B 1 130 ? 14.812 14.062 -15.406 1 94.94 130 LYS B O 1
ATOM 5693 N N . PHE B 1 131 ? 12.602 13.945 -15.156 1 96 131 PHE B N 1
ATOM 5694 C CA . PHE B 1 131 ? 12.398 13.438 -16.516 1 96 131 PHE B CA 1
ATOM 5695 C C . PHE B 1 131 ? 12.953 14.422 -17.531 1 96 131 PHE B C 1
ATOM 5697 O O . PHE B 1 131 ? 13.75 14.047 -18.391 1 96 131 PHE B O 1
ATOM 5704 N N . TRP B 1 132 ? 12.578 15.664 -17.438 1 94.75 132 TRP B N 1
ATOM 5705 C CA . TRP B 1 132 ? 13.016 16.656 -18.406 1 94.75 132 TRP B CA 1
ATOM 5706 C C . TRP B 1 132 ? 14.484 17.016 -18.203 1 94.75 132 TRP B C 1
ATOM 5708 O O . TRP B 1 132 ? 15.211 17.25 -19.172 1 94.75 132 TRP B O 1
ATOM 5718 N N . GLY B 1 133 ? 14.914 17.062 -16.922 1 94.31 133 GLY B N 1
ATOM 5719 C CA . GLY B 1 133 ? 16.328 17.266 -16.672 1 94.31 133 GLY B CA 1
ATOM 5720 C C . GLY B 1 133 ? 17.219 16.203 -17.297 1 94.31 133 GLY B C 1
ATOM 5721 O O . GLY B 1 133 ? 18.25 16.516 -17.875 1 94.31 133 GLY B O 1
ATOM 5722 N N . THR B 1 134 ? 16.781 14.992 -17.172 1 93.56 134 THR B N 1
ATOM 5723 C CA . THR B 1 134 ? 17.516 13.875 -17.75 1 93.56 134 THR B CA 1
ATOM 5724 C C . THR B 1 134 ? 17.484 13.938 -19.266 1 93.56 134 THR B C 1
ATOM 5726 O O . THR B 1 134 ? 18.516 13.742 -19.922 1 93.56 134 THR B O 1
ATOM 5729 N N . THR B 1 135 ? 16.344 14.25 -19.875 1 92.69 135 THR B N 1
ATOM 5730 C CA . THR B 1 135 ? 16.203 14.359 -21.328 1 92.69 135 THR B CA 1
ATOM 5731 C C . THR B 1 135 ? 17.109 15.461 -21.875 1 92.69 135 THR B C 1
ATOM 5733 O O . THR B 1 135 ? 17.797 15.266 -22.891 1 92.69 135 THR B O 1
ATOM 5736 N N . MET B 1 136 ? 17.156 16.562 -21.219 1 93.88 136 MET B N 1
ATOM 5737 C CA . MET B 1 136 ? 18 17.672 -21.641 1 93.88 136 MET B CA 1
ATOM 5738 C C . MET B 1 136 ? 19.469 17.266 -21.594 1 93.88 136 MET B C 1
ATOM 5740 O O . MET B 1 136 ? 20.219 17.516 -22.547 1 93.88 136 MET B O 1
ATOM 5744 N N . ARG B 1 137 ? 19.844 16.609 -20.594 1 91.62 137 ARG B N 1
ATOM 5745 C CA . ARG B 1 137 ? 21.234 16.188 -20.438 1 91.62 137 ARG B CA 1
ATOM 5746 C C . ARG B 1 137 ? 21.625 15.172 -21.516 1 91.62 137 ARG B C 1
ATOM 5748 O O . ARG B 1 137 ? 22.734 15.219 -22.047 1 91.62 137 ARG B O 1
ATOM 5755 N N . GLU B 1 138 ? 20.75 14.32 -21.766 1 91.12 138 GLU B N 1
ATOM 5756 C CA . GLU B 1 138 ? 21 13.305 -22.781 1 91.12 138 GLU B CA 1
ATOM 5757 C C . GLU B 1 138 ? 21.141 13.93 -24.172 1 91.12 138 GLU B C 1
ATOM 5759 O O . GLU B 1 138 ? 21.859 13.406 -25.031 1 91.12 138 GLU B O 1
ATOM 5764 N N . LEU B 1 139 ? 20.453 15.039 -24.359 1 89.38 139 LEU B N 1
ATOM 5765 C CA . LEU B 1 139 ? 20.5 15.711 -25.656 1 89.38 139 LEU B CA 1
ATOM 5766 C C . LEU B 1 139 ? 21.578 16.797 -25.672 1 89.38 139 LEU B C 1
ATOM 5768 O O . LEU B 1 139 ? 21.719 17.5 -26.672 1 89.38 139 LEU B O 1
ATOM 5772 N N . GLY B 1 140 ? 22.266 17 -24.562 1 88.44 140 GLY B N 1
ATOM 5773 C CA . GLY B 1 140 ? 23.359 17.938 -24.484 1 88.44 140 GLY B CA 1
ATOM 5774 C C . GLY B 1 140 ? 22.906 19.375 -24.234 1 88.44 140 GLY B C 1
ATOM 5775 O O . GLY B 1 140 ? 23.609 20.328 -24.547 1 88.44 140 GLY B O 1
ATOM 5776 N N . VAL B 1 141 ? 21.703 19.484 -23.781 1 92.12 141 VAL B N 1
ATOM 5777 C CA . VAL B 1 141 ? 21.156 20.797 -23.453 1 92.12 141 VAL B CA 1
ATOM 5778 C C . VAL B 1 141 ? 21.562 21.172 -22.016 1 92.12 141 VAL B C 1
ATOM 5780 O O . VAL B 1 141 ? 21.422 20.359 -21.094 1 92.12 141 VAL B O 1
ATOM 5783 N N . ASP B 1 142 ? 22.031 22.359 -21.859 1 91.38 142 ASP B N 1
ATOM 5784 C CA . ASP B 1 142 ? 22.422 22.844 -20.531 1 91.38 142 ASP B CA 1
ATOM 5785 C C . ASP B 1 142 ? 21.188 23.266 -19.734 1 91.38 142 ASP B C 1
ATOM 5787 O O . ASP B 1 142 ? 20.594 24.312 -20 1 91.38 142 ASP B O 1
ATOM 5791 N N . ALA B 1 143 ? 20.891 22.578 -18.719 1 87.88 143 ALA B N 1
ATOM 5792 C CA . ALA B 1 143 ? 19.688 22.828 -17.922 1 87.88 143 ALA B CA 1
ATOM 5793 C C . ALA B 1 143 ? 19.844 24.062 -17.047 1 87.88 143 ALA B C 1
ATOM 5795 O O . ALA B 1 143 ? 18.859 24.609 -16.531 1 87.88 143 ALA B O 1
ATOM 5796 N N . GLU B 1 144 ? 21.031 24.578 -16.906 1 88.56 144 GLU B N 1
ATOM 5797 C CA . GLU B 1 144 ? 21.281 25.75 -16.078 1 88.56 144 GLU B CA 1
ATOM 5798 C C . GLU B 1 144 ? 21.125 27.031 -16.891 1 88.56 144 GLU B C 1
ATOM 5800 O O . GLU B 1 144 ? 21.047 28.125 -16.312 1 88.56 144 GLU B O 1
ATOM 5805 N N . ASP B 1 145 ? 21.062 26.922 -18.172 1 93.19 145 ASP B N 1
ATOM 5806 C CA . ASP B 1 145 ? 20.875 28.062 -19.062 1 93.19 145 ASP B CA 1
ATOM 5807 C C . ASP B 1 145 ? 19.391 28.25 -19.391 1 93.19 145 ASP B C 1
ATOM 5809 O O . ASP B 1 145 ? 18.828 27.484 -20.156 1 93.19 145 ASP B O 1
ATOM 5813 N N . PRO B 1 146 ? 18.844 29.312 -18.891 1 93.62 146 PRO B N 1
ATOM 5814 C CA . PRO B 1 146 ? 17.422 29.516 -19.094 1 93.62 146 PRO B CA 1
ATOM 5815 C C . PRO B 1 146 ? 17.047 29.609 -20.578 1 93.62 146 PRO B C 1
ATOM 5817 O O . PRO B 1 146 ? 15.961 29.172 -20.969 1 93.62 146 PRO B O 1
ATOM 5820 N N . GLN B 1 147 ? 17.953 30.188 -21.312 1 94.19 147 GLN B N 1
ATOM 5821 C CA . GLN B 1 147 ? 17.656 30.297 -22.734 1 94.19 147 GLN B CA 1
ATOM 5822 C C . GLN B 1 147 ? 17.656 28.922 -23.406 1 94.19 147 GLN B C 1
ATOM 5824 O O . GLN B 1 147 ? 16.812 28.641 -24.266 1 94.19 147 GLN B O 1
ATOM 5829 N N . ALA B 1 148 ? 18.609 28.156 -23.078 1 94.88 148 ALA B N 1
ATOM 5830 C CA . ALA B 1 148 ? 18.672 26.797 -23.609 1 94.88 148 ALA B CA 1
ATOM 5831 C C . ALA B 1 148 ? 17.453 25.984 -23.203 1 94.88 148 ALA B C 1
ATOM 5833 O O . ALA B 1 148 ? 16.922 25.203 -24 1 94.88 148 ALA B O 1
ATOM 5834 N N . VAL B 1 149 ? 17.031 26.203 -22.031 1 95.06 149 VAL B N 1
ATOM 5835 C CA . VAL B 1 149 ? 15.867 25.5 -21.5 1 95.06 149 VAL B CA 1
ATOM 5836 C C . VAL B 1 149 ? 14.617 25.922 -22.266 1 95.06 149 VAL B C 1
ATOM 5838 O O . VAL B 1 149 ? 13.797 25.094 -22.656 1 95.06 149 VAL B O 1
ATOM 5841 N N . ALA B 1 150 ? 14.453 27.203 -22.453 1 95 150 ALA B N 1
ATOM 5842 C CA . ALA B 1 150 ? 13.305 27.703 -23.203 1 95 150 ALA B CA 1
ATOM 5843 C C . ALA B 1 150 ? 13.289 27.156 -24.625 1 95 150 ALA B C 1
ATOM 5845 O O . ALA B 1 150 ? 12.227 26.766 -25.125 1 95 150 ALA B O 1
ATOM 5846 N N . GLY B 1 151 ? 14.453 27.172 -25.234 1 94.5 151 GLY B N 1
ATOM 5847 C CA . GLY B 1 151 ? 14.555 26.609 -26.578 1 94.5 151 GLY B CA 1
ATOM 5848 C C . GLY B 1 151 ? 14.203 25.141 -26.625 1 94.5 151 GLY B C 1
ATOM 5849 O O . GLY B 1 151 ? 13.578 24.688 -27.594 1 94.5 151 GLY B O 1
ATOM 5850 N N . PHE B 1 152 ? 14.609 24.484 -25.609 1 94.69 152 PHE B N 1
ATOM 5851 C CA . PHE B 1 152 ? 14.32 23.047 -25.516 1 94.69 152 PHE B CA 1
ATOM 5852 C C . PHE B 1 152 ? 12.812 22.812 -25.469 1 94.69 152 PHE B C 1
ATOM 5854 O O . PHE B 1 152 ? 12.297 21.969 -26.219 1 94.69 152 PHE B O 1
ATOM 5861 N N . PHE B 1 153 ? 12.086 23.469 -24.719 1 94.25 153 PHE B N 1
ATOM 5862 C CA . PHE B 1 153 ? 10.656 23.234 -24.562 1 94.25 153 PHE B CA 1
ATOM 5863 C C . PHE B 1 153 ? 9.891 23.734 -25.781 1 94.25 153 PHE B C 1
ATOM 5865 O O . PHE B 1 153 ? 8.844 23.172 -26.141 1 94.25 153 PHE B O 1
ATOM 5872 N N . ASP B 1 154 ? 10.406 24.719 -26.438 1 95.19 154 ASP B N 1
ATOM 5873 C CA . ASP B 1 154 ? 9.844 25.094 -27.734 1 95.19 154 ASP B CA 1
ATOM 5874 C C . ASP B 1 154 ? 9.922 23.938 -28.734 1 95.19 154 ASP B C 1
ATOM 5876 O O . ASP B 1 154 ? 8.969 23.703 -29.484 1 95.19 154 ASP B O 1
ATOM 5880 N N . ALA B 1 155 ? 11.031 23.312 -28.703 1 93.5 155 ALA B N 1
ATOM 5881 C CA . ALA B 1 155 ? 11.242 22.172 -29.578 1 93.5 155 ALA B CA 1
ATOM 5882 C C . ALA B 1 155 ? 10.328 21.016 -29.203 1 93.5 155 ALA B C 1
ATOM 5884 O O . ALA B 1 155 ? 9.867 20.266 -30.062 1 93.5 155 ALA B O 1
ATOM 5885 N N . VAL B 1 156 ? 10.109 20.812 -27.922 1 91.94 156 VAL B N 1
ATOM 5886 C CA . VAL B 1 156 ? 9.203 19.781 -27.438 1 91.94 156 VAL B CA 1
ATOM 5887 C C . VAL B 1 156 ? 7.789 20.062 -27.953 1 91.94 156 VAL B C 1
ATOM 5889 O O . VAL B 1 156 ? 7.113 19.156 -28.453 1 91.94 156 VAL B O 1
ATOM 5892 N N . ASP B 1 157 ? 7.383 21.328 -27.828 1 92.56 157 ASP B N 1
ATOM 5893 C CA . ASP B 1 157 ? 6.043 21.719 -28.25 1 92.56 157 ASP B CA 1
ATOM 5894 C C . ASP B 1 157 ? 5.879 21.578 -29.766 1 92.56 157 ASP B C 1
ATOM 5896 O O . ASP B 1 157 ? 4.781 21.281 -30.25 1 92.56 157 ASP B O 1
ATOM 5900 N N . ALA B 1 158 ? 6.969 21.734 -30.469 1 92.75 158 ALA B N 1
ATOM 5901 C CA . ALA B 1 158 ? 6.961 21.594 -31.922 1 92.75 158 ALA B CA 1
ATOM 5902 C C . ALA B 1 158 ? 7.098 20.125 -32.344 1 92.75 158 ALA B C 1
ATOM 5904 O O . ALA B 1 158 ? 7.191 19.828 -33.531 1 92.75 158 ALA B O 1
ATOM 5905 N N . GLU B 1 159 ? 7.27 19.219 -31.312 1 89.25 159 GLU B N 1
ATOM 5906 C CA . GLU B 1 159 ? 7.371 17.781 -31.531 1 89.25 159 GLU B CA 1
ATOM 5907 C C . GLU B 1 159 ? 8.664 17.422 -32.281 1 89.25 159 GLU B C 1
ATOM 5909 O O . GLU B 1 159 ? 8.672 16.547 -33.125 1 89.25 159 GLU B O 1
ATOM 5914 N N . GLU B 1 160 ? 9.641 18.141 -31.938 1 88.38 160 GLU B N 1
ATOM 5915 C CA . GLU B 1 160 ? 10.93 17.891 -32.562 1 88.38 160 GLU B CA 1
ATOM 5916 C C . GLU B 1 160 ? 11.82 17.016 -31.703 1 88.38 160 GLU B C 1
ATOM 5918 O O . GLU B 1 160 ? 12.875 16.562 -32.156 1 88.38 160 GLU B O 1
ATOM 5923 N N . ILE B 1 161 ? 11.414 16.875 -30.516 1 87.56 161 ILE B N 1
ATOM 5924 C CA . ILE B 1 161 ? 12.203 16.094 -29.578 1 87.56 161 ILE B CA 1
ATOM 5925 C C . ILE B 1 161 ? 11.531 14.734 -29.359 1 87.56 161 ILE B C 1
ATOM 5927 O O . ILE B 1 161 ? 10.328 14.656 -29.109 1 87.56 161 ILE B O 1
ATOM 5931 N N . ASP B 1 162 ? 12.375 13.688 -29.562 1 83.81 162 ASP B N 1
ATOM 5932 C CA . ASP B 1 162 ? 11.875 12.336 -29.328 1 83.81 162 ASP B CA 1
ATOM 5933 C C . ASP B 1 162 ? 12.086 11.938 -27.859 1 83.81 162 ASP B C 1
ATOM 5935 O O . ASP B 1 162 ? 13.195 12.031 -27.344 1 83.81 162 ASP B O 1
ATOM 5939 N N . PHE B 1 163 ? 11.039 11.727 -27.172 1 86.69 163 PHE B N 1
ATOM 5940 C CA . PHE B 1 163 ? 11.109 11.211 -25.812 1 86.69 163 PHE B CA 1
ATOM 5941 C C . PHE B 1 163 ? 10.031 10.156 -25.578 1 86.69 163 PHE B C 1
ATOM 5943 O O . PHE B 1 163 ? 9.164 9.953 -26.422 1 86.69 163 PHE B O 1
ATOM 5950 N N . ASP B 1 164 ? 10.195 9.391 -24.625 1 87 164 ASP B N 1
ATOM 5951 C CA . ASP B 1 164 ? 9.234 8.336 -24.312 1 87 164 ASP B CA 1
ATOM 5952 C C . ASP B 1 164 ? 7.945 8.914 -23.734 1 87 164 ASP B C 1
ATOM 5954 O O . ASP B 1 164 ? 7.852 9.156 -22.531 1 87 164 ASP B O 1
ATOM 5958 N N . SER B 1 165 ? 6.953 9.008 -24.516 1 88.5 165 SER B N 1
ATOM 5959 C CA . SER B 1 165 ? 5.707 9.672 -24.156 1 88.5 165 SER B CA 1
ATOM 5960 C C . SER B 1 165 ? 4.906 8.828 -23.156 1 88.5 165 SER B C 1
ATOM 5962 O O . SER B 1 165 ? 4.199 9.375 -22.312 1 88.5 165 SER B O 1
ATOM 5964 N N . GLU B 1 166 ? 5.023 7.551 -23.297 1 87.81 166 GLU B N 1
ATOM 5965 C CA . GLU B 1 166 ? 4.277 6.68 -22.391 1 87.81 166 GLU B CA 1
ATOM 5966 C C . GLU B 1 166 ? 4.781 6.805 -20.953 1 87.81 166 GLU B C 1
ATOM 5968 O O . GLU B 1 166 ? 3.99 6.918 -20.016 1 87.81 166 GLU B O 1
ATOM 5973 N N . VAL B 1 167 ? 6.031 6.797 -20.859 1 91.06 167 VAL B N 1
ATOM 5974 C CA . VAL B 1 167 ? 6.637 6.953 -19.531 1 91.06 167 VAL B CA 1
ATOM 5975 C C . VAL B 1 167 ? 6.277 8.32 -18.969 1 91.06 167 VAL B C 1
ATOM 5977 O O . VAL B 1 167 ? 5.93 8.438 -17.797 1 91.06 167 VAL B O 1
ATOM 5980 N N . PHE B 1 168 ? 6.344 9.32 -19.797 1 93.69 168 PHE B N 1
ATOM 5981 C CA . PHE B 1 168 ? 6.051 10.664 -19.312 1 93.69 168 PHE B CA 1
ATOM 5982 C C . PHE B 1 168 ? 4.598 10.773 -18.859 1 93.69 168 PHE B C 1
ATOM 5984 O O . PHE B 1 168 ? 4.309 11.43 -17.859 1 93.69 168 PHE B O 1
ATOM 5991 N N . GLU B 1 169 ? 3.729 10.148 -19.609 1 91.81 169 GLU B N 1
ATOM 5992 C CA . GLU B 1 169 ? 2.32 10.172 -19.219 1 91.81 169 GLU B CA 1
ATOM 5993 C C . GLU B 1 169 ? 2.111 9.547 -17.844 1 91.81 169 GLU B C 1
ATOM 5995 O O . GLU B 1 169 ? 1.325 10.047 -17.047 1 91.81 169 GLU B O 1
ATOM 6000 N N . GLU B 1 170 ? 2.799 8.531 -17.641 1 90.44 170 GLU B N 1
ATOM 6001 C CA . GLU B 1 170 ? 2.703 7.887 -16.344 1 90.44 170 GLU B CA 1
ATOM 6002 C C . GLU B 1 170 ? 3.254 8.781 -15.234 1 90.44 170 GLU B C 1
ATOM 6004 O O . GLU B 1 170 ? 2.684 8.852 -14.141 1 90.44 170 GLU B O 1
ATOM 6009 N N . ILE B 1 171 ? 4.309 9.43 -15.516 1 93.75 171 ILE B N 1
ATOM 6010 C CA . ILE B 1 171 ? 4.926 10.344 -14.555 1 93.75 171 ILE B CA 1
ATOM 6011 C C . ILE B 1 171 ? 3.977 11.5 -14.258 1 93.75 171 ILE B C 1
ATOM 6013 O O . ILE B 1 171 ? 3.793 11.875 -13.102 1 93.75 171 ILE B O 1
ATOM 6017 N N . GLU B 1 172 ? 3.338 11.969 -15.258 1 92.38 172 GLU B N 1
ATOM 6018 C CA . GLU B 1 172 ? 2.412 13.086 -15.102 1 92.38 172 GLU B CA 1
ATOM 6019 C C . GLU B 1 172 ? 1.196 12.688 -14.273 1 92.38 172 GLU B C 1
ATOM 6021 O O . GLU B 1 172 ? 0.708 13.477 -13.461 1 92.38 172 GLU B O 1
ATOM 6026 N N . ARG B 1 173 ? 0.777 11.547 -14.547 1 86.69 173 ARG B N 1
ATOM 6027 C CA . ARG B 1 173 ? -0.368 11.047 -13.789 1 86.69 173 ARG B CA 1
ATOM 6028 C C . ARG B 1 173 ? -0.043 10.945 -12.305 1 86.69 173 ARG B C 1
ATOM 6030 O O . ARG B 1 173 ? -0.839 11.359 -11.461 1 86.69 173 ARG B O 1
ATOM 6037 N N . ARG B 1 174 ? 1.054 10.539 -11.984 1 87 174 ARG B N 1
ATOM 6038 C CA . ARG B 1 174 ? 1.477 10.414 -10.594 1 87 174 ARG B CA 1
ATOM 6039 C C . ARG B 1 174 ? 1.688 11.781 -9.961 1 87 174 ARG B C 1
ATOM 6041 O O . ARG B 1 174 ? 1.331 12 -8.805 1 87 174 ARG B O 1
ATOM 6048 N N . ASP B 1 175 ? 2.279 12.625 -10.727 1 87.94 175 ASP B N 1
ATOM 6049 C CA . ASP B 1 175 ? 2.555 13.977 -10.242 1 87.94 175 ASP B CA 1
ATOM 6050 C C . ASP B 1 175 ? 1.26 14.727 -9.945 1 87.94 175 ASP B C 1
ATOM 6052 O O . ASP B 1 175 ? 1.201 15.531 -9.016 1 87.94 175 ASP B O 1
ATOM 6056 N N . ALA B 1 176 ? 0.307 14.414 -10.727 1 83.25 176 ALA B N 1
ATOM 6057 C CA . ALA B 1 176 ? -0.98 15.086 -10.562 1 83.25 176 ALA B CA 1
ATOM 6058 C C . ALA B 1 176 ? -1.638 14.68 -9.242 1 83.25 176 ALA B C 1
ATOM 6060 O O . ALA B 1 176 ? -2.424 15.445 -8.672 1 83.25 176 ALA B O 1
ATOM 6061 N N . LEU B 1 177 ? -1.278 13.594 -8.758 1 78.25 177 LEU B N 1
ATOM 6062 C CA . LEU B 1 177 ? -1.879 13.086 -7.527 1 78.25 177 LEU B CA 1
ATOM 6063 C C . LEU B 1 177 ? -1.1 13.555 -6.305 1 78.25 177 LEU B C 1
ATOM 6065 O O . LEU B 1 177 ? -1.57 13.422 -5.176 1 78.25 177 LEU B O 1
ATOM 6069 N N . GLU B 1 178 ? 0.001 14.141 -6.48 1 78.31 178 GLU B N 1
ATOM 6070 C CA . GLU B 1 178 ? 0.843 14.555 -5.359 1 78.31 178 GLU B CA 1
ATOM 6071 C C . GLU B 1 178 ? 0.535 15.992 -4.938 1 78.31 178 GLU B C 1
ATOM 6073 O O . GLU B 1 178 ? 0.28 16.844 -5.781 1 78.31 178 GLU B O 1
ATOM 6078 N N . SER B 1 179 ? 0.427 16.219 -3.65 1 73.31 179 SER B N 1
ATOM 6079 C CA . SER B 1 179 ? 0.204 17.547 -3.105 1 73.31 179 SER B CA 1
ATOM 6080 C C . SER B 1 179 ? 1.473 18.391 -3.172 1 73.31 179 SER B C 1
ATOM 6082 O O . SER B 1 179 ? 2.582 17.859 -3.109 1 73.31 179 SER B O 1
ATOM 6084 N N . PRO B 1 180 ? 1.297 19.688 -3.338 1 74.56 180 PRO B N 1
ATOM 6085 C CA . PRO B 1 180 ? 2.467 20.578 -3.334 1 74.56 180 PRO B CA 1
ATOM 6086 C C . PRO B 1 180 ? 3.285 20.469 -2.049 1 74.56 180 PRO B C 1
ATOM 6088 O O . PRO B 1 180 ? 2.74 20.141 -0.993 1 74.56 180 PRO B O 1
ATOM 6091 N N . SER B 1 181 ? 4.512 20.703 -2.273 1 79.56 181 SER B N 1
ATOM 6092 C CA . SER B 1 181 ? 5.43 20.625 -1.145 1 79.56 181 SER B CA 1
ATOM 6093 C C . SER B 1 181 ? 5.281 21.828 -0.219 1 79.56 181 SER B C 1
ATOM 6095 O O . SER B 1 181 ? 5.508 22.969 -0.631 1 79.56 181 SER B O 1
ATOM 6097 N N . GLN B 1 182 ? 4.691 21.656 0.955 1 84.44 182 GLN B N 1
ATOM 6098 C CA . GLN B 1 182 ? 4.562 22.656 2.008 1 84.44 182 GLN B CA 1
ATOM 6099 C C . GLN B 1 182 ? 5.223 22.188 3.301 1 84.44 182 GLN B C 1
ATOM 6101 O O . GLN B 1 182 ? 5.332 20.984 3.543 1 84.44 182 GLN B O 1
ATOM 6106 N N . PRO B 1 183 ? 5.734 23.219 3.953 1 90.56 183 PRO B N 1
ATOM 6107 C CA . PRO B 1 183 ? 6.32 22.812 5.23 1 90.56 183 PRO B CA 1
ATOM 6108 C C . PRO B 1 183 ? 5.32 22.109 6.145 1 90.56 183 PRO B C 1
ATOM 6110 O O . PRO B 1 183 ? 4.117 22.375 6.07 1 90.56 183 PRO B O 1
ATOM 6113 N N . ALA B 1 184 ? 5.863 21.328 6.898 1 89.75 184 ALA B N 1
ATOM 6114 C CA . ALA B 1 184 ? 5.02 20.641 7.871 1 89.75 184 ALA B CA 1
ATOM 6115 C C . ALA B 1 184 ? 4.535 21.609 8.953 1 89.75 184 ALA B C 1
ATOM 6117 O O . ALA B 1 184 ? 5.309 22.422 9.461 1 89.75 184 ALA B O 1
ATOM 6118 N N . LEU B 1 185 ? 3.311 21.594 9.234 1 94.06 185 LEU B N 1
ATOM 6119 C CA . LEU B 1 185 ? 2.713 22.422 10.281 1 94.06 185 LEU B CA 1
ATOM 6120 C C . LEU B 1 185 ? 2.107 21.547 11.383 1 94.06 185 LEU B C 1
ATOM 6122 O O . LEU B 1 185 ? 1.275 20.688 11.109 1 94.06 185 LEU B O 1
ATOM 6126 N N . TRP B 1 186 ? 2.584 21.797 12.555 1 95.19 186 TRP B N 1
ATOM 6127 C CA . TRP B 1 186 ? 2.08 21.062 13.711 1 95.19 186 TRP B CA 1
ATOM 6128 C C . TRP B 1 186 ? 0.978 21.844 14.422 1 95.19 186 TRP B C 1
ATOM 6130 O O . TRP B 1 186 ? 1.111 23.047 14.648 1 95.19 186 TRP B O 1
ATOM 6140 N N . LEU B 1 187 ? -0.039 21.172 14.719 1 95.31 187 LEU B N 1
ATOM 6141 C CA . LEU B 1 187 ? -1.116 21.734 15.516 1 95.31 187 LEU B CA 1
ATOM 6142 C C . LEU B 1 187 ? -1.029 21.266 16.969 1 95.31 187 LEU B C 1
ATOM 6144 O O . LEU B 1 187 ? -0.305 20.312 17.266 1 95.31 187 LEU B O 1
ATOM 6148 N N . PRO B 1 188 ? -1.642 22 17.859 1 93.19 188 PRO B N 1
ATOM 6149 C CA . PRO B 1 188 ? -1.549 21.641 19.266 1 93.19 188 PRO B CA 1
ATOM 6150 C C . PRO B 1 188 ? -1.992 20.203 19.531 1 93.19 188 PRO B C 1
ATOM 6152 O O . PRO B 1 188 ? -2.928 19.703 18.891 1 93.19 188 PRO B O 1
ATOM 6155 N N . PRO B 1 189 ? -1.329 19.578 20.469 1 93.5 189 PRO B N 1
ATOM 6156 C CA . PRO B 1 189 ? -1.688 18.188 20.781 1 93.5 189 PRO B CA 1
ATOM 6157 C C . PRO B 1 189 ? -2.998 18.078 21.562 1 93.5 189 PRO B C 1
ATOM 6159 O O . PRO B 1 189 ? -3.42 19.047 22.203 1 93.5 189 PRO B O 1
ATOM 6162 N N . ILE B 1 190 ? -3.57 16.922 21.438 1 89.81 190 ILE B N 1
ATOM 6163 C CA . ILE B 1 190 ? -4.809 16.672 22.172 1 89.81 190 ILE B CA 1
ATOM 6164 C C . ILE B 1 190 ? -4.691 15.367 22.953 1 89.81 190 ILE B C 1
ATOM 6166 O O . ILE B 1 190 ? -3.857 14.516 22.625 1 89.81 190 ILE B O 1
ATOM 6170 N N . ASP B 1 191 ? -5.488 15.344 23.969 1 88.56 191 ASP B N 1
ATOM 6171 C CA . ASP B 1 191 ? -5.664 14.086 24.688 1 88.56 191 ASP B CA 1
ATOM 6172 C C . ASP B 1 191 ? -6.855 13.305 24.141 1 88.56 191 ASP B C 1
ATOM 6174 O O . ASP B 1 191 ? -8 13.742 24.266 1 88.56 191 ASP B O 1
ATOM 6178 N N . LEU B 1 192 ? -6.719 12.141 23.547 1 81.75 192 LEU B N 1
ATOM 6179 C CA . LEU B 1 192 ? -7.738 11.375 22.828 1 81.75 192 LEU B CA 1
ATOM 6180 C C . LEU B 1 192 ? -8.789 10.836 23.797 1 81.75 192 LEU B C 1
ATOM 6182 O O . LEU B 1 192 ? -9.891 10.469 23.375 1 81.75 192 LEU B O 1
ATOM 6186 N N . VAL B 1 193 ? -8.516 10.664 25.016 1 71.44 193 VAL B N 1
ATOM 6187 C CA . VAL B 1 193 ? -9.492 10.188 25.984 1 71.44 193 VAL B CA 1
ATOM 6188 C C . VAL B 1 193 ? -10.711 11.109 25.984 1 71.44 193 VAL B C 1
ATOM 6190 O O . VAL B 1 193 ? -11.844 10.648 26.172 1 71.44 193 VAL B O 1
ATOM 6193 N N . HIS B 1 194 ? -10.516 12.281 25.625 1 68.69 194 HIS B N 1
ATOM 6194 C CA . HIS B 1 194 ? -11.562 13.297 25.641 1 68.69 194 HIS B CA 1
ATOM 6195 C C . HIS B 1 194 ? -12.445 13.219 24.406 1 68.69 194 HIS B C 1
ATOM 6197 O O . HIS B 1 194 ? -13.508 13.844 24.359 1 68.69 194 HIS B O 1
ATOM 6203 N N . VAL B 1 195 ? -12.078 12.367 23.531 1 71.75 195 VAL B N 1
ATOM 6204 C CA . VAL B 1 195 ? -12.797 12.32 22.266 1 71.75 195 VAL B CA 1
ATOM 6205 C C . VAL B 1 195 ? -13.898 11.273 22.328 1 71.75 195 VAL B C 1
ATOM 6207 O O . VAL B 1 195 ? -14.789 11.242 21.469 1 71.75 195 VAL B O 1
ATOM 6210 N N . GLU B 1 196 ? -14.125 10.609 23.469 1 72.56 196 GLU B N 1
ATOM 6211 C CA . GLU B 1 196 ? -15.156 9.586 23.609 1 72.56 196 GLU B CA 1
ATOM 6212 C C . GLU B 1 196 ? -16.281 10.062 24.516 1 72.56 196 GLU B C 1
ATOM 6214 O O . GLU B 1 196 ? -16.062 10.852 25.438 1 72.56 196 GLU B O 1
ATOM 6219 N N . PRO B 1 197 ? -17.609 9.656 24.172 1 74.12 197 PRO B N 1
ATOM 6220 C CA . PRO B 1 197 ? -17.969 8.805 23.031 1 74.12 197 PRO B CA 1
ATOM 6221 C C . PRO B 1 197 ? -18.297 9.602 21.766 1 74.12 197 PRO B C 1
ATOM 6223 O O . PRO B 1 197 ? -19.094 10.547 21.828 1 74.12 197 PRO B O 1
ATOM 6226 N N . HIS B 1 198 ? -17.719 9.398 20.734 1 78.69 198 HIS B N 1
ATOM 6227 C CA . HIS B 1 198 ? -18.031 10.188 19.547 1 78.69 198 HIS B CA 1
ATOM 6228 C C . HIS B 1 198 ? -19 9.445 18.625 1 78.69 198 HIS B C 1
ATOM 6230 O O . HIS B 1 198 ? -19.844 10.062 17.984 1 78.69 198 HIS B O 1
ATOM 6236 N N . ARG B 1 199 ? -19.125 8.234 18.75 1 77.44 199 ARG B N 1
ATOM 6237 C CA . ARG B 1 199 ? -19.938 7.438 17.844 1 77.44 199 ARG B CA 1
ATOM 6238 C C . ARG B 1 199 ? -21.422 7.543 18.188 1 77.44 199 ARG B C 1
ATOM 6240 O O . ARG B 1 199 ? -22.266 7.75 17.312 1 77.44 199 ARG B O 1
ATOM 6247 N N . ALA B 1 200 ? -21.641 7.402 19.484 1 83 200 ALA B N 1
ATOM 6248 C CA . ALA B 1 200 ? -23.031 7.469 19.922 1 83 200 ALA B CA 1
ATOM 6249 C C . ALA B 1 200 ? -23.625 8.852 19.688 1 83 200 ALA B C 1
ATOM 6251 O O . ALA B 1 200 ? -24.781 8.984 19.266 1 83 200 ALA B O 1
ATOM 6252 N N . ILE B 1 201 ? -22.812 9.797 19.812 1 85.19 201 ILE B N 1
ATOM 6253 C CA . ILE B 1 201 ? -23.266 11.164 19.594 1 85.19 201 ILE B CA 1
ATOM 6254 C C . ILE B 1 201 ? -23.516 11.406 18.109 1 85.19 201 ILE B C 1
ATOM 6256 O O . ILE B 1 201 ? -24.562 11.953 17.734 1 85.19 201 ILE B O 1
ATOM 6260 N N . ALA B 1 202 ? -22.656 10.859 17.391 1 83.88 202 ALA B N 1
ATOM 6261 C CA . ALA B 1 202 ? -22.781 11.023 15.945 1 83.88 202 ALA B CA 1
ATOM 6262 C C . ALA B 1 202 ? -24.047 10.352 15.43 1 83.88 202 ALA B C 1
ATOM 6264 O O . ALA B 1 202 ? -24.766 10.922 14.609 1 83.88 202 ALA B O 1
ATOM 6265 N N . ALA B 1 203 ? -24.375 9.234 15.984 1 86.44 203 ALA B N 1
ATOM 6266 C CA . ALA B 1 203 ? -25.531 8.461 15.547 1 86.44 203 ALA B CA 1
ATOM 6267 C C . ALA B 1 203 ? -26.828 9.156 15.945 1 86.44 203 ALA B C 1
ATOM 6269 O O . ALA B 1 203 ? -27.859 9.016 15.266 1 86.44 203 ALA B O 1
ATOM 6270 N N . GLY B 1 204 ? -26.766 9.898 17 1 88.81 204 GLY B N 1
ATOM 6271 C CA . GLY B 1 204 ? -27.969 10.562 17.5 1 88.81 204 GLY B CA 1
ATOM 6272 C C . GLY B 1 204 ? -28.062 12.016 17.094 1 88.81 204 GLY B C 1
ATOM 6273 O O . GLY B 1 204 ? -28.938 12.75 17.578 1 88.81 204 GLY B O 1
ATOM 6274 N N . SER B 1 205 ? -27.219 12.461 16.188 1 93.62 205 SER B N 1
ATOM 6275 C CA . SER B 1 205 ? -27.172 13.859 15.781 1 93.62 205 SER B CA 1
ATOM 6276 C C . SER B 1 205 ? -28.375 14.211 14.914 1 93.62 205 SER B C 1
ATOM 6278 O O . SER B 1 205 ? -28.938 13.352 14.234 1 93.62 205 SER B O 1
ATOM 6280 N N . PRO B 1 206 ? -28.812 15.461 14.914 1 93.94 206 PRO B N 1
ATOM 6281 C CA . PRO B 1 206 ? -29.969 15.906 14.133 1 93.94 206 PRO B CA 1
ATOM 6282 C C . PRO B 1 206 ? -29.781 15.695 12.633 1 93.94 206 PRO B C 1
ATOM 6284 O O . PRO B 1 206 ? -30.766 15.492 11.906 1 93.94 206 PRO B O 1
ATOM 6287 N N . ILE B 1 207 ? -28.547 15.711 12.18 1 94.75 207 ILE B N 1
ATOM 6288 C CA . ILE B 1 207 ? -28.297 15.578 10.75 1 94.75 207 ILE B CA 1
ATOM 6289 C C . ILE B 1 207 ? -28.75 14.211 10.266 1 94.75 207 ILE B C 1
ATOM 6291 O O . ILE B 1 207 ? -29.188 14.062 9.125 1 94.75 207 ILE B O 1
ATOM 6295 N N . MET B 1 208 ? -28.688 13.211 11.117 1 94.31 208 MET B N 1
ATOM 6296 C CA . MET B 1 208 ? -29.141 11.867 10.758 1 94.31 208 MET B CA 1
ATOM 6297 C C . MET B 1 208 ? -30.625 11.844 10.469 1 94.31 208 MET B C 1
ATOM 6299 O O . MET B 1 208 ? -31.062 11.219 9.5 1 94.31 208 MET B O 1
ATOM 6303 N N . GLN B 1 209 ? -31.328 12.555 11.258 1 92.69 209 GLN B N 1
ATOM 6304 C CA . GLN B 1 209 ? -32.781 12.648 11.055 1 92.69 209 GLN B CA 1
ATOM 6305 C C . GLN B 1 209 ? -33.094 13.438 9.789 1 92.69 209 GLN B C 1
ATOM 6307 O O . GLN B 1 209 ? -34.031 13.102 9.062 1 92.69 209 GLN B O 1
ATOM 6312 N N . ARG B 1 210 ? -32.375 14.477 9.562 1 93.81 210 ARG B N 1
ATOM 6313 C CA . ARG B 1 210 ? -32.625 15.289 8.375 1 93.81 210 ARG B CA 1
ATOM 6314 C C . ARG B 1 210 ? -32.375 14.477 7.105 1 93.81 210 ARG B C 1
ATOM 6316 O O . ARG B 1 210 ? -33.156 14.57 6.148 1 93.81 210 ARG B O 1
ATOM 6323 N N . ILE B 1 211 ? -31.312 13.688 7.129 1 94.75 211 ILE B N 1
ATOM 6324 C CA . ILE B 1 211 ? -30.984 12.875 5.965 1 94.75 211 ILE B CA 1
ATOM 6325 C C . ILE B 1 211 ? -32.062 11.812 5.758 1 94.75 211 ILE B C 1
ATOM 6327 O O . ILE B 1 211 ? -32.469 11.539 4.621 1 94.75 211 ILE B O 1
ATOM 6331 N N . ARG B 1 212 ? -32.594 11.227 6.848 1 94.19 212 ARG B N 1
ATOM 6332 C CA . ARG B 1 212 ? -33.688 10.273 6.746 1 94.19 212 ARG B CA 1
ATOM 6333 C C . ARG B 1 212 ? -34.938 10.93 6.129 1 94.19 212 ARG B C 1
ATOM 6335 O O . ARG B 1 212 ? -35.594 10.328 5.289 1 94.19 212 ARG B O 1
ATOM 6342 N N . THR B 1 213 ? -35.188 12.141 6.562 1 93.06 213 THR B N 1
ATOM 6343 C CA . THR B 1 213 ? -36.312 12.898 6.035 1 93.06 213 THR B CA 1
ATOM 6344 C C . THR B 1 213 ? -36.156 13.141 4.535 1 93.06 213 THR B C 1
ATOM 6346 O O . THR B 1 213 ? -37.094 13.039 3.773 1 93.06 213 THR B O 1
ATOM 6349 N N . VAL B 1 214 ? -34.969 13.484 4.121 1 93.19 214 VAL B N 1
ATOM 6350 C CA . VAL B 1 214 ? -34.656 13.695 2.709 1 93.19 214 VAL B CA 1
ATOM 6351 C C . VAL B 1 214 ? -34.938 12.414 1.924 1 93.19 214 VAL B C 1
ATOM 6353 O O . VAL B 1 214 ? -35.594 12.453 0.873 1 93.19 214 VAL B O 1
ATOM 6356 N N . LEU B 1 215 ? -34.5 11.281 2.408 1 94.44 215 LEU B N 1
ATOM 6357 C CA . LEU B 1 215 ? -34.656 10.016 1.713 1 94.44 215 LEU B CA 1
ATOM 6358 C C . LEU B 1 215 ? -36.125 9.609 1.667 1 94.44 215 LEU B C 1
ATOM 6360 O O . LEU B 1 215 ? -36.594 9.062 0.663 1 94.44 215 LEU B O 1
ATOM 6364 N N . GLU B 1 216 ? -36.812 9.859 2.775 1 93.5 216 GLU B N 1
ATOM 6365 C CA . GLU B 1 216 ? -38.25 9.602 2.793 1 93.5 216 GLU B CA 1
ATOM 6366 C C . GLU B 1 216 ? -38.969 10.469 1.768 1 93.5 216 GLU B C 1
ATOM 6368 O O . GLU B 1 216 ? -39.906 10 1.103 1 93.5 216 GLU B O 1
ATOM 6373 N N . TRP B 1 217 ? -38.562 11.672 1.681 1 92.81 217 TRP B N 1
ATOM 6374 C CA . TRP B 1 217 ? -39.156 12.594 0.712 1 92.81 217 TRP B CA 1
ATOM 6375 C C . TRP B 1 217 ? -38.875 12.133 -0.715 1 92.81 217 TRP B C 1
ATOM 6377 O O . TRP B 1 217 ? -39.75 12.188 -1.572 1 92.81 217 TRP B O 1
ATOM 6387 N N . VAL B 1 218 ? -37.688 11.703 -0.976 1 92.44 218 VAL B N 1
ATOM 6388 C CA . VAL B 1 218 ? -37.344 11.227 -2.307 1 92.44 218 VAL B CA 1
ATOM 6389 C C . VAL B 1 218 ? -38.156 9.984 -2.654 1 92.44 218 VAL B C 1
ATOM 6391 O O . VAL B 1 218 ? -38.594 9.82 -3.797 1 92.44 218 VAL B O 1
ATOM 6394 N N . GLY B 1 219 ? -38.375 9.023 -1.61 1 90.5 219 GLY B N 1
ATOM 6395 C CA . GLY B 1 219 ? -39.125 7.797 -1.845 1 90.5 219 GLY B CA 1
ATOM 6396 C C . GLY B 1 219 ? -38.5 6.922 -2.916 1 90.5 219 GLY B C 1
ATOM 6397 O O . GLY B 1 219 ? -37.312 6.625 -2.871 1 90.5 219 GLY B O 1
ATOM 6398 N N . ASP B 1 220 ? -39.375 6.57 -3.947 1 88.06 220 ASP B N 1
ATOM 6399 C CA . ASP B 1 220 ? -38.875 5.734 -5.035 1 88.06 220 ASP B CA 1
ATOM 6400 C C . ASP B 1 220 ? -38.344 6.59 -6.184 1 88.06 220 ASP B C 1
ATOM 6402 O O . ASP B 1 220 ? -37.719 6.078 -7.102 1 88.06 220 ASP B O 1
ATOM 6406 N N . GLY B 1 221 ? -38.562 7.867 -6.102 1 88.44 221 GLY B N 1
ATOM 6407 C CA . GLY B 1 221 ? -38.125 8.82 -7.113 1 88.44 221 GLY B CA 1
ATOM 6408 C C . GLY B 1 221 ? -39 10.078 -7.148 1 88.44 221 GLY B C 1
ATOM 6409 O O . GLY B 1 221 ? -40.219 10 -7.066 1 88.44 221 GLY B O 1
ATOM 6410 N N . ARG B 1 222 ? -38.344 11.234 -7.094 1 87.62 222 ARG B N 1
ATOM 6411 C CA . ARG B 1 222 ? -39.094 12.492 -7.07 1 87.62 222 ARG B CA 1
ATOM 6412 C C . ARG B 1 222 ? -38.312 13.586 -7.809 1 87.62 222 ARG B C 1
ATOM 6414 O O . ARG B 1 222 ? -37.094 13.602 -7.809 1 87.62 222 ARG B O 1
ATOM 6421 N N . GLY B 1 223 ? -39.062 14.43 -8.516 1 81.94 223 GLY B N 1
ATOM 6422 C CA . GLY B 1 223 ? -38.438 15.57 -9.18 1 81.94 223 GLY B CA 1
ATOM 6423 C C . GLY B 1 223 ? -37.969 16.641 -8.211 1 81.94 223 GLY B C 1
ATOM 6424 O O . GLY B 1 223 ? -38.625 16.875 -7.18 1 81.94 223 GLY B O 1
ATOM 6425 N N . PRO B 1 224 ? -36.844 17.188 -8.445 1 73.5 224 PRO B N 1
ATOM 6426 C CA . PRO B 1 224 ? -36.281 18.188 -7.539 1 73.5 224 PRO B CA 1
ATOM 6427 C C . PRO B 1 224 ? -37.125 19.453 -7.438 1 73.5 224 PRO B C 1
ATOM 6429 O O . PRO B 1 224 ? -36.969 20.25 -6.508 1 73.5 224 PRO B O 1
ATOM 6432 N N . SER B 1 225 ? -38.062 19.688 -8.406 1 71.25 225 SER B N 1
ATOM 6433 C CA . SER B 1 225 ? -38.875 20.891 -8.422 1 71.25 225 SER B CA 1
ATOM 6434 C C . SER B 1 225 ? -39.844 20.922 -7.227 1 71.25 225 SER B C 1
ATOM 6436 O O . SER B 1 225 ? -40.344 21.984 -6.879 1 71.25 225 SER B O 1
ATOM 6438 N N . ASP B 1 226 ? -39.969 19.906 -6.598 1 73.19 226 ASP B N 1
ATOM 6439 C CA . ASP B 1 226 ? -40.906 19.812 -5.488 1 73.19 226 ASP B CA 1
ATOM 6440 C C . ASP B 1 226 ? -40.219 20.078 -4.152 1 73.19 226 ASP B C 1
ATOM 6442 O O . ASP B 1 226 ? -40.531 19.422 -3.152 1 73.19 226 ASP B O 1
ATOM 6446 N N . VAL B 1 227 ? -39.25 21 -4.133 1 79.94 227 VAL B N 1
ATOM 6447 C CA . VAL B 1 227 ? -38.406 21.234 -2.979 1 79.94 227 VAL B CA 1
ATOM 6448 C C . VAL B 1 227 ? -39.219 21.859 -1.847 1 79.94 227 VAL B C 1
ATOM 6450 O O . VAL B 1 227 ? -38.844 21.719 -0.673 1 79.94 227 VAL B O 1
ATOM 6453 N N . ASP B 1 228 ? -40.375 22.453 -2.137 1 82.12 228 ASP B N 1
ATOM 6454 C CA . ASP B 1 228 ? -41.219 23.078 -1.126 1 82.12 228 ASP B CA 1
ATOM 6455 C C . ASP B 1 228 ? -41.719 22.062 -0.109 1 82.12 228 ASP B C 1
ATOM 6457 O O . ASP B 1 228 ? -41.781 22.344 1.087 1 82.12 228 ASP B O 1
ATOM 6461 N N . GLU B 1 229 ? -42 20.969 -0.578 1 84.5 229 GLU B N 1
ATOM 6462 C CA . GLU B 1 229 ? -42.469 19.906 0.313 1 84.5 229 GLU B CA 1
ATOM 6463 C C . GLU B 1 229 ? -41.344 19.453 1.248 1 84.5 229 GLU B C 1
ATOM 6465 O O . GLU B 1 229 ? -41.594 19.125 2.41 1 84.5 229 GLU B O 1
ATOM 6470 N N . LEU B 1 230 ? -40.156 19.406 0.687 1 87.69 230 LEU B N 1
ATOM 6471 C CA . LEU B 1 230 ? -39.031 19.016 1.509 1 87.69 230 LEU B CA 1
ATOM 6472 C C . LEU B 1 230 ? -38.75 20.062 2.592 1 87.69 230 LEU B C 1
ATOM 6474 O O . LEU B 1 230 ? -38.469 19.703 3.738 1 87.69 230 LEU B O 1
ATOM 6478 N N . VAL B 1 231 ? -38.875 21.328 2.217 1 86.88 231 VAL B N 1
ATOM 6479 C CA . VAL B 1 231 ? -38.688 22.422 3.168 1 86.88 231 VAL B CA 1
ATOM 6480 C C . VAL B 1 231 ? -39.688 22.281 4.316 1 86.88 231 VAL B C 1
ATOM 6482 O O . VAL B 1 231 ? -39.312 22.453 5.484 1 86.88 231 VAL B O 1
ATOM 6485 N N . ALA B 1 232 ? -40.812 21.938 3.938 1 85.31 232 ALA B N 1
ATOM 6486 C CA . ALA B 1 232 ? -41.875 21.781 4.934 1 85.31 232 ALA B CA 1
ATOM 6487 C C . ALA B 1 232 ? -41.594 20.609 5.855 1 85.31 232 ALA B C 1
ATOM 6489 O O . ALA B 1 232 ? -41.844 20.672 7.062 1 85.31 232 ALA B O 1
ATOM 6490 N N . ALA B 1 233 ? -41.062 19.594 5.289 1 85.06 233 ALA B N 1
ATOM 6491 C CA . ALA B 1 233 ? -40.812 18.391 6.055 1 85.06 233 ALA B CA 1
ATOM 6492 C C . ALA B 1 233 ? -39.625 18.594 7.012 1 85.06 233 ALA B C 1
ATOM 6494 O O . ALA B 1 233 ? -39.594 18 8.094 1 85.06 233 ALA B O 1
ATOM 6495 N N . LEU B 1 234 ? -38.688 19.359 6.527 1 83.56 234 LEU B N 1
ATOM 6496 C CA . LEU B 1 234 ? -37.5 19.609 7.324 1 83.56 234 LEU B CA 1
ATOM 6497 C C . LEU B 1 234 ? -37.75 20.656 8.398 1 83.56 234 LEU B C 1
ATOM 6499 O O . LEU B 1 234 ? -37 20.797 9.352 1 83.56 234 LEU B O 1
ATOM 6503 N N . ALA B 1 235 ? -38.688 21.672 7.996 1 67.44 235 ALA B N 1
ATOM 6504 C CA . ALA B 1 235 ? -38.938 22.875 8.781 1 67.44 235 ALA B CA 1
ATOM 6505 C C . ALA B 1 235 ? -39.156 22.531 10.258 1 67.44 235 ALA B C 1
ATOM 6507 O O . ALA B 1 235 ? -40.031 21.719 10.602 1 67.44 235 ALA B O 1
ATOM 6508 N N . GLU B 1 236 ? -37.938 22.203 10.766 1 57.12 236 GLU B N 1
ATOM 6509 C CA . GLU B 1 236 ? -38.031 22.344 12.219 1 57.12 236 GLU B CA 1
ATOM 6510 C C . GLU B 1 236 ? -38.5 23.734 12.617 1 57.12 236 GLU B C 1
ATOM 6512 O O . GLU B 1 236 ? -38.531 24.656 11.789 1 57.12 236 GLU B O 1
ATOM 6517 N N . PRO B 1 237 ? -38.844 24.016 13.938 1 44.75 237 PRO B N 1
ATOM 6518 C CA . PRO B 1 237 ? -39.281 25.344 14.367 1 44.75 237 PRO B CA 1
ATOM 6519 C C . PRO B 1 237 ? -38.406 26.469 13.82 1 44.75 237 PRO B C 1
ATOM 6521 O O . PRO B 1 237 ? -38.844 27.609 13.758 1 44.75 237 PRO B O 1
ATOM 6524 N N . SER B 1 238 ? -37.156 26.297 13.664 1 45 238 SER B N 1
ATOM 6525 C CA . SER B 1 238 ? -36.344 27.5 13.469 1 45 238 SER B CA 1
ATOM 6526 C C . SER B 1 238 ? -36.25 27.859 11.984 1 45 238 SER B C 1
ATOM 6528 O O . SER B 1 238 ? -35.438 28.688 11.594 1 45 238 SER B O 1
ATOM 6530 N N . GLY B 1 239 ? -37.25 27.547 11.148 1 47.84 239 GLY B N 1
ATOM 6531 C CA . GLY B 1 239 ? -37.406 28.125 9.82 1 47.84 239 GLY B CA 1
ATOM 6532 C C . GLY B 1 239 ? -36.5 27.484 8.773 1 47.84 239 GLY B C 1
ATOM 6533 O O . GLY B 1 239 ? -35.406 27.984 8.523 1 47.84 239 GLY B O 1
ATOM 6534 N N . GLY B 1 240 ? -36.594 26.266 8.414 1 57.94 240 GLY B N 1
ATOM 6535 C CA . GLY B 1 240 ? -35.844 25.641 7.352 1 57.94 240 GLY B CA 1
ATOM 6536 C C . GLY B 1 240 ? -35.969 26.359 6.02 1 57.94 240 GLY B C 1
ATOM 6537 O O . GLY B 1 240 ? -37.031 26.844 5.66 1 57.94 240 GLY B O 1
ATOM 6538 N N . ASP B 1 241 ? -34.875 27 5.441 1 75.06 241 ASP B N 1
ATOM 6539 C CA . ASP B 1 241 ? -34.875 27.766 4.203 1 75.06 241 ASP B CA 1
ATOM 6540 C C . ASP B 1 241 ? -34.531 26.891 3.006 1 75.06 241 ASP B C 1
ATOM 6542 O O . ASP B 1 241 ? -34.031 25.766 3.174 1 75.06 241 ASP B O 1
ATOM 6546 N N . ALA B 1 242 ? -35.125 27.234 1.898 1 78.75 242 ALA B N 1
ATOM 6547 C CA . ALA B 1 242 ? -34.875 26.578 0.616 1 78.75 242 ALA B CA 1
ATOM 6548 C C . ALA B 1 242 ? -33.406 26.281 0.416 1 78.75 242 ALA B C 1
ATOM 6550 O O . ALA B 1 242 ? -33.031 25.25 -0.148 1 78.75 242 ALA B O 1
ATOM 6551 N N . GLY B 1 243 ? -32.594 27.078 1.02 1 82.62 243 GLY B N 1
ATOM 6552 C CA . GLY B 1 243 ? -31.156 26.906 0.902 1 82.62 243 GLY B CA 1
ATOM 6553 C C . GLY B 1 243 ? -30.641 25.688 1.642 1 82.62 243 GLY B C 1
ATOM 6554 O O . GLY B 1 243 ? -29.781 24.953 1.135 1 82.62 243 GLY B O 1
ATOM 6555 N N . ASP B 1 244 ? -31.281 25.453 2.719 1 85.62 244 ASP B N 1
ATOM 6556 C CA . ASP B 1 244 ? -30.891 24.297 3.52 1 85.62 244 ASP B CA 1
ATOM 6557 C C . ASP B 1 244 ? -31.312 23 2.852 1 85.62 244 ASP B C 1
ATOM 6559 O O . ASP B 1 244 ? -30.594 22 2.896 1 85.62 244 ASP B O 1
ATOM 6563 N N . ALA B 1 245 ? -32.5 23.062 2.348 1 88.75 245 ALA B N 1
ATOM 6564 C CA . ALA B 1 245 ? -33 21.875 1.656 1 88.75 245 ALA B CA 1
ATOM 6565 C C . ALA B 1 245 ? -32.094 21.516 0.471 1 88.75 245 ALA B C 1
ATOM 6567 O O . ALA B 1 245 ? -31.75 20.344 0.274 1 88.75 245 ALA B O 1
ATOM 6568 N N . ASP B 1 246 ? -31.688 22.547 -0.289 1 89.19 246 ASP B N 1
ATOM 6569 C CA . ASP B 1 246 ? -30.812 22.328 -1.432 1 89.19 246 ASP B CA 1
ATOM 6570 C C . ASP B 1 246 ? -29.469 21.75 -0.987 1 89.19 246 ASP B C 1
ATOM 6572 O O . ASP B 1 246 ? -28.906 20.891 -1.66 1 89.19 246 ASP B O 1
ATOM 6576 N N . LEU B 1 247 ? -29 22.219 0.059 1 92.12 247 LEU B N 1
ATOM 6577 C CA . LEU B 1 247 ? -27.734 21.766 0.59 1 92.12 247 LEU B CA 1
ATOM 6578 C C . LEU B 1 247 ? -27.812 20.297 1 1 92.12 247 LEU B C 1
ATOM 6580 O O . LEU B 1 247 ? -26.938 19.5 0.668 1 92.12 247 LEU B O 1
ATOM 6584 N N . LEU B 1 248 ? -28.875 19.953 1.658 1 92.81 248 LEU B N 1
ATOM 6585 C CA . LEU B 1 248 ? -29.047 18.578 2.111 1 92.81 248 LEU B CA 1
ATOM 6586 C C . LEU B 1 248 ? -29.188 17.625 0.927 1 92.81 248 LEU B C 1
ATOM 6588 O O . LEU B 1 248 ? -28.688 16.5 0.967 1 92.81 248 LEU B O 1
ATOM 6592 N N . LEU B 1 249 ? -29.859 18.094 -0.09 1 92.25 249 LEU B N 1
ATOM 6593 C CA . LEU B 1 249 ? -30.031 17.266 -1.277 1 92.25 249 LEU B CA 1
ATOM 6594 C C . LEU B 1 249 ? -28.688 17 -1.956 1 92.25 249 LEU B C 1
ATOM 6596 O O . LEU B 1 249 ? -28.375 15.859 -2.295 1 92.25 249 LEU B O 1
ATOM 6600 N N . GLU B 1 250 ? -27.891 18.031 -2.145 1 92.88 250 GLU B N 1
ATOM 6601 C CA . GLU B 1 250 ? -26.562 17.859 -2.742 1 92.88 250 GLU B CA 1
ATOM 6602 C C . GLU B 1 250 ? -25.672 17.016 -1.857 1 92.88 250 GLU B C 1
ATOM 6604 O O . GLU B 1 250 ? -24.891 16.188 -2.359 1 92.88 250 GLU B O 1
ATOM 6609 N N . TRP B 1 251 ? -25.781 17.297 -0.57 1 94.94 251 TRP B N 1
ATOM 6610 C CA . TRP B 1 251 ? -24.984 16.531 0.385 1 94.94 251 TRP B CA 1
ATOM 6611 C C . TRP B 1 251 ? -25.328 15.055 0.311 1 94.94 251 TRP B C 1
ATOM 6613 O O . TRP B 1 251 ? -24.438 14.203 0.295 1 94.94 251 TRP B O 1
ATOM 6623 N N . ALA B 1 252 ? -26.594 14.703 0.262 1 95.19 252 ALA B N 1
ATOM 6624 C CA . ALA B 1 252 ? -27.047 13.32 0.128 1 95.19 252 ALA B CA 1
ATOM 6625 C C . ALA B 1 252 ? -26.531 12.703 -1.169 1 95.19 252 ALA B C 1
ATOM 6627 O O . ALA B 1 252 ? -26.156 11.531 -1.195 1 95.19 252 ALA B O 1
ATOM 6628 N N . GLU B 1 253 ? -26.562 13.484 -2.188 1 93.56 253 GLU B N 1
ATOM 6629 C CA . GLU B 1 253 ? -26.047 13.016 -3.473 1 93.56 253 GLU B CA 1
ATOM 6630 C C . GLU B 1 253 ? -24.562 12.703 -3.398 1 93.56 253 GLU B C 1
ATOM 6632 O O . GLU B 1 253 ? -24.125 11.633 -3.836 1 93.56 253 GLU B O 1
ATOM 6637 N N . ARG B 1 254 ? -23.781 13.617 -2.795 1 93.94 254 ARG B N 1
ATOM 6638 C CA . ARG B 1 254 ? -22.328 13.438 -2.711 1 93.94 254 ARG B CA 1
ATOM 6639 C C . ARG B 1 254 ? -21.969 12.289 -1.768 1 93.94 254 ARG B C 1
ATOM 6641 O O . ARG B 1 254 ? -20.938 11.641 -1.931 1 93.94 254 ARG B O 1
ATOM 6648 N N . ALA B 1 255 ? -22.812 12.023 -0.8 1 95.31 255 ALA B N 1
ATOM 6649 C CA . ALA B 1 255 ? -22.609 10.922 0.136 1 95.31 255 ALA B CA 1
ATOM 6650 C C . ALA B 1 255 ? -22.984 9.586 -0.494 1 95.31 255 ALA B C 1
ATOM 6652 O O . ALA B 1 255 ? -22.766 8.523 0.093 1 95.31 255 ALA B O 1
ATOM 6653 N N . GLY B 1 256 ? -23.625 9.625 -1.658 1 92.81 256 GLY B N 1
ATOM 6654 C CA . GLY B 1 256 ? -23.969 8.414 -2.387 1 92.81 256 GLY B CA 1
ATOM 6655 C C . GLY B 1 256 ? -25.328 7.855 -2.012 1 92.81 256 GLY B C 1
ATOM 6656 O O . GLY B 1 256 ? -25.609 6.688 -2.275 1 92.81 256 GLY B O 1
ATOM 6657 N N . LEU B 1 257 ? -26.219 8.664 -1.446 1 96.25 257 LEU B N 1
ATOM 6658 C CA . LEU B 1 257 ? -27.516 8.188 -0.971 1 96.25 257 LEU B CA 1
ATOM 6659 C C . LEU B 1 257 ? -28.578 8.312 -2.061 1 96.25 257 LEU B C 1
ATOM 6661 O O . LEU B 1 257 ? -29.562 7.57 -2.066 1 96.25 257 LEU B O 1
ATOM 6665 N N . VAL B 1 258 ? -28.422 9.32 -2.916 1 94.06 258 VAL B N 1
ATOM 6666 C CA . VAL B 1 258 ? -29.375 9.555 -3.998 1 94.06 258 VAL B CA 1
ATOM 6667 C C . VAL B 1 258 ? -28.625 9.758 -5.312 1 94.06 258 VAL B C 1
ATOM 6669 O O . VAL B 1 258 ? -27.453 10.102 -5.309 1 94.06 258 VAL B O 1
ATOM 6672 N N . ARG B 1 259 ? -29.25 9.516 -6.391 1 90.75 259 ARG B N 1
ATOM 6673 C CA . ARG B 1 259 ? -28.703 9.703 -7.73 1 90.75 259 ARG B CA 1
ATOM 6674 C C . ARG B 1 259 ? -29.75 10.273 -8.68 1 90.75 259 ARG B C 1
ATOM 6676 O O . ARG B 1 259 ? -30.953 10.141 -8.438 1 90.75 259 ARG B O 1
ATOM 6683 N N . TRP B 1 260 ? -29.25 10.859 -9.641 1 86.88 260 TRP B N 1
ATOM 6684 C CA . TRP B 1 260 ? -30.156 11.344 -10.68 1 86.88 260 TRP B CA 1
ATOM 6685 C C . TRP B 1 260 ? -30.516 10.227 -11.656 1 86.88 260 TRP B C 1
ATOM 6687 O O . TRP B 1 260 ? -29.625 9.5 -12.125 1 86.88 260 TRP B O 1
ATOM 6697 N N . ALA B 1 261 ? -31.688 9.969 -11.812 1 84 261 ALA B N 1
ATOM 6698 C CA . ALA B 1 261 ? -32.25 9.102 -12.852 1 84 261 ALA B CA 1
ATOM 6699 C C . ALA B 1 261 ? -33.094 9.898 -13.828 1 84 261 ALA B C 1
ATOM 6701 O O . ALA B 1 261 ? -34.312 10.062 -13.609 1 84 261 ALA B O 1
ATOM 6702 N N . GLY B 1 262 ? -32.406 10.297 -14.906 1 80.69 262 GLY B N 1
ATOM 6703 C CA . GLY B 1 262 ? -33.094 11.25 -15.758 1 80.69 262 GLY B CA 1
ATOM 6704 C C . GLY B 1 262 ? -33.375 12.578 -15.078 1 80.69 262 GLY B C 1
ATOM 6705 O O . GLY B 1 262 ? -32.438 13.25 -14.625 1 80.69 262 GLY B O 1
ATOM 6706 N N . ASP B 1 263 ? -34.688 12.914 -14.883 1 83.19 263 ASP B N 1
ATOM 6707 C CA . ASP B 1 263 ? -35.062 14.188 -14.266 1 83.19 263 ASP B CA 1
ATOM 6708 C C . ASP B 1 263 ? -35.5 13.992 -12.82 1 83.19 263 ASP B C 1
ATOM 6710 O O . ASP B 1 263 ? -35.906 14.953 -12.148 1 83.19 263 ASP B O 1
ATOM 6714 N N . LEU B 1 264 ? -35.312 12.727 -12.43 1 87.88 264 LEU B N 1
ATOM 6715 C CA . LEU B 1 264 ? -35.781 12.422 -11.086 1 87.88 264 LEU B CA 1
ATOM 6716 C C . LEU B 1 264 ? -34.625 12.07 -10.172 1 87.88 264 LEU B C 1
ATOM 6718 O O . LEU B 1 264 ? -33.562 11.656 -10.648 1 87.88 264 LEU B O 1
ATOM 6722 N N . LEU B 1 265 ? -34.812 12.398 -8.945 1 90.69 265 LEU B N 1
ATOM 6723 C CA . LEU B 1 265 ? -33.875 11.93 -7.914 1 90.69 265 LEU B CA 1
ATOM 6724 C C . LEU B 1 265 ? -34.375 10.625 -7.301 1 90.69 265 LEU B C 1
ATOM 6726 O O . LEU B 1 265 ? -35.562 10.508 -6.938 1 90.69 265 LEU B O 1
ATOM 6730 N N . ALA B 1 266 ? -33.562 9.625 -7.316 1 92.81 266 ALA B N 1
ATOM 6731 C CA . ALA B 1 266 ? -33.906 8.32 -6.762 1 92.81 266 ALA B CA 1
ATOM 6732 C C . ALA B 1 266 ? -32.844 7.836 -5.789 1 92.81 266 ALA B C 1
ATOM 6734 O O . ALA B 1 266 ? -31.672 8.219 -5.906 1 92.81 266 ALA B O 1
ATOM 6735 N N . PRO B 1 267 ? -33.281 7.051 -4.812 1 93.38 267 PRO B N 1
ATOM 6736 C CA . PRO B 1 267 ? -32.281 6.5 -3.896 1 93.38 267 PRO B CA 1
ATOM 6737 C C . PRO B 1 267 ? -31.344 5.5 -4.578 1 93.38 267 PRO B C 1
ATOM 6739 O O . PRO B 1 267 ? -31.734 4.84 -5.539 1 93.38 267 PRO B O 1
ATOM 6742 N N . THR B 1 268 ? -30.125 5.473 -4.125 1 93.62 268 THR B N 1
ATOM 6743 C CA . THR B 1 268 ? -29.172 4.469 -4.598 1 93.62 268 THR B CA 1
ATOM 6744 C C . THR B 1 268 ? -29.406 3.129 -3.908 1 93.62 268 THR B C 1
ATOM 6746 O O . THR B 1 268 ? -30.172 3.049 -2.941 1 93.62 268 THR B O 1
ATOM 6749 N N . LEU B 1 269 ? -28.797 2.107 -4.406 1 91.62 269 LEU B N 1
ATOM 6750 C CA . LEU B 1 269 ? -28.969 0.773 -3.842 1 91.62 269 LEU B CA 1
ATOM 6751 C C . LEU B 1 269 ? -28.344 0.683 -2.457 1 91.62 269 LEU B C 1
ATOM 6753 O O . LEU B 1 269 ? -28.781 -0.11 -1.62 1 91.62 269 LEU B O 1
ATOM 6757 N N . ILE B 1 270 ? -27.344 1.557 -2.166 1 92.75 270 ILE B N 1
ATOM 6758 C CA . ILE B 1 270 ? -26.625 1.403 -0.902 1 92.75 270 ILE B CA 1
ATOM 6759 C C . ILE B 1 270 ? -27.25 2.316 0.154 1 92.75 270 ILE B C 1
ATOM 6761 O O . ILE B 1 270 ? -26.828 2.311 1.312 1 92.75 270 ILE B O 1
ATOM 6765 N N . ALA B 1 271 ? -28.219 3.096 -0.188 1 94.38 271 ALA B N 1
ATOM 6766 C CA . ALA B 1 271 ? -28.812 4.062 0.73 1 94.38 271 ALA B CA 1
ATOM 6767 C C . ALA B 1 271 ? -29.328 3.377 1.996 1 94.38 271 ALA B C 1
ATOM 6769 O O . ALA B 1 271 ? -29.016 3.807 3.109 1 94.38 271 ALA B O 1
ATOM 6770 N N . VAL B 1 272 ? -30.016 2.279 1.825 1 92.5 272 VAL B N 1
ATOM 6771 C CA . VAL B 1 272 ? -30.641 1.597 2.951 1 92.5 272 VAL B CA 1
ATOM 6772 C C . VAL B 1 272 ? -29.562 0.979 3.844 1 92.5 272 VAL B C 1
ATOM 6774 O O . VAL B 1 272 ? -29.516 1.246 5.047 1 92.5 272 VAL B O 1
ATOM 6777 N N . PRO B 1 273 ? -28.656 0.205 3.262 1 94 273 PRO B N 1
ATOM 6778 C CA . PRO B 1 273 ? -27.625 -0.35 4.145 1 94 273 PRO B CA 1
ATOM 6779 C C . PRO B 1 273 ? -26.75 0.726 4.777 1 94 273 PRO B C 1
ATOM 6781 O O . PRO B 1 273 ? -26.281 0.559 5.902 1 94 273 PRO B O 1
ATOM 6784 N N . LEU B 1 274 ? -26.469 1.78 4.082 1 93.81 274 LEU B N 1
ATOM 6785 C CA . LEU B 1 274 ? -25.656 2.869 4.621 1 93.81 274 LEU B CA 1
ATOM 6786 C C . LEU B 1 274 ? -26.375 3.562 5.773 1 93.81 274 LEU B C 1
ATOM 6788 O O . LEU B 1 274 ? -25.766 3.924 6.773 1 93.81 274 LEU B O 1
ATOM 6792 N N . LEU B 1 275 ? -27.703 3.703 5.68 1 92.38 275 LEU B N 1
ATOM 6793 C CA . LEU B 1 275 ? -28.516 4.309 6.73 1 92.38 275 LEU B CA 1
ATOM 6794 C C . LEU B 1 275 ? -28.484 3.457 7.996 1 92.38 275 LEU B C 1
ATOM 6796 O O . LEU B 1 275 ? -28.641 3.979 9.102 1 92.38 275 LEU B O 1
ATOM 6800 N N . ALA B 1 276 ? -28.25 2.182 7.812 1 92 276 ALA B N 1
ATOM 6801 C CA . ALA B 1 276 ? -28.219 1.258 8.945 1 92 276 ALA B CA 1
ATOM 6802 C C . ALA B 1 276 ? -26.891 1.355 9.688 1 92 276 ALA B C 1
ATOM 6804 O O . ALA B 1 276 ? -26.719 0.759 10.758 1 92 276 ALA B O 1
ATOM 6805 N N . GLU B 1 277 ? -25.953 2.117 9.164 1 92.94 277 GLU B N 1
ATOM 6806 C CA . GLU B 1 277 ? -24.656 2.359 9.773 1 92.94 277 GLU B CA 1
ATOM 6807 C C . GLU B 1 277 ? -24.453 3.844 10.07 1 92.94 277 GLU B C 1
ATOM 6809 O O . GLU B 1 277 ? -23.688 4.52 9.375 1 92.94 277 GLU B O 1
ATOM 6814 N N . PRO B 1 278 ? -25.031 4.262 11.133 1 92.44 278 PRO B N 1
ATOM 6815 C CA . PRO B 1 278 ? -25.062 5.707 11.383 1 92.44 278 PRO B CA 1
ATOM 6816 C C . PRO B 1 278 ? -23.672 6.312 11.547 1 92.44 278 PRO B C 1
ATOM 6818 O O . PRO B 1 278 ? -23.422 7.43 11.086 1 92.44 278 PRO B O 1
ATOM 6821 N N . GLU B 1 279 ? -22.766 5.633 12.25 1 91.06 279 GLU B N 1
ATOM 6822 C CA . GLU B 1 279 ? -21.422 6.168 12.43 1 91.06 279 GLU B CA 1
ATOM 6823 C C . GLU B 1 279 ? -20.703 6.344 11.094 1 91.06 279 GLU B C 1
ATOM 6825 O O . GLU B 1 279 ? -20.031 7.348 10.867 1 91.06 279 GLU B O 1
ATOM 6830 N N . LEU B 1 280 ? -20.875 5.363 10.234 1 93.56 280 LEU B N 1
ATOM 6831 C CA . LEU B 1 280 ? -20.266 5.426 8.898 1 93.56 280 LEU B CA 1
ATOM 6832 C C . LEU B 1 280 ? -20.875 6.566 8.086 1 93.56 280 LEU B C 1
ATOM 6834 O O . LEU B 1 280 ? -20.141 7.309 7.422 1 93.56 280 LEU B O 1
ATOM 6838 N N . LEU B 1 281 ? -22.172 6.648 8.125 1 95.69 281 LEU B N 1
ATOM 6839 C CA . LEU B 1 281 ? -22.844 7.695 7.371 1 95.69 281 LEU B CA 1
ATOM 6840 C C . LEU B 1 281 ? -22.422 9.078 7.844 1 95.69 281 LEU B C 1
ATOM 6842 O O . LEU B 1 281 ? -22.141 9.961 7.027 1 95.69 281 LEU B O 1
ATOM 6846 N N . TRP B 1 282 ? -22.391 9.258 9.18 1 95.94 282 TRP B N 1
ATOM 6847 C CA . TRP B 1 282 ? -21.938 10.523 9.75 1 95.94 282 TRP B CA 1
ATOM 6848 C C . TRP B 1 282 ? -20.547 10.883 9.227 1 95.94 282 TRP B C 1
ATOM 6850 O O . TRP B 1 282 ? -20.328 12.008 8.773 1 95.94 282 TRP B O 1
ATOM 6860 N N . THR B 1 283 ? -19.641 9.969 9.273 1 94.62 283 THR B N 1
ATOM 6861 C CA . THR B 1 283 ? -18.266 10.172 8.812 1 94.62 283 THR B CA 1
ATOM 6862 C C . THR B 1 283 ? -18.234 10.484 7.324 1 94.62 283 THR B C 1
ATOM 6864 O O . THR B 1 283 ? -17.5 11.359 6.883 1 94.62 283 THR B O 1
ATOM 6867 N N . ARG B 1 284 ? -19.016 9.828 6.594 1 95 284 ARG B N 1
ATOM 6868 C CA . ARG B 1 284 ? -19.078 10.039 5.148 1 95 284 ARG B CA 1
ATOM 6869 C C . ARG B 1 284 ? -19.594 11.43 4.82 1 95 284 ARG B C 1
ATOM 6871 O O . ARG B 1 284 ? -19.062 12.109 3.938 1 95 284 ARG B O 1
ATOM 6878 N N . LEU B 1 285 ? -20.672 11.797 5.504 1 96.44 285 LEU B N 1
ATOM 6879 C CA . LEU B 1 285 ? -21.188 13.148 5.316 1 96.44 285 LEU B CA 1
ATOM 6880 C C . LEU B 1 285 ? -20.109 14.188 5.617 1 96.44 285 LEU B C 1
ATOM 6882 O O . LEU B 1 285 ? -19.891 15.117 4.836 1 96.44 285 LEU B O 1
ATOM 6886 N N . TRP B 1 286 ? -19.391 13.992 6.707 1 96.38 286 TRP B N 1
ATOM 6887 C CA . TRP B 1 286 ? -18.312 14.898 7.086 1 96.38 286 TRP B CA 1
ATOM 6888 C C . TRP B 1 286 ? -17.25 14.977 5.992 1 96.38 286 TRP B C 1
ATOM 6890 O O . TRP B 1 286 ? -16.891 16.062 5.547 1 96.38 286 TRP B O 1
ATOM 6900 N N . GLN B 1 287 ? -16.844 13.867 5.531 1 94.81 287 GLN B N 1
ATOM 6901 C CA . GLN B 1 287 ? -15.766 13.789 4.559 1 94.81 287 GLN B CA 1
ATOM 6902 C C . GLN B 1 287 ? -16.188 14.367 3.213 1 94.81 287 GLN B C 1
ATOM 6904 O O . GLN B 1 287 ? -15.359 14.93 2.488 1 94.81 287 GLN B O 1
ATOM 6909 N N . ARG B 1 288 ? -17.438 14.281 2.896 1 95.12 288 ARG B N 1
ATOM 6910 C CA . ARG B 1 288 ? -17.906 14.68 1.574 1 95.12 288 ARG B CA 1
ATOM 6911 C C . ARG B 1 288 ? -18.406 16.125 1.582 1 95.12 288 ARG B C 1
ATOM 6913 O O . ARG B 1 288 ? -18.781 16.672 0.539 1 95.12 288 ARG B O 1
ATOM 6920 N N . PHE B 1 289 ? -18.375 16.734 2.66 1 94.75 289 PHE B N 1
ATOM 6921 C CA . PHE B 1 289 ? -18.875 18.109 2.768 1 94.75 289 PHE B CA 1
ATOM 6922 C C . PHE B 1 289 ? -18.109 19.031 1.832 1 94.75 289 PHE B C 1
ATOM 6924 O O . PHE B 1 289 ? -18.688 19.969 1.257 1 94.75 289 PHE B O 1
ATOM 6931 N N . VAL B 1 290 ? -16.812 18.781 1.633 1 91 290 VAL B N 1
ATOM 6932 C CA . VAL B 1 290 ? -15.961 19.641 0.826 1 91 290 VAL B CA 1
ATOM 6933 C C . VAL B 1 290 ? -16.359 19.547 -0.644 1 91 290 VAL B C 1
ATOM 6935 O O . VAL B 1 290 ? -15.961 20.375 -1.465 1 91 290 VAL B O 1
ATOM 6938 N N . LEU B 1 291 ? -17.188 18.609 -0.979 1 88.81 291 LEU B N 1
ATOM 6939 C CA . LEU B 1 291 ? -17.562 18.391 -2.371 1 88.81 291 LEU B CA 1
ATOM 6940 C C . LEU B 1 291 ? -18.859 19.141 -2.707 1 88.81 291 LEU B C 1
ATOM 6942 O O . LEU B 1 291 ? -19.25 19.219 -3.873 1 88.81 291 LEU B O 1
ATOM 6946 N N . ILE B 1 292 ? -19.531 19.672 -1.695 1 91.12 292 ILE B N 1
ATOM 6947 C CA . ILE B 1 292 ? -20.797 20.359 -1.914 1 91.12 292 ILE B CA 1
ATOM 6948 C C . ILE B 1 292 ? -20.547 21.797 -2.373 1 91.12 292 ILE B C 1
ATOM 6950 O O . ILE B 1 292 ? -20.922 22.75 -1.691 1 91.12 292 ILE B O 1
ATOM 6954 N N . GLU B 1 293 ? -20.047 22 -3.484 1 86.75 293 GLU B N 1
ATOM 6955 C CA . GLU B 1 293 ? -19.641 23.312 -3.955 1 86.75 293 GLU B CA 1
ATOM 6956 C C . GLU B 1 293 ? -20.766 23.984 -4.734 1 86.75 293 GLU B C 1
ATOM 6958 O O . GLU B 1 293 ? -20.859 25.219 -4.758 1 86.75 293 GLU B O 1
ATOM 6963 N N . ASP B 1 294 ? -21.672 23.234 -5.281 1 86.19 294 ASP B N 1
ATOM 6964 C CA . ASP B 1 294 ? -22.672 23.781 -6.18 1 86.19 294 ASP B CA 1
ATOM 6965 C C . ASP B 1 294 ? -23.656 24.688 -5.426 1 86.19 294 ASP B C 1
ATOM 6967 O O . ASP B 1 294 ? -24.109 25.703 -5.953 1 86.19 294 ASP B O 1
ATOM 6971 N N . VAL B 1 295 ? -23.938 24.281 -4.242 1 86.69 295 VAL B N 1
ATOM 6972 C CA . VAL B 1 295 ? -24.906 25.047 -3.467 1 86.69 295 VAL B CA 1
ATOM 6973 C C . VAL B 1 295 ? -24.312 26.375 -3.039 1 86.69 295 VAL B C 1
ATOM 6975 O O . VAL B 1 295 ? -25.031 27.344 -2.779 1 86.69 295 VAL B O 1
ATOM 6978 N N . PHE B 1 296 ? -23.016 26.453 -2.971 1 87.44 296 PHE B N 1
ATOM 6979 C CA . PHE B 1 296 ? -22.328 27.688 -2.596 1 87.44 296 PHE B CA 1
ATOM 6980 C C . PHE B 1 296 ? -21.844 28.438 -3.832 1 87.44 296 PHE B C 1
ATOM 6982 O O . PHE B 1 296 ? -21.047 29.359 -3.727 1 87.44 296 PHE B O 1
ATOM 6989 N N . HIS B 1 297 ? -22.297 28.047 -4.973 1 84.06 297 HIS B N 1
ATOM 6990 C CA . HIS B 1 297 ? -21.781 28.562 -6.238 1 84.06 297 HIS B CA 1
ATOM 6991 C C . HIS B 1 297 ? -21.891 30.078 -6.309 1 84.06 297 HIS B C 1
ATOM 6993 O O . HIS B 1 297 ? -20.984 30.75 -6.797 1 84.06 297 HIS B O 1
ATOM 6999 N N . ALA B 1 298 ? -22.984 30.609 -5.832 1 82.31 298 ALA B N 1
ATOM 7000 C CA . ALA B 1 298 ? -23.188 32.062 -5.902 1 82.31 298 ALA B CA 1
ATOM 7001 C C . ALA B 1 298 ? -22.125 32.781 -5.09 1 82.31 298 ALA B C 1
ATOM 7003 O O . ALA B 1 298 ? -21.609 33.812 -5.531 1 82.31 298 ALA B O 1
ATOM 7004 N N . GLU B 1 299 ? -21.844 32.25 -3.951 1 85.75 299 GLU B N 1
ATOM 7005 C CA . GLU B 1 299 ? -20.859 32.906 -3.074 1 85.75 299 GLU B CA 1
ATOM 7006 C C . GLU B 1 299 ? -19.438 32.594 -3.537 1 85.75 299 GLU B C 1
ATOM 7008 O O . GLU B 1 299 ? -18.547 33.438 -3.389 1 85.75 299 GLU B O 1
ATOM 7013 N N . LEU B 1 300 ? -19.266 31.469 -4.066 1 85.81 300 LEU B N 1
ATOM 7014 C CA . LEU B 1 300 ? -17.922 31.031 -4.43 1 85.81 300 LEU B CA 1
ATOM 7015 C C . LEU B 1 300 ? -17.484 31.656 -5.746 1 85.81 300 LEU B C 1
ATOM 7017 O O . LEU B 1 300 ? -16.281 31.828 -5.988 1 85.81 300 LEU B O 1
ATOM 7021 N N . ASP B 1 301 ? -18.578 31.938 -6.477 1 80.31 301 ASP B N 1
ATOM 7022 C CA . ASP B 1 301 ? -18.266 32.531 -7.777 1 80.31 301 ASP B CA 1
ATOM 7023 C C . ASP B 1 301 ? -17.516 33.844 -7.617 1 80.31 301 ASP B C 1
ATOM 7025 O O . ASP B 1 301 ? -17.969 34.75 -6.922 1 80.31 301 ASP B O 1
ATOM 7029 N N . GLY B 1 302 ? -16.359 34 -7.965 1 76.44 302 GLY B N 1
ATOM 7030 C CA . GLY B 1 302 ? -15.57 35.219 -7.914 1 76.44 302 GLY B CA 1
ATOM 7031 C C . GLY B 1 302 ? -14.422 35.156 -6.922 1 76.44 302 GLY B C 1
ATOM 7032 O O . GLY B 1 302 ? -13.539 36.031 -6.934 1 76.44 302 GLY B O 1
ATOM 7033 N N . LEU B 1 303 ? -14.672 34.5 -5.855 1 79.19 303 LEU B N 1
ATOM 7034 C CA . LEU B 1 303 ? -13.617 34.438 -4.852 1 79.19 303 LEU B CA 1
ATOM 7035 C C . LEU B 1 303 ? -12.305 33.969 -5.465 1 79.19 303 LEU B C 1
ATOM 7037 O O . LEU B 1 303 ? -11.273 34.625 -5.344 1 79.19 303 LEU B O 1
ATOM 7041 N N . SER B 1 304 ? -12.023 32.719 -5.664 1 64.06 304 SER B N 1
ATOM 7042 C CA . SER B 1 304 ? -10.742 32.25 -6.148 1 64.06 304 SER B CA 1
ATOM 7043 C C . SER B 1 304 ? -10.898 31.484 -7.461 1 64.06 304 SER B C 1
ATOM 7045 O O . SER B 1 304 ? -11.969 30.953 -7.754 1 64.06 304 SER B O 1
ATOM 7047 N N . ASP B 1 305 ? -10.055 31.984 -8.352 1 60.25 305 ASP B N 1
ATOM 7048 C CA . ASP B 1 305 ? -9.922 31.25 -9.602 1 60.25 305 ASP B CA 1
ATOM 7049 C C . ASP B 1 305 ? -9.719 29.766 -9.344 1 60.25 305 ASP B C 1
ATOM 7051 O O . ASP B 1 305 ? -9.766 28.953 -10.281 1 60.25 305 ASP B O 1
ATOM 7055 N N . ASP B 1 306 ? -9.391 29.609 -8.031 1 58.81 306 ASP B N 1
ATOM 7056 C CA . ASP B 1 306 ? -8.953 28.234 -7.773 1 58.81 306 ASP B CA 1
ATOM 7057 C C . ASP B 1 306 ? -10.148 27.328 -7.504 1 58.81 306 ASP B C 1
ATOM 7059 O O . ASP B 1 306 ? -11.078 27.703 -6.797 1 58.81 306 ASP B O 1
ATOM 7063 N N . GLU B 1 307 ? -10.281 26.312 -8.18 1 65 307 GLU B N 1
ATOM 7064 C CA . GLU B 1 307 ? -11.289 25.25 -8.148 1 65 307 GLU B CA 1
ATOM 7065 C C . GLU B 1 307 ? -11.453 24.688 -6.742 1 65 307 GLU B C 1
ATOM 7067 O O . GLU B 1 307 ? -12.453 24.031 -6.441 1 65 307 GLU B O 1
ATOM 7072 N N . ASP B 1 308 ? -10.641 25.219 -5.672 1 81.88 308 ASP B N 1
ATOM 7073 C CA . ASP B 1 308 ? -10.742 24.516 -4.398 1 81.88 308 ASP B CA 1
ATOM 7074 C C . ASP B 1 308 ? -11.031 25.484 -3.256 1 81.88 308 ASP B C 1
ATOM 7076 O O . ASP B 1 308 ? -10.531 25.312 -2.141 1 81.88 308 ASP B O 1
ATOM 7080 N N . ALA B 1 309 ? -11.898 26.5 -3.443 1 88.56 309 ALA B N 1
ATOM 7081 C CA . ALA B 1 309 ? -12.148 27.531 -2.455 1 88.56 309 ALA B CA 1
ATOM 7082 C C . ALA B 1 309 ? -12.836 26.969 -1.217 1 88.56 309 ALA B C 1
ATOM 7084 O O . ALA B 1 309 ? -12.484 27.312 -0.088 1 88.56 309 ALA B O 1
ATOM 7085 N N . LEU B 1 310 ? -13.82 26.141 -1.436 1 92.25 310 LEU B N 1
ATOM 7086 C CA . LEU B 1 310 ? -14.531 25.578 -0.294 1 92.25 310 LEU B CA 1
ATOM 7087 C C . LEU B 1 310 ? -13.594 24.75 0.577 1 92.25 310 LEU B C 1
ATOM 7089 O O . LEU B 1 310 ? -13.664 24.812 1.807 1 92.25 310 LEU B O 1
ATOM 7093 N N . LEU B 1 311 ? -12.797 24.031 -0.068 1 91.62 311 LEU B N 1
ATOM 7094 C CA . LEU B 1 311 ? -11.82 23.234 0.66 1 91.62 311 LEU B CA 1
ATOM 7095 C C . LEU B 1 311 ? -10.938 24.125 1.535 1 91.62 311 LEU B C 1
ATOM 7097 O O . LEU B 1 311 ? -10.648 23.781 2.684 1 91.62 311 LEU B O 1
ATOM 7101 N N . GLU B 1 312 ? -10.492 25.219 1.046 1 91.94 312 GLU B N 1
ATOM 7102 C CA . GLU B 1 312 ? -9.656 26.156 1.796 1 91.94 312 GLU B CA 1
ATOM 7103 C C . GLU B 1 312 ? -10.414 26.734 2.986 1 91.94 312 GLU B C 1
ATOM 7105 O O . GLU B 1 312 ? -9.836 26.938 4.055 1 91.94 312 GLU B O 1
ATOM 7110 N N . ILE B 1 313 ? -11.609 27.016 2.73 1 94.81 313 ILE B N 1
ATOM 7111 C CA . ILE B 1 313 ? -12.438 27.578 3.797 1 94.81 313 ILE B CA 1
ATOM 7112 C C . ILE B 1 313 ? -12.602 26.547 4.91 1 94.81 313 ILE B C 1
ATOM 7114 O O . ILE B 1 313 ? -12.477 26.875 6.094 1 94.81 313 ILE B O 1
ATOM 7118 N N . VAL B 1 314 ? -12.891 25.328 4.5 1 96.38 314 VAL B N 1
ATOM 7119 C CA . VAL B 1 314 ? -13.039 24.25 5.473 1 96.38 314 VAL B CA 1
ATOM 7120 C C . VAL B 1 314 ? -11.727 24.062 6.234 1 96.38 314 VAL B C 1
ATOM 7122 O O . VAL B 1 314 ? -11.727 23.922 7.461 1 96.38 314 VAL B O 1
ATOM 7125 N N . GLN B 1 315 ? -10.656 24.062 5.582 1 94.88 315 GLN B N 1
ATOM 7126 C CA . GLN B 1 315 ? -9.352 23.922 6.211 1 94.88 315 GLN B CA 1
ATOM 7127 C C . GLN B 1 315 ? -9.102 25.031 7.223 1 94.88 315 GLN B C 1
ATOM 7129 O O . GLN B 1 315 ? -8.617 24.781 8.328 1 94.88 315 GLN B O 1
ATOM 7134 N N . ALA B 1 316 ? -9.383 26.25 6.828 1 95.38 316 ALA B N 1
ATOM 7135 C CA . ALA B 1 316 ? -9.227 27.391 7.727 1 95.38 316 ALA B CA 1
ATOM 7136 C C . ALA B 1 316 ? -10.07 27.203 8.984 1 95.38 316 ALA B C 1
ATOM 7138 O O . ALA B 1 316 ? -9.57 27.406 10.102 1 95.38 316 ALA B O 1
ATOM 7139 N N . ALA B 1 317 ? -11.258 26.844 8.766 1 97.31 317 ALA B N 1
ATOM 7140 C CA . ALA B 1 317 ? -12.172 26.688 9.891 1 97.31 317 ALA B CA 1
ATOM 7141 C C . ALA B 1 317 ? -11.672 25.609 10.852 1 97.31 317 ALA B C 1
ATOM 7143 O O . ALA B 1 317 ? -11.586 25.844 12.062 1 97.31 317 ALA B O 1
ATOM 7144 N N . LEU B 1 318 ? -11.312 24.469 10.305 1 97.19 318 LEU B N 1
ATOM 7145 C CA . LEU B 1 318 ? -10.883 23.359 11.141 1 97.19 318 LEU B CA 1
ATOM 7146 C C . LEU B 1 318 ? -9.562 23.672 11.844 1 97.19 318 LEU B C 1
ATOM 7148 O O . LEU B 1 318 ? -9.367 23.312 13 1 97.19 318 LEU B O 1
ATOM 7152 N N . SER B 1 319 ? -8.68 24.328 11.172 1 95.38 319 SER B N 1
ATOM 7153 C CA . SER B 1 319 ? -7.395 24.672 11.766 1 95.38 319 SER B CA 1
ATOM 7154 C C . SER B 1 319 ? -7.566 25.609 12.953 1 95.38 319 SER B C 1
ATOM 7156 O O . SER B 1 319 ? -6.941 25.422 14 1 95.38 319 SER B O 1
ATOM 7158 N N . VAL B 1 320 ? -8.445 26.625 12.797 1 94.69 320 VAL B N 1
ATOM 7159 C CA . VAL B 1 320 ? -8.672 27.609 13.859 1 94.69 320 VAL B CA 1
ATOM 7160 C C . VAL B 1 320 ? -9.391 26.938 15.031 1 94.69 320 VAL B C 1
ATOM 7162 O O . VAL B 1 320 ? -9 27.109 16.188 1 94.69 320 VAL B O 1
ATOM 7165 N N . LEU B 1 321 ? -10.367 26.156 14.75 1 95.69 321 LEU B N 1
ATOM 7166 C CA . LEU B 1 321 ? -11.164 25.516 15.781 1 95.69 321 LEU B CA 1
ATOM 7167 C C . LEU B 1 321 ? -10.336 24.484 16.547 1 95.69 321 LEU B C 1
ATOM 7169 O O . LEU B 1 321 ? -10.438 24.391 17.781 1 95.69 321 LEU B O 1
ATOM 7173 N N . TYR B 1 322 ? -9.555 23.734 15.844 1 94 322 TYR B N 1
ATOM 7174 C CA . TYR B 1 322 ? -8.758 22.672 16.438 1 94 322 TYR B CA 1
ATOM 7175 C C . TYR B 1 322 ? -7.656 23.25 17.328 1 94 322 TYR B C 1
ATOM 7177 O O . TYR B 1 322 ? -7.289 22.656 18.344 1 94 322 TYR B O 1
ATOM 7185 N N . SER B 1 323 ? -7.145 24.438 16.984 1 90.19 323 SER B N 1
ATOM 7186 C CA . SER B 1 323 ? -5.996 25.031 17.672 1 90.19 323 SER B CA 1
ATOM 7187 C C . SER B 1 323 ? -6.402 25.672 18.984 1 90.19 323 SER B C 1
ATOM 7189 O O . SER B 1 323 ? -5.551 25.969 19.828 1 90.19 323 SER B O 1
ATOM 7191 N N . ARG B 1 324 ? -7.66 25.828 19.125 1 84.81 324 ARG B N 1
ATOM 7192 C CA . ARG B 1 324 ? -8.117 26.516 20.328 1 84.81 324 ARG B CA 1
ATOM 7193 C C . ARG B 1 324 ? -9.055 25.625 21.141 1 84.81 324 ARG B C 1
ATOM 7195 O O . ARG B 1 324 ? -9.828 24.844 20.578 1 84.81 324 ARG B O 1
ATOM 7202 N N . THR B 1 325 ? -8.961 25.656 22.438 1 77.5 325 THR B N 1
ATOM 7203 C CA . THR B 1 325 ? -9.812 24.844 23.297 1 77.5 325 THR B CA 1
ATOM 7204 C C . THR B 1 325 ? -11.109 25.578 23.625 1 77.5 325 THR B C 1
ATOM 7206 O O . THR B 1 325 ? -12.125 24.953 23.938 1 77.5 325 THR B O 1
ATOM 7209 N N . GLU B 1 326 ? -10.984 26.859 23.5 1 82.56 326 GLU B N 1
ATOM 7210 C CA . GLU B 1 326 ? -12.172 27.656 23.812 1 82.56 326 GLU B CA 1
ATOM 7211 C C . GLU B 1 326 ? -12.938 28.031 22.547 1 82.56 326 GLU B C 1
ATOM 7213 O O . GLU B 1 326 ? -12.5 27.734 21.438 1 82.56 326 GLU B O 1
ATOM 7218 N N . ALA B 1 327 ? -14.086 28.625 22.828 1 90.62 327 ALA B N 1
ATOM 7219 C CA . ALA B 1 327 ? -14.922 29.047 21.703 1 90.62 327 ALA B CA 1
ATOM 7220 C C . ALA B 1 327 ? -14.203 30.078 20.844 1 90.62 327 ALA B C 1
ATOM 7222 O O . ALA B 1 327 ? -13.492 30.938 21.359 1 90.62 327 ALA B O 1
ATOM 7223 N N . VAL B 1 328 ? -14.359 29.953 19.625 1 92.38 328 VAL B N 1
ATOM 7224 C CA . VAL B 1 328 ? -13.688 30.781 18.625 1 92.38 328 VAL B CA 1
ATOM 7225 C C . VAL B 1 328 ? -14.703 31.672 17.922 1 92.38 328 VAL B C 1
ATOM 7227 O O . VAL B 1 328 ? -15.758 31.188 17.5 1 92.38 328 VAL B O 1
ATOM 7230 N N . PRO B 1 329 ? -14.383 32.906 17.906 1 93.44 329 PRO B N 1
ATOM 7231 C CA . PRO B 1 329 ? -15.289 33.75 17.141 1 93.44 329 PRO B CA 1
ATOM 7232 C C . PRO B 1 329 ? -15.344 33.406 15.656 1 93.44 329 PRO B C 1
ATOM 7234 O O . PRO B 1 329 ? -14.312 33.125 15.047 1 93.44 329 PRO B O 1
ATOM 7237 N N . LEU B 1 330 ? -16.484 33.406 15.109 1 95.75 330 LEU B N 1
ATOM 7238 C CA . LEU B 1 330 ? -16.672 33.156 13.688 1 95.75 330 LEU B CA 1
ATOM 7239 C C . LEU B 1 330 ? -15.82 34.094 12.844 1 95.75 330 LEU B C 1
ATOM 7241 O O . LEU B 1 330 ? -15.281 33.656 11.812 1 95.75 330 LEU B O 1
ATOM 7245 N N . GLU B 1 331 ? -15.625 35.281 13.297 1 93.38 331 GLU B N 1
ATOM 7246 C CA . GLU B 1 331 ? -14.883 36.312 12.555 1 93.38 331 GLU B CA 1
ATOM 7247 C C . GLU B 1 331 ? -13.422 35.906 12.391 1 93.38 331 GLU B C 1
ATOM 7249 O O . GLU B 1 331 ? -12.789 36.25 11.391 1 93.38 331 GLU B O 1
ATOM 7254 N N . LEU B 1 332 ? -12.938 35.219 13.391 1 92.62 332 LEU B N 1
ATOM 7255 C CA . LEU B 1 332 ? -11.562 34.719 13.273 1 92.62 332 LEU B CA 1
ATOM 7256 C C . LEU B 1 332 ? -11.438 33.688 12.164 1 92.62 332 LEU B C 1
ATOM 7258 O O . LEU B 1 332 ? -10.43 33.656 11.453 1 92.62 332 LEU B O 1
ATOM 7262 N N . ILE B 1 333 ? -12.398 32.812 11.992 1 95.44 333 ILE B N 1
ATOM 7263 C CA . ILE B 1 333 ? -12.43 31.812 10.922 1 95.44 333 ILE B CA 1
ATOM 7264 C C . ILE B 1 333 ? -12.484 32.531 9.57 1 95.44 333 ILE B C 1
ATOM 7266 O O . ILE B 1 333 ? -11.75 32.156 8.648 1 95.44 333 ILE B O 1
ATOM 7270 N N . VAL B 1 334 ? -13.336 33.5 9.531 1 94.69 334 VAL B N 1
ATOM 7271 C CA . VAL B 1 334 ? -13.492 34.281 8.297 1 94.69 334 VAL B CA 1
ATOM 7272 C C . VAL B 1 334 ? -12.172 34.938 7.93 1 94.69 334 VAL B C 1
ATOM 7274 O O . VAL B 1 334 ? -11.75 34.906 6.77 1 94.69 334 VAL B O 1
ATOM 7277 N N . MET B 1 335 ? -11.578 35.531 8.922 1 91.88 335 MET B N 1
ATOM 7278 C CA . MET B 1 335 ? -10.297 36.219 8.688 1 91.88 335 MET B CA 1
ATOM 7279 C C . MET B 1 335 ? -9.273 35.219 8.141 1 91.88 335 MET B C 1
ATOM 7281 O O . MET B 1 335 ? -8.586 35.5 7.164 1 91.88 335 MET B O 1
ATOM 7285 N N . MET B 1 336 ? -9.188 34.062 8.758 1 92.12 336 MET B N 1
ATOM 7286 C CA . MET B 1 336 ? -8.242 33.031 8.336 1 92.12 336 MET B CA 1
ATOM 7287 C C . MET B 1 336 ? -8.547 32.562 6.914 1 92.12 336 MET B C 1
ATOM 7289 O O . MET B 1 336 ? -7.637 32.406 6.098 1 92.12 336 MET B O 1
ATOM 7293 N N . ALA B 1 337 ? -9.766 32.312 6.613 1 94.06 337 ALA B N 1
ATOM 7294 C CA . ALA B 1 337 ? -10.172 31.859 5.285 1 94.06 337 ALA B CA 1
ATOM 7295 C C . ALA B 1 337 ? -9.852 32.906 4.227 1 94.06 337 ALA B C 1
ATOM 7297 O O . ALA B 1 337 ? -9.359 32.562 3.143 1 94.06 337 ALA B O 1
ATOM 7298 N N . CYS B 1 338 ? -10.164 34.125 4.543 1 91.38 338 CYS B N 1
ATOM 7299 C CA . CYS B 1 338 ? -9.883 35.219 3.609 1 91.38 338 CYS B CA 1
ATOM 7300 C C . CYS B 1 338 ? -8.383 35.312 3.33 1 91.38 338 CYS B C 1
ATOM 7302 O O . CYS B 1 338 ? -7.98 35.562 2.193 1 91.38 338 CYS B O 1
ATOM 7304 N N . ASP B 1 339 ? -7.613 35.188 4.32 1 88.56 339 ASP B N 1
ATOM 7305 C CA . ASP B 1 339 ? -6.164 35.219 4.148 1 88.56 339 ASP B CA 1
ATOM 7306 C C . ASP B 1 339 ? -5.699 34.094 3.215 1 88.56 339 ASP B C 1
ATOM 7308 O O . ASP B 1 339 ? -4.875 34.312 2.326 1 88.56 339 ASP B O 1
ATOM 7312 N N . LEU B 1 340 ? -6.199 32.906 3.443 1 87.06 340 LEU B N 1
ATOM 7313 C CA . LEU B 1 340 ? -5.812 31.75 2.633 1 87.06 340 LEU B CA 1
ATOM 7314 C C . LEU B 1 340 ? -6.23 31.953 1.18 1 87.06 340 LEU B C 1
ATOM 7316 O O . LEU B 1 340 ? -5.52 31.531 0.264 1 87.06 340 LEU B O 1
ATOM 7320 N N . LEU B 1 341 ? -7.34 32.594 1.002 1 89.88 341 LEU B N 1
ATOM 7321 C CA . LEU B 1 341 ? -7.891 32.781 -0.337 1 89.88 341 LEU B CA 1
ATOM 7322 C C . LEU B 1 341 ? -7.387 34.062 -0.972 1 89.88 341 LEU B C 1
ATOM 7324 O O . LEU B 1 341 ? -7.68 34.344 -2.137 1 89.88 341 LEU B O 1
ATOM 7328 N N . ASP B 1 342 ? -6.68 34.875 -0.228 1 87.69 342 ASP B N 1
ATOM 7329 C CA . ASP B 1 342 ? -6.266 36.188 -0.677 1 87.69 342 ASP B CA 1
ATOM 7330 C C . ASP B 1 342 ? -7.473 37.031 -1.081 1 87.69 342 ASP B C 1
ATOM 7332 O O . ASP B 1 342 ? -7.473 37.656 -2.148 1 87.69 342 ASP B O 1
ATOM 7336 N N . ALA B 1 343 ? -8.492 36.844 -0.319 1 87.06 343 ALA B N 1
ATOM 7337 C CA . ALA B 1 343 ? -9.734 37.562 -0.552 1 87.06 343 ALA B CA 1
ATOM 7338 C C . ALA B 1 343 ? -9.844 38.781 0.37 1 87.06 343 ALA B C 1
ATOM 7340 O O . ALA B 1 343 ? -10.445 38.719 1.444 1 87.06 343 ALA B O 1
ATOM 7341 N N . ASP B 1 344 ? -9.461 39.938 -0.012 1 79.62 344 ASP B N 1
ATOM 7342 C CA . ASP B 1 344 ? -9.352 41.125 0.85 1 79.62 344 ASP B CA 1
ATOM 7343 C C . ASP B 1 344 ? -10.508 42.094 0.61 1 79.62 344 ASP B C 1
ATOM 7345 O O . ASP B 1 344 ? -10.758 42.969 1.423 1 79.62 344 ASP B O 1
ATOM 7349 N N . GLU B 1 345 ? -11.266 41.844 -0.399 1 85.56 345 GLU B N 1
ATOM 7350 C CA . GLU B 1 345 ? -12.367 42.75 -0.697 1 85.56 345 GLU B CA 1
ATOM 7351 C C . GLU B 1 345 ? -13.547 42.5 0.237 1 85.56 345 GLU B C 1
ATOM 7353 O O . GLU B 1 345 ? -13.836 41.375 0.608 1 85.56 345 GLU B O 1
ATOM 7358 N N . PRO B 1 346 ? -14.188 43.562 0.614 1 87.06 346 PRO B N 1
ATOM 7359 C CA . PRO B 1 346 ? -15.312 43.469 1.544 1 87.06 346 PRO B CA 1
ATOM 7360 C C . PRO B 1 346 ? -16.406 42.5 1.039 1 87.06 346 PRO B C 1
ATOM 7362 O O . PRO B 1 346 ? -16.969 41.75 1.822 1 87.06 346 PRO B O 1
ATOM 7365 N N . ASP B 1 347 ? -16.656 42.531 -0.218 1 87.62 347 ASP B N 1
ATOM 7366 C CA . ASP B 1 347 ? -17.672 41.625 -0.772 1 87.62 347 ASP B CA 1
ATOM 7367 C C . ASP B 1 347 ? -17.25 40.188 -0.645 1 87.62 347 ASP B C 1
ATOM 7369 O O . ASP B 1 347 ? -18.078 39.312 -0.426 1 87.62 347 ASP B O 1
ATOM 7373 N N . ASP B 1 348 ? -15.977 40 -0.873 1 90.06 348 ASP B N 1
ATOM 7374 C CA . ASP B 1 348 ? -15.445 38.656 -0.727 1 90.06 348 ASP B CA 1
ATOM 7375 C C . ASP B 1 348 ? -15.562 38.188 0.716 1 90.06 348 ASP B C 1
ATOM 7377 O O . ASP B 1 348 ? -15.914 37.031 0.961 1 90.06 348 ASP B O 1
ATOM 7381 N N . ARG B 1 349 ? -15.297 39.031 1.597 1 90.88 349 ARG B N 1
ATOM 7382 C CA . ARG B 1 349 ? -15.383 38.688 3.012 1 90.88 349 ARG B CA 1
ATOM 7383 C C . ARG B 1 349 ? -16.812 38.312 3.396 1 90.88 349 ARG B C 1
ATOM 7385 O O . ARG B 1 349 ? -17.031 37.375 4.164 1 90.88 349 ARG B O 1
ATOM 7392 N N . GLU B 1 350 ? -17.719 39.062 2.91 1 91.75 350 GLU B N 1
ATOM 7393 C CA . GLU B 1 350 ? -19.125 38.781 3.197 1 91.75 350 GLU B CA 1
ATOM 7394 C C . GLU B 1 350 ? -19.531 37.438 2.627 1 91.75 350 GLU B C 1
ATOM 7396 O O . GLU B 1 350 ? -20.312 36.688 3.244 1 91.75 350 GLU B O 1
ATOM 7401 N N . ALA B 1 351 ? -19.062 37.188 1.451 1 92.38 351 ALA B N 1
ATOM 7402 C CA . ALA B 1 351 ? -19.344 35.875 0.838 1 92.38 351 ALA B CA 1
ATOM 7403 C C . ALA B 1 351 ? -18.781 34.75 1.684 1 92.38 351 ALA B C 1
ATOM 7405 O O . ALA B 1 351 ? -19.469 33.75 1.935 1 92.38 351 ALA B O 1
ATOM 7406 N N . VAL B 1 352 ? -17.516 34.938 2.113 1 94.19 352 VAL B N 1
ATOM 7407 C CA . VAL B 1 352 ? -16.875 33.906 2.947 1 94.19 352 VAL B CA 1
ATOM 7408 C C . VAL B 1 352 ? -17.641 33.75 4.258 1 94.19 352 VAL B C 1
ATOM 7410 O O . VAL B 1 352 ? -17.875 32.656 4.723 1 94.19 352 VAL B O 1
ATOM 7413 N N . ARG B 1 353 ? -18.031 34.875 4.836 1 94.06 353 ARG B N 1
ATOM 7414 C CA . ARG B 1 353 ? -18.797 34.875 6.074 1 94.06 353 ARG B CA 1
ATOM 7415 C C . ARG B 1 353 ? -20.094 34.062 5.902 1 94.06 353 ARG B C 1
ATOM 7417 O O . ARG B 1 353 ? -20.453 33.281 6.762 1 94.06 353 ARG B O 1
ATOM 7424 N N . GLY B 1 354 ? -20.75 34.375 4.824 1 92.94 354 GLY B N 1
ATOM 7425 C CA . GLY B 1 354 ? -21.969 33.656 4.527 1 92.94 354 GLY B CA 1
ATOM 7426 C C . GLY B 1 354 ? -21.781 32.156 4.438 1 92.94 354 GLY B C 1
ATOM 7427 O O . GLY B 1 354 ? -22.578 31.375 4.973 1 92.94 354 GLY B O 1
ATOM 7428 N N . ILE B 1 355 ? -20.734 31.719 3.758 1 94 355 ILE B N 1
ATOM 7429 C CA . ILE B 1 355 ? -20.438 30.297 3.598 1 94 355 ILE B CA 1
ATOM 7430 C C . ILE B 1 355 ? -20.109 29.688 4.957 1 94 355 ILE B C 1
ATOM 7432 O O . ILE B 1 355 ? -20.609 28.625 5.305 1 94 355 ILE B O 1
ATOM 7436 N N . VAL B 1 356 ? -19.281 30.359 5.75 1 96.62 356 VAL B N 1
ATOM 7437 C CA . VAL B 1 356 ? -18.859 29.859 7.047 1 96.62 356 VAL B CA 1
ATOM 7438 C C . VAL B 1 356 ? -20.062 29.719 7.969 1 96.62 356 VAL B C 1
ATOM 7440 O O . VAL B 1 356 ? -20.188 28.719 8.688 1 96.62 356 VAL B O 1
ATOM 7443 N N . ARG B 1 357 ? -20.953 30.688 7.914 1 95.12 357 ARG B N 1
ATOM 7444 C CA . ARG B 1 357 ? -22.156 30.625 8.719 1 95.12 357 ARG B CA 1
ATOM 7445 C C . ARG B 1 357 ? -22.984 29.391 8.383 1 95.12 357 ARG B C 1
ATOM 7447 O O . ARG B 1 357 ? -23.422 28.656 9.273 1 95.12 357 ARG B O 1
ATOM 7454 N N . ARG B 1 358 ? -23.156 29.203 7.164 1 93.12 358 ARG B N 1
ATOM 7455 C CA . ARG B 1 358 ? -23.953 28.062 6.711 1 93.12 358 ARG B CA 1
ATOM 7456 C C . ARG B 1 358 ? -23.25 26.734 7.031 1 93.12 358 ARG B C 1
ATOM 7458 O O . ARG B 1 358 ? -23.906 25.766 7.398 1 93.12 358 ARG B O 1
ATOM 7465 N N . MET B 1 359 ? -21.984 26.719 6.852 1 95.44 359 MET B N 1
ATOM 7466 C CA . MET B 1 359 ? -21.188 25.547 7.152 1 95.44 359 MET B CA 1
ATOM 7467 C C . MET B 1 359 ? -21.281 25.188 8.633 1 95.44 359 MET B C 1
ATOM 7469 O O . MET B 1 359 ? -21.547 24.031 8.984 1 95.44 359 MET B O 1
ATOM 7473 N N . LEU B 1 360 ? -21.125 26.172 9.484 1 96.81 360 LEU B N 1
ATOM 7474 C CA . LEU B 1 360 ? -21.188 25.938 10.93 1 96.81 360 LEU B CA 1
ATOM 7475 C C . LEU B 1 360 ? -22.562 25.469 11.352 1 96.81 360 LEU B C 1
ATOM 7477 O O . LEU B 1 360 ? -22.688 24.672 12.281 1 96.81 360 LEU B O 1
ATOM 7481 N N . ALA B 1 361 ? -23.516 26 10.695 1 94 361 ALA B N 1
ATOM 7482 C CA . ALA B 1 361 ? -24.875 25.562 11 1 94 361 ALA B CA 1
ATOM 7483 C C . ALA B 1 361 ? -25.047 24.062 10.734 1 94 361 ALA B C 1
ATOM 7485 O O . ALA B 1 361 ? -25.656 23.344 11.523 1 94 361 ALA B O 1
ATOM 7486 N N . GLN B 1 362 ? -24.5 23.594 9.641 1 94.62 362 GLN B N 1
ATOM 7487 C CA . GLN B 1 362 ? -24.547 22.172 9.328 1 94.62 362 GLN B CA 1
ATOM 7488 C C . GLN B 1 362 ? -23.719 21.359 10.312 1 94.62 362 GLN B C 1
ATOM 7490 O O . GLN B 1 362 ? -24.141 20.281 10.734 1 94.62 362 GLN B O 1
ATOM 7495 N N . TRP B 1 363 ? -22.562 21.891 10.656 1 96.81 363 TRP B N 1
ATOM 7496 C CA . TRP B 1 363 ? -21.703 21.188 11.602 1 96.81 363 TRP B CA 1
ATOM 7497 C C . TRP B 1 363 ? -22.344 21.109 12.977 1 96.81 363 TRP B C 1
ATOM 7499 O O . TRP B 1 363 ? -22.125 20.156 13.727 1 96.81 363 TRP B O 1
ATOM 7509 N N . GLU B 1 364 ? -23.078 22.125 13.281 1 96.25 364 GLU B N 1
ATOM 7510 C CA . GLU B 1 364 ? -23.828 22.078 14.531 1 96.25 364 GLU B CA 1
ATOM 7511 C C . GLU B 1 364 ? -24.906 20.984 14.484 1 96.25 364 GLU B C 1
ATOM 7513 O O . GLU B 1 364 ? -25.109 20.266 15.469 1 96.25 364 GLU B O 1
ATOM 7518 N N . ALA B 1 365 ? -25.562 20.891 13.375 1 94.44 365 ALA B N 1
ATOM 7519 C CA . ALA B 1 365 ? -26.562 19.844 13.188 1 94.44 365 ALA B CA 1
ATOM 7520 C C . ALA B 1 365 ? -25.922 18.453 13.281 1 94.44 365 ALA B C 1
ATOM 7522 O O . ALA B 1 365 ? -26.578 17.484 13.641 1 94.44 365 ALA B O 1
ATOM 7523 N N . MET B 1 366 ? -24.656 18.375 13.008 1 96.31 366 MET B N 1
ATOM 7524 C CA . MET B 1 366 ? -23.906 17.125 13.117 1 96.31 366 MET B CA 1
ATOM 7525 C C . MET B 1 366 ? -23.391 16.922 14.539 1 96.31 366 MET B C 1
ATOM 7527 O O . MET B 1 366 ? -22.797 15.891 14.844 1 96.31 366 MET B O 1
ATOM 7531 N N . GLN B 1 367 ? -23.641 17.953 15.375 1 95.38 367 GLN B N 1
ATOM 7532 C CA . GLN B 1 367 ? -23.125 17.953 16.75 1 95.38 367 GLN B CA 1
ATOM 7533 C C . GLN B 1 367 ? -21.609 17.859 16.766 1 95.38 367 GLN B C 1
ATOM 7535 O O . GLN B 1 367 ? -21.031 17.234 17.656 1 95.38 367 GLN B O 1
ATOM 7540 N N . ALA B 1 368 ? -21.016 18.375 15.727 1 95.56 368 ALA B N 1
ATOM 7541 C CA . ALA B 1 368 ? -19.562 18.484 15.672 1 95.56 368 ALA B CA 1
ATOM 7542 C C . ALA B 1 368 ? -19.094 19.766 16.359 1 95.56 368 ALA B C 1
ATOM 7544 O O . ALA B 1 368 ? -17.984 19.812 16.906 1 95.56 368 ALA B O 1
ATOM 7545 N N . VAL B 1 369 ? -19.969 20.797 16.266 1 96.06 369 VAL B N 1
ATOM 7546 C CA . VAL B 1 369 ? -19.641 22.078 16.891 1 96.06 369 VAL B CA 1
ATOM 7547 C C . VAL B 1 369 ? -20.844 22.578 17.688 1 96.06 369 VAL B C 1
ATOM 7549 O O . VAL B 1 369 ? -21.969 22.125 17.469 1 96.06 369 VAL B O 1
ATOM 7552 N N . ARG B 1 370 ? -20.578 23.359 18.641 1 96.19 370 ARG B N 1
ATOM 7553 C CA . ARG B 1 370 ? -21.594 24.141 19.344 1 96.19 370 ARG B CA 1
ATOM 7554 C C . ARG B 1 370 ? -21.422 25.625 19.094 1 96.19 370 ARG B C 1
ATOM 7556 O O . ARG B 1 370 ? -20.328 26.172 19.266 1 96.19 370 ARG B O 1
ATOM 7563 N N . CYS B 1 371 ? -22.453 26.234 18.609 1 96.5 371 CYS B N 1
ATOM 7564 C CA . CYS B 1 371 ? -22.422 27.656 18.328 1 96.5 371 CYS B CA 1
ATOM 7565 C C . CYS B 1 371 ? -23.312 28.438 19.281 1 96.5 371 CYS B C 1
ATOM 7567 O O . CYS B 1 371 ? -24.344 27.922 19.734 1 96.5 371 CYS B O 1
ATOM 7569 N N . HIS B 1 372 ? -22.891 29.547 19.656 1 95.06 372 HIS B N 1
ATOM 7570 C CA . HIS B 1 372 ? -23.719 30.453 20.422 1 95.06 372 HIS B CA 1
ATOM 7571 C C . HIS B 1 372 ? -23.328 31.906 20.156 1 95.06 372 HIS B C 1
ATOM 7573 O O . HIS B 1 372 ? -22.234 32.188 19.656 1 95.06 372 HIS B O 1
ATOM 7579 N N . VAL B 1 373 ? -24.188 32.812 20.406 1 94.5 373 VAL B N 1
ATOM 7580 C CA . VAL B 1 373 ? -23.938 34.25 20.219 1 94.5 373 VAL B CA 1
ATOM 7581 C C . VAL B 1 373 ? -23.469 34.875 21.531 1 94.5 373 VAL B C 1
ATOM 7583 O O . VAL B 1 373 ? -24.156 34.781 22.547 1 94.5 373 VAL B O 1
ATOM 7586 N N . THR B 1 374 ? -22.281 35.344 21.438 1 93 374 THR B N 1
ATOM 7587 C CA . THR B 1 374 ? -21.734 35.969 22.656 1 93 374 THR B CA 1
ATOM 7588 C C . THR B 1 374 ? -22.375 37.312 22.906 1 93 374 THR B C 1
ATOM 7590 O O . THR B 1 374 ? -22.672 38.062 21.969 1 93 374 THR B O 1
ATOM 7593 N N . THR B 1 375 ? -22.719 37.625 24.156 1 90.31 375 THR B N 1
ATOM 7594 C CA . THR B 1 375 ? -23.281 38.906 24.562 1 90.31 375 THR B CA 1
ATOM 7595 C C . THR B 1 375 ? -22.344 39.625 25.531 1 90.31 375 THR B C 1
ATOM 7597 O O . THR B 1 375 ? -22.656 40.688 26.031 1 90.31 375 THR B O 1
ATOM 7600 N N . ALA B 1 376 ? -21.25 39.031 25.781 1 90.5 376 ALA B N 1
ATOM 7601 C CA . ALA B 1 376 ? -20.281 39.594 26.703 1 90.5 376 ALA B CA 1
ATOM 7602 C C . ALA B 1 376 ? -19.594 40.812 26.062 1 90.5 376 ALA B C 1
ATOM 7604 O O . ALA B 1 376 ? -19.016 40.719 24.984 1 90.5 376 ALA B O 1
ATOM 7605 N N . PRO B 1 377 ? -19.578 41.906 26.688 1 88.19 377 PRO B N 1
ATOM 7606 C CA . PRO B 1 377 ? -19.031 43.125 26.109 1 88.19 377 PRO B CA 1
ATOM 7607 C C . PRO B 1 377 ? -17.547 43.031 25.766 1 88.19 377 PRO B C 1
ATOM 7609 O O . PRO B 1 377 ? -17.109 43.531 24.734 1 88.19 377 PRO B O 1
ATOM 7612 N N . GLU B 1 378 ? -16.812 42.375 26.656 1 84.19 378 GLU B N 1
ATOM 7613 C CA . GLU B 1 378 ? -15.391 42.25 26.391 1 84.19 378 GLU B CA 1
ATOM 7614 C C . GLU B 1 378 ? -15.125 41.469 25.109 1 84.19 378 GLU B C 1
ATOM 7616 O O . GLU B 1 378 ? -14.227 41.781 24.344 1 84.19 378 GLU B O 1
ATOM 7621 N N . GLU B 1 379 ? -15.914 40.469 24.906 1 83.56 379 GLU B N 1
ATOM 7622 C CA . GLU B 1 379 ? -15.758 39.625 23.703 1 83.56 379 GLU B CA 1
ATOM 7623 C C . GLU B 1 379 ? -16.188 40.375 22.453 1 83.56 379 GLU B C 1
ATOM 7625 O O . GLU B 1 379 ? -15.57 40.25 21.391 1 83.56 379 GLU B O 1
ATOM 7630 N N . ILE B 1 380 ? -17.203 41.156 22.562 1 86.62 380 ILE B N 1
ATOM 7631 C CA . ILE B 1 380 ? -17.719 41.906 21.438 1 86.62 380 ILE B CA 1
ATOM 7632 C C . ILE B 1 380 ? -16.703 42.969 21.016 1 86.62 380 ILE B C 1
ATOM 7634 O O . ILE B 1 380 ? -16.469 43.188 19.812 1 86.62 380 ILE B O 1
ATOM 7638 N N . GLU B 1 381 ? -16.109 43.594 21.984 1 82.75 381 GLU B N 1
ATOM 7639 C CA . GLU B 1 381 ? -15.078 44.594 21.688 1 82.75 381 GLU B CA 1
ATOM 7640 C C . GLU B 1 381 ? -13.898 43.969 20.953 1 82.75 381 GLU B C 1
ATOM 7642 O O . GLU B 1 381 ? -13.359 44.531 20.016 1 82.75 381 GLU B O 1
ATOM 7647 N N . ALA B 1 382 ? -13.508 42.844 21.469 1 80.75 382 ALA B N 1
ATOM 7648 C CA . ALA B 1 382 ? -12.406 42.094 20.844 1 80.75 382 ALA B CA 1
ATOM 7649 C C . ALA B 1 382 ? -12.75 41.75 19.406 1 80.75 382 ALA B C 1
ATOM 7651 O O . ALA B 1 382 ? -11.875 41.75 18.531 1 80.75 382 ALA B O 1
ATOM 7652 N N . LEU B 1 383 ? -13.961 41.375 19.156 1 83.12 383 LEU B N 1
ATOM 7653 C CA . LEU B 1 383 ? -14.43 41.031 17.828 1 83.12 383 LEU B CA 1
ATOM 7654 C C . LEU B 1 383 ? -14.398 42.219 16.875 1 83.12 383 LEU B C 1
ATOM 7656 O O . LEU B 1 383 ? -14.047 42.094 15.703 1 83.12 383 LEU B O 1
ATOM 7660 N N . GLU B 1 384 ? -14.742 43.312 17.375 1 81.75 384 GLU B N 1
ATOM 7661 C CA . GLU B 1 384 ? -14.781 44.531 16.562 1 81.75 384 GLU B CA 1
ATOM 7662 C C . GLU B 1 384 ? -13.375 44.969 16.141 1 81.75 384 GLU B C 1
ATOM 7664 O O . GLU B 1 384 ? -13.203 45.625 15.109 1 81.75 384 GLU B O 1
ATOM 7669 N N . GLU B 1 385 ? -12.438 44.5 16.906 1 76.94 385 GLU B N 1
ATOM 7670 C CA . GLU B 1 385 ? -11.055 44.812 16.578 1 76.94 385 GLU B CA 1
ATOM 7671 C C . GLU B 1 385 ? -10.531 43.938 15.438 1 76.94 385 GLU B C 1
ATOM 7673 O O . GLU B 1 385 ? -9.617 44.344 14.711 1 76.94 385 GLU B O 1
ATOM 7678 N N . ILE B 1 386 ? -11.109 42.781 15.297 1 74.94 386 ILE B N 1
ATOM 7679 C CA . ILE B 1 386 ? -10.664 41.812 14.297 1 74.94 386 ILE B CA 1
ATOM 7680 C C . ILE B 1 386 ? -11.242 42.188 12.938 1 74.94 386 ILE B C 1
ATOM 7682 O O . ILE B 1 386 ? -10.609 41.969 11.898 1 74.94 386 ILE B O 1
ATOM 7686 N N . VAL B 1 387 ? -12.398 42.781 12.906 1 81.62 387 VAL B N 1
ATOM 7687 C CA . VAL B 1 387 ? -13.102 43.062 11.664 1 81.62 387 VAL B CA 1
ATOM 7688 C C . VAL B 1 387 ? -12.68 44.438 11.133 1 81.62 387 VAL B C 1
ATOM 7690 O O . VAL B 1 387 ? -12.367 45.344 11.914 1 81.62 387 VAL B O 1
ATOM 7693 N N . PRO B 1 388 ? -12.516 44.594 9.859 1 79.5 388 PRO B N 1
ATOM 7694 C CA . PRO B 1 388 ? -12.188 45.906 9.289 1 79.5 388 PRO B CA 1
ATOM 7695 C C . PRO B 1 388 ? -13.195 47 9.664 1 79.5 388 PRO B C 1
ATOM 7697 O O . PRO B 1 388 ? -14.336 46.688 10 1 79.5 388 PRO B O 1
ATOM 7700 N N . ASP B 1 389 ? -12.742 48.156 9.492 1 78.56 389 ASP B N 1
ATOM 7701 C CA . ASP B 1 389 ? -13.57 49.312 9.82 1 78.56 389 ASP B CA 1
ATOM 7702 C C . ASP B 1 389 ? -14.812 49.375 8.938 1 78.56 389 ASP B C 1
ATOM 7704 O O . ASP B 1 389 ? -14.734 49.156 7.727 1 78.56 389 ASP B O 1
ATOM 7708 N N . GLY B 1 390 ? -15.945 49.594 9.516 1 76.56 390 GLY B N 1
ATOM 7709 C CA . GLY B 1 390 ? -17.188 49.75 8.773 1 76.56 390 GLY B CA 1
ATOM 7710 C C . GLY B 1 390 ? -17.953 48.469 8.602 1 76.56 390 GLY B C 1
ATOM 7711 O O . GLY B 1 390 ? -19.078 48.469 8.07 1 76.56 390 GLY B O 1
ATOM 7712 N N . VAL B 1 391 ? -17.359 47.375 8.977 1 81.44 391 VAL B N 1
ATOM 7713 C CA . VAL B 1 391 ? -18.031 46.094 8.828 1 81.44 391 VAL B CA 1
ATOM 7714 C C . VAL B 1 391 ? -18.578 45.625 10.18 1 81.44 391 VAL B C 1
ATOM 7716 O O . VAL B 1 391 ? -17.875 45.719 11.195 1 81.44 391 VAL B O 1
ATOM 7719 N N . ASP B 1 392 ? -19.844 45.281 10.172 1 85.25 392 ASP B N 1
ATOM 7720 C CA . ASP B 1 392 ? -20.438 44.75 11.398 1 85.25 392 ASP B CA 1
ATOM 7721 C C . ASP B 1 392 ? -19.953 43.344 11.688 1 85.25 392 ASP B C 1
ATOM 7723 O O . ASP B 1 392 ? -20.078 42.438 10.844 1 85.25 392 ASP B O 1
ATOM 7727 N N . ALA B 1 393 ? -19.516 43.219 12.883 1 88.44 393 ALA B N 1
ATOM 7728 C CA . ALA B 1 393 ? -18.969 41.938 13.266 1 88.44 393 ALA B CA 1
ATOM 7729 C C . ALA B 1 393 ? -20.078 40.938 13.586 1 88.44 393 ALA B C 1
ATOM 7731 O O . ALA B 1 393 ? -21.109 41.312 14.156 1 88.44 393 ALA B O 1
ATOM 7732 N N . ASP B 1 394 ? -19.984 39.75 13.117 1 91.69 394 ASP B N 1
ATOM 7733 C CA . ASP B 1 394 ? -20.844 38.656 13.547 1 91.69 394 ASP B CA 1
ATOM 7734 C C . ASP B 1 394 ? -20.469 38.156 14.945 1 91.69 394 ASP B C 1
ATOM 7736 O O . ASP B 1 394 ? -19.297 37.844 15.203 1 91.69 394 ASP B O 1
ATOM 7740 N N . HIS B 1 395 ? -21.359 38.062 15.883 1 93.69 395 HIS B N 1
ATOM 7741 C CA . HIS B 1 395 ? -21.062 37.781 17.281 1 93.69 395 HIS B CA 1
ATOM 7742 C C . HIS B 1 395 ? -21.141 36.312 17.578 1 93.69 395 HIS B C 1
ATOM 7744 O O . HIS B 1 395 ? -21.109 35.906 18.75 1 93.69 395 HIS B O 1
ATOM 7750 N N . THR B 1 396 ? -21.234 35.5 16.609 1 95 396 THR B N 1
ATOM 7751 C CA . THR B 1 396 ? -21.312 34.062 16.781 1 95 396 THR B CA 1
ATOM 7752 C C . THR B 1 396 ? -19.953 33.5 17.172 1 95 396 THR B C 1
ATOM 7754 O O . THR B 1 396 ? -18.922 33.906 16.625 1 95 396 THR B O 1
ATOM 7757 N N . VAL B 1 397 ? -19.938 32.656 18.172 1 95.31 397 VAL B N 1
ATOM 7758 C CA . VAL B 1 397 ? -18.734 31.891 18.562 1 95.31 397 VAL B CA 1
ATOM 7759 C C . VAL B 1 397 ? -19.016 30.406 18.422 1 95.31 397 VAL B C 1
ATOM 7761 O O . VAL B 1 397 ? -20.156 29.953 18.531 1 95.31 397 VAL B O 1
ATOM 7764 N N . ALA B 1 398 ? -17.984 29.656 18.094 1 96.38 398 ALA B N 1
ATOM 7765 C CA . ALA B 1 398 ? -18.125 28.219 17.875 1 96.38 398 ALA B CA 1
ATOM 7766 C C . ALA B 1 398 ? -17.016 27.438 18.578 1 96.38 398 ALA B C 1
ATOM 7768 O O . ALA B 1 398 ? -15.891 27.922 18.703 1 96.38 398 ALA B O 1
ATOM 7769 N N . GLU B 1 399 ? -17.297 26.312 19.047 1 95 399 GLU B N 1
ATOM 7770 C CA . GLU B 1 399 ? -16.328 25.391 19.656 1 95 399 GLU B CA 1
ATOM 7771 C C . GLU B 1 399 ? -16.547 23.969 19.172 1 95 399 GLU B C 1
ATOM 7773 O O . GLU B 1 399 ? -17.672 23.578 18.844 1 95 399 GLU B O 1
ATOM 7778 N N . LEU B 1 400 ? -15.516 23.172 19.172 1 93.06 400 LEU B N 1
ATOM 7779 C CA . LEU B 1 400 ? -15.609 21.797 18.719 1 93.06 400 LEU B CA 1
ATOM 7780 C C . LEU B 1 400 ? -16.141 20.891 19.828 1 93.06 400 LEU B C 1
ATOM 7782 O O . LEU B 1 400 ? -15.75 21.047 21 1 93.06 400 LEU B O 1
ATOM 7786 N N . LEU B 1 401 ? -17.016 20.062 19.5 1 91.75 401 LEU B N 1
ATOM 7787 C CA . LEU B 1 401 ? -17.469 18.984 20.375 1 91.75 401 LEU B CA 1
ATOM 7788 C C . LEU B 1 401 ? -16.672 17.703 20.109 1 91.75 401 LEU B C 1
ATOM 7790 O O . LEU B 1 401 ? -15.898 17.641 19.156 1 91.75 401 LEU B O 1
ATOM 7794 N N . PRO B 1 402 ? -16.875 16.703 20.938 1 89.19 402 PRO B N 1
ATOM 7795 C CA . PRO B 1 402 ? -16.031 15.508 20.828 1 89.19 402 PRO B CA 1
ATOM 7796 C C . PRO B 1 402 ? -16.094 14.875 19.438 1 89.19 402 PRO B C 1
ATOM 7798 O O . PRO B 1 402 ? -15.055 14.57 18.859 1 89.19 402 PRO B O 1
ATOM 7801 N N . PRO B 1 403 ? -17.219 14.664 18.766 1 92.38 403 PRO B N 1
ATOM 7802 C CA . PRO B 1 403 ? -17.219 14.117 17.406 1 92.38 403 PRO B CA 1
ATOM 7803 C C . PRO B 1 403 ? -16.5 15.016 16.406 1 92.38 403 PRO B C 1
ATOM 7805 O O . PRO B 1 403 ? -15.836 14.523 15.492 1 92.38 403 PRO B O 1
ATOM 7808 N N . GLY B 1 404 ? -16.703 16.312 16.672 1 93.25 404 GLY B N 1
ATOM 7809 C CA . GLY B 1 404 ? -16.047 17.266 15.797 1 93.25 404 GLY B CA 1
ATOM 7810 C C . GLY B 1 404 ? -14.531 17.25 15.93 1 93.25 404 GLY B C 1
ATOM 7811 O O . GLY B 1 404 ? -13.805 17.391 14.945 1 93.25 404 GLY B O 1
ATOM 7812 N N . LEU B 1 405 ? -14.117 17.125 17.141 1 92.44 405 LEU B N 1
ATOM 7813 C CA . LEU B 1 405 ? -12.68 17.062 17.391 1 92.44 405 LEU B CA 1
ATOM 7814 C C . LEU B 1 405 ? -12.07 15.836 16.719 1 92.44 405 LEU B C 1
ATOM 7816 O O . LEU B 1 405 ? -11.008 15.938 16.078 1 92.44 405 LEU B O 1
ATOM 7820 N N . TRP B 1 406 ? -12.719 14.766 16.859 1 91.31 406 TRP B N 1
ATOM 7821 C CA . TRP B 1 406 ? -12.266 13.531 16.219 1 91.31 406 TRP B CA 1
ATOM 7822 C C . TRP B 1 406 ? -12.211 13.688 14.703 1 91.31 406 TRP B C 1
ATOM 7824 O O . TRP B 1 406 ? -11.203 13.359 14.07 1 91.31 406 TRP B O 1
ATOM 7834 N N . ALA B 1 407 ? -13.227 14.148 14.109 1 94.19 407 ALA B N 1
ATOM 7835 C CA . ALA B 1 407 ? -13.328 14.281 12.664 1 94.19 407 ALA B CA 1
ATOM 7836 C C . ALA B 1 407 ? -12.359 15.336 12.141 1 94.19 407 ALA B C 1
ATOM 7838 O O . ALA B 1 407 ? -11.758 15.164 11.07 1 94.19 407 ALA B O 1
ATOM 7839 N N . ALA B 1 408 ? -12.273 16.422 12.883 1 95.31 408 ALA B N 1
ATOM 7840 C CA . ALA B 1 408 ? -11.352 17.484 12.492 1 95.31 408 ALA B CA 1
ATOM 7841 C C . ALA B 1 408 ? -9.914 16.969 12.438 1 95.31 408 ALA B C 1
ATOM 7843 O O . ALA B 1 408 ? -9.156 17.312 11.523 1 95.31 408 ALA B O 1
ATOM 7844 N N . ARG B 1 409 ? -9.562 16.25 13.445 1 93.94 409 ARG B N 1
ATOM 7845 C CA . ARG B 1 409 ? -8.211 15.695 13.484 1 93.94 409 ARG B CA 1
ATOM 7846 C C . ARG B 1 409 ? -7.926 14.867 12.234 1 93.94 409 ARG B C 1
ATOM 7848 O O . ARG B 1 409 ? -6.875 15.023 11.609 1 93.94 409 ARG B O 1
ATOM 7855 N N . GLU B 1 410 ? -8.852 14.047 11.859 1 93.06 410 GLU B N 1
ATOM 7856 C CA . GLU B 1 410 ? -8.68 13.203 10.68 1 93.06 410 GLU B CA 1
ATOM 7857 C C . GLU B 1 410 ? -8.57 14.055 9.414 1 93.06 410 GLU B C 1
ATOM 7859 O O . GLU B 1 410 ? -7.738 13.781 8.547 1 93.06 410 GLU B O 1
ATOM 7864 N N . SER B 1 411 ? -9.414 15.008 9.328 1 96.25 411 SER B N 1
ATOM 7865 C CA . SER B 1 411 ? -9.391 15.891 8.164 1 96.25 411 SER B CA 1
ATOM 7866 C C . SER B 1 411 ? -8.07 16.656 8.078 1 96.25 411 SER B C 1
ATOM 7868 O O . SER B 1 411 ? -7.473 16.75 7 1 96.25 411 SER B O 1
ATOM 7870 N N . LEU B 1 412 ? -7.676 17.188 9.188 1 96.25 412 LEU B N 1
ATOM 7871 C CA . LEU B 1 412 ? -6.453 17.984 9.211 1 96.25 412 LEU B CA 1
ATOM 7872 C C . LEU B 1 412 ? -5.238 17.125 8.875 1 96.25 412 LEU B C 1
ATOM 7874 O O . LEU B 1 412 ? -4.324 17.578 8.18 1 96.25 412 LEU B O 1
ATOM 7878 N N . ARG B 1 413 ? -5.273 15.945 9.367 1 94.19 413 ARG B N 1
ATOM 7879 C CA . ARG B 1 413 ? -4.227 15.008 8.977 1 94.19 413 ARG B CA 1
ATOM 7880 C C . ARG B 1 413 ? -4.23 14.781 7.465 1 94.19 413 ARG B C 1
ATOM 7882 O O . ARG B 1 413 ? -3.172 14.766 6.832 1 94.19 413 ARG B O 1
ATOM 7889 N N . ALA B 1 414 ? -5.348 14.617 6.969 1 91.12 414 ALA B N 1
ATOM 7890 C CA . ALA B 1 414 ? -5.488 14.398 5.531 1 91.12 414 ALA B CA 1
ATOM 7891 C C . ALA B 1 414 ? -5.012 15.625 4.746 1 91.12 414 ALA B C 1
ATOM 7893 O O . ALA B 1 414 ? -4.496 15.492 3.635 1 91.12 414 ALA B O 1
ATOM 7894 N N . PHE B 1 415 ? -5.191 16.797 5.324 1 90.88 415 PHE B N 1
ATOM 7895 C CA . PHE B 1 415 ? -4.758 18.031 4.688 1 90.88 415 PHE B CA 1
ATOM 7896 C C . PHE B 1 415 ? -3.244 18.188 4.789 1 90.88 415 PHE B C 1
ATOM 7898 O O . PHE B 1 415 ? -2.666 19.094 4.184 1 90.88 415 PHE B O 1
ATOM 7905 N N . GLY B 1 416 ? -2.605 17.312 5.562 1 90.25 416 GLY B N 1
ATOM 7906 C CA . GLY B 1 416 ? -1.153 17.328 5.629 1 90.25 416 GLY B CA 1
ATOM 7907 C C . GLY B 1 416 ? -0.622 17.891 6.93 1 90.25 416 GLY B C 1
ATOM 7908 O O . GLY B 1 416 ? 0.592 18 7.117 1 90.25 416 GLY B O 1
ATOM 7909 N N . PHE B 1 417 ? -1.48 18.266 7.828 1 94.81 417 PHE B N 1
ATOM 7910 C CA . PHE B 1 417 ? -1.049 18.781 9.117 1 94.81 417 PHE B CA 1
ATOM 7911 C C . PHE B 1 417 ? -0.571 17.656 10.031 1 94.81 417 PHE B C 1
ATOM 7913 O O . PHE B 1 417 ? -1 16.516 9.883 1 94.81 417 PHE B O 1
ATOM 7920 N N . GLN B 1 418 ? 0.336 18.047 10.906 1 95.5 418 GLN B N 1
ATOM 7921 C CA . GLN B 1 418 ? 0.689 17.156 11.992 1 95.5 418 GLN B CA 1
ATOM 7922 C C . GLN B 1 418 ? -0.209 17.375 13.203 1 95.5 418 GLN B C 1
ATOM 7924 O O . GLN B 1 418 ? -0.226 18.469 13.781 1 95.5 418 GLN B O 1
ATOM 7929 N N . VAL B 1 419 ? -0.958 16.359 13.531 1 95.44 419 VAL B N 1
ATOM 7930 C CA . VAL B 1 419 ? -1.903 16.469 14.641 1 95.44 419 VAL B CA 1
ATOM 7931 C C . VAL B 1 419 ? -1.573 15.422 15.703 1 95.44 419 VAL B C 1
ATOM 7933 O O . VAL B 1 419 ? -2.309 14.445 15.875 1 95.44 419 VAL B O 1
ATOM 7936 N N . PRO B 1 420 ? -0.614 15.734 16.562 1 95.25 420 PRO B N 1
ATOM 7937 C CA . PRO B 1 420 ? -0.16 14.727 17.516 1 95.25 420 PRO B CA 1
ATOM 7938 C C . PRO B 1 420 ? -1.112 14.57 18.703 1 95.25 420 PRO B C 1
ATOM 7940 O O . PRO B 1 420 ? -1.79 15.523 19.094 1 95.25 420 PRO B O 1
ATOM 7943 N N . ALA B 1 421 ? -1.144 13.406 19.234 1 94.19 421 ALA B N 1
ATOM 7944 C CA . ALA B 1 421 ? -1.783 13.109 20.5 1 94.19 421 ALA B CA 1
ATOM 7945 C C . ALA B 1 421 ? -0.748 12.977 21.625 1 94.19 421 ALA B C 1
ATOM 7947 O O . ALA B 1 421 ? 0.45 12.852 21.344 1 94.19 421 ALA B O 1
ATOM 7948 N N . VAL B 1 422 ? -1.172 13.023 22.828 1 94.31 422 VAL B N 1
ATOM 7949 C CA . VAL B 1 422 ? -0.293 12.922 24 1 94.31 422 VAL B CA 1
ATOM 7950 C C . VAL B 1 422 ? 0.57 11.664 23.875 1 94.31 422 VAL B C 1
ATOM 7952 O O . VAL B 1 422 ? 1.787 11.719 24.062 1 94.31 422 VAL B O 1
ATOM 7955 N N . ASP B 1 423 ? 0.047 10.586 23.484 1 93.12 423 ASP B N 1
ATOM 7956 C CA . ASP B 1 423 ? 0.76 9.32 23.406 1 93.12 423 ASP B CA 1
ATOM 7957 C C . ASP B 1 423 ? 1.877 9.383 22.359 1 93.12 423 ASP B C 1
ATOM 7959 O O . ASP B 1 423 ? 2.906 8.719 22.5 1 93.12 423 ASP B O 1
ATOM 7963 N N . ASP B 1 424 ? 1.663 10.148 21.375 1 93 424 ASP B N 1
ATOM 7964 C CA . ASP B 1 424 ? 2.66 10.305 20.328 1 93 424 ASP B CA 1
ATOM 7965 C C . ASP B 1 424 ? 3.875 11.078 20.828 1 93 424 ASP B C 1
ATOM 7967 O O . ASP B 1 424 ? 4.98 10.906 20.312 1 93 424 ASP B O 1
ATOM 7971 N N . LEU B 1 425 ? 3.633 11.953 21.812 1 95.62 425 LEU B N 1
ATOM 7972 C CA . LEU B 1 425 ? 4.637 12.938 22.188 1 95.62 425 LEU B CA 1
ATOM 7973 C C . LEU B 1 425 ? 5.398 12.484 23.438 1 95.62 425 LEU B C 1
ATOM 7975 O O . LEU B 1 425 ? 6.406 13.086 23.797 1 95.62 425 LEU B O 1
ATOM 7979 N N . VAL B 1 426 ? 5.012 11.391 24 1 93.62 426 VAL B N 1
ATOM 7980 C CA . VAL B 1 426 ? 5.648 10.938 25.234 1 93.62 426 VAL B CA 1
ATOM 7981 C C . VAL B 1 426 ? 7.078 10.484 24.938 1 93.62 426 VAL B C 1
ATOM 7983 O O . VAL B 1 426 ? 7.965 10.625 25.781 1 93.62 426 VAL B O 1
ATOM 7986 N N . ALA B 1 427 ? 7.301 10.023 23.766 1 92.5 427 ALA B N 1
ATOM 7987 C CA . ALA B 1 427 ? 8.625 9.508 23.406 1 92.5 427 ALA B CA 1
ATOM 7988 C C . ALA B 1 427 ? 9.414 10.539 22.609 1 92.5 427 ALA B C 1
ATOM 7990 O O . ALA B 1 427 ? 10.562 10.289 22.219 1 92.5 427 ALA B O 1
ATOM 7991 N N . CYS B 1 428 ? 8.875 11.711 22.422 1 94.44 428 CYS B N 1
ATOM 7992 C CA . CYS B 1 428 ? 9.531 12.68 21.547 1 94.44 428 CYS B CA 1
ATOM 7993 C C . CYS B 1 428 ? 10.734 13.312 22.234 1 94.44 428 CYS B C 1
ATOM 7995 O O . CYS B 1 428 ? 10.828 13.297 23.469 1 94.44 428 CYS B O 1
ATOM 7997 N N . PRO B 1 429 ? 11.695 13.82 21.5 1 94.94 429 PRO B N 1
ATOM 7998 C CA . PRO B 1 429 ? 12.859 14.477 22.109 1 94.94 429 PRO B CA 1
ATOM 7999 C C . PRO B 1 429 ? 12.5 15.773 22.828 1 94.94 429 PRO B C 1
ATOM 8001 O O . PRO B 1 429 ? 11.43 16.344 22.594 1 94.94 429 PRO B O 1
ATOM 8004 N N . ALA B 1 430 ? 13.383 16.219 23.688 1 96.5 430 ALA B N 1
ATOM 8005 C CA . ALA B 1 430 ? 13.156 17.406 24.516 1 96.5 430 ALA B CA 1
ATOM 8006 C C . ALA B 1 430 ? 12.875 18.641 23.656 1 96.5 430 ALA B C 1
ATOM 8008 O O . ALA B 1 430 ? 12.023 19.453 24 1 96.5 430 ALA B O 1
ATOM 8009 N N . GLU B 1 431 ? 13.578 18.75 22.594 1 96.75 431 GLU B N 1
ATOM 8010 C CA . GLU B 1 431 ? 13.422 19.938 21.75 1 96.75 431 GLU B CA 1
ATOM 8011 C C . GLU B 1 431 ? 12 20.031 21.203 1 96.75 431 GLU B C 1
ATOM 8013 O O . GLU B 1 431 ? 11.383 21.094 21.25 1 96.75 431 GLU B O 1
ATOM 8018 N N . LEU B 1 432 ? 11.5 18.938 20.672 1 96.56 432 LEU B N 1
ATOM 8019 C CA . LEU B 1 432 ? 10.133 18.922 20.156 1 96.56 432 LEU B CA 1
ATOM 8020 C C . LEU B 1 432 ? 9.133 19.172 21.281 1 96.56 432 LEU B C 1
ATOM 8022 O O . LEU B 1 432 ? 8.164 19.922 21.109 1 96.56 432 LEU B O 1
ATOM 8026 N N . LEU B 1 433 ? 9.359 18.562 22.438 1 97.06 433 LEU B N 1
ATOM 8027 C CA . LEU B 1 433 ? 8.469 18.75 23.578 1 97.06 433 LEU B CA 1
ATOM 8028 C C . LEU B 1 433 ? 8.359 20.234 23.938 1 97.06 433 LEU B C 1
ATOM 8030 O O . LEU B 1 433 ? 7.262 20.734 24.172 1 97.06 433 LEU B O 1
ATOM 8034 N N . THR B 1 434 ? 9.477 20.953 23.984 1 96.38 434 THR B N 1
ATOM 8035 C CA . THR B 1 434 ? 9.5 22.359 24.359 1 96.38 434 THR B CA 1
ATOM 8036 C C . THR B 1 434 ? 8.664 23.188 23.391 1 96.38 434 THR B C 1
ATOM 8038 O O . THR B 1 434 ? 7.961 24.109 23.812 1 96.38 434 THR B O 1
ATOM 8041 N N . LEU B 1 435 ? 8.719 22.844 22.125 1 94.69 435 LEU B N 1
ATOM 8042 C CA . LEU B 1 435 ? 7.992 23.594 21.109 1 94.69 435 LEU B CA 1
ATOM 8043 C C . LEU B 1 435 ? 6.5 23.281 21.172 1 94.69 435 LEU B C 1
ATOM 8045 O O . LEU B 1 435 ? 5.668 24.188 21.078 1 94.69 435 LEU B O 1
ATOM 8049 N N . VAL B 1 436 ? 6.18 22.078 21.422 1 94.81 436 VAL B N 1
ATOM 8050 C CA . VAL B 1 436 ? 4.789 21.625 21.406 1 94.81 436 VAL B CA 1
ATOM 8051 C C . VAL B 1 436 ? 4.074 22.094 22.672 1 94.81 436 VAL B C 1
ATOM 8053 O O . VAL B 1 436 ? 2.904 22.469 22.625 1 94.81 436 VAL B O 1
ATOM 8056 N N . VAL B 1 437 ? 4.719 22.078 23.797 1 92.94 437 VAL B N 1
ATOM 8057 C CA . VAL B 1 437 ? 4.117 22.422 25.078 1 92.94 437 VAL B CA 1
ATOM 8058 C C . VAL B 1 437 ? 3.766 23.906 25.078 1 92.94 437 VAL B C 1
ATOM 8060 O O . VAL B 1 437 ? 2.76 24.312 25.672 1 92.94 437 VAL B O 1
ATOM 8063 N N . ALA B 1 438 ? 4.566 24.672 24.359 1 86.25 438 ALA B N 1
ATOM 8064 C CA . ALA B 1 438 ? 4.312 26.109 24.281 1 86.25 438 ALA B CA 1
ATOM 8065 C C . ALA B 1 438 ? 2.963 26.391 23.641 1 86.25 438 ALA B C 1
ATOM 8067 O O . ALA B 1 438 ? 2.307 27.375 23.953 1 86.25 438 ALA B O 1
ATOM 8068 N N . ASP B 1 439 ? 2.506 25.484 22.797 1 84.88 439 ASP B N 1
ATOM 8069 C CA . ASP B 1 439 ? 1.261 25.656 22.062 1 84.88 439 ASP B CA 1
ATOM 8070 C C . ASP B 1 439 ? 0.125 24.875 22.703 1 84.88 439 ASP B C 1
ATOM 8072 O O . ASP B 1 439 ? -1.047 25.094 22.391 1 84.88 439 ASP B O 1
ATOM 8076 N N . ALA B 1 440 ? 0.47 24.016 23.625 1 90.75 440 ALA B N 1
ATOM 8077 C CA . ALA B 1 440 ? -0.505 23.062 24.156 1 90.75 440 ALA B CA 1
ATOM 8078 C C . ALA B 1 440 ? -1.403 23.703 25.203 1 90.75 440 ALA B C 1
ATOM 8080 O O . ALA B 1 440 ? -0.937 24.5 26.016 1 90.75 440 ALA B O 1
ATOM 8081 N N . PRO B 1 441 ? -2.654 23.359 25.172 1 88.69 441 PRO B N 1
ATOM 8082 C CA . PRO B 1 441 ? -3.531 23.812 26.266 1 88.69 441 PRO B CA 1
ATOM 8083 C C . PRO B 1 441 ? -3.08 23.312 27.625 1 88.69 441 PRO B C 1
ATOM 8085 O O . PRO B 1 441 ? -2.412 22.281 27.719 1 88.69 441 PRO B O 1
ATOM 8088 N N . ALA B 1 442 ? -3.529 24.062 28.641 1 89.88 442 ALA B N 1
ATOM 8089 C CA . ALA B 1 442 ? -3.094 23.766 30.016 1 89.88 442 ALA B CA 1
ATOM 8090 C C . ALA B 1 442 ? -3.473 22.359 30.422 1 89.88 442 ALA B C 1
ATOM 8092 O O . ALA B 1 442 ? -2.688 21.656 31.062 1 89.88 442 ALA B O 1
ATOM 8093 N N . GLU B 1 443 ? -4.621 22 30.047 1 88.38 443 GLU B N 1
ATOM 8094 C CA . GLU B 1 443 ? -5.105 20.672 30.438 1 88.38 443 GLU B CA 1
ATOM 8095 C C . GLU B 1 443 ? -4.258 19.562 29.828 1 88.38 443 GLU B C 1
ATOM 8097 O O . GLU B 1 443 ? -4.027 18.531 30.438 1 88.38 443 GLU B O 1
ATOM 8102 N N . VAL B 1 444 ? -3.844 19.797 28.656 1 91.94 444 VAL B N 1
ATOM 8103 C CA . VAL B 1 444 ? -3.023 18.812 27.953 1 91.94 444 VAL B CA 1
ATOM 8104 C C . VAL B 1 444 ? -1.612 18.797 28.531 1 91.94 444 VAL B C 1
ATOM 8106 O O . VAL B 1 444 ? -0.996 17.75 28.688 1 91.94 444 VAL B O 1
ATOM 8109 N N . GLN B 1 445 ? -1.108 19.969 28.891 1 94.94 445 GLN B N 1
ATOM 8110 C CA . GLN B 1 445 ? 0.208 20.062 29.516 1 94.94 445 GLN B CA 1
ATOM 8111 C C . GLN B 1 445 ? 0.281 19.25 30.797 1 94.94 445 GLN B C 1
ATOM 8113 O O . GLN B 1 445 ? 1.288 18.594 31.062 1 94.94 445 GLN B O 1
ATOM 8118 N N . GLN B 1 446 ? -0.812 19.281 31.5 1 94.44 446 GLN B N 1
ATOM 8119 C CA . GLN B 1 446 ? -0.866 18.609 32.812 1 94.44 446 GLN B CA 1
ATOM 8120 C C . GLN B 1 446 ? -0.751 17.094 32.656 1 94.44 446 GLN B C 1
ATOM 8122 O O . GLN B 1 446 ? -0.354 16.406 33.594 1 94.44 446 GLN B O 1
ATOM 8127 N N . VAL B 1 447 ? -1.098 16.656 31.531 1 93.94 447 VAL B N 1
ATOM 8128 C CA . VAL B 1 447 ? -1.036 15.219 31.281 1 93.94 447 VAL B CA 1
ATOM 8129 C C . VAL B 1 447 ? 0.263 14.875 30.547 1 93.94 447 VAL B C 1
ATOM 8131 O O . VAL B 1 447 ? 0.948 13.914 30.922 1 93.94 447 VAL B O 1
ATOM 8134 N N . LEU B 1 448 ? 0.655 15.609 29.594 1 96.31 448 LEU B N 1
ATOM 8135 C CA . LEU B 1 448 ? 1.777 15.352 28.688 1 96.31 448 LEU B CA 1
ATOM 8136 C C . LEU B 1 448 ? 3.104 15.445 29.438 1 96.31 448 LEU B C 1
ATOM 8138 O O . LEU B 1 448 ? 3.945 14.555 29.344 1 96.31 448 LEU B O 1
ATOM 8142 N N . ILE B 1 449 ? 3.309 16.484 30.281 1 97.5 449 ILE B N 1
ATOM 8143 C CA . ILE B 1 449 ? 4.594 16.781 30.906 1 97.5 449 ILE B CA 1
ATOM 8144 C C . ILE B 1 449 ? 4.949 15.672 31.891 1 97.5 449 ILE B C 1
ATOM 8146 O O . ILE B 1 449 ? 6.023 15.07 31.797 1 97.5 449 ILE B O 1
ATOM 8150 N N . PRO B 1 450 ? 4.02 15.312 32.812 1 96.94 450 PRO B N 1
ATOM 8151 C CA . PRO B 1 450 ? 4.367 14.234 33.719 1 96.94 450 PRO B CA 1
ATOM 8152 C C . PRO B 1 450 ? 4.613 12.906 33.031 1 96.94 450 PRO B C 1
ATOM 8154 O O . PRO B 1 450 ? 5.516 12.156 33.406 1 96.94 450 PRO B O 1
ATOM 8157 N N . GLN B 1 451 ? 3.857 12.625 32.031 1 96.38 451 GLN B N 1
ATOM 8158 C CA . GLN B 1 451 ? 4.027 11.367 31.328 1 96.38 451 GLN B CA 1
ATOM 8159 C C . GLN B 1 451 ? 5.379 11.312 30.609 1 96.38 451 GLN B C 1
ATOM 8161 O O . GLN B 1 451 ? 6.023 10.266 30.578 1 96.38 451 GLN B O 1
ATOM 8166 N N . TRP B 1 452 ? 5.758 12.406 30.047 1 97.19 452 TRP B N 1
ATOM 8167 C CA . TRP B 1 452 ? 7.047 12.5 29.375 1 97.19 452 TRP B CA 1
ATOM 8168 C C . TRP B 1 452 ? 8.195 12.281 30.359 1 97.19 452 TRP B C 1
ATOM 8170 O O . TRP B 1 452 ? 9.148 11.562 30.062 1 97.19 452 TRP B O 1
ATOM 8180 N N . ILE B 1 453 ? 8.141 12.836 31.547 1 97.81 453 ILE B N 1
ATOM 8181 C CA . ILE B 1 453 ? 9.172 12.734 32.594 1 97.81 453 ILE B CA 1
ATOM 8182 C C . ILE B 1 453 ? 9.18 11.32 33.156 1 97.81 453 ILE B C 1
ATOM 8184 O O . ILE B 1 453 ? 10.242 10.742 33.375 1 97.81 453 ILE B O 1
ATOM 8188 N N . GLU B 1 454 ? 8.023 10.773 33.344 1 96.31 454 GLU B N 1
ATOM 8189 C CA . GLU B 1 454 ? 7.91 9.445 33.938 1 96.31 454 GLU B CA 1
ATOM 8190 C C . GLU B 1 454 ? 8.516 8.383 33.031 1 96.31 454 GLU B C 1
ATOM 8192 O O . GLU B 1 454 ? 9.156 7.438 33.5 1 96.31 454 GLU B O 1
ATOM 8197 N N . ARG B 1 455 ? 8.297 8.461 31.797 1 95.06 455 ARG B N 1
ATOM 8198 C CA . ARG B 1 455 ? 8.797 7.488 30.844 1 95.06 455 ARG B CA 1
ATOM 8199 C C . ARG B 1 455 ? 10.32 7.426 30.859 1 95.06 455 ARG B C 1
ATOM 8201 O O . ARG B 1 455 ? 10.906 6.348 30.75 1 95.06 455 ARG B O 1
ATOM 8208 N N . ARG B 1 456 ? 11.023 8.5 31.078 1 93.44 456 ARG B N 1
ATOM 8209 C CA . ARG B 1 456 ? 12.477 8.602 31 1 93.44 456 ARG B CA 1
ATOM 8210 C C . ARG B 1 456 ? 13.094 8.586 32.406 1 93.44 456 ARG B C 1
ATOM 8212 O O . ARG B 1 456 ? 14.203 8.094 32.594 1 93.44 456 ARG B O 1
ATOM 8219 N N . GLY B 1 457 ? 12.398 9.07 33.406 1 96.12 457 GLY B N 1
ATOM 8220 C CA . GLY B 1 457 ? 12.945 9.391 34.719 1 96.12 457 GLY B CA 1
ATOM 8221 C C . GLY B 1 457 ? 13.367 10.844 34.844 1 96.12 457 GLY B C 1
ATOM 8222 O O . GLY B 1 457 ? 13.836 11.453 33.875 1 96.12 457 GLY B O 1
ATOM 8223 N N . ALA B 1 458 ? 13.273 11.445 36 1 96.75 458 ALA B N 1
ATOM 8224 C CA . ALA B 1 458 ? 13.531 12.859 36.25 1 96.75 458 ALA B CA 1
ATOM 8225 C C . ALA B 1 458 ? 14.984 13.219 35.969 1 96.75 458 ALA B C 1
ATOM 8227 O O . ALA B 1 458 ? 15.273 14.289 35.406 1 96.75 458 ALA B O 1
ATOM 8228 N N . ALA B 1 459 ? 15.859 12.352 36.25 1 97.19 459 ALA B N 1
ATOM 8229 C CA . ALA B 1 459 ? 17.281 12.609 36.031 1 97.19 459 ALA B CA 1
ATOM 8230 C C . ALA B 1 459 ? 17.609 12.734 34.562 1 97.19 459 ALA B C 1
ATOM 8232 O O . ALA B 1 459 ? 18.266 13.695 34.125 1 97.19 459 ALA B O 1
ATOM 8233 N N . GLN B 1 460 ? 17.141 11.789 33.812 1 96.56 460 GLN B N 1
ATOM 8234 C CA . GLN B 1 460 ? 17.406 11.805 32.375 1 96.56 460 GLN B CA 1
ATOM 8235 C C . GLN B 1 460 ? 16.688 12.969 31.703 1 96.56 460 GLN B C 1
ATOM 8237 O O . GLN B 1 460 ? 17.25 13.609 30.812 1 96.56 460 GLN B O 1
ATOM 8242 N N . ALA B 1 461 ? 15.461 13.219 32.125 1 97.62 461 ALA B N 1
ATOM 8243 C CA . ALA B 1 461 ? 14.703 14.344 31.578 1 97.62 461 ALA B CA 1
ATOM 8244 C C . ALA B 1 461 ? 15.43 15.664 31.797 1 97.62 461 ALA B C 1
ATOM 8246 O O . ALA B 1 461 ? 15.562 16.469 30.875 1 97.62 461 ALA B O 1
ATOM 8247 N N . SER B 1 462 ? 15.984 15.844 33 1 98.06 462 SER B N 1
ATOM 8248 C CA . SER B 1 462 ? 16.703 17.078 33.344 1 98.06 462 SER B CA 1
ATOM 8249 C C . SER B 1 462 ? 17.984 17.203 32.531 1 98.06 462 SER B C 1
ATOM 8251 O O . SER B 1 462 ? 18.344 18.297 32.094 1 98.06 462 SER B O 1
ATOM 8253 N N . ALA B 1 463 ? 18.609 16.125 32.344 1 96.94 463 ALA B N 1
ATOM 8254 C CA . ALA B 1 463 ? 19.844 16.125 31.594 1 96.94 463 ALA B CA 1
ATOM 8255 C C . ALA B 1 463 ? 19.594 16.5 30.141 1 96.94 463 ALA B C 1
ATOM 8257 O O . ALA B 1 463 ? 20.375 17.266 29.547 1 96.94 463 ALA B O 1
ATOM 8258 N N . GLU B 1 464 ? 18.547 15.938 29.578 1 96.44 464 GLU B N 1
ATOM 8259 C CA . GLU B 1 464 ? 18.203 16.219 28.188 1 96.44 464 GLU B CA 1
ATOM 8260 C C . GLU B 1 464 ? 17.828 17.688 28 1 96.44 464 GLU B C 1
ATOM 8262 O O . GLU B 1 464 ? 18.219 18.312 27.016 1 96.44 464 GLU B O 1
ATOM 8267 N N . LEU B 1 465 ? 17.094 18.234 28.906 1 97.94 465 LEU B N 1
ATOM 8268 C CA . LEU B 1 465 ? 16.688 19.625 28.844 1 97.94 465 LEU B CA 1
ATOM 8269 C C . LEU B 1 465 ? 17.875 20.562 29.031 1 97.94 465 LEU B C 1
ATOM 8271 O O . LEU B 1 465 ? 17.969 21.594 28.375 1 97.94 465 LEU B O 1
ATOM 8275 N N . ALA B 1 466 ? 18.766 20.172 29.906 1 97.62 466 ALA B N 1
ATOM 8276 C CA . ALA B 1 466 ? 19.969 20.969 30.109 1 97.62 466 ALA B CA 1
ATOM 8277 C C . ALA B 1 466 ? 20.844 20.969 28.859 1 97.62 466 ALA B C 1
ATOM 8279 O O . ALA B 1 466 ? 21.406 22 28.484 1 97.62 466 ALA B O 1
ATOM 8280 N N . ALA B 1 467 ? 20.969 19.828 28.281 1 95.75 467 ALA B N 1
ATOM 8281 C CA . ALA B 1 467 ? 21.75 19.734 27.047 1 95.75 467 ALA B CA 1
ATOM 8282 C C . ALA B 1 467 ? 21.141 20.594 25.953 1 95.75 467 ALA B C 1
ATOM 8284 O O . ALA B 1 467 ? 21.859 21.203 25.156 1 95.75 467 ALA B O 1
ATOM 8285 N N . LEU B 1 468 ? 19.812 20.641 25.906 1 96.88 468 LEU B N 1
ATOM 8286 C CA . LEU B 1 468 ? 19.109 21.469 24.938 1 96.88 468 LEU B CA 1
ATOM 8287 C C . LEU B 1 468 ? 19.406 22.953 25.172 1 96.88 468 LEU B C 1
ATOM 8289 O O . LEU B 1 468 ? 19.656 23.703 24.219 1 96.88 468 LEU B O 1
ATOM 8293 N N . LEU B 1 469 ? 19.453 23.359 26.391 1 97.19 469 LEU B N 1
ATOM 8294 C CA . LEU B 1 469 ? 19.719 24.75 26.75 1 97.19 469 LEU B CA 1
ATOM 8295 C C . LEU B 1 469 ? 21.141 25.156 26.375 1 97.19 469 LEU B C 1
ATOM 8297 O O . LEU B 1 469 ? 21.375 26.312 26.016 1 97.19 469 LEU B O 1
ATOM 8301 N N . ARG B 1 470 ? 22.031 24.25 26.359 1 95.56 470 ARG B N 1
ATOM 8302 C CA . ARG B 1 470 ? 23.422 24.516 25.969 1 95.56 470 ARG B CA 1
ATOM 8303 C C . ARG B 1 470 ? 23.547 24.656 24.453 1 95.56 470 ARG B C 1
ATOM 8305 O O . ARG B 1 470 ? 24.297 25.484 23.953 1 95.56 470 ARG B O 1
ATOM 8312 N N . ARG B 1 471 ? 22.75 23.938 23.766 1 93.25 471 ARG B N 1
ATOM 8313 C CA . ARG B 1 471 ? 22.922 23.766 22.328 1 93.25 471 ARG B CA 1
ATOM 8314 C C . ARG B 1 471 ? 22.141 24.812 21.547 1 93.25 471 ARG B C 1
ATOM 8316 O O . ARG B 1 471 ? 22.578 25.281 20.5 1 93.25 471 ARG B O 1
ATOM 8323 N N . VAL B 1 472 ? 20.984 25.188 22.078 1 94.31 472 VAL B N 1
ATOM 8324 C CA . VAL B 1 472 ? 20.062 25.984 21.281 1 94.31 472 VAL B CA 1
ATOM 8325 C C . VAL B 1 472 ? 19.953 27.391 21.875 1 94.31 472 VAL B C 1
ATOM 8327 O O . VAL B 1 472 ? 19.578 27.547 23.031 1 94.31 472 VAL B O 1
ATOM 8330 N N . ASP B 1 473 ? 20.297 28.312 21.047 1 93.38 473 ASP B N 1
ATOM 8331 C CA . ASP B 1 473 ? 20.109 29.703 21.438 1 93.38 473 ASP B CA 1
ATOM 8332 C C . ASP B 1 473 ? 18.812 30.266 20.875 1 93.38 473 ASP B C 1
ATOM 8334 O O . ASP B 1 473 ? 18.828 31.047 19.922 1 93.38 473 ASP B O 1
ATOM 8338 N N . ASP B 1 474 ? 17.734 29.906 21.359 1 92.75 474 ASP B N 1
ATOM 8339 C CA . ASP B 1 474 ? 16.391 30.344 20.984 1 92.75 474 ASP B CA 1
ATOM 8340 C C . ASP B 1 474 ? 15.555 30.672 22.219 1 92.75 474 ASP B C 1
ATOM 8342 O O . ASP B 1 474 ? 15.312 29.797 23.062 1 92.75 474 ASP B O 1
ATOM 8346 N N . PRO B 1 475 ? 15.133 31.875 22.297 1 92.88 475 PRO B N 1
ATOM 8347 C CA . PRO B 1 475 ? 14.438 32.312 23.5 1 92.88 475 PRO B CA 1
ATOM 8348 C C . PRO B 1 475 ? 13.203 31.484 23.828 1 92.88 475 PRO B C 1
ATOM 8350 O O . PRO B 1 475 ? 12.953 31.156 24.984 1 92.88 475 PRO B O 1
ATOM 8353 N N . THR B 1 476 ? 12.383 31.172 22.828 1 91.06 476 THR B N 1
ATOM 8354 C CA . THR B 1 476 ? 11.164 30.391 23.047 1 91.06 476 THR B CA 1
ATOM 8355 C C . THR B 1 476 ? 11.5 29.016 23.625 1 91.06 476 THR B C 1
ATOM 8357 O O . THR B 1 476 ? 10.859 28.562 24.562 1 91.06 476 THR B O 1
ATOM 8360 N N . ILE B 1 477 ? 12.438 28.375 23.156 1 94.31 477 ILE B N 1
ATOM 8361 C CA . ILE B 1 477 ? 12.859 27.062 23.609 1 94.31 477 ILE B CA 1
ATOM 8362 C C . ILE B 1 477 ? 13.469 27.172 25.016 1 94.31 477 ILE B C 1
ATOM 8364 O O . ILE B 1 477 ? 13.219 26.328 25.875 1 94.31 477 ILE B O 1
ATOM 8368 N N . ARG B 1 478 ? 14.297 28.203 25.156 1 95.75 478 ARG B N 1
ATOM 8369 C CA . ARG B 1 478 ? 14.953 28.422 26.438 1 95.75 478 ARG B CA 1
ATOM 8370 C C . ARG B 1 478 ? 13.93 28.562 27.562 1 95.75 478 ARG B C 1
ATOM 8372 O O . ARG B 1 478 ? 14.023 27.875 28.578 1 95.75 478 ARG B O 1
ATOM 8379 N N . LEU B 1 479 ? 12.922 29.406 27.328 1 94.56 479 LEU B N 1
ATOM 8380 C CA . LEU B 1 479 ? 11.898 29.625 28.344 1 94.56 479 LEU B CA 1
ATOM 8381 C C . LEU B 1 479 ? 11.094 28.344 28.594 1 94.56 479 LEU B C 1
ATOM 8383 O O . LEU B 1 479 ? 10.812 28 29.734 1 94.56 479 LEU B O 1
ATOM 8387 N N . ALA B 1 480 ? 10.766 27.703 27.578 1 94.88 480 ALA B N 1
ATOM 8388 C CA . ALA B 1 480 ? 9.992 26.469 27.688 1 94.88 480 ALA B CA 1
ATOM 8389 C C . ALA B 1 480 ? 10.781 25.391 28.422 1 94.88 480 ALA B C 1
ATOM 8391 O O . ALA B 1 480 ? 10.234 24.672 29.266 1 94.88 480 ALA B O 1
ATOM 8392 N N . ALA B 1 481 ? 12.039 25.234 28.094 1 97.12 481 ALA B N 1
ATOM 8393 C CA . ALA B 1 481 ? 12.883 24.234 28.719 1 97.12 481 ALA B CA 1
ATOM 8394 C C . ALA B 1 481 ? 13.023 24.484 30.219 1 97.12 481 ALA B C 1
ATOM 8396 O O . ALA B 1 481 ? 12.938 23.562 31.016 1 97.12 481 ALA B O 1
ATOM 8397 N N . LEU B 1 482 ? 13.258 25.766 30.578 1 96.31 482 LEU B N 1
ATOM 8398 C CA . LEU B 1 482 ? 13.367 26.109 31.984 1 96.31 482 LEU B CA 1
ATOM 8399 C C . LEU B 1 482 ? 12.055 25.828 32.719 1 96.31 482 LEU B C 1
ATOM 8401 O O . LEU B 1 482 ? 12.062 25.359 33.844 1 96.31 482 LEU B O 1
ATOM 8405 N N . GLY B 1 483 ? 10.922 26.156 32.031 1 95 483 GLY B N 1
ATOM 8406 C CA . GLY B 1 483 ? 9.625 25.828 32.594 1 95 483 GLY B CA 1
ATOM 8407 C C . GLY B 1 483 ? 9.445 24.344 32.844 1 95 483 GLY B C 1
ATOM 8408 O O . GLY B 1 483 ? 8.867 23.938 33.844 1 95 483 GLY B O 1
ATOM 8409 N N . LEU B 1 484 ? 9.938 23.516 31.969 1 96.94 484 LEU B N 1
ATOM 8410 C CA . LEU B 1 484 ? 9.836 22.062 32.094 1 96.94 484 LEU B CA 1
ATOM 8411 C C . LEU B 1 484 ? 10.727 21.547 33.219 1 96.94 484 LEU B C 1
ATOM 8413 O O . LEU B 1 484 ? 10.359 20.594 33.906 1 96.94 484 LEU B O 1
ATOM 8417 N N . LEU B 1 485 ? 11.914 22.172 33.344 1 97.12 485 LEU B N 1
ATOM 8418 C CA . LEU B 1 485 ? 12.852 21.75 34.375 1 97.12 485 LEU B CA 1
ATOM 8419 C C . LEU B 1 485 ? 12.25 21.953 35.75 1 97.12 485 LEU B C 1
ATOM 8421 O O . LEU B 1 485 ? 12.625 21.266 36.719 1 97.12 485 LEU B O 1
ATOM 8425 N N . GLU B 1 486 ? 11.312 22.859 35.875 1 94.56 486 GLU B N 1
ATOM 8426 C CA . GLU B 1 486 ? 10.617 23.078 37.156 1 94.56 486 GLU B CA 1
ATOM 8427 C C . GLU B 1 486 ? 9.859 21.828 37.594 1 94.56 486 GLU B C 1
ATOM 8429 O O . GLU B 1 486 ? 9.703 21.562 38.781 1 94.56 486 GLU B O 1
ATOM 8434 N N . HIS B 1 487 ? 9.461 21.016 36.688 1 95.81 487 HIS B N 1
ATOM 8435 C CA . HIS B 1 487 ? 8.648 19.828 36.969 1 95.81 487 HIS B CA 1
ATOM 8436 C C . HIS B 1 487 ? 9.523 18.641 37.344 1 95.81 487 HIS B C 1
ATOM 8438 O O . HIS B 1 487 ? 9.008 17.578 37.719 1 95.81 487 HIS B O 1
ATOM 8444 N N . THR B 1 488 ? 10.812 18.797 37.281 1 95.81 488 THR B N 1
ATOM 8445 C CA . THR B 1 488 ? 11.711 17.688 37.625 1 95.81 488 THR B CA 1
ATOM 8446 C C . THR B 1 488 ? 12.273 17.844 39.031 1 95.81 488 THR B C 1
ATOM 8448 O O . THR B 1 488 ? 13.164 17.094 39.438 1 95.81 488 THR B O 1
ATOM 8451 N N . ARG B 1 489 ? 11.906 18.766 39.781 1 90.81 489 ARG B N 1
ATOM 8452 C CA . ARG B 1 489 ? 12.203 18.953 41.219 1 90.81 489 ARG B CA 1
ATOM 8453 C C . ARG B 1 489 ? 13.703 19.094 41.438 1 90.81 489 ARG B C 1
ATOM 8455 O O . ARG B 1 489 ? 14.367 19.891 40.781 1 90.81 489 ARG B O 1
ATOM 8462 N N . ASP B 1 490 ? 14.289 18.297 42.188 1 93.25 490 ASP B N 1
ATOM 8463 C CA . ASP B 1 490 ? 15.68 18.453 42.625 1 93.25 490 ASP B CA 1
ATOM 8464 C C . ASP B 1 490 ? 16.641 18.172 41.469 1 93.25 490 ASP B C 1
ATOM 8466 O O . ASP B 1 490 ? 17.688 18.812 41.344 1 93.25 490 ASP B O 1
ATOM 8470 N N . ASP B 1 491 ? 16.266 17.266 40.719 1 96.44 491 ASP B N 1
ATOM 8471 C CA . ASP B 1 491 ? 17.109 16.953 39.562 1 96.44 491 ASP B CA 1
ATOM 8472 C C . ASP B 1 491 ? 17.219 18.141 38.594 1 96.44 491 ASP B C 1
ATOM 8474 O O . ASP B 1 491 ? 18.281 18.406 38.031 1 96.44 491 ASP B O 1
ATOM 8478 N N . GLY B 1 492 ? 16.109 18.859 38.438 1 96.31 492 GLY B N 1
ATOM 8479 C CA . GLY B 1 492 ? 16.094 20.047 37.594 1 96.31 492 GLY B CA 1
ATOM 8480 C C . GLY B 1 492 ? 16.938 21.172 38.156 1 96.31 492 GLY B C 1
ATOM 8481 O O . GLY B 1 492 ? 17.672 21.828 37.406 1 96.31 492 GLY B O 1
ATOM 8482 N N . VAL B 1 493 ? 16.875 21.359 39.344 1 94.44 493 VAL B N 1
ATOM 8483 C CA . VAL B 1 493 ? 17.641 22.406 40 1 94.44 493 VAL B CA 1
ATOM 8484 C C . VAL B 1 493 ? 19.141 22.125 39.844 1 94.44 493 VAL B C 1
ATOM 8486 O O . VAL B 1 493 ? 19.922 23.031 39.531 1 94.44 493 VAL B O 1
ATOM 8489 N N . SER B 1 494 ? 19.484 20.906 40.094 1 95.56 494 SER B N 1
ATOM 8490 C CA . SER B 1 494 ? 20.891 20.5 39.938 1 95.56 494 SER B CA 1
ATOM 8491 C C . SER B 1 494 ? 21.375 20.719 38.531 1 95.56 494 SER B C 1
ATOM 8493 O O . SER B 1 494 ? 22.484 21.219 38.312 1 95.56 494 SER B O 1
ATOM 8495 N N . ALA B 1 495 ? 20.547 20.406 37.594 1 97.06 495 ALA B N 1
ATOM 8496 C CA . ALA B 1 495 ? 20.906 20.562 36.188 1 97.06 495 ALA B CA 1
ATOM 8497 C C . ALA B 1 495 ? 21.078 22.031 35.812 1 97.06 495 ALA B C 1
ATOM 8499 O O . ALA B 1 495 ? 22.016 22.391 35.094 1 97.06 495 ALA B O 1
ATOM 8500 N N . VAL B 1 496 ? 20.219 22.891 36.312 1 96.25 496 VAL B N 1
ATOM 8501 C CA . VAL B 1 496 ? 20.281 24.312 36 1 96.25 496 VAL B CA 1
ATOM 8502 C C . VAL B 1 496 ? 21.5 24.938 36.656 1 96.25 496 VAL B C 1
ATOM 8504 O O . VAL B 1 496 ? 22.109 25.859 36.125 1 96.25 496 VAL B O 1
ATOM 8507 N N . ARG B 1 497 ? 21.875 24.5 37.75 1 94.44 497 ARG B N 1
ATOM 8508 C CA . ARG B 1 497 ? 23.047 25 38.469 1 94.44 497 ARG B CA 1
ATOM 8509 C C . ARG B 1 497 ? 24.312 24.781 37.625 1 94.44 497 ARG B C 1
ATOM 8511 O O . ARG B 1 497 ? 25.234 25.609 37.656 1 94.44 497 ARG B O 1
ATOM 8518 N N . GLU B 1 498 ? 24.312 23.75 36.938 1 95.44 498 GLU B N 1
ATOM 8519 C CA . GLU B 1 498 ? 25.469 23.438 36.125 1 95.44 498 GLU B CA 1
ATOM 8520 C C . GLU B 1 498 ? 25.562 24.359 34.906 1 95.44 498 GLU B C 1
ATOM 8522 O O . GLU B 1 498 ? 26.609 24.453 34.281 1 95.44 498 GLU B O 1
ATOM 8527 N N . LEU B 1 499 ? 24.5 25.078 34.625 1 97 499 LEU B N 1
ATOM 8528 C CA . LEU B 1 499 ? 24.438 25.906 33.438 1 97 499 LEU B CA 1
ATOM 8529 C C . LEU B 1 499 ? 24.766 27.359 33.75 1 97 499 LEU B C 1
ATOM 8531 O O . LEU B 1 499 ? 24.844 28.188 32.844 1 97 499 LEU B O 1
ATOM 8535 N N . THR B 1 500 ? 25.062 27.672 34.938 1 94.94 500 THR B N 1
ATOM 8536 C CA . THR B 1 500 ? 25.188 29.047 35.375 1 94.94 500 THR B CA 1
ATOM 8537 C C . THR B 1 500 ? 26.359 29.734 34.656 1 94.94 500 THR B C 1
ATOM 8539 O O . THR B 1 500 ? 26.344 30.953 34.5 1 94.94 500 THR B O 1
ATOM 8542 N N . GLU B 1 501 ? 27.328 28.922 34.188 1 94.56 501 GLU B N 1
ATOM 8543 C CA . GLU B 1 501 ? 28.5 29.516 33.531 1 94.56 501 GLU B CA 1
ATOM 8544 C C . GLU B 1 501 ? 28.453 29.312 32.031 1 94.56 501 GLU B C 1
ATOM 8546 O O . GLU B 1 501 ? 29.406 29.672 31.328 1 94.56 501 GLU B O 1
ATOM 8551 N N . ASP B 1 502 ? 27.391 28.797 31.625 1 95.25 502 ASP B N 1
ATOM 8552 C CA . ASP B 1 502 ? 27.266 28.531 30.203 1 95.25 502 ASP B CA 1
ATOM 8553 C C . ASP B 1 502 ? 27.125 29.828 29.406 1 95.25 502 ASP B C 1
ATOM 8555 O O . ASP B 1 502 ? 26.469 30.766 29.859 1 95.25 502 ASP B O 1
ATOM 8559 N N . ALA B 1 503 ? 27.672 29.875 28.266 1 91.19 503 ALA B N 1
ATOM 8560 C CA . ALA B 1 503 ? 27.703 31.094 27.453 1 91.19 503 ALA B CA 1
ATOM 8561 C C . ALA B 1 503 ? 26.312 31.422 26.906 1 91.19 503 ALA B C 1
ATOM 8563 O O . ALA B 1 503 ? 25.984 32.594 26.719 1 91.19 503 ALA B O 1
ATOM 8564 N N . VAL B 1 504 ? 25.531 30.453 26.672 1 91.75 504 VAL B N 1
ATOM 8565 C CA . VAL B 1 504 ? 24.25 30.656 26.031 1 91.75 504 VAL B CA 1
ATOM 8566 C C . VAL B 1 504 ? 23.141 30.703 27.094 1 91.75 504 VAL B C 1
ATOM 8568 O O . VAL B 1 504 ? 22.375 31.672 27.156 1 91.75 504 VAL B O 1
ATOM 8571 N N . ALA B 1 505 ? 23.125 29.75 28.031 1 94.75 505 ALA B N 1
ATOM 8572 C CA . ALA B 1 505 ? 22 29.578 28.953 1 94.75 505 ALA B CA 1
ATOM 8573 C C . ALA B 1 505 ? 22.297 30.234 30.312 1 94.75 505 ALA B C 1
ATOM 8575 O O . ALA B 1 505 ? 21.406 30.344 31.156 1 94.75 505 ALA B O 1
ATOM 8576 N N . GLY B 1 506 ? 23.516 30.672 30.484 1 95.12 506 GLY B N 1
ATOM 8577 C CA . GLY B 1 506 ? 23.953 31.141 31.781 1 95.12 506 GLY B CA 1
ATOM 8578 C C . GLY B 1 506 ? 23.062 32.219 32.375 1 95.12 506 GLY B C 1
ATOM 8579 O O . GLY B 1 506 ? 22.531 32.062 33.469 1 95.12 506 GLY B O 1
ATOM 8580 N N . PRO B 1 507 ? 22.906 33.281 31.641 1 94.5 507 PRO B N 1
ATOM 8581 C CA . PRO B 1 507 ? 22.062 34.375 32.188 1 94.5 507 PRO B CA 1
ATOM 8582 C C . PRO B 1 507 ? 20.672 33.875 32.562 1 94.5 507 PRO B C 1
ATOM 8584 O O . PRO B 1 507 ? 20.172 34.25 33.656 1 94.5 507 PRO B O 1
ATOM 8587 N N . ALA B 1 508 ? 20.031 33.125 31.781 1 95.69 508 ALA B N 1
ATOM 8588 C CA . ALA B 1 508 ? 18.688 32.656 32.062 1 95.69 508 ALA B CA 1
ATOM 8589 C C . ALA B 1 508 ? 18.688 31.688 33.25 1 95.69 508 ALA B C 1
ATOM 8591 O O . ALA B 1 508 ? 17.75 31.672 34.062 1 95.69 508 ALA B O 1
ATOM 8592 N N . ALA B 1 509 ? 19.734 30.844 33.281 1 95.81 509 ALA B N 1
ATOM 8593 C CA . ALA B 1 509 ? 19.859 29.891 34.375 1 95.81 509 ALA B CA 1
ATOM 8594 C C . ALA B 1 509 ? 19.969 30.625 35.719 1 95.81 509 ALA B C 1
ATOM 8596 O O . ALA B 1 509 ? 19.297 30.25 36.688 1 95.81 509 ALA B O 1
ATOM 8597 N N . ARG B 1 510 ? 20.797 31.625 35.719 1 96.12 510 ARG B N 1
ATOM 8598 C CA . ARG B 1 510 ? 20.984 32.406 36.969 1 96.12 510 ARG B CA 1
ATOM 8599 C C . ARG B 1 510 ? 19.688 33.094 37.375 1 96.12 510 ARG B C 1
ATOM 8601 O O . ARG B 1 510 ? 19.328 33.094 38.562 1 96.12 510 ARG B O 1
ATOM 8608 N N . MET B 1 511 ? 19.016 33.625 36.438 1 94.5 511 MET B N 1
ATOM 8609 C CA . MET B 1 511 ? 17.734 34.281 36.75 1 94.5 511 MET B CA 1
ATOM 8610 C C . MET B 1 511 ? 16.703 33.281 37.25 1 94.5 511 MET B C 1
ATOM 8612 O O . MET B 1 511 ? 15.93 33.594 38.156 1 94.5 511 MET B O 1
ATOM 8616 N N . TRP B 1 512 ? 16.672 32.125 36.656 1 94.44 512 TRP B N 1
ATOM 8617 C CA . TRP B 1 512 ? 15.758 31.078 37.031 1 94.44 512 TRP B CA 1
ATOM 8618 C C . TRP B 1 512 ? 16.016 30.625 38.469 1 94.44 512 TRP B C 1
ATOM 8620 O O . TRP B 1 512 ? 15.07 30.453 39.25 1 94.44 512 TRP B O 1
ATOM 8630 N N . LEU B 1 513 ? 17.281 30.422 38.812 1 93.38 513 LEU B N 1
ATOM 8631 C CA . LEU B 1 513 ? 17.656 30 40.156 1 93.38 513 LEU B CA 1
ATOM 8632 C C . LEU B 1 513 ? 17.281 31.062 41.188 1 93.38 513 LEU B C 1
ATOM 8634 O O . LEU B 1 513 ? 16.844 30.734 42.281 1 93.38 513 LEU B O 1
ATOM 8638 N N . GLN B 1 514 ? 17.406 32.25 40.781 1 91.44 514 GLN B N 1
ATOM 8639 C CA . GLN B 1 514 ? 17.109 33.375 41.688 1 91.44 514 GLN B CA 1
ATOM 8640 C C . GLN B 1 514 ? 15.609 33.5 41.938 1 91.44 514 GLN B C 1
ATOM 8642 O O . GLN B 1 514 ? 15.188 33.875 43.031 1 91.44 514 GLN B O 1
ATOM 8647 N N . ALA B 1 515 ? 14.844 33.25 40.969 1 88.69 515 ALA B N 1
ATOM 8648 C CA . ALA B 1 515 ? 13.398 33.406 41.031 1 88.69 515 ALA B CA 1
ATOM 8649 C C . ALA B 1 515 ? 12.758 32.281 41.844 1 88.69 515 ALA B C 1
ATOM 8651 O O . ALA B 1 515 ? 11.578 32.344 42.188 1 88.69 515 ALA B O 1
ATOM 8652 N N . ARG B 1 516 ? 13.516 31.328 42.125 1 87.31 516 ARG B N 1
ATOM 8653 C CA . ARG B 1 516 ? 12.945 30.203 42.844 1 87.31 516 ARG B CA 1
ATOM 8654 C C . ARG B 1 516 ? 12.609 30.609 44.281 1 87.31 516 ARG B C 1
ATOM 8656 O O . ARG B 1 516 ? 13.344 31.391 44.906 1 87.31 516 ARG B O 1
ATOM 8663 N N . PRO B 1 517 ? 11.562 30.25 44.812 1 80.31 517 PRO B N 1
ATOM 8664 C CA . PRO B 1 517 ? 11.141 30.656 46.156 1 80.31 517 PRO B CA 1
ATOM 8665 C C . PRO B 1 517 ? 12.148 30.266 47.25 1 80.31 517 PRO B C 1
ATOM 8667 O O . PRO B 1 517 ? 12.312 30.984 48.219 1 80.31 517 PRO B O 1
ATOM 8670 N N . THR B 1 518 ? 12.773 29.141 47.094 1 76.5 518 THR B N 1
ATOM 8671 C CA . THR B 1 518 ? 13.641 28.625 48.125 1 76.5 518 THR B CA 1
ATOM 8672 C C . THR B 1 518 ? 15.039 29.203 48.031 1 76.5 518 THR B C 1
ATOM 8674 O O . THR B 1 518 ? 15.906 28.938 48.844 1 76.5 518 THR B O 1
ATOM 8677 N N . SER B 1 519 ? 15.117 29.969 46.969 1 75.31 519 SER B N 1
ATOM 8678 C CA . SER B 1 519 ? 16.484 30.406 46.75 1 75.31 519 SER B CA 1
ATOM 8679 C C . SER B 1 519 ? 16.859 31.594 47.625 1 75.31 519 SER B C 1
ATOM 8681 O O . SER B 1 519 ? 16.062 32.531 47.781 1 75.31 519 SER B O 1
ATOM 8683 N N . THR B 1 520 ? 17.953 31.5 48.312 1 72.62 520 THR B N 1
ATOM 8684 C CA . THR B 1 520 ? 18.469 32.594 49.156 1 72.62 520 THR B CA 1
ATOM 8685 C C . THR B 1 520 ? 19.719 33.188 48.531 1 72.62 520 THR B C 1
ATOM 8687 O O . THR B 1 520 ? 20.281 34.156 49.062 1 72.62 520 THR B O 1
ATOM 8690 N N . GLU B 1 521 ? 20.031 32.656 47.469 1 71.44 521 GLU B N 1
ATOM 8691 C CA . GLU B 1 521 ? 21.281 33.094 46.844 1 71.44 521 GLU B CA 1
ATOM 8692 C C . GLU B 1 521 ? 21.047 34.125 45.75 1 71.44 521 GLU B C 1
ATOM 8694 O O . GLU B 1 521 ? 20.062 34.062 45.031 1 71.44 521 GLU B O 1
ATOM 8699 N N . ASN B 1 522 ? 21.781 35.25 45.812 1 78.62 522 ASN B N 1
ATOM 8700 C CA . ASN B 1 522 ? 21.812 36.25 44.75 1 78.62 522 ASN B CA 1
ATOM 8701 C C . ASN B 1 522 ? 22.734 35.812 43.594 1 78.62 522 ASN B C 1
ATOM 8703 O O . ASN B 1 522 ? 23.938 36.062 43.656 1 78.62 522 ASN B O 1
ATOM 8707 N N . THR B 1 523 ? 22.25 35.125 42.656 1 83.69 523 THR B N 1
ATOM 8708 C CA . THR B 1 523 ? 23.047 34.5 41.625 1 83.69 523 THR B CA 1
ATOM 8709 C C . THR B 1 523 ? 23.078 35.406 40.375 1 83.69 523 THR B C 1
ATOM 8711 O O . THR B 1 523 ? 23.953 35.219 39.5 1 83.69 523 THR B O 1
ATOM 8714 N N . ALA B 1 524 ? 22.234 36.406 40.25 1 90.19 524 ALA B N 1
ATOM 8715 C CA . ALA B 1 524 ? 22.094 37.219 39.031 1 90.19 524 ALA B CA 1
ATOM 8716 C C . ALA B 1 524 ? 23.312 38.094 38.844 1 90.19 524 ALA B C 1
ATOM 8718 O O . ALA B 1 524 ? 23.875 38.625 39.812 1 90.19 524 ALA B O 1
ATOM 8719 N N . ARG B 1 525 ? 23.781 38.25 37.688 1 93.12 525 ARG B N 1
ATOM 8720 C CA . ARG B 1 525 ? 24.859 39.156 37.25 1 93.12 525 ARG B CA 1
ATOM 8721 C C . ARG B 1 525 ? 24.297 40.344 36.5 1 93.12 525 ARG B C 1
ATOM 8723 O O . ARG B 1 525 ? 23.156 40.312 36.031 1 93.12 525 ARG B O 1
ATOM 8730 N N . PRO B 1 526 ? 25.094 41.375 36.438 1 89.88 526 PRO B N 1
ATOM 8731 C CA . PRO B 1 526 ? 24.625 42.531 35.688 1 89.88 526 PRO B CA 1
ATOM 8732 C C . PRO B 1 526 ? 24.281 42.188 34.25 1 89.88 526 PRO B C 1
ATOM 8734 O O . PRO B 1 526 ? 25.047 41.531 33.562 1 89.88 526 PRO B O 1
ATOM 8737 N N . GLY B 1 527 ? 23.094 42.594 33.844 1 91.62 527 GLY B N 1
ATOM 8738 C CA . GLY B 1 527 ? 22.656 42.375 32.469 1 91.62 527 GLY B CA 1
ATOM 8739 C C . GLY B 1 527 ? 21.75 41.156 32.344 1 91.62 527 GLY B C 1
ATOM 8740 O O . GLY B 1 527 ? 21.031 41.031 31.359 1 91.62 527 GLY B O 1
ATOM 8741 N N . ASP B 1 528 ? 21.781 40.281 33.344 1 94.31 528 ASP B N 1
ATOM 8742 C CA . ASP B 1 528 ? 21.016 39.031 33.281 1 94.31 528 ASP B CA 1
ATOM 8743 C C . ASP B 1 528 ? 19.516 39.312 33.219 1 94.31 528 ASP B C 1
ATOM 8745 O O . ASP B 1 528 ? 18.797 38.688 32.438 1 94.31 528 ASP B O 1
ATOM 8749 N N . GLU B 1 529 ? 19.062 40.219 33.938 1 92.38 529 GLU B N 1
ATOM 8750 C CA . GLU B 1 529 ? 17.641 40.562 34 1 92.38 529 GLU B CA 1
ATOM 8751 C C . GLU B 1 529 ? 17.141 41.031 32.625 1 92.38 529 GLU B C 1
ATOM 8753 O O . GLU B 1 529 ? 16.062 40.656 32.188 1 92.38 529 GLU B O 1
ATOM 8758 N N . LEU B 1 530 ? 17.922 41.844 32.062 1 93.19 530 LEU B N 1
ATOM 8759 C CA . LEU B 1 530 ? 17.547 42.375 30.734 1 93.19 530 LEU B CA 1
ATOM 8760 C C . LEU B 1 530 ? 17.5 41.219 29.703 1 93.19 530 LEU B C 1
ATOM 8762 O O . LEU B 1 530 ? 16.547 41.125 28.922 1 93.19 530 LEU B O 1
ATOM 8766 N N . LEU B 1 531 ? 18.531 40.469 29.734 1 94.31 531 LEU B N 1
ATOM 8767 C CA . LEU B 1 531 ? 18.594 39.344 28.781 1 94.31 531 LEU B CA 1
ATOM 8768 C C . LEU B 1 531 ? 17.422 38.406 28.953 1 94.31 531 LEU B C 1
ATOM 8770 O O . LEU B 1 531 ? 16.844 37.938 27.984 1 94.31 531 LEU B O 1
ATOM 8774 N N . PHE B 1 532 ? 17.062 38.125 30.172 1 93.31 532 PHE B N 1
ATOM 8775 C CA . PHE B 1 532 ? 15.938 37.25 30.469 1 93.31 532 PHE B CA 1
ATOM 8776 C C . PHE B 1 532 ? 14.625 37.906 30.031 1 93.31 532 PHE B C 1
ATOM 8778 O O . PHE B 1 532 ? 13.742 37.219 29.516 1 93.31 532 PHE B O 1
ATOM 8785 N N . SER B 1 533 ? 14.5 39.156 30.281 1 91.75 533 SER B N 1
ATOM 8786 C CA . SER B 1 533 ? 13.305 39.875 29.844 1 91.75 533 SER B CA 1
ATOM 8787 C C . SER B 1 533 ? 13.172 39.875 28.328 1 91.75 533 SER B C 1
ATOM 8789 O O . SER B 1 533 ? 12.055 39.781 27.797 1 91.75 533 SER B O 1
ATOM 8791 N N . LEU B 1 534 ? 14.273 39.938 27.688 1 93.12 534 LEU B N 1
ATOM 8792 C CA . LEU B 1 534 ? 14.266 39.906 26.234 1 93.12 534 LEU B CA 1
ATOM 8793 C C . LEU B 1 534 ? 13.789 38.562 25.734 1 93.12 534 LEU B C 1
ATOM 8795 O O . LEU B 1 534 ? 13.141 38.469 24.688 1 93.12 534 LEU B O 1
ATOM 8799 N N . ASP B 1 535 ? 14.148 37.469 26.406 1 93.88 535 ASP B N 1
ATOM 8800 C CA . ASP B 1 535 ? 13.609 36.156 26.062 1 93.88 535 ASP B CA 1
ATOM 8801 C C . ASP B 1 535 ? 12.078 36.188 26.094 1 93.88 535 ASP B C 1
ATOM 8803 O O . ASP B 1 535 ? 11.438 35.656 25.188 1 93.88 535 ASP B O 1
ATOM 8807 N N . GLY B 1 536 ? 11.523 36.719 27.109 1 91.44 536 GLY B N 1
ATOM 8808 C CA . GLY B 1 536 ? 10.078 36.844 27.234 1 91.44 536 GLY B CA 1
ATOM 8809 C C . GLY B 1 536 ? 9.453 37.656 26.109 1 91.44 536 GLY B C 1
ATOM 8810 O O . GLY B 1 536 ? 8.414 37.281 25.562 1 91.44 536 GLY B O 1
ATOM 8811 N N . MET B 1 537 ? 10.125 38.75 25.797 1 91 537 MET B N 1
ATOM 8812 C CA . MET B 1 537 ? 9.633 39.625 24.734 1 91 537 MET B CA 1
ATOM 8813 C C . MET B 1 537 ? 9.656 38.906 23.391 1 91 537 MET B C 1
ATOM 8815 O O . MET B 1 537 ? 8.711 39.031 22.609 1 91 537 MET B O 1
ATOM 8819 N N . ALA B 1 538 ? 10.742 38.281 23.188 1 91.38 538 ALA B N 1
ATOM 8820 C CA . ALA B 1 538 ? 10.875 37.531 21.938 1 91.38 538 ALA B CA 1
ATOM 8821 C C . ALA B 1 538 ? 9.789 36.469 21.812 1 91.38 538 ALA B C 1
ATOM 8823 O O . ALA B 1 538 ? 9.219 36.281 20.734 1 91.38 538 ALA B O 1
ATOM 8824 N N . ALA B 1 539 ? 9.539 35.719 22.844 1 87.69 539 ALA B N 1
ATOM 8825 C CA . ALA B 1 539 ? 8.5 34.719 22.844 1 87.69 539 ALA B CA 1
ATOM 8826 C C . ALA B 1 539 ? 7.125 35.312 22.594 1 87.69 539 ALA B C 1
ATOM 8828 O O . ALA B 1 539 ? 6.309 34.75 21.859 1 87.69 539 ALA B O 1
ATOM 8829 N N . ALA B 1 540 ? 6.918 36.438 23.203 1 86.25 540 ALA B N 1
ATOM 8830 C CA . ALA B 1 540 ? 5.652 37.156 23.016 1 86.25 540 ALA B CA 1
ATOM 8831 C C . ALA B 1 540 ? 5.484 37.594 21.562 1 86.25 540 ALA B C 1
ATOM 8833 O O . ALA B 1 540 ? 4.387 37.531 21.016 1 86.25 540 ALA B O 1
ATOM 8834 N N . LEU B 1 541 ? 6.547 38.094 21.047 1 86.19 541 LEU B N 1
ATOM 8835 C CA . LEU B 1 541 ? 6.555 38.531 19.656 1 86.19 541 LEU B CA 1
ATOM 8836 C C . LEU B 1 541 ? 6.199 37.375 18.719 1 86.19 541 LEU B C 1
ATOM 8838 O O . LEU B 1 541 ? 5.457 37.562 17.75 1 86.19 541 LEU B O 1
ATOM 8842 N N . ASP B 1 542 ? 6.734 36.25 19.016 1 80.31 542 ASP B N 1
ATOM 8843 C CA . ASP B 1 542 ? 6.48 35.062 18.203 1 80.31 542 ASP B CA 1
ATOM 8844 C C . ASP B 1 542 ? 5.016 34.656 18.281 1 80.31 542 ASP B C 1
ATOM 8846 O O . ASP B 1 542 ? 4.469 34.062 17.344 1 80.31 542 ASP B O 1
ATOM 8850 N N . GLU B 1 543 ? 4.449 34.906 19.391 1 75.19 543 GLU B N 1
ATOM 8851 C CA . GLU B 1 543 ? 3.07 34.5 19.625 1 75.19 543 GLU B CA 1
ATOM 8852 C C . GLU B 1 543 ? 2.086 35.469 18.984 1 75.19 543 GLU B C 1
ATOM 8854 O O . GLU B 1 543 ? 1.168 35.062 18.266 1 75.19 543 GLU B O 1
ATOM 8859 N N . ASP B 1 544 ? 2.311 36.812 19.406 1 76.44 544 ASP B N 1
ATOM 8860 C CA . ASP B 1 544 ? 1.395 37.875 18.953 1 76.44 544 ASP B CA 1
ATOM 8861 C C . ASP B 1 544 ? 2.078 39.219 18.938 1 76.44 544 ASP B C 1
ATOM 8863 O O . ASP B 1 544 ? 2.25 39.844 20 1 76.44 544 ASP B O 1
ATOM 8867 N N . VAL B 1 545 ? 2.25 39.688 17.812 1 79.12 545 VAL B N 1
ATOM 8868 C CA . VAL B 1 545 ? 2.967 40.969 17.656 1 79.12 545 VAL B CA 1
ATOM 8869 C C . VAL B 1 545 ? 2.16 42.094 18.281 1 79.12 545 VAL B C 1
ATOM 8871 O O . VAL B 1 545 ? 2.713 42.938 18.984 1 79.12 545 VAL B O 1
ATOM 8874 N N . ASP B 1 546 ? 0.922 42.094 18.109 1 74.88 546 ASP B N 1
ATOM 8875 C CA . ASP B 1 546 ? 0.079 43.156 18.609 1 74.88 546 ASP B CA 1
ATOM 8876 C C . ASP B 1 546 ? 0.054 43.156 20.141 1 74.88 546 ASP B C 1
ATOM 8878 O O . ASP B 1 546 ? 0.109 44.219 20.766 1 74.88 546 ASP B O 1
ATOM 8882 N N . LEU B 1 547 ? 0.002 41.969 20.594 1 73.62 547 LEU B N 1
ATOM 8883 C CA . LEU B 1 547 ? -0.012 41.844 22.047 1 73.62 547 LEU B CA 1
ATOM 8884 C C . LEU B 1 547 ? 1.321 42.312 22.641 1 73.62 547 LEU B C 1
ATOM 8886 O O . LEU B 1 547 ? 1.354 42.938 23.688 1 73.62 547 LEU B O 1
ATOM 8890 N N . PHE B 1 548 ? 2.34 42 22 1 83.19 548 PHE B N 1
ATOM 8891 C CA . PHE B 1 548 ? 3.67 42.438 22.422 1 83.19 548 PHE B CA 1
ATOM 8892 C C . PHE B 1 548 ? 3.779 43.938 22.438 1 83.19 548 PHE B C 1
ATOM 8894 O O . PHE B 1 548 ? 4.25 44.531 23.422 1 83.19 548 PHE B O 1
ATOM 8901 N N . LEU B 1 549 ? 3.287 44.562 21.422 1 85.44 549 LEU B N 1
ATOM 8902 C CA . LEU B 1 549 ? 3.383 46 21.297 1 85.44 549 LEU B CA 1
ATOM 8903 C C . LEU B 1 549 ? 2.543 46.688 22.375 1 85.44 549 LEU B C 1
ATOM 8905 O O . LEU B 1 549 ? 2.965 47.719 22.938 1 85.44 549 LEU B O 1
ATOM 8909 N N . ALA B 1 550 ? 1.475 46.062 22.641 1 79.25 550 ALA B N 1
ATOM 8910 C CA . ALA B 1 550 ? 0.599 46.625 23.672 1 79.25 550 ALA B CA 1
ATOM 8911 C C . ALA B 1 550 ? 1.263 46.562 25.047 1 79.25 550 ALA B C 1
ATOM 8913 O O . ALA B 1 550 ? 1.166 47.5 25.828 1 79.25 550 ALA B O 1
ATOM 8914 N N . GLU B 1 551 ? 1.901 45.469 25.266 1 81.62 551 GLU B N 1
ATOM 8915 C CA . GLU B 1 551 ? 2.586 45.281 26.531 1 81.62 551 GLU B CA 1
ATOM 8916 C C . GLU B 1 551 ? 3.787 46.219 26.656 1 81.62 551 GLU B C 1
ATOM 8918 O O . GLU B 1 551 ? 4.039 46.781 27.719 1 81.62 551 GLU B O 1
ATOM 8923 N N . PHE B 1 552 ? 4.441 46.406 25.609 1 85.94 552 PHE B N 1
ATOM 8924 C CA . PHE B 1 552 ? 5.609 47.281 25.578 1 85.94 552 PHE B CA 1
ATOM 8925 C C . PHE B 1 552 ? 5.207 48.75 25.797 1 85.94 552 PHE B C 1
ATOM 8927 O O . PHE B 1 552 ? 5.922 49.5 26.469 1 85.94 552 PHE B O 1
ATOM 8934 N N . ALA B 1 553 ? 4.043 49.031 25.359 1 85.69 553 ALA B N 1
ATOM 8935 C CA . ALA B 1 553 ? 3.568 50.406 25.375 1 85.69 553 ALA B CA 1
ATOM 8936 C C . ALA B 1 553 ? 3.014 50.781 26.75 1 85.69 553 ALA B C 1
ATOM 8938 O O . ALA B 1 553 ? 2.723 51.938 27.031 1 85.69 553 ALA B O 1
ATOM 8939 N N . GLN B 1 554 ? 2.891 49.781 27.578 1 83.19 554 GLN B N 1
ATOM 8940 C CA . GLN B 1 554 ? 2.355 50.062 28.906 1 83.19 554 GLN B CA 1
ATOM 8941 C C . GLN B 1 554 ? 3.332 50.875 29.734 1 83.19 554 GLN B C 1
ATOM 8943 O O . GLN B 1 554 ? 2.928 51.594 30.672 1 83.19 554 GLN B O 1
ATOM 8948 N N . GLN B 1 555 ? 4.551 50.844 29.406 1 83.94 555 GLN B N 1
ATOM 8949 C CA . GLN B 1 555 ? 5.559 51.625 30.109 1 83.94 555 GLN B CA 1
ATOM 8950 C C . GLN B 1 555 ? 5.562 53.062 29.625 1 83.94 555 GLN B C 1
ATOM 8952 O O . GLN B 1 555 ? 5.188 53.344 28.484 1 83.94 555 GLN B O 1
ATOM 8957 N N . PRO B 1 556 ? 5.969 53.938 30.531 1 88.44 556 PRO B N 1
ATOM 8958 C CA . PRO B 1 556 ? 6.059 55.344 30.094 1 88.44 556 PRO B CA 1
ATOM 8959 C C . PRO B 1 556 ? 7.051 55.531 28.953 1 88.44 556 PRO B C 1
ATOM 8961 O O . PRO B 1 556 ? 8.031 54.812 28.844 1 88.44 556 PRO B O 1
ATOM 8964 N N . GLU B 1 557 ? 6.816 56.469 28.141 1 89.38 557 GLU B N 1
ATOM 8965 C CA . GLU B 1 557 ? 7.547 56.719 26.906 1 89.38 557 GLU B CA 1
ATOM 8966 C C . GLU B 1 557 ? 9.047 56.844 27.156 1 89.38 557 GLU B C 1
ATOM 8968 O O . GLU B 1 557 ? 9.859 56.25 26.469 1 89.38 557 GLU B O 1
ATOM 8973 N N . PRO B 1 558 ? 9.445 57.656 28.188 1 90.25 558 PRO B N 1
ATOM 8974 C CA . PRO B 1 558 ? 10.883 57.75 28.406 1 90.25 558 PRO B CA 1
ATOM 8975 C C . PRO B 1 558 ? 11.539 56.438 28.766 1 90.25 558 PRO B C 1
ATOM 8977 O O . PRO B 1 558 ? 12.68 56.188 28.375 1 90.25 558 PRO B O 1
ATOM 8980 N N . GLU B 1 559 ? 10.75 55.625 29.406 1 91.44 559 GLU B N 1
ATOM 8981 C CA . GLU B 1 559 ? 11.266 54.312 29.781 1 91.44 559 GLU B CA 1
ATOM 8982 C C . GLU B 1 559 ? 11.352 53.406 28.578 1 91.44 559 GLU B C 1
ATOM 8984 O O . GLU B 1 559 ? 12.25 52.562 28.484 1 91.44 559 GLU B O 1
ATOM 8989 N N . GLN B 1 560 ? 10.422 53.562 27.688 1 92.81 560 GLN B N 1
ATOM 8990 C CA . GLN B 1 560 ? 10.445 52.781 26.469 1 92.81 560 GLN B CA 1
ATOM 8991 C C . GLN B 1 560 ? 11.68 53.094 25.625 1 92.81 560 GLN B C 1
ATOM 8993 O O . GLN B 1 560 ? 12.344 52.188 25.109 1 92.81 560 GLN B O 1
ATOM 8998 N N . VAL B 1 561 ? 11.969 54.344 25.562 1 92.25 561 VAL B N 1
ATOM 8999 C CA . VAL B 1 561 ? 13.117 54.781 24.781 1 92.25 561 VAL B CA 1
ATOM 9000 C C . VAL B 1 561 ? 14.406 54.281 25.422 1 92.25 561 VAL B C 1
ATOM 9002 O O . VAL B 1 561 ? 15.336 53.844 24.719 1 92.25 561 VAL B O 1
ATOM 9005 N N . GLU B 1 562 ? 14.453 54.375 26.688 1 92.69 562 GLU B N 1
ATOM 9006 C CA . GLU B 1 562 ? 15.617 53.875 27.391 1 92.69 562 GLU B CA 1
ATOM 9007 C C . GLU B 1 562 ? 15.789 52.375 27.156 1 92.69 562 GLU B C 1
ATOM 9009 O O . GLU B 1 562 ? 16.922 51.875 27.031 1 92.69 562 GLU B O 1
ATOM 9014 N N . LEU B 1 563 ? 14.703 51.688 27.234 1 93 563 LEU B N 1
ATOM 9015 C CA . LEU B 1 563 ? 14.727 50.25 27 1 93 563 LEU B CA 1
ATOM 9016 C C . LEU B 1 563 ? 15.219 49.938 25.594 1 93 563 LEU B C 1
ATOM 9018 O O . LEU B 1 563 ? 15.953 48.969 25.391 1 93 563 LEU B O 1
ATOM 9022 N N . VAL B 1 564 ? 14.773 50.656 24.625 1 94.44 564 VAL B N 1
ATOM 9023 C CA . VAL B 1 564 ? 15.219 50.469 23.234 1 94.44 564 VAL B CA 1
ATOM 9024 C C . VAL B 1 564 ? 16.734 50.594 23.156 1 94.44 564 VAL B C 1
ATOM 9026 O O . VAL B 1 564 ? 17.406 49.812 22.484 1 94.44 564 VAL B O 1
ATOM 9029 N N . LYS B 1 565 ? 17.297 51.562 23.875 1 93.06 565 LYS B N 1
ATOM 9030 C CA . LYS B 1 565 ? 18.734 51.75 23.906 1 93.06 565 LYS B CA 1
ATOM 9031 C C . LYS B 1 565 ? 19.453 50.594 24.562 1 93.06 565 LYS B C 1
ATOM 9033 O O . LYS B 1 565 ? 20.516 50.156 24.109 1 93.06 565 LYS B O 1
ATOM 9038 N N . GLU B 1 566 ? 18.891 50.188 25.562 1 93.38 566 GLU B N 1
ATOM 9039 C CA . GLU B 1 566 ? 19.453 49.031 26.266 1 93.38 566 GLU B CA 1
ATOM 9040 C C . GLU B 1 566 ? 19.453 47.781 25.391 1 93.38 566 GLU B C 1
ATOM 9042 O O . GLU B 1 566 ? 20.422 47.031 25.391 1 93.38 566 GLU B O 1
ATOM 9047 N N . ILE B 1 567 ? 18.328 47.562 24.734 1 94.12 567 ILE B N 1
ATOM 9048 C CA . ILE B 1 567 ? 18.203 46.406 23.859 1 94.12 567 ILE B CA 1
ATOM 9049 C C . ILE B 1 567 ? 19.266 46.469 22.766 1 94.12 567 ILE B C 1
ATOM 9051 O O . ILE B 1 567 ? 19.891 45.438 22.453 1 94.12 567 ILE B O 1
ATOM 9055 N N . ALA B 1 568 ? 19.453 47.562 22.188 1 92.81 568 ALA B N 1
ATOM 9056 C CA . ALA B 1 568 ? 20.422 47.75 21.109 1 92.81 568 ALA B CA 1
ATOM 9057 C C . ALA B 1 568 ? 21.828 47.469 21.594 1 92.81 568 ALA B C 1
ATOM 9059 O O . ALA B 1 568 ? 22.688 47.062 20.797 1 92.81 568 ALA B O 1
ATOM 9060 N N . ALA B 1 569 ? 22.094 47.625 22.844 1 91.44 569 ALA B N 1
ATOM 9061 C CA . ALA B 1 569 ? 23.438 47.438 23.406 1 91.44 569 ALA B CA 1
ATOM 9062 C C . ALA B 1 569 ? 23.688 45.969 23.766 1 91.44 569 ALA B C 1
ATOM 9064 O O . ALA B 1 569 ? 24.812 45.594 24.062 1 91.44 569 ALA B O 1
ATOM 9065 N N . THR B 1 570 ? 22.672 45.156 23.656 1 90.19 570 THR B N 1
ATOM 9066 C CA . THR B 1 570 ? 22.812 43.75 24.031 1 90.19 570 THR B CA 1
ATOM 9067 C C . THR B 1 570 ? 23.156 42.906 22.797 1 90.19 570 THR B C 1
ATOM 9069 O O . THR B 1 570 ? 22.938 43.344 21.672 1 90.19 570 THR B O 1
ATOM 9072 N N . ALA B 1 571 ? 23.781 41.781 23.109 1 85.75 571 ALA B N 1
ATOM 9073 C CA . ALA B 1 571 ? 24.094 40.844 22.047 1 85.75 571 ALA B CA 1
ATOM 9074 C C . ALA B 1 571 ? 23.047 39.719 21.969 1 85.75 571 ALA B C 1
ATOM 9076 O O . ALA B 1 571 ? 23.328 38.625 21.484 1 85.75 571 ALA B O 1
ATOM 9077 N N . HIS B 1 572 ? 21.875 40.031 22.438 1 91 572 HIS B N 1
ATOM 9078 C CA . HIS B 1 572 ? 20.797 39.062 22.438 1 91 572 HIS B CA 1
ATOM 9079 C C . HIS B 1 572 ? 20.375 38.688 21.016 1 91 572 HIS B C 1
ATOM 9081 O O . HIS B 1 572 ? 20.281 39.562 20.156 1 91 572 HIS B O 1
ATOM 9087 N N . ARG B 1 573 ? 20.156 37.469 20.75 1 87.69 573 ARG B N 1
ATOM 9088 C CA . ARG B 1 573 ? 19.891 36.938 19.406 1 87.69 573 ARG B CA 1
ATOM 9089 C C . ARG B 1 573 ? 18.656 37.594 18.797 1 87.69 573 ARG B C 1
ATOM 9091 O O . ARG B 1 573 ? 18.578 37.781 17.578 1 87.69 573 ARG B O 1
ATOM 9098 N N . SER B 1 574 ? 17.656 37.969 19.594 1 91.94 574 SER B N 1
ATOM 9099 C CA . SER B 1 574 ? 16.391 38.5 19.094 1 91.94 574 SER B CA 1
ATOM 9100 C C . SER B 1 574 ? 16.344 40.031 19.172 1 91.94 574 SER B C 1
ATOM 9102 O O . SER B 1 574 ? 15.297 40.625 18.938 1 91.94 574 SER B O 1
ATOM 9104 N N . ALA B 1 575 ? 17.391 40.625 19.562 1 92.12 575 ALA B N 1
ATOM 9105 C CA . ALA B 1 575 ? 17.406 42.062 19.719 1 92.12 575 ALA B CA 1
ATOM 9106 C C . ALA B 1 575 ? 17.062 42.75 18.406 1 92.12 575 ALA B C 1
ATOM 9108 O O . ALA B 1 575 ? 16.234 43.656 18.375 1 92.12 575 ALA B O 1
ATOM 9109 N N . GLY B 1 576 ? 17.656 42.312 17.344 1 91.06 576 GLY B N 1
ATOM 9110 C CA . GLY B 1 576 ? 17.391 42.875 16.031 1 91.06 576 GLY B CA 1
ATOM 9111 C C . GLY B 1 576 ? 15.93 42.781 15.625 1 91.06 576 GLY B C 1
ATOM 9112 O O . GLY B 1 576 ? 15.352 43.75 15.117 1 91.06 576 GLY B O 1
ATOM 9113 N N . GLU B 1 577 ? 15.422 41.656 15.844 1 90.69 577 GLU B N 1
ATOM 9114 C CA . GLU B 1 577 ? 14.031 41.406 15.477 1 90.69 577 GLU B CA 1
ATOM 9115 C C . GLU B 1 577 ? 13.078 42.281 16.297 1 90.69 577 GLU B C 1
ATOM 9117 O O . GLU B 1 577 ? 12.102 42.812 15.766 1 90.69 577 GLU B O 1
ATOM 9122 N N . ILE B 1 578 ? 13.328 42.344 17.594 1 92.81 578 ILE B N 1
ATOM 9123 C CA . ILE B 1 578 ? 12.5 43.156 18.484 1 92.81 578 ILE B CA 1
ATOM 9124 C C . ILE B 1 578 ? 12.562 44.625 18.078 1 92.81 578 ILE B C 1
ATOM 9126 O O . ILE B 1 578 ? 11.531 45.281 17.938 1 92.81 578 ILE B O 1
ATOM 9130 N N . LEU B 1 579 ? 13.695 45.094 17.766 1 93.56 579 LEU B N 1
ATOM 9131 C CA . LEU B 1 579 ? 13.883 46.469 17.344 1 93.56 579 LEU B CA 1
ATOM 9132 C C . LEU B 1 579 ? 13.203 46.719 16 1 93.56 579 LEU B C 1
ATOM 9134 O O . LEU B 1 579 ? 12.617 47.781 15.789 1 93.56 579 LEU B O 1
ATOM 9138 N N . ALA B 1 580 ? 13.281 45.812 15.172 1 93.38 580 ALA B N 1
ATOM 9139 C CA . ALA B 1 580 ? 12.664 45.938 13.852 1 93.38 580 ALA B CA 1
ATOM 9140 C C . ALA B 1 580 ? 11.148 46.062 13.969 1 93.38 580 ALA B C 1
ATOM 9142 O O . ALA B 1 580 ? 10.531 46.875 13.273 1 93.38 580 ALA B O 1
ATOM 9143 N N . VAL B 1 581 ? 10.594 45.281 14.836 1 92.5 581 VAL B N 1
ATOM 9144 C CA . VAL B 1 581 ? 9.148 45.281 15.016 1 92.5 581 VAL B CA 1
ATOM 9145 C C . VAL B 1 581 ? 8.727 46.594 15.656 1 92.5 581 VAL B C 1
ATOM 9147 O O . VAL B 1 581 ? 7.707 47.188 15.281 1 92.5 581 VAL B O 1
ATOM 9150 N N . LEU B 1 582 ? 9.531 47.094 16.594 1 92.69 582 LEU B N 1
ATOM 9151 C CA . LEU B 1 582 ? 9.242 48.375 17.234 1 92.69 582 LEU B CA 1
ATOM 9152 C C . LEU B 1 582 ? 9.367 49.531 16.25 1 92.69 582 LEU B C 1
ATOM 9154 O O . LEU B 1 582 ? 8.547 50.438 16.25 1 92.69 582 LEU B O 1
ATOM 9158 N N . ALA B 1 583 ? 10.258 49.438 15.383 1 93.19 583 ALA B N 1
ATOM 9159 C CA . ALA B 1 583 ? 10.484 50.469 14.398 1 93.19 583 ALA B CA 1
ATOM 9160 C C . ALA B 1 583 ? 9.352 50.531 13.383 1 93.19 583 ALA B C 1
ATOM 9162 O O . ALA B 1 583 ? 8.945 51.594 12.945 1 93.19 583 ALA B O 1
ATOM 9163 N N . GLU B 1 584 ? 8.898 49.438 13.078 1 92.12 584 GLU B N 1
ATOM 9164 C CA . GLU B 1 584 ? 7.918 49.344 12 1 92.12 584 GLU B CA 1
ATOM 9165 C C . GLU B 1 584 ? 6.496 49.531 12.523 1 92.12 584 GLU B C 1
ATOM 9167 O O . GLU B 1 584 ? 5.641 50.094 11.836 1 92.12 584 GLU B O 1
ATOM 9172 N N . HIS B 1 585 ? 6.18 49.062 13.781 1 89.19 585 HIS B N 1
ATOM 9173 C CA . HIS B 1 585 ? 4.77 48.906 14.125 1 89.19 585 HIS B CA 1
ATOM 9174 C C . HIS B 1 585 ? 4.422 49.719 15.375 1 89.19 585 HIS B C 1
ATOM 9176 O O . HIS B 1 585 ? 3.252 49.812 15.75 1 89.19 585 HIS B O 1
ATOM 9182 N N . HIS B 1 586 ? 5.422 50.281 16.062 1 90.5 586 HIS B N 1
ATOM 9183 C CA . HIS B 1 586 ? 5.094 50.969 17.297 1 90.5 586 HIS B CA 1
ATOM 9184 C C . HIS B 1 586 ? 4.246 52.219 17.031 1 90.5 586 HIS B C 1
ATOM 9186 O O . HIS B 1 586 ? 4.492 52.938 16.078 1 90.5 586 HIS B O 1
ATOM 9192 N N . ALA B 1 587 ? 3.295 52.5 17.797 1 86 587 ALA B N 1
ATOM 9193 C CA . ALA B 1 587 ? 2.34 53.594 17.609 1 86 587 ALA B CA 1
ATOM 9194 C C . ALA B 1 587 ? 2.994 54.938 17.859 1 86 587 ALA B C 1
ATOM 9196 O O . ALA B 1 587 ? 2.701 55.938 17.156 1 86 587 ALA B O 1
ATOM 9197 N N . GLU B 1 588 ? 3.908 55.062 18.859 1 90.75 588 GLU B N 1
ATOM 9198 C CA . GLU B 1 588 ? 4.578 56.312 19.203 1 90.75 588 GLU B CA 1
ATOM 9199 C C . GLU B 1 588 ? 5.789 56.562 18.312 1 90.75 588 GLU B C 1
ATOM 9201 O O . GLU B 1 588 ? 6.734 55.781 18.312 1 90.75 588 GLU B O 1
ATOM 9206 N N . GLU B 1 589 ? 5.781 57.625 17.75 1 90.5 589 GLU B N 1
ATOM 9207 C CA . GLU B 1 589 ? 6.809 57.969 16.766 1 90.5 589 GLU B CA 1
ATOM 9208 C C . GLU B 1 589 ? 8.18 58.062 17.422 1 90.5 589 GLU B C 1
ATOM 9210 O O . GLU B 1 589 ? 9.195 57.719 16.812 1 90.5 589 GLU B O 1
ATOM 9215 N N . VAL B 1 590 ? 8.188 58.531 18.562 1 92.31 590 VAL B N 1
ATOM 9216 C CA . VAL B 1 590 ? 9.461 58.719 19.25 1 92.31 590 VAL B CA 1
ATOM 9217 C C . VAL B 1 590 ? 10.133 57.375 19.5 1 92.31 590 VAL B C 1
ATOM 9219 O O . VAL B 1 590 ? 11.344 57.25 19.312 1 92.31 590 VAL B O 1
ATOM 9222 N N . VAL B 1 591 ? 9.336 56.469 19.906 1 93.12 591 VAL B N 1
ATOM 9223 C CA . VAL B 1 591 ? 9.859 55.125 20.203 1 93.12 591 VAL B CA 1
ATOM 9224 C C . VAL B 1 591 ? 10.242 54.438 18.906 1 93.12 591 VAL B C 1
ATOM 9226 O O . VAL B 1 591 ? 11.297 53.781 18.812 1 93.12 591 VAL B O 1
ATOM 9229 N N . ALA B 1 592 ? 9.43 54.5 17.875 1 93.75 592 ALA B N 1
ATOM 9230 C CA . ALA B 1 592 ? 9.703 53.906 16.562 1 93.75 592 ALA B CA 1
ATOM 9231 C C . ALA B 1 592 ? 10.984 54.469 15.961 1 93.75 592 ALA B C 1
ATOM 9233 O O . ALA B 1 592 ? 11.789 53.719 15.391 1 93.75 592 ALA B O 1
ATOM 9234 N N . ALA B 1 593 ? 11.141 55.719 16.125 1 93.56 593 ALA B N 1
ATOM 9235 C CA . ALA B 1 593 ? 12.336 56.375 15.594 1 93.56 593 ALA B CA 1
ATOM 9236 C C . ALA B 1 593 ? 13.586 55.969 16.359 1 93.56 593 ALA B C 1
ATOM 9238 O O . ALA B 1 593 ? 14.648 55.781 15.758 1 93.56 593 ALA B O 1
ATOM 9239 N N . ALA B 1 594 ? 13.414 55.844 17.594 1 92.75 594 ALA B N 1
ATOM 9240 C CA . ALA B 1 594 ? 14.531 55.406 18.406 1 92.75 594 ALA B CA 1
ATOM 9241 C C . ALA B 1 594 ? 14.945 53.969 18.016 1 92.75 594 ALA B C 1
ATOM 9243 O O . ALA B 1 594 ? 16.141 53.688 17.938 1 92.75 594 ALA B O 1
ATOM 9244 N N . ALA B 1 595 ? 14.008 53.125 17.812 1 94.5 595 ALA B N 1
ATOM 9245 C CA . ALA B 1 595 ? 14.258 51.75 17.391 1 94.5 595 ALA B CA 1
ATOM 9246 C C . ALA B 1 595 ? 14.914 51.688 16.016 1 94.5 595 ALA B C 1
ATOM 9248 O O . ALA B 1 595 ? 15.836 50.906 15.789 1 94.5 595 ALA B O 1
ATOM 9249 N N . GLN B 1 596 ? 14.469 52.531 15.141 1 93.5 596 GLN B N 1
ATOM 9250 C CA . GLN B 1 596 ? 15.031 52.625 13.797 1 93.5 596 GLN B CA 1
ATOM 9251 C C . GLN B 1 596 ? 16.484 53.062 13.836 1 93.5 596 GLN B C 1
ATOM 9253 O O . GLN B 1 596 ? 17.328 52.562 13.102 1 93.5 596 GLN B O 1
ATOM 9258 N N . ALA B 1 597 ? 16.703 54 14.641 1 92.38 597 ALA B N 1
ATOM 9259 C CA . ALA B 1 597 ? 18.047 54.531 14.797 1 92.38 597 ALA B CA 1
ATOM 9260 C C . ALA B 1 597 ? 18.984 53.469 15.367 1 92.38 597 ALA B C 1
ATOM 9262 O O . ALA B 1 597 ? 20.156 53.406 15 1 92.38 597 ALA B O 1
ATOM 9263 N N . ALA B 1 598 ? 18.469 52.719 16.188 1 91.06 598 ALA B N 1
ATOM 9264 C CA . ALA B 1 598 ? 19.25 51.656 16.812 1 91.06 598 ALA B CA 1
ATOM 9265 C C . ALA B 1 598 ? 19.562 50.562 15.82 1 91.06 598 ALA B C 1
ATOM 9267 O O . ALA B 1 598 ? 20.609 49.906 15.914 1 91.06 598 ALA B O 1
ATOM 9268 N N . LEU B 1 599 ? 18.672 50.25 14.938 1 89.06 599 LEU B N 1
ATOM 9269 C CA . LEU B 1 599 ? 18.875 49.219 13.938 1 89.06 599 LEU B CA 1
ATOM 9270 C C . LEU B 1 599 ? 19.922 49.625 12.922 1 89.06 599 LEU B C 1
ATOM 9272 O O . LEU B 1 599 ? 20.641 48.781 12.383 1 89.06 599 LEU B O 1
ATOM 9276 N N . SER B 1 600 ? 19.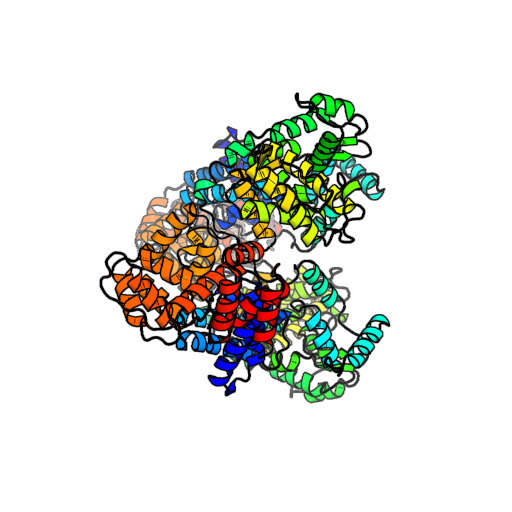984 50.969 12.547 1 81.12 600 SER B N 1
ATOM 9277 C CA . SER B 1 600 ? 20.906 51.5 11.555 1 81.12 600 SER B CA 1
ATOM 9278 C C . SER B 1 600 ? 22.312 51.594 12.102 1 81.12 600 SER B C 1
ATOM 9280 O O . SER B 1 600 ? 23.266 51.844 11.352 1 81.12 600 SER B O 1
ATOM 9282 N N . ARG B 1 601 ? 22.422 51.344 13.414 1 68.19 601 ARG B N 1
ATOM 9283 C CA . ARG B 1 601 ? 23.766 51.375 13.984 1 68.19 601 ARG B CA 1
ATOM 9284 C C . ARG B 1 601 ? 24.391 49.969 13.969 1 68.19 601 ARG B C 1
ATOM 9286 O O . ARG B 1 601 ? 23.672 48.969 14.133 1 68.19 601 ARG B O 1
#